Protein 3K1J (pdb70)

B-factor: mean 30.06, std 12.34, range [1.14, 97.42]

Organism: Thermococcus onnurineus (strain NA1) (NCBI:txid523850)

CATH classification: 3.40.50.300 (+2 more: 1.10.8.60, 3.30.230.10)

Structure (mmCIF, N/CA/C/O backbone):
data_3K1J
#
_entry.id   3K1J
#
_cell.length_a   121.454
_cell.length_b   121.454
_cell.length_c   195.240
_cell.angle_alpha   90.00
_cell.angle_beta   90.00
_cell.angle_gamma   120.00
#
_symmetry.space_group_name_H-M   'P 63'
#
loop_
_entity.id
_entity.type
_entity.pdbx_description
1 polymer 'ATP-dependent protease Lon'
2 non-polymer "ADENOSINE-5'-DIPHOSPHATE"
3 non-polymer 3,6,9,12,15,18,21-HEPTAOXATRICOSANE-1,23-DIOL
4 non-polymer 2-{2-[2-(2-{2-[2-(2-ETHOXY-ETHOXY)-ETHOXY]-ETHOXY}-ETHOXY)-ETHOXY]-ETHOXY}-ETHANOL
5 water water
#
loop_
_atom_site.group_PDB
_atom_site.id
_atom_site.type_symbol
_atom_site.label_atom_id
_atom_site.label_alt_id
_atom_site.label_comp_id
_atom_site.label_asym_id
_atom_site.label_entity_id
_atom_site.label_seq_id
_atom_site.pdbx_PDB_ins_code
_atom_site.Cartn_x
_atom_site.Cartn_y
_atom_site.Cartn_z
_atom_site.occupancy
_atom_site.B_iso_or_equiv
_atom_site.auth_seq_id
_atom_site.auth_comp_id
_atom_site.auth_asym_id
_atom_site.auth_atom_id
_atom_site.pdbx_PDB_model_num
ATOM 1 N N . GLY A 1 18 ? -61.119 -71.978 10.108 1.00 61.42 18 GLY A N 1
ATOM 2 C CA . GLY A 1 18 ? -60.216 -71.718 8.954 1.00 60.94 18 GLY A CA 1
ATOM 3 C C . GLY A 1 18 ? -58.953 -70.994 9.381 1.00 60.34 18 GLY A C 1
ATOM 4 O O . GLY A 1 18 ? -58.931 -70.310 10.408 1.00 61.10 18 GLY A O 1
ATOM 5 N N . GLU A 1 19 ? -57.907 -71.130 8.574 1.00 58.95 19 GLU A N 1
ATOM 6 C CA . GLU A 1 19 ? -56.611 -70.519 8.850 1.00 56.85 19 GLU A CA 1
ATOM 7 C C . GLU A 1 19 ? -56.134 -69.705 7.640 1.00 55.03 19 GLU A C 1
ATOM 8 O O . GLU A 1 19 ? -55.825 -70.265 6.582 1.00 55.17 19 GLU A O 1
ATOM 14 N N . SER A 1 20 ? -56.086 -68.381 7.801 1.00 52.25 20 SER A N 1
ATOM 15 C CA . SER A 1 20 ? -55.680 -67.486 6.714 1.00 49.23 20 SER A CA 1
ATOM 16 C C . SER A 1 20 ? -54.924 -66.245 7.179 1.00 46.70 20 SER A C 1
ATOM 17 O O . SER A 1 20 ? -54.735 -66.017 8.376 1.00 46.81 20 SER A O 1
ATOM 20 N N . LEU A 1 21 ? -54.510 -65.437 6.210 1.00 42.76 21 LEU A N 1
ATOM 21 C CA . LEU A 1 21 ? -53.782 -64.208 6.490 1.00 39.97 21 LEU A CA 1
ATOM 22 C C . LEU A 1 21 ? -54.404 -63.049 5.739 1.00 38.25 21 LEU A C 1
ATOM 23 O O . LEU A 1 21 ? -55.009 -63.237 4.682 1.00 38.37 21 LEU A O 1
ATOM 28 N N . GLU A 1 22 ? -54.256 -61.851 6.290 1.00 35.46 22 GLU A N 1
ATOM 29 C CA . GLU A 1 22 ? -54.774 -60.659 5.642 1.00 34.16 22 GLU A CA 1
ATOM 30 C C . GLU A 1 22 ? -53.734 -60.299 4.581 1.00 32.43 22 GLU A C 1
ATOM 31 O O . GLU A 1 22 ? -52.579 -60.024 4.921 1.00 31.86 22 GLU A O 1
ATOM 37 N N . LEU A 1 23 ? -54.135 -60.312 3.309 1.00 29.83 23 LEU A N 1
ATOM 38 C CA . LEU A 1 23 ? -53.218 -60.002 2.213 1.00 29.17 23 LEU A CA 1
ATOM 39 C C . LEU A 1 23 ? -53.464 -58.643 1.557 1.00 30.04 23 LEU A C 1
ATOM 40 O O . LEU A 1 23 ? -52.812 -58.291 0.577 1.00 29.36 23 LEU A O 1
ATOM 45 N N . GLY A 1 24 ? -54.417 -57.884 2.086 1.00 30.21 24 GLY A N 1
ATOM 46 C CA . GLY A 1 24 ? -54.691 -56.572 1.529 1.00 29.97 24 GLY A CA 1
ATOM 47 C C . GLY A 1 24 ? -55.506 -56.598 0.255 1.00 30.76 24 GLY A C 1
ATOM 48 O O . GLY A 1 24 ? -55.635 -55.581 -0.428 1.00 30.76 24 GLY A O 1
ATOM 49 N N . ILE A 1 25 ? -56.044 -57.765 -0.075 1.00 31.55 25 ILE A N 1
ATOM 50 C CA . ILE A 1 25 ? -56.866 -57.916 -1.266 1.00 31.90 25 ILE A CA 1
ATOM 51 C C . ILE A 1 25 ? -57.655 -59.218 -1.184 1.00 33.21 25 ILE A C 1
ATOM 52 O O . ILE A 1 25 ? -57.172 -60.212 -0.635 1.00 34.25 25 ILE A O 1
ATOM 57 N N . GLU A 1 26 ? -58.879 -59.200 -1.709 1.00 32.79 26 GLU A N 1
ATOM 58 C CA . GLU A 1 26 ? -59.749 -60.370 -1.690 1.00 31.89 26 GLU A CA 1
ATOM 59 C C . GLU A 1 26 ? -59.755 -60.993 -3.077 1.00 30.24 26 GLU A C 1
ATOM 60 O O . GLU A 1 26 ? -59.988 -60.302 -4.068 1.00 31.09 26 GLU A O 1
ATOM 66 N N . PHE A 1 27 ? -59.500 -62.294 -3.158 1.00 25.98 27 PHE A N 1
ATOM 67 C CA . PHE A 1 27 ? -59.485 -62.959 -4.454 1.00 23.50 27 PHE A CA 1
ATOM 68 C C . PHE A 1 27 ? -59.642 -64.461 -4.279 1.00 22.41 27 PHE A C 1
ATOM 69 O O . PHE A 1 27 ? -59.512 -64.982 -3.170 1.00 21.75 27 PHE A O 1
ATOM 77 N N . THR A 1 28 ? -59.944 -65.151 -5.372 1.00 21.47 28 THR A N 1
ATOM 78 C CA . THR A 1 28 ? -60.102 -66.590 -5.324 1.00 21.65 28 THR A CA 1
ATOM 79 C C . THR A 1 28 ? -58.814 -67.250 -5.812 1.00 21.00 28 THR A C 1
ATOM 80 O O . THR A 1 28 ? -58.277 -68.147 -5.145 1.00 19.22 28 THR A O 1
ATOM 84 N N . THR A 1 29 ? -58.334 -66.820 -6.979 1.00 20.74 29 THR A N 1
ATOM 85 C CA . THR A 1 29 ? -57.073 -67.330 -7.528 1.00 20.21 29 THR A CA 1
ATOM 86 C C . THR A 1 29 ? -56.329 -66.134 -8.091 1.00 20.56 29 THR A C 1
ATOM 87 O O . THR A 1 29 ? -56.928 -65.083 -8.335 1.00 20.94 29 THR A O 1
ATOM 91 N N . THR A 1 30 ? -55.031 -66.307 -8.328 1.00 19.49 30 THR A N 1
ATOM 92 C CA . THR A 1 30 ? -54.185 -65.237 -8.851 1.00 19.36 30 THR A CA 1
ATOM 93 C C . THR A 1 30 ? -54.533 -64.840 -10.276 1.00 20.29 30 THR A C 1
ATOM 94 O O . THR A 1 30 ? -53.971 -63.892 -10.824 1.00 22.01 30 THR A O 1
ATOM 98 N N . GLU A 1 31 ? -55.450 -65.571 -10.890 1.00 22.42 31 GLU A N 1
ATOM 99 C CA . GLU A 1 31 ? -55.868 -65.235 -12.240 1.00 24.66 31 GLU A CA 1
ATOM 100 C C . GLU A 1 31 ? -56.592 -63.883 -12.217 1.00 25.21 31 GLU A C 1
ATOM 101 O O . GLU A 1 31 ? -56.662 -63.186 -13.229 1.00 25.71 31 GLU A O 1
ATOM 107 N N . GLU A 1 32 ? -57.102 -63.510 -11.046 1.00 25.94 32 GLU A N 1
ATOM 108 C CA . GLU A 1 32 ? -57.817 -62.244 -10.863 1.00 26.60 32 GLU A CA 1
ATOM 109 C C . GLU A 1 32 ? -56.886 -61.079 -10.535 1.00 28.26 32 GLU A C 1
ATOM 110 O O . GLU A 1 32 ? -57.315 -59.924 -10.513 1.00 28.85 32 GLU A O 1
ATOM 116 N N . ILE A 1 33 ? -55.620 -61.382 -10.269 1.00 27.31 33 ILE A N 1
ATOM 117 C CA . ILE A 1 33 ? -54.645 -60.366 -9.898 1.00 25.98 33 ILE A CA 1
ATOM 118 C C . ILE A 1 33 ? -53.957 -59.727 -11.096 1.00 26.86 33 ILE A C 1
ATOM 119 O O . ILE A 1 33 ? -53.459 -60.410 -11.990 1.00 25.97 33 ILE A O 1
ATOM 124 N N . GLU A 1 34 ? -53.941 -58.401 -11.101 1.00 27.59 34 GLU A N 1
ATOM 125 C CA . GLU A 1 34 ? -53.337 -57.628 -12.175 1.00 30.52 34 GLU A CA 1
ATOM 126 C C . GLU A 1 34 ? -51.806 -57.680 -12.135 1.00 29.29 34 GLU A C 1
ATOM 127 O O . GLU A 1 34 ? -51.200 -57.592 -11.072 1.00 29.49 34 GLU A O 1
ATOM 133 N N . VAL A 1 35 ? -51.187 -57.825 -13.299 1.00 27.78 35 VAL A N 1
ATOM 134 C CA . VAL A 1 35 ? -49.734 -57.884 -13.380 1.00 26.97 35 VAL A CA 1
ATOM 135 C C . VAL A 1 35 ? -49.229 -56.653 -14.115 1.00 26.80 35 VAL A C 1
ATOM 136 O O . VAL A 1 35 ? -49.518 -56.468 -15.291 1.00 26.39 35 VAL A O 1
ATOM 140 N N . PRO A 1 36 ? -48.466 -55.791 -13.430 1.00 27.10 36 PRO A N 1
ATOM 141 C CA . PRO A 1 36 ? -47.966 -54.597 -14.119 1.00 28.16 36 PRO A CA 1
ATOM 142 C C . PRO A 1 36 ? -47.285 -54.962 -15.436 1.00 29.18 36 PRO A C 1
ATOM 143 O O . PRO A 1 36 ? -46.594 -55.978 -15.546 1.00 29.30 36 PRO A O 1
ATOM 147 N N . GLU A 1 37 ? -47.499 -54.116 -16.431 1.00 30.06 37 GLU A N 1
ATOM 148 C CA . GLU A 1 37 ? -46.945 -54.295 -17.765 1.00 32.83 37 GLU A CA 1
ATOM 149 C C . GLU A 1 37 ? -45.409 -54.219 -17.818 1.00 31.73 37 GLU A C 1
ATOM 150 O O . GLU A 1 37 ? -44.760 -55.029 -18.485 1.00 28.19 37 GLU A O 1
ATOM 156 N N . LYS A 1 38 ? -44.823 -53.254 -17.115 1.00 29.42 38 LYS A N 1
ATOM 157 C CA . LYS A 1 38 ? -43.376 -53.127 -17.168 1.00 28.59 38 LYS A CA 1
ATOM 158 C C . LYS A 1 38 ? -42.631 -53.711 -15.997 1.00 24.98 38 LYS A C 1
ATOM 159 O O . LYS A 1 38 ? -43.113 -53.738 -14.869 1.00 22.10 38 LYS A O 1
ATOM 165 N N . LEU A 1 39 ? -41.437 -54.196 -16.300 1.00 24.28 39 LEU A N 1
ATOM 166 C CA . LEU A 1 39 ? -40.587 -54.848 -15.320 1.00 22.54 39 LEU A CA 1
ATOM 167 C C . LEU A 1 39 ? -40.298 -53.991 -14.102 1.00 20.10 39 LEU A C 1
ATOM 168 O O . LEU A 1 39 ? -40.333 -54.486 -12.980 1.00 19.94 39 LEU A O 1
ATOM 173 N N . ILE A 1 40 ? -40.029 -52.708 -14.308 1.00 17.44 40 ILE A N 1
ATOM 174 C CA . ILE A 1 40 ? -39.721 -51.843 -13.175 1.00 17.10 40 ILE A CA 1
ATOM 175 C C . ILE A 1 40 ? -40.840 -51.852 -12.137 1.00 18.17 40 ILE A C 1
ATOM 176 O O . ILE A 1 40 ? -40.568 -51.743 -10.947 1.00 18.84 40 ILE A O 1
ATOM 181 N N . ASP A 1 41 ? -42.091 -52.018 -12.569 1.00 19.05 41 ASP A N 1
ATOM 182 C CA . ASP A 1 41 ? -43.206 -52.040 -11.611 1.00 21.66 41 ASP A CA 1
ATOM 183 C C . ASP A 1 41 ? -43.414 -53.410 -10.966 1.00 22.09 41 ASP A C 1
ATOM 184 O O . ASP A 1 41 ? -44.174 -53.551 -10.006 1.00 22.28 41 ASP A O 1
ATOM 189 N N . GLN A 1 42 ? -42.732 -54.418 -11.491 1.00 21.22 42 GLN A N 1
ATOM 190 C CA . GLN A 1 42 ? -42.837 -55.769 -10.945 1.00 21.99 42 GLN A CA 1
ATOM 191 C C . GLN A 1 42 ? -41.817 -56.007 -9.831 1.00 21.86 42 GLN A C 1
ATOM 192 O O . GLN A 1 42 ? -41.955 -56.951 -9.052 1.00 22.19 42 GLN A O 1
ATOM 198 N N . VAL A 1 43 ? -40.792 -55.156 -9.764 1.00 20.09 43 VAL A N 1
ATOM 199 C CA . VAL A 1 43 ? -39.770 -55.277 -8.727 1.00 19.47 43 VAL A CA 1
ATOM 200 C C . VAL A 1 43 ? -40.405 -54.948 -7.380 1.00 21.04 43 VAL A C 1
ATOM 201 O O . VAL A 1 43 ? -40.975 -53.874 -7.189 1.00 22.16 43 VAL A O 1
ATOM 205 N N . ILE A 1 44 ? -40.281 -55.879 -6.448 1.00 22.08 44 ILE A N 1
ATOM 206 C CA . ILE A 1 44 ? -40.861 -55.758 -5.124 1.00 23.12 44 ILE A CA 1
ATOM 207 C C . ILE A 1 44 ? -39.831 -55.488 -4.032 1.00 23.43 44 ILE A C 1
ATOM 208 O O . ILE A 1 44 ? -38.744 -56.062 -4.032 1.00 22.85 44 ILE A O 1
ATOM 213 N N . GLY A 1 45 ? -40.188 -54.592 -3.115 1.00 24.02 45 GLY A N 1
ATOM 214 C CA . GLY A 1 45 ? -39.346 -54.256 -1.976 1.00 24.45 45 GLY A CA 1
ATOM 215 C C . GLY A 1 45 ? -38.006 -53.537 -2.078 1.00 25.75 45 GLY A C 1
ATOM 216 O O . GLY A 1 45 ? -37.381 -53.278 -1.037 1.00 28.10 45 GLY A O 1
ATOM 217 N N . GLN A 1 46 ? -37.546 -53.198 -3.275 1.00 23.16 46 GLN A N 1
ATOM 218 C CA . GLN A 1 46 ? -36.245 -52.528 -3.400 1.00 22.75 46 GLN A CA 1
ATOM 219 C C . GLN A 1 46 ? -36.466 -51.088 -3.844 1.00 23.16 46 GLN A C 1
ATOM 220 O O . GLN A 1 46 ? -35.860 -50.627 -4.816 1.00 21.07 46 GLN A O 1
ATOM 226 N N . GLU A 1 47 ? -37.340 -50.389 -3.125 1.00 23.70 47 GLU A N 1
ATOM 227 C CA . GLU A 1 47 ? -37.681 -49.011 -3.448 1.00 24.28 47 GLU A CA 1
ATOM 228 C C . GLU A 1 47 ? -36.491 -48.121 -3.793 1.00 22.32 47 GLU A C 1
ATOM 229 O O . GLU A 1 47 ? -36.533 -47.387 -4.775 1.00 20.08 47 GLU A O 1
ATOM 235 N N . HIS A 1 48 ? -35.427 -48.185 -3.005 1.00 20.81 48 HIS A N 1
ATOM 236 C CA . HIS A 1 48 ? -34.268 -47.359 -3.303 1.00 20.52 48 HIS A CA 1
ATOM 237 C C . HIS A 1 48 ? -33.620 -47.769 -4.627 1.00 20.25 48 HIS A C 1
ATOM 238 O O . HIS A 1 48 ? -33.338 -46.919 -5.468 1.00 18.86 48 HIS A O 1
ATOM 245 N N . ALA A 1 49 ? -33.379 -49.063 -4.811 1.00 17.85 49 ALA A N 1
ATOM 246 C CA . ALA A 1 49 ? -32.767 -49.549 -6.047 1.00 18.38 49 ALA A CA 1
ATOM 247 C C . ALA A 1 49 ? -33.626 -49.170 -7.253 1.00 18.32 49 ALA A C 1
ATOM 248 O O . ALA A 1 49 ? -33.098 -48.834 -8.311 1.00 19.21 49 ALA A O 1
ATOM 250 N N . VAL A 1 50 ? -34.948 -49.229 -7.088 1.00 17.62 50 VAL A N 1
ATOM 251 C CA . VAL A 1 50 ? -35.883 -48.873 -8.155 1.00 16.76 50 VAL A CA 1
ATOM 252 C C . VAL A 1 50 ? -35.766 -47.387 -8.496 1.00 17.09 50 VAL A C 1
ATOM 253 O O . VAL A 1 50 ? -35.798 -47.005 -9.665 1.00 18.27 50 VAL A O 1
ATOM 257 N N . GLU A 1 51 ? -35.631 -46.547 -7.478 1.00 18.21 51 GLU A N 1
ATOM 258 C CA . GLU A 1 51 ? -35.505 -45.114 -7.715 1.00 20.59 51 GLU A CA 1
ATOM 259 C C . GLU A 1 51 ? -34.179 -44.814 -8.427 1.00 18.26 51 GLU A C 1
ATOM 260 O O . GLU A 1 51 ? -34.115 -43.948 -9.295 1.00 19.31 51 GLU A O 1
ATOM 266 N N . VAL A 1 52 ? -33.125 -45.538 -8.062 1.00 18.46 52 VAL A N 1
ATOM 267 C CA . VAL A 1 52 ? -31.825 -45.354 -8.696 1.00 16.71 52 VAL A CA 1
ATOM 268 C C . VAL A 1 52 ? -31.909 -45.747 -10.174 1.00 16.31 52 VAL A C 1
ATOM 269 O O . VAL A 1 52 ? -31.457 -45.012 -11.050 1.00 14.65 52 VAL A O 1
ATOM 273 N N . ILE A 1 53 ? -32.520 -46.892 -10.456 1.00 16.17 53 ILE A N 1
ATOM 274 C CA . ILE A 1 53 ? -32.640 -47.356 -11.836 1.00 18.36 53 ILE A CA 1
ATOM 275 C C . ILE A 1 53 ? -33.403 -46.360 -12.724 1.00 18.54 53 ILE A C 1
ATOM 276 O O . ILE A 1 53 ? -33.013 -46.126 -13.868 1.00 17.87 53 ILE A O 1
ATOM 281 N N . LYS A 1 54 ? -34.485 -45.785 -12.200 1.00 18.04 54 LYS A N 1
ATOM 282 C CA . LYS A 1 54 ? -35.272 -44.813 -12.959 1.00 20.23 54 LYS A CA 1
ATOM 283 C C . LYS A 1 54 ? -34.452 -43.564 -13.240 1.00 19.96 54 LYS A C 1
ATOM 284 O O . LYS A 1 54 ? -34.450 -43.058 -14.355 1.00 21.34 54 LYS A O 1
ATOM 290 N N . THR A 1 55 ? -33.751 -43.066 -12.230 1.00 22.29 55 THR A N 1
ATOM 291 C CA . THR A 1 55 ? -32.917 -41.883 -12.408 1.00 23.68 55 THR A CA 1
ATOM 292 C C . THR A 1 55 ? -31.765 -42.181 -13.365 1.00 23.30 55 THR A C 1
ATOM 293 O O . THR A 1 55 ? -31.454 -41.370 -14.236 1.00 24.20 55 THR A O 1
ATOM 297 N N . ALA A 1 56 ? -31.150 -43.354 -13.212 1.00 22.88 56 ALA A N 1
ATOM 298 C CA . ALA A 1 56 ? -30.023 -43.775 -14.053 1.00 21.27 56 ALA A CA 1
ATOM 299 C C . ALA A 1 56 ? -30.453 -43.956 -15.502 1.00 21.92 56 ALA A C 1
ATOM 300 O O . ALA A 1 56 ? -29.686 -43.672 -16.427 1.00 20.65 56 ALA A O 1
ATOM 302 N N . ALA A 1 57 ? -31.671 -44.452 -15.704 1.00 22.78 57 ALA A N 1
ATOM 303 C CA . ALA A 1 57 ? -32.183 -44.633 -17.057 1.00 23.82 57 ALA A CA 1
ATOM 304 C C . ALA A 1 57 ? -32.439 -43.258 -17.692 1.00 24.13 57 ALA A C 1
ATOM 305 O O . ALA A 1 57 ? -32.079 -43.031 -18.847 1.00 23.63 57 ALA A O 1
ATOM 307 N N . ASN A 1 58 ? -33.044 -42.340 -16.941 1.00 25.07 58 ASN A N 1
ATOM 308 C CA . ASN A 1 58 ? -33.328 -41.004 -17.481 1.00 27.55 58 ASN A CA 1
ATOM 309 C C . ASN A 1 58 ? -32.086 -40.139 -17.689 1.00 28.16 58 ASN A C 1
ATOM 310 O O . ASN A 1 58 ? -31.924 -39.527 -18.746 1.00 28.08 58 ASN A O 1
ATOM 315 N N . GLN A 1 59 ? -31.214 -40.082 -16.686 1.00 29.01 59 GLN A N 1
ATOM 316 C CA . GLN A 1 59 ? -29.997 -39.275 -16.775 1.00 28.08 59 GLN A CA 1
ATOM 317 C C . GLN A 1 59 ? -28.833 -40.045 -17.400 1.00 29.04 59 GLN A C 1
ATOM 318 O O . GLN A 1 59 ? -27.717 -39.533 -17.466 1.00 28.58 59 GLN A O 1
ATOM 324 N N . LYS A 1 60 ? -29.095 -41.267 -17.856 1.00 29.90 60 LYS A N 1
ATOM 325 C CA . LYS A 1 60 ? -28.062 -42.114 -18.453 1.00 31.09 60 LYS A CA 1
ATOM 326 C C . LYS A 1 60 ? -26.813 -42.233 -17.583 1.00 29.84 60 LYS A C 1
ATOM 327 O O . LYS A 1 60 ? -25.759 -41.676 -17.905 1.00 29.67 60 LYS A O 1
ATOM 333 N N . ARG A 1 61 ? -26.932 -42.948 -16.474 1.00 25.94 61 ARG A N 1
ATOM 334 C CA . ARG A 1 61 ? -25.794 -43.116 -15.594 1.00 25.06 61 ARG A CA 1
ATOM 335 C C . ARG A 1 61 ? -25.572 -44.592 -15.292 1.00 23.18 61 ARG A C 1
ATOM 336 O O . ARG A 1 61 ? -26.524 -45.379 -15.268 1.00 20.82 61 ARG A O 1
ATOM 344 N N . HIS A 1 62 ? -24.308 -44.959 -15.094 1.00 20.17 62 HIS A N 1
ATOM 345 C CA . HIS A 1 62 ? -23.940 -46.337 -14.816 1.00 17.87 62 HIS A CA 1
ATOM 346 C C . HIS A 1 62 ? -24.283 -46.723 -13.384 1.00 16.67 62 HIS A C 1
ATOM 347 O O . HIS A 1 62 ? -24.339 -45.875 -12.493 1.00 17.10 62 HIS A O 1
ATOM 354 N N . VAL A 1 63 ? -24.504 -48.013 -13.165 1.00 16.15 63 VAL A N 1
ATOM 355 C CA . VAL A 1 63 ? -24.891 -48.496 -11.853 1.00 16.90 63 VAL A CA 1
ATOM 356 C C . VAL A 1 63 ? -24.164 -49.770 -11.418 1.00 16.71 63 VAL A C 1
ATOM 357 O O . VAL A 1 63 ? -23.880 -50.642 -12.230 1.00 16.96 63 VAL A O 1
ATOM 361 N N . LEU A 1 64 ? -23.868 -49.860 -10.128 1.00 17.00 64 LEU A N 1
ATOM 362 C CA . LEU A 1 64 ? -23.238 -51.038 -9.557 1.00 15.48 64 LEU A CA 1
ATOM 363 C C . LEU A 1 64 ? -24.223 -51.560 -8.510 1.00 16.52 64 LEU A C 1
ATOM 364 O O . LEU A 1 64 ? -24.514 -50.871 -7.530 1.00 17.60 64 LEU A O 1
ATOM 369 N N . LEU A 1 65 ? -24.728 -52.773 -8.719 1.00 16.18 65 LEU A N 1
ATOM 370 C CA . LEU A 1 65 ? -25.686 -53.386 -7.811 1.00 15.37 65 LEU A CA 1
ATOM 371 C C . LEU A 1 65 ? -25.001 -54.478 -7.010 1.00 15.41 65 LEU A C 1
ATOM 372 O O . LEU A 1 65 ? -24.562 -55.481 -7.564 1.00 14.89 65 LEU A O 1
ATOM 377 N N . ILE A 1 66 ? -24.917 -54.287 -5.699 1.00 16.14 66 ILE A N 1
ATOM 378 C CA . ILE A 1 66 ? -24.273 -55.265 -4.838 1.00 16.67 66 ILE A CA 1
ATOM 379 C C . ILE A 1 66 ? -25.293 -55.977 -3.957 1.00 17.89 66 ILE A C 1
ATOM 380 O O . ILE A 1 66 ? -26.042 -55.335 -3.220 1.00 15.32 66 ILE A O 1
ATOM 385 N N . GLY A 1 67 ? -25.319 -57.306 -4.028 1.00 18.66 67 GLY A N 1
ATOM 386 C CA . GLY A 1 67 ? -26.251 -58.055 -3.204 1.00 19.61 67 GLY A CA 1
ATOM 387 C C . GLY A 1 67 ? -26.139 -59.563 -3.351 1.00 22.31 67 GLY A C 1
ATOM 388 O O . GLY A 1 67 ? -25.391 -60.056 -4.197 1.00 21.55 67 GLY A O 1
ATOM 389 N N . GLU A 1 68 ? -26.886 -60.290 -2.521 1.00 24.00 68 GLU A N 1
ATOM 390 C CA . GLU A 1 68 ? -26.901 -61.759 -2.556 1.00 24.36 68 GLU A CA 1
ATOM 391 C C . GLU A 1 68 ? -27.486 -62.222 -3.877 1.00 21.54 68 GLU A C 1
ATOM 392 O O . GLU A 1 68 ? -28.232 -61.491 -4.512 1.00 21.19 68 GLU A O 1
ATOM 398 N N . PRO A 1 69 ? -27.160 -63.447 -4.312 1.00 22.27 69 PRO A N 1
ATOM 399 C CA . PRO A 1 69 ? -27.739 -63.886 -5.586 1.00 20.83 69 PRO A CA 1
ATOM 400 C C . PRO A 1 69 ? -29.256 -64.075 -5.466 1.00 19.94 69 PRO A C 1
ATOM 401 O O . PRO A 1 69 ? -29.764 -64.379 -4.384 1.00 18.87 69 PRO A O 1
ATOM 405 N N . GLY A 1 70 ? -29.966 -63.881 -6.575 1.00 19.02 70 GLY A N 1
ATOM 406 C CA . GLY A 1 70 ? -31.409 -64.053 -6.578 1.00 19.35 70 GLY A CA 1
ATOM 407 C C . GLY A 1 70 ? -32.147 -62.983 -5.803 1.00 18.30 70 GLY A C 1
ATOM 408 O O . GLY A 1 70 ? -33.159 -63.241 -5.150 1.00 17.65 70 GLY A O 1
ATOM 409 N N . THR A 1 71 ? -31.649 -61.760 -5.899 1.00 19.85 71 THR A N 1
ATOM 410 C CA . THR A 1 71 ? -32.243 -60.649 -5.186 1.00 18.14 71 THR A CA 1
ATOM 411 C C . THR A 1 71 ? -32.767 -59.590 -6.155 1.00 17.34 71 THR A C 1
ATOM 412 O O . THR A 1 71 ? -33.179 -58.502 -5.748 1.00 19.31 71 THR A O 1
ATOM 416 N N . GLY A 1 72 ? -32.743 -59.923 -7.443 1.00 16.56 72 GLY A N 1
ATOM 417 C CA . GLY A 1 72 ? -33.258 -59.038 -8.472 1.00 15.34 72 GLY A CA 1
ATOM 418 C C . GLY A 1 72 ? -32.296 -58.098 -9.170 1.00 17.17 72 GLY A C 1
ATOM 419 O O . GLY A 1 72 ? -32.737 -57.124 -9.783 1.00 14.76 72 GLY A O 1
ATOM 420 N N . LYS A 1 73 ? -30.994 -58.368 -9.106 1.00 16.65 73 LYS A N 1
ATOM 421 C CA . LYS A 1 73 ? -30.035 -57.485 -9.767 1.00 16.69 73 LYS A CA 1
ATOM 422 C C . LYS A 1 73 ? -30.213 -57.499 -11.285 1.00 16.74 73 LYS A C 1
ATOM 423 O O . LYS A 1 73 ? -30.323 -56.450 -11.912 1.00 16.92 73 LYS A O 1
ATOM 429 N N . SER A 1 74 ? -30.252 -58.686 -11.880 1.00 18.91 74 SER A N 1
ATOM 430 C CA . SER A 1 74 ? -30.444 -58.796 -13.326 1.00 17.90 74 SER A CA 1
ATOM 431 C C . SER A 1 74 ? -31.829 -58.261 -13.736 1.00 18.26 74 SER A C 1
ATOM 432 O O . SER A 1 74 ? -31.986 -57.620 -14.776 1.00 17.41 74 SER A O 1
ATOM 435 N N . MET A 1 75 ? -32.833 -58.546 -12.916 1.00 19.02 75 MET A N 1
ATOM 436 C CA . MET A 1 75 ? -34.191 -58.082 -13.189 1.00 18.49 75 MET A CA 1
ATOM 437 C C . MET A 1 75 ? -34.167 -56.550 -13.291 1.00 17.63 75 MET A C 1
ATOM 438 O O . MET A 1 75 ? -34.785 -55.970 -14.185 1.00 17.19 75 MET A O 1
ATOM 443 N N . LEU A 1 76 ? -33.442 -55.897 -12.381 1.00 17.04 76 LEU A N 1
ATOM 444 C CA . LEU A 1 76 ? -33.336 -54.436 -12.407 1.00 15.38 76 LEU A CA 1
ATOM 445 C C . LEU A 1 76 ? -32.649 -53.950 -13.683 1.00 14.91 76 LEU A C 1
ATOM 446 O O . LEU A 1 76 ? -33.044 -52.938 -14.272 1.00 15.67 76 LEU A O 1
ATOM 451 N N . GLY A 1 77 ? -31.616 -54.671 -14.116 1.00 15.27 77 GLY A N 1
ATOM 452 C CA . GLY A 1 77 ? -30.925 -54.291 -15.335 1.00 14.88 77 GLY A CA 1
ATOM 453 C C . GLY A 1 77 ? -31.884 -54.384 -16.514 1.00 17.63 77 GLY A C 1
ATOM 454 O O . GLY A 1 77 ? -31.912 -53.509 -17.379 1.00 17.28 77 GLY A O 1
ATOM 455 N N . GLN A 1 78 ? -32.681 -55.448 -16.549 1.00 19.41 78 GLN A N 1
ATOM 456 C CA . GLN A 1 78 ? -33.653 -55.624 -17.625 1.00 22.23 78 GLN A CA 1
ATOM 457 C C . GLN A 1 78 ? -34.718 -54.538 -17.555 1.00 21.84 78 GLN A C 1
ATOM 458 O O . GLN A 1 78 ? -35.162 -54.040 -18.588 1.00 21.14 78 GLN A O 1
ATOM 464 N N . ALA A 1 79 ? -35.132 -54.185 -16.338 1.00 21.46 79 ALA A N 1
ATOM 465 C CA . ALA A 1 79 ? -36.149 -53.151 -16.150 1.00 21.81 79 ALA A CA 1
ATOM 466 C C . ALA A 1 79 ? -35.645 -51.813 -16.669 1.00 23.20 79 ALA A C 1
ATOM 467 O O . ALA A 1 79 ? -36.401 -51.042 -17.267 1.00 21.92 79 ALA A O 1
ATOM 469 N N . MET A 1 80 ? -34.360 -51.539 -16.441 1.00 23.64 80 MET A N 1
ATOM 470 C CA . MET A 1 80 ? -33.775 -50.294 -16.901 1.00 23.39 80 MET A CA 1
ATOM 471 C C . MET A 1 80 ? -33.802 -50.260 -18.421 1.00 23.67 80 MET A C 1
ATOM 472 O O . MET A 1 80 ? -34.037 -49.214 -19.022 1.00 23.22 80 MET A O 1
ATOM 477 N N . ALA A 1 81 ? -33.570 -51.410 -19.048 1.00 22.94 81 ALA A N 1
ATOM 478 C CA . ALA A 1 81 ? -33.560 -51.462 -20.505 1.00 22.93 81 ALA A CA 1
ATOM 479 C C . ALA A 1 81 ? -34.906 -51.017 -21.071 1.00 23.34 81 ALA A C 1
ATOM 480 O O . ALA A 1 81 ? -34.948 -50.286 -22.069 1.00 22.58 81 ALA A O 1
ATOM 482 N N . GLU A 1 82 ? -35.996 -51.466 -20.445 1.00 21.98 82 GLU A N 1
ATOM 483 C CA . GLU A 1 82 ? -37.336 -51.087 -20.892 1.00 25.45 82 GLU A CA 1
ATOM 484 C C . GLU A 1 82 ? -37.601 -49.588 -20.718 1.00 24.75 82 GLU A C 1
ATOM 485 O O . GLU A 1 82 ? -38.511 -49.047 -21.334 1.00 26.44 82 GLU A O 1
ATOM 491 N N . LEU A 1 83 ? -36.819 -48.925 -19.874 1.00 24.72 83 LEU A N 1
ATOM 492 C CA . LEU A 1 83 ? -37.002 -47.495 -19.634 1.00 24.55 83 LEU A CA 1
ATOM 493 C C . LEU A 1 83 ? -36.187 -46.602 -20.563 1.00 27.56 83 LEU A C 1
ATOM 494 O O . LEU A 1 83 ? -36.316 -45.368 -20.523 1.00 28.13 83 LEU A O 1
ATOM 499 N N . LEU A 1 84 ? -35.351 -47.214 -21.399 1.00 28.39 84 LEU A N 1
ATOM 500 C CA . LEU A 1 84 ? -34.526 -46.452 -22.333 1.00 29.93 84 LEU A CA 1
ATOM 501 C C . LEU A 1 84 ? -35.267 -46.164 -23.637 1.00 31.24 84 LEU A C 1
ATOM 502 O O . LEU A 1 84 ? -36.176 -46.908 -24.017 1.00 29.66 84 LEU A O 1
ATOM 507 N N . PRO A 1 85 ? -34.894 -45.071 -24.329 1.00 33.42 85 PRO A N 1
ATOM 508 C CA . PRO A 1 85 ? -35.508 -44.675 -25.603 1.00 36.04 85 PRO A CA 1
ATOM 509 C C . PRO A 1 85 ? -35.434 -45.829 -26.605 1.00 39.31 85 PRO A C 1
ATOM 510 O O . PRO A 1 85 ? -34.437 -46.551 -26.649 1.00 39.89 85 PRO A O 1
ATOM 514 N N . THR A 1 86 ? -36.483 -45.998 -27.410 1.00 42.29 86 THR A N 1
ATOM 515 C CA . THR A 1 86 ? -36.545 -47.096 -28.378 1.00 45.31 86 THR A CA 1
ATOM 516 C C . THR A 1 86 ? -36.780 -46.661 -29.815 1.00 47.11 86 THR A C 1
ATOM 517 O O . THR A 1 86 ? -36.902 -47.506 -30.703 1.00 47.96 86 THR A O 1
ATOM 521 N N . GLU A 1 87 ? -36.849 -45.358 -30.054 1.00 48.25 87 GLU A N 1
ATOM 522 C CA . GLU A 1 87 ? -37.123 -44.875 -31.401 1.00 49.37 87 GLU A CA 1
ATOM 523 C C . GLU A 1 87 ? -35.904 -44.524 -32.246 1.00 48.35 87 GLU A C 1
ATOM 524 O O . GLU A 1 87 ? -36.034 -44.243 -33.439 1.00 48.15 87 GLU A O 1
ATOM 530 N N . THR A 1 88 ? -34.721 -44.554 -31.643 1.00 45.74 88 THR A N 1
ATOM 531 C CA . THR A 1 88 ? -33.508 -44.227 -32.378 1.00 43.27 88 THR A CA 1
ATOM 532 C C . THR A 1 88 ? -32.477 -45.348 -32.369 1.00 39.93 88 THR A C 1
ATOM 533 O O . THR A 1 88 ? -31.284 -45.103 -32.546 1.00 39.71 88 THR A O 1
ATOM 537 N N . LEU A 1 89 ? -32.942 -46.575 -32.164 1.00 36.46 89 LEU A N 1
ATOM 538 C CA . LEU A 1 89 ? -32.056 -47.726 -32.151 1.00 34.27 89 LEU A CA 1
ATOM 539 C C . LEU A 1 89 ? -31.354 -47.796 -33.497 1.00 34.44 89 LEU A C 1
ATOM 540 O O . LEU A 1 89 ? -31.917 -47.397 -34.521 1.00 34.14 89 LEU A O 1
ATOM 545 N N . GLU A 1 90 ? -30.130 -48.313 -33.502 1.00 33.42 90 GLU A N 1
ATOM 546 C CA . GLU A 1 90 ? -29.369 -48.391 -34.740 1.00 31.40 90 GLU A CA 1
ATOM 547 C C . GLU A 1 90 ? -28.845 -49.779 -35.035 1.00 30.63 90 GLU A C 1
ATOM 548 O O . GLU A 1 90 ? -28.827 -50.651 -34.170 1.00 29.15 90 GLU A O 1
ATOM 554 N N . ASP A 1 91 ? -28.435 -49.966 -36.284 1.00 30.16 91 ASP A N 1
ATOM 555 C CA . ASP A 1 91 ? -27.843 -51.207 -36.746 1.00 28.84 91 ASP A CA 1
ATOM 556 C C . ASP A 1 91 ? -26.379 -50.839 -36.944 1.00 28.33 91 ASP A C 1
ATOM 557 O O . ASP A 1 91 ? -26.069 -49.700 -37.286 1.00 27.28 91 ASP A O 1
ATOM 562 N N . ILE A 1 92 ? -25.478 -51.786 -36.719 1.00 25.86 92 ILE A N 1
ATOM 563 C CA . ILE A 1 92 ? -24.065 -51.501 -36.905 1.00 23.24 92 ILE A CA 1
ATOM 564 C C . ILE A 1 92 ? -23.543 -52.366 -38.041 1.00 22.70 92 ILE A C 1
ATOM 565 O O . ILE A 1 92 ? -23.679 -53.591 -38.012 1.00 22.48 92 ILE A O 1
ATOM 570 N N . LEU A 1 93 ? -22.960 -51.713 -39.042 1.00 21.76 93 LEU A N 1
ATOM 571 C CA . LEU A 1 93 ? -22.406 -52.396 -40.214 1.00 23.75 93 LEU A CA 1
ATOM 572 C C . LEU A 1 93 ? -20.891 -52.204 -40.315 1.00 23.16 93 LEU A C 1
ATOM 573 O O . LEU A 1 93 ? -20.362 -51.157 -39.944 1.00 22.09 93 LEU A O 1
ATOM 578 N N . VAL A 1 94 ? -20.196 -53.214 -40.817 1.00 23.09 94 VAL A N 1
ATOM 579 C CA . VAL A 1 94 ? -18.757 -53.087 -41.018 1.00 24.20 94 VAL A CA 1
ATOM 580 C C . VAL A 1 94 ? -18.520 -53.296 -42.515 1.00 25.56 94 VAL A C 1
ATOM 581 O O . VAL A 1 94 ? -19.002 -54.266 -43.106 1.00 25.60 94 VAL A O 1
ATOM 585 N N . PHE A 1 95 ? -17.807 -52.357 -43.124 1.00 27.40 95 PHE A N 1
ATOM 586 C CA . PHE A 1 95 ? -17.509 -52.394 -44.556 1.00 27.63 95 PHE A CA 1
ATOM 587 C C . PHE A 1 95 ? -16.028 -52.631 -44.811 1.00 27.42 95 PHE A C 1
ATOM 588 O O . PHE A 1 95 ? -15.196 -52.441 -43.927 1.00 27.05 95 PHE A O 1
ATOM 596 N N . PRO A 1 96 ? -15.679 -53.046 -46.037 1.00 27.48 96 PRO A N 1
ATOM 597 C CA . PRO A 1 96 ? -14.267 -53.267 -46.347 1.00 27.71 96 PRO A CA 1
ATOM 598 C C . PRO A 1 96 ? -13.642 -51.885 -46.529 1.00 28.39 96 PRO A C 1
ATOM 599 O O . PRO A 1 96 ? -14.329 -50.949 -46.940 1.00 28.64 96 PRO A O 1
ATOM 603 N N . ASN A 1 97 ? -12.361 -51.748 -46.203 1.00 29.24 97 ASN A N 1
ATOM 604 C CA . ASN A 1 97 ? -11.666 -50.470 -46.355 1.00 32.32 97 ASN A CA 1
ATOM 605 C C . ASN A 1 97 ? -10.670 -50.591 -47.513 1.00 33.93 97 ASN A C 1
ATOM 606 O O . ASN A 1 97 ? -9.625 -51.223 -47.379 1.00 33.79 97 ASN A O 1
ATOM 611 N N . PRO A 1 98 ? -10.989 -49.989 -48.669 1.00 36.29 98 PRO A N 1
ATOM 612 C CA . PRO A 1 98 ? -10.129 -50.029 -49.859 1.00 37.98 98 PRO A CA 1
ATOM 613 C C . PRO A 1 98 ? -8.713 -49.514 -49.610 1.00 38.74 98 PRO A C 1
ATOM 614 O O . PRO A 1 98 ? -7.745 -50.029 -50.170 1.00 40.77 98 PRO A O 1
ATOM 618 N N . GLU A 1 99 ? -8.610 -48.496 -48.764 1.00 38.95 99 GLU A N 1
ATOM 619 C CA . GLU A 1 99 ? -7.337 -47.868 -48.436 1.00 40.27 99 GLU A CA 1
ATOM 620 C C . GLU A 1 99 ? -6.504 -48.570 -47.369 1.00 38.91 99 GLU A C 1
ATOM 621 O O . GLU A 1 99 ? -5.300 -48.351 -47.282 1.00 40.26 99 GLU A O 1
ATOM 627 N N . ASP A 1 100 ? -7.140 -49.399 -46.551 1.00 36.80 100 ASP A N 1
ATOM 628 C CA . ASP A 1 100 ? -6.436 -50.092 -45.474 1.00 33.05 100 ASP A CA 1
ATOM 629 C C . ASP A 1 100 ? -7.272 -51.291 -45.040 1.00 30.82 100 ASP A C 1
ATOM 630 O O . ASP A 1 100 ? -8.091 -51.190 -44.126 1.00 28.58 100 ASP A O 1
ATOM 635 N N . GLU A 1 101 ? -7.059 -52.429 -45.688 1.00 28.73 101 GLU A N 1
ATOM 636 C CA . GLU A 1 101 ? -7.842 -53.610 -45.369 1.00 29.61 101 GLU A CA 1
ATOM 637 C C . GLU A 1 101 ? -7.901 -54.000 -43.897 1.00 27.76 101 GLU A C 1
ATOM 638 O O . GLU A 1 101 ? -8.914 -54.540 -43.449 1.00 24.69 101 GLU A O 1
ATOM 644 N N . ASN A 1 102 ? -6.827 -53.749 -43.150 1.00 25.76 102 ASN A N 1
ATOM 645 C CA . ASN A 1 102 ? -6.817 -54.109 -41.737 1.00 25.07 102 ASN A CA 1
ATOM 646 C C . ASN A 1 102 ? -7.552 -53.134 -40.818 1.00 23.71 102 ASN A C 1
ATOM 647 O O . ASN A 1 102 ? -7.518 -53.282 -39.600 1.00 21.69 102 ASN A O 1
ATOM 652 N N . MET A 1 103 ? -8.195 -52.125 -41.397 1.00 24.10 103 MET A N 1
ATOM 653 C CA . MET A 1 103 ? -8.989 -51.195 -40.601 1.00 23.79 103 MET A CA 1
ATOM 654 C C . MET A 1 103 ? -10.378 -51.072 -41.226 1.00 22.48 103 MET A C 1
ATOM 655 O O . MET A 1 103 ? -10.727 -50.046 -41.812 1.00 22.12 103 MET A O 1
ATOM 660 N N . PRO A 1 104 ? -11.178 -52.136 -41.127 1.00 21.26 104 PRO A N 1
ATOM 661 C CA . PRO A 1 104 ? -12.537 -52.142 -41.682 1.00 22.74 104 PRO A CA 1
ATOM 662 C C . PRO A 1 104 ? -13.307 -50.905 -41.232 1.00 22.92 104 PRO A C 1
ATOM 663 O O . PRO A 1 104 ? -13.151 -50.441 -40.102 1.00 21.29 104 PRO A O 1
ATOM 667 N N . ARG A 1 105 ? -14.135 -50.364 -42.114 1.00 23.64 105 ARG A N 1
ATOM 668 C CA . ARG A 1 105 ? -14.894 -49.184 -41.748 1.00 26.32 105 ARG A CA 1
ATOM 669 C C . ARG A 1 105 ? -16.247 -49.506 -41.115 1.00 24.20 105 ARG A C 1
ATOM 670 O O . ARG A 1 105 ? -16.846 -50.547 -41.382 1.00 23.63 105 ARG A O 1
ATOM 678 N N . ILE A 1 106 ? -16.702 -48.611 -40.247 1.00 23.89 106 ILE A N 1
ATOM 679 C CA . ILE A 1 106 ? -17.941 -48.831 -39.519 1.00 24.84 106 ILE A CA 1
ATOM 680 C C . ILE A 1 106 ? -19.023 -47.802 -39.823 1.00 25.92 106 ILE A C 1
ATOM 681 O O . ILE A 1 106 ? -18.744 -46.613 -39.982 1.00 24.03 106 ILE A O 1
ATOM 686 N N . LYS A 1 107 ? -20.264 -48.265 -39.893 1.00 26.95 107 LYS A N 1
ATOM 687 C CA . LYS A 1 107 ? -21.376 -47.363 -40.169 1.00 30.53 107 LYS A CA 1
ATOM 688 C C . LYS A 1 107 ? -22.625 -47.762 -39.382 1.00 29.55 107 LYS A C 1
ATOM 689 O O . LYS A 1 107 ? -22.969 -48.946 -39.313 1.00 27.49 107 LYS A O 1
ATOM 695 N N . THR A 1 108 ? -23.288 -46.775 -38.782 1.00 29.56 108 THR A N 1
ATOM 696 C CA . THR A 1 108 ? -24.525 -47.025 -38.047 1.00 30.68 108 THR A CA 1
ATOM 697 C C . THR A 1 108 ? -25.677 -46.428 -38.858 1.00 31.63 108 THR A C 1
ATOM 698 O O . THR A 1 108 ? -25.544 -45.354 -39.453 1.00 30.95 108 THR A O 1
ATOM 702 N N . VAL A 1 109 ? -26.800 -47.131 -38.891 1.00 31.42 109 VAL A N 1
ATOM 703 C CA . VAL A 1 109 ? -27.973 -46.655 -39.615 1.00 32.28 109 VAL A CA 1
ATOM 704 C C . VAL A 1 109 ? -29.207 -46.970 -38.777 1.00 32.53 109 VAL A C 1
ATOM 705 O O . VAL A 1 109 ? -29.136 -47.760 -37.836 1.00 31.54 109 VAL A O 1
ATOM 709 N N . PRO A 1 110 ? -30.352 -46.344 -39.093 1.00 33.73 110 PRO A N 1
ATOM 710 C CA . PRO A 1 110 ? -31.553 -46.635 -38.303 1.00 32.82 110 PRO A CA 1
ATOM 711 C C . PRO A 1 110 ? -31.879 -48.125 -38.352 1.00 32.91 110 PRO A C 1
ATOM 712 O O . PRO A 1 110 ? -31.658 -48.781 -39.370 1.00 34.11 110 PRO A O 1
ATOM 716 N N . ALA A 1 111 ? -32.385 -48.661 -37.249 1.00 31.70 111 ALA A N 1
ATOM 717 C CA . ALA A 1 111 ? -32.730 -50.073 -37.184 1.00 32.72 111 ALA A CA 1
ATOM 718 C C . ALA A 1 111 ? -33.525 -50.482 -38.423 1.00 34.68 111 ALA A C 1
ATOM 719 O O . ALA A 1 111 ? -34.321 -49.698 -38.938 1.00 34.92 111 ALA A O 1
ATOM 721 N N . CYS A 1 112 ? -33.293 -51.710 -38.885 1.00 35.79 112 CYS A N 1
ATOM 722 C CA . CYS A 1 112 ? -33.942 -52.288 -40.067 1.00 37.20 112 CYS A CA 1
ATOM 723 C C . CYS A 1 112 ? -33.244 -51.949 -41.378 1.00 37.36 112 CYS A C 1
ATOM 724 O O . CYS A 1 112 ? -33.363 -52.682 -42.359 1.00 37.36 112 CYS A O 1
ATOM 727 N N . GLN A 1 113 ? -32.508 -50.847 -41.390 1.00 37.37 113 GLN A N 1
ATOM 728 C CA . GLN A 1 113 ? -31.782 -50.428 -42.584 1.00 39.22 113 GLN A CA 1
ATOM 729 C C . GLN A 1 113 ? -30.582 -51.355 -42.869 1.00 38.35 113 GLN A C 1
ATOM 730 O O . GLN A 1 113 ? -30.250 -51.625 -44.026 1.00 38.07 113 GLN A O 1
ATOM 736 N N . GLY A 1 114 ? -29.942 -51.839 -41.807 1.00 36.36 114 GLY A N 1
ATOM 737 C CA . GLY A 1 114 ? -28.794 -52.716 -41.956 1.00 34.18 114 GLY A CA 1
ATOM 738 C C . GLY A 1 114 ? -29.046 -53.937 -42.818 1.00 34.10 114 GLY A C 1
ATOM 739 O O . GLY A 1 114 ? -28.264 -54.251 -43.713 1.00 32.05 114 GLY A O 1
ATOM 740 N N . ARG A 1 115 ? -30.141 -54.632 -42.542 1.00 35.46 115 ARG A N 1
ATOM 741 C CA . ARG A 1 115 ? -30.512 -55.827 -43.292 1.00 36.66 115 ARG A CA 1
ATOM 742 C C . ARG A 1 115 ? -30.680 -55.517 -44.768 1.00 35.82 115 ARG A C 1
ATOM 743 O O . ARG A 1 115 ? -30.238 -56.278 -45.629 1.00 35.27 115 ARG A O 1
ATOM 751 N N . ARG A 1 116 ? -31.339 -54.396 -45.043 1.00 35.47 116 ARG A N 1
ATOM 752 C CA . ARG A 1 116 ? -31.597 -53.964 -46.411 1.00 36.42 116 ARG A CA 1
ATOM 753 C C . ARG A 1 116 ? -30.304 -53.688 -47.165 1.00 35.84 116 ARG A C 1
ATOM 754 O O . ARG A 1 116 ? -30.126 -54.152 -48.295 1.00 35.47 116 ARG A O 1
ATOM 762 N N . ILE A 1 117 ? -29.404 -52.941 -46.530 1.00 33.40 117 ILE A N 1
ATOM 763 C CA . ILE A 1 117 ? -28.122 -52.597 -47.132 1.00 31.51 117 ILE A CA 1
ATOM 764 C C . ILE A 1 117 ? -27.323 -53.845 -47.488 1.00 30.02 117 ILE A C 1
ATOM 765 O O . ILE A 1 117 ? -26.801 -53.962 -48.591 1.00 29.18 117 ILE A O 1
ATOM 770 N N . VAL A 1 118 ? -27.249 -54.787 -46.558 1.00 28.99 118 VAL A N 1
ATOM 771 C CA . VAL A 1 118 ? -26.518 -56.018 -46.792 1.00 29.19 118 VAL A CA 1
ATOM 772 C C . VAL A 1 118 ? -27.169 -56.816 -47.920 1.00 31.34 118 VAL A C 1
ATOM 773 O O . VAL A 1 118 ? -26.502 -57.255 -48.864 1.00 30.81 118 VAL A O 1
ATOM 777 N N . GLU A 1 119 ? -28.481 -56.992 -47.809 1.00 32.30 119 GLU A N 1
ATOM 778 C CA . GLU A 1 119 ? -29.275 -57.733 -48.790 1.00 33.88 119 GLU A CA 1
ATOM 779 C C . GLU A 1 119 ? -29.024 -57.203 -50.199 1.00 31.94 119 GLU A C 1
ATOM 780 O O . GLU A 1 119 ? -28.852 -57.962 -51.155 1.00 31.77 119 GLU A O 1
ATOM 786 N N . LYS A 1 120 ? -29.018 -55.883 -50.303 1.00 31.57 120 LYS A N 1
ATOM 787 C CA . LYS A 1 120 ? -28.784 -55.174 -51.554 1.00 30.99 120 LYS A CA 1
ATOM 788 C C . LYS A 1 120 ? -27.402 -55.508 -52.154 1.00 30.83 120 LYS A C 1
ATOM 789 O O . LYS A 1 120 ? -27.297 -55.907 -53.317 1.00 29.41 120 LYS A O 1
ATOM 795 N N . TYR A 1 121 ? -26.346 -55.340 -51.360 1.00 29.24 121 TYR A N 1
ATOM 796 C CA . TYR A 1 121 ? -24.982 -55.631 -51.819 1.00 28.60 121 TYR A CA 1
ATOM 797 C C . TYR A 1 121 ? -24.803 -57.116 -52.116 1.00 27.61 121 TYR A C 1
ATOM 798 O O . TYR A 1 121 ? -24.123 -57.497 -53.065 1.00 28.64 121 TYR A O 1
ATOM 807 N N . ARG A 1 122 ? -25.407 -57.957 -51.292 1.00 28.04 122 ARG A N 1
ATOM 808 C CA . ARG A 1 122 ? -25.300 -59.394 -51.477 1.00 28.96 122 ARG A CA 1
ATOM 809 C C . ARG A 1 122 ? -25.899 -59.812 -52.831 1.00 29.91 122 ARG A C 1
ATOM 810 O O . ARG A 1 122 ? -25.339 -60.661 -53.538 1.00 26.26 122 ARG A O 1
ATOM 818 N N . GLU A 1 123 ? -27.037 -59.216 -53.191 1.00 28.63 123 GLU A N 1
ATOM 819 C CA . GLU A 1 123 ? -27.666 -59.542 -54.462 1.00 29.30 123 GLU A CA 1
ATOM 820 C C . GLU A 1 123 ? -26.776 -59.101 -55.616 1.00 28.80 123 GLU A C 1
ATOM 821 O O . GLU A 1 123 ? -26.607 -59.840 -56.588 1.00 28.13 123 GLU A O 1
ATOM 827 N N . LYS A 1 124 ? -26.191 -57.912 -55.514 1.00 30.34 124 LYS A N 1
ATOM 828 C CA . LYS A 1 124 ? -25.318 -57.449 -56.585 1.00 34.06 124 LYS A CA 1
ATOM 829 C C . LYS A 1 124 ? -24.117 -58.378 -56.749 1.00 34.93 124 LYS A C 1
ATOM 830 O O . LYS A 1 124 ? -23.733 -58.712 -57.876 1.00 34.91 124 LYS A O 1
ATOM 836 N N . ALA A 1 125 ? -23.524 -58.789 -55.628 1.00 34.98 125 ALA A N 1
ATOM 837 C CA . ALA A 1 125 ? -22.372 -59.693 -55.656 1.00 36.01 125 ALA A CA 1
ATOM 838 C C . ALA A 1 125 ? -22.739 -60.993 -56.364 1.00 36.47 125 ALA A C 1
ATOM 839 O O . ALA A 1 125 ? -21.997 -61.467 -57.224 1.00 37.15 125 ALA A O 1
ATOM 841 N N . LYS A 1 126 ? -23.879 -61.572 -56.003 1.00 37.15 126 LYS A N 1
ATOM 842 C CA . LYS A 1 126 ? -24.310 -62.815 -56.633 1.00 39.09 126 LYS A CA 1
ATOM 843 C C . LYS A 1 126 ? -24.447 -62.594 -58.140 1.00 40.50 126 LYS A C 1
ATOM 844 O O . LYS A 1 126 ? -23.918 -63.359 -58.952 1.00 38.81 126 LYS A O 1
ATOM 850 N N . SER A 1 127 ? -25.159 -61.534 -58.506 1.00 42.40 127 SER A N 1
ATOM 851 C CA . SER A 1 127 ? -25.364 -61.207 -59.910 1.00 45.03 127 SER A CA 1
ATOM 852 C C . SER A 1 127 ? -24.023 -61.121 -60.636 1.00 47.57 127 SER A C 1
ATOM 853 O O . SER A 1 127 ? -23.790 -61.839 -61.606 1.00 47.63 127 SER A O 1
ATOM 856 N N . GLN A 1 128 ? -23.142 -60.255 -60.147 1.00 51.64 128 GLN A N 1
ATOM 857 C CA . GLN A 1 128 ? -21.826 -60.048 -60.751 1.00 55.81 128 GLN A CA 1
ATOM 858 C C . GLN A 1 128 ? -20.962 -61.282 -61.006 1.00 58.00 128 GLN A C 1
ATOM 859 O O . GLN A 1 128 ? -20.102 -61.256 -61.890 1.00 59.10 128 GLN A O 1
ATOM 865 N N . GLU A 1 129 ? -21.161 -62.359 -60.254 1.00 59.69 129 GLU A N 1
ATOM 866 C CA . GLU A 1 129 ? -20.342 -63.541 -60.493 1.00 62.05 129 GLU A CA 1
ATOM 867 C C . GLU A 1 129 ? -20.913 -64.348 -61.657 1.00 62.27 129 GLU A C 1
ATOM 868 O O . GLU A 1 129 ? -20.707 -65.560 -61.761 1.00 62.14 129 GLU A O 1
ATOM 874 N N . SER A 1 130 ? -21.615 -63.632 -62.537 1.00 62.24 130 SER A N 1
ATOM 875 C CA . SER A 1 130 ? -22.250 -64.174 -63.739 1.00 61.21 130 SER A CA 1
ATOM 876 C C . SER A 1 130 ? -22.152 -65.686 -63.862 1.00 61.56 130 SER A C 1
ATOM 877 O O . SER A 1 130 ? -23.095 -66.339 -64.301 1.00 62.31 130 SER A O 1
ATOM 880 N N . VAL A 1 142 ? -17.450 -58.094 -56.140 1.00 48.54 179 VAL A N 1
ATOM 881 C CA . VAL A 1 142 ? -18.006 -57.090 -55.234 1.00 48.40 179 VAL A CA 1
ATOM 882 C C . VAL A 1 142 ? -17.998 -57.595 -53.791 1.00 46.12 179 VAL A C 1
ATOM 883 O O . VAL A 1 142 ? -18.280 -58.765 -53.529 1.00 47.29 179 VAL A O 1
ATOM 887 N N . LEU A 1 143 ? -17.665 -56.711 -52.856 1.00 43.30 180 LEU A N 1
ATOM 888 C CA . LEU A 1 143 ? -17.620 -57.091 -51.451 1.00 39.66 180 LEU A CA 1
ATOM 889 C C . LEU A 1 143 ? -18.908 -56.709 -50.733 1.00 37.79 180 LEU A C 1
ATOM 890 O O . LEU A 1 143 ? -19.522 -55.682 -51.028 1.00 38.37 180 LEU A O 1
ATOM 895 N N . VAL A 1 144 ? -19.309 -57.550 -49.789 1.00 33.41 181 VAL A N 1
ATOM 896 C CA . VAL A 1 144 ? -20.539 -57.345 -49.042 1.00 30.63 181 VAL A CA 1
ATOM 897 C C . VAL A 1 144 ? -20.292 -56.914 -47.599 1.00 29.28 181 VAL A C 1
ATOM 898 O O . VAL A 1 144 ? -19.581 -57.589 -46.860 1.00 27.87 181 VAL A O 1
ATOM 902 N N . PRO A 1 145 ? -20.873 -55.779 -47.180 1.00 29.11 182 PRO A N 1
ATOM 903 C CA . PRO A 1 145 ? -20.650 -55.366 -45.792 1.00 28.09 182 PRO A CA 1
ATOM 904 C C . PRO A 1 145 ? -21.297 -56.405 -44.884 1.00 27.84 182 PRO A C 1
ATOM 905 O O . PRO A 1 145 ? -22.181 -57.153 -45.323 1.00 27.32 182 PRO A O 1
ATOM 909 N N . LYS A 1 146 ? -20.844 -56.463 -43.634 1.00 26.80 183 LYS A N 1
ATOM 910 C CA . LYS A 1 146 ? -21.365 -57.419 -42.667 1.00 24.99 183 LYS A CA 1
ATOM 911 C C . LYS A 1 146 ? -22.169 -56.688 -41.596 1.00 25.96 183 LYS A C 1
ATOM 912 O O . LYS A 1 146 ? -21.750 -55.638 -41.098 1.00 26.43 183 LYS A O 1
ATOM 918 N N . LEU A 1 147 ? -23.330 -57.238 -41.254 1.00 24.73 184 LEU A N 1
ATOM 919 C CA . LEU A 1 147 ? -24.189 -56.633 -40.241 1.00 25.14 184 LEU A CA 1
ATOM 920 C C . LEU A 1 147 ? -23.705 -57.149 -38.897 1.00 24.67 184 LEU A C 1
ATOM 921 O O . LEU A 1 147 ? -23.913 -58.307 -38.569 1.00 25.41 184 LEU A O 1
ATOM 926 N N . LEU A 1 148 ? -23.028 -56.297 -38.135 1.00 24.99 185 LEU A N 1
ATOM 927 C CA . LEU A 1 148 ? -22.509 -56.712 -36.839 1.00 25.72 185 LEU A CA 1
ATOM 928 C C . LEU A 1 148 ? -23.622 -56.765 -35.805 1.00 25.55 185 LEU A C 1
ATOM 929 O O . LEU A 1 148 ? -23.757 -57.752 -35.094 1.00 25.82 185 LEU A O 1
ATOM 934 N N . VAL A 1 149 ? -24.412 -55.697 -35.722 1.00 24.90 186 VAL A N 1
ATOM 935 C CA . VAL A 1 149 ? -25.526 -55.642 -34.776 1.00 24.23 186 VAL A CA 1
ATOM 936 C C . VAL A 1 149 ? -26.822 -55.277 -35.513 1.00 24.46 186 VAL A C 1
ATOM 937 O O . VAL A 1 149 ? -26.929 -54.203 -36.115 1.00 20.91 186 VAL A O 1
ATOM 941 N N . ASP A 1 150 ? -27.794 -56.187 -35.456 1.00 24.12 187 ASP A N 1
ATOM 942 C CA . ASP A 1 150 ? -29.088 -56.015 -36.121 1.00 25.41 187 ASP A CA 1
ATOM 943 C C . ASP A 1 150 ? -30.205 -55.786 -35.087 1.00 24.51 187 ASP A C 1
ATOM 944 O O . ASP A 1 150 ? -30.617 -56.712 -34.398 1.00 24.39 187 ASP A O 1
ATOM 949 N N . ASN A 1 151 ? -30.682 -54.551 -34.973 1.00 26.28 188 ASN A N 1
ATOM 950 C CA . ASN A 1 151 ? -31.741 -54.236 -34.009 1.00 28.94 188 ASN A CA 1
ATOM 951 C C . ASN A 1 151 ? -33.122 -54.070 -34.632 1.00 31.75 188 ASN A C 1
ATOM 952 O O . ASN A 1 151 ? -34.029 -53.528 -34.000 1.00 32.02 188 ASN A O 1
ATOM 957 N N . CYS A 1 152 ? -33.285 -54.540 -35.864 1.00 33.93 189 CYS A N 1
ATOM 958 C CA . CYS A 1 152 ? -34.572 -54.416 -36.544 1.00 35.66 189 CYS A CA 1
ATOM 959 C C . CYS A 1 152 ? -35.655 -55.229 -35.850 1.00 34.68 189 CYS A C 1
ATOM 960 O O . CYS A 1 152 ? -35.481 -56.419 -35.593 1.00 34.60 189 CYS A O 1
ATOM 963 N N . GLY A 1 153 ? -36.773 -54.580 -35.546 1.00 35.92 190 GLY A N 1
ATOM 964 C CA . GLY A 1 153 ? -37.867 -55.282 -34.899 1.00 38.00 190 GLY A CA 1
ATOM 965 C C . GLY A 1 153 ? -37.892 -55.198 -33.382 1.00 39.19 190 GLY A C 1
ATOM 966 O O . GLY A 1 153 ? -38.802 -55.733 -32.745 1.00 39.15 190 GLY A O 1
ATOM 967 N N . ARG A 1 154 ? -36.895 -54.540 -32.798 1.00 38.49 191 ARG A N 1
ATOM 968 C CA . ARG A 1 154 ? -36.839 -54.392 -31.352 1.00 39.38 191 ARG A CA 1
ATOM 969 C C . ARG A 1 154 ? -37.841 -53.330 -30.918 1.00 39.02 191 ARG A C 1
ATOM 970 O O . ARG A 1 154 ? -37.904 -52.249 -31.506 1.00 39.24 191 ARG A O 1
ATOM 978 N N . THR A 1 155 ? -38.624 -53.647 -29.890 1.00 38.77 192 THR A N 1
ATOM 979 C CA . THR A 1 155 ? -39.611 -52.714 -29.365 1.00 38.01 192 THR A CA 1
ATOM 980 C C . THR A 1 155 ? -39.073 -52.031 -28.108 1.00 37.33 192 THR A C 1
ATOM 981 O O . THR A 1 155 ? -39.739 -51.195 -27.506 1.00 37.08 192 THR A O 1
ATOM 985 N N . LYS A 1 156 ? -37.860 -52.402 -27.711 1.00 37.02 193 LYS A N 1
ATOM 986 C CA . LYS A 1 156 ? -37.219 -51.808 -26.538 1.00 35.75 193 LYS A CA 1
ATOM 987 C C . LYS A 1 156 ? -35.702 -51.951 -26.618 1.00 33.03 193 LYS A C 1
ATOM 988 O O . LYS A 1 156 ? -35.197 -52.870 -27.260 1.00 31.40 193 LYS A O 1
ATOM 994 N N . ALA A 1 157 ? -34.988 -51.024 -25.983 1.00 30.27 194 ALA A N 1
ATOM 995 C CA . ALA A 1 157 ? -33.531 -51.030 -25.993 1.00 27.42 194 ALA A CA 1
ATOM 996 C C . ALA A 1 157 ? -33.002 -52.391 -25.554 1.00 26.70 194 ALA A C 1
ATOM 997 O O . ALA A 1 157 ? -33.548 -53.029 -24.652 1.00 24.54 194 ALA A O 1
ATOM 999 N N . PRO A 1 158 ? -31.918 -52.852 -26.193 1.00 25.62 195 PRO A N 1
ATOM 1000 C CA . PRO A 1 158 ? -31.329 -54.152 -25.868 1.00 25.16 195 PRO A CA 1
ATOM 1001 C C . PRO A 1 158 ? -30.816 -54.309 -24.451 1.00 22.97 195 PRO A C 1
ATOM 1002 O O . PRO A 1 158 ? -30.321 -53.369 -23.836 1.00 24.60 195 PRO A O 1
ATOM 1006 N N . PHE A 1 159 ? -30.957 -55.524 -23.949 1.00 22.15 196 PHE A N 1
ATOM 1007 C CA . PHE A 1 159 ? -30.465 -55.901 -22.643 1.00 23.06 196 PHE A CA 1
ATOM 1008 C C . PHE A 1 159 ? -29.466 -56.992 -23.006 1.00 21.90 196 PHE A C 1
ATOM 1009 O O . PHE A 1 159 ? -29.860 -58.037 -23.516 1.00 21.98 196 PHE A O 1
ATOM 1017 N N . ILE A 1 160 ? -28.183 -56.744 -22.771 1.00 22.10 197 ILE A N 1
ATOM 1018 C CA . ILE A 1 160 ? -27.146 -57.726 -23.088 1.00 20.73 197 ILE A CA 1
ATOM 1019 C C . ILE A 1 160 ? -26.457 -58.183 -21.801 1.00 22.02 197 ILE A C 1
ATOM 1020 O O . ILE A 1 160 ? -25.791 -57.389 -21.133 1.00 21.59 197 ILE A O 1
ATOM 1025 N N . ASP A 1 161 ? -26.613 -59.458 -21.460 1.00 21.25 198 ASP A N 1
ATOM 1026 C CA . ASP A 1 161 ? -26.010 -60.015 -20.259 1.00 22.58 198 ASP A CA 1
ATOM 1027 C C . ASP A 1 161 ? -24.623 -60.573 -20.570 1.00 23.60 198 ASP A C 1
ATOM 1028 O O . ASP A 1 161 ? -24.502 -61.652 -21.155 1.00 23.66 198 ASP A O 1
ATOM 1033 N N . ALA A 1 162 ? -23.582 -59.857 -20.154 1.00 22.54 199 ALA A N 1
ATOM 1034 C CA . ALA A 1 162 ? -22.210 -60.295 -20.412 1.00 20.83 199 ALA A CA 1
ATOM 1035 C C . ALA A 1 162 ? -21.543 -60.979 -19.211 1.00 20.58 199 ALA A C 1
ATOM 1036 O O . ALA A 1 162 ? -20.310 -61.073 -19.137 1.00 19.54 199 ALA A O 1
ATOM 1038 N N . THR A 1 163 ? -22.357 -61.454 -18.274 1.00 19.48 200 THR A N 1
ATOM 1039 C CA . THR A 1 163 ? -21.851 -62.145 -17.097 1.00 19.92 200 THR A CA 1
ATOM 1040 C C . THR A 1 163 ? -20.976 -63.324 -17.516 1.00 22.37 200 THR A C 1
ATOM 1041 O O . THR A 1 163 ? -21.383 -64.155 -18.329 1.00 21.37 200 THR A O 1
ATOM 1045 N N . GLY A 1 164 ? -19.773 -63.386 -16.963 1.00 22.60 201 GLY A N 1
ATOM 1046 C CA . GLY A 1 164 ? -18.870 -64.480 -17.273 1.00 23.48 201 GLY A CA 1
ATOM 1047 C C . GLY A 1 164 ? -18.351 -64.580 -18.700 1.00 25.38 201 GLY A C 1
ATOM 1048 O O . GLY A 1 164 ? -17.718 -65.580 -19.038 1.00 26.40 201 GLY A O 1
ATOM 1049 N N . ALA A 1 165 ? -18.597 -63.572 -19.538 1.00 24.14 202 ALA A N 1
ATOM 1050 C CA . ALA A 1 165 ? -18.127 -63.615 -20.929 1.00 25.12 202 ALA A CA 1
ATOM 1051 C C . ALA A 1 165 ? -16.606 -63.511 -21.040 1.00 25.59 202 ALA A C 1
ATOM 1052 O O . ALA A 1 165 ? -15.961 -62.905 -20.181 1.00 25.40 202 ALA A O 1
ATOM 1054 N N . HIS A 1 166 ? -16.033 -64.090 -22.094 1.00 23.35 203 HIS A N 1
ATOM 1055 C CA . HIS A 1 166 ? -14.588 -64.000 -22.274 1.00 24.65 203 HIS A CA 1
ATOM 1056 C C . HIS A 1 166 ? -14.234 -62.710 -23.039 1.00 24.26 203 HIS A C 1
ATOM 1057 O O . HIS A 1 166 ? -15.112 -62.054 -23.606 1.00 22.56 203 HIS A O 1
ATOM 1064 N N . ALA A 1 167 ? -12.953 -62.349 -23.052 1.00 23.17 204 ALA A N 1
ATOM 1065 C CA . ALA A 1 167 ? -12.503 -61.123 -23.715 1.00 22.09 204 ALA A CA 1
ATOM 1066 C C . ALA A 1 167 ? -13.115 -60.875 -25.094 1.00 22.54 204 ALA A C 1
ATOM 1067 O O . ALA A 1 167 ? -13.644 -59.783 -25.365 1.00 21.63 204 ALA A O 1
ATOM 1069 N N . GLY A 1 168 ? -13.024 -61.882 -25.961 1.00 21.13 205 GLY A N 1
ATOM 1070 C CA . GLY A 1 168 ? -13.554 -61.765 -27.312 1.00 21.31 205 GLY A CA 1
ATOM 1071 C C . GLY A 1 168 ? -15.061 -61.578 -27.355 1.00 21.44 205 GLY A C 1
ATOM 1072 O O . GLY A 1 168 ? -15.573 -60.826 -28.181 1.00 22.42 205 GLY A O 1
ATOM 1073 N N . ALA A 1 169 ? -15.779 -62.256 -26.470 1.00 20.45 206 ALA A N 1
ATOM 1074 C CA . ALA A 1 169 ? -17.227 -62.120 -26.451 1.00 21.76 206 ALA A CA 1
ATOM 1075 C C . ALA A 1 169 ? -17.624 -60.710 -26.004 1.00 22.31 206 ALA A C 1
ATOM 1076 O O . ALA A 1 169 ? -18.505 -60.079 -26.598 1.00 22.09 206 ALA A O 1
ATOM 1078 N N . LEU A 1 170 ? -16.950 -60.208 -24.973 1.00 21.00 207 LEU A N 1
ATOM 1079 C CA . LEU A 1 170 ? -17.255 -58.882 -24.438 1.00 20.31 207 LEU A CA 1
ATOM 1080 C C . LEU A 1 170 ? -16.870 -57.701 -25.317 1.00 20.31 207 LEU A C 1
ATOM 1081 O O . LEU A 1 170 ? -17.680 -56.797 -25.554 1.00 20.83 207 LEU A O 1
ATOM 1086 N N . LEU A 1 171 ? -15.636 -57.720 -25.803 1.00 18.76 208 LEU A N 1
ATOM 1087 C CA . LEU A 1 171 ? -15.086 -56.620 -26.583 1.00 17.27 208 LEU A CA 1
ATOM 1088 C C . LEU A 1 171 ? -15.037 -56.798 -28.094 1.00 18.33 208 LEU A C 1
ATOM 1089 O O . LEU A 1 171 ? -14.720 -55.850 -28.823 1.00 17.89 208 LEU A O 1
ATOM 1094 N N . GLY A 1 172 ? -15.345 -57.999 -28.571 1.00 18.02 209 GLY A N 1
ATOM 1095 C CA . GLY A 1 172 ? -15.308 -58.225 -30.000 1.00 19.88 209 GLY A CA 1
ATOM 1096 C C . GLY A 1 172 ? -14.054 -59.007 -30.354 1.00 21.81 209 GLY A C 1
ATOM 1097 O O . GLY A 1 172 ? -13.103 -59.059 -29.561 1.00 20.81 209 GLY A O 1
ATOM 1098 N N . ASP A 1 173 ? -14.051 -59.623 -31.535 1.00 20.79 210 ASP A N 1
ATOM 1099 C CA . ASP A 1 173 ? -12.907 -60.408 -31.986 1.00 19.52 210 ASP A CA 1
ATOM 1100 C C . ASP A 1 173 ? -12.846 -60.396 -33.513 1.00 20.52 210 ASP A C 1
ATOM 1101 O O . ASP A 1 173 ? -13.755 -59.891 -34.183 1.00 19.79 210 ASP A O 1
ATOM 1106 N N . VAL A 1 174 ? -11.757 -60.934 -34.056 1.00 20.94 211 VAL A N 1
ATOM 1107 C CA . VAL A 1 174 ? -11.574 -61.036 -35.501 1.00 19.42 211 VAL A CA 1
ATOM 1108 C C . VAL A 1 174 ? -11.014 -62.430 -35.744 1.00 21.65 211 VAL A C 1
ATOM 1109 O O . VAL A 1 174 ? -9.951 -62.767 -35.226 1.00 21.43 211 VAL A O 1
ATOM 1113 N N . ARG A 1 175 ? -11.737 -63.250 -36.504 1.00 20.74 212 ARG A N 1
ATOM 1114 C CA . ARG A 1 175 ? -11.288 -64.611 -36.776 1.00 23.88 212 ARG A CA 1
ATOM 1115 C C . ARG A 1 175 ? -9.993 -64.666 -37.569 1.00 24.05 212 ARG A C 1
ATOM 1116 O O . ARG A 1 175 ? -9.686 -63.777 -38.358 1.00 24.52 212 ARG A O 1
ATOM 1124 N N . HIS A 1 176 ? -9.251 -65.743 -37.353 1.00 27.08 213 HIS A N 1
ATOM 1125 C CA . HIS A 1 176 ? -8.002 -65.987 -38.048 1.00 29.52 213 HIS A CA 1
ATOM 1126 C C . HIS A 1 176 ? -8.317 -66.326 -39.504 1.00 31.53 213 HIS A C 1
ATOM 1127 O O . HIS A 1 176 ? -9.431 -66.756 -39.826 1.00 29.64 213 HIS A O 1
ATOM 1134 N N . ASP A 1 177 ? -7.343 -66.122 -40.383 1.00 33.31 214 ASP A N 1
ATOM 1135 C CA . ASP A 1 177 ? -7.526 -66.451 -41.788 1.00 37.54 214 ASP A CA 1
ATOM 1136 C C . ASP A 1 177 ? -6.451 -67.454 -42.211 1.00 41.12 214 ASP A C 1
ATOM 1137 O O . ASP A 1 177 ? -5.268 -67.121 -42.296 1.00 40.62 214 ASP A O 1
ATOM 1142 N N . PRO A 1 178 ? -6.854 -68.702 -42.474 1.00 44.21 215 PRO A N 1
ATOM 1143 C CA . PRO A 1 178 ? -5.912 -69.747 -42.891 1.00 47.05 215 PRO A CA 1
ATOM 1144 C C . PRO A 1 178 ? -5.297 -69.478 -44.269 1.00 48.68 215 PRO A C 1
ATOM 1145 O O . PRO A 1 178 ? -4.178 -69.908 -44.553 1.00 49.09 215 PRO A O 1
ATOM 1149 N N . PHE A 1 179 ? -6.032 -68.761 -45.115 1.00 51.14 216 PHE A N 1
ATOM 1150 C CA . PHE A 1 179 ? -5.575 -68.464 -46.472 1.00 53.74 216 PHE A CA 1
ATOM 1151 C C . PHE A 1 179 ? -5.410 -66.969 -46.739 1.00 53.63 216 PHE A C 1
ATOM 1152 O O . PHE A 1 179 ? -4.525 -66.321 -46.180 1.00 54.44 216 PHE A O 1
ATOM 1160 N N . LEU A 1 184 ? -5.988 -64.754 -51.340 1.00 56.32 221 LEU A N 1
ATOM 1161 C CA . LEU A 1 184 ? -6.768 -65.967 -51.562 1.00 56.48 221 LEU A CA 1
ATOM 1162 C C . LEU A 1 184 ? -7.596 -66.303 -50.325 1.00 55.65 221 LEU A C 1
ATOM 1163 O O . LEU A 1 184 ? -8.183 -67.386 -50.236 1.00 57.19 221 LEU A O 1
ATOM 1165 N N . GLY A 1 185 ? -7.647 -65.367 -49.379 1.00 53.77 222 GLY A N 1
ATOM 1166 C CA . GLY A 1 185 ? -8.385 -65.596 -48.149 1.00 49.86 222 GLY A CA 1
ATOM 1167 C C . GLY A 1 185 ? -9.711 -64.872 -48.015 1.00 47.03 222 GLY A C 1
ATOM 1168 O O . GLY A 1 185 ? -10.345 -64.511 -49.007 1.00 48.09 222 GLY A O 1
ATOM 1169 N N . THR A 1 186 ? -10.130 -64.666 -46.771 1.00 43.00 223 THR A N 1
ATOM 1170 C CA . THR A 1 186 ? -11.384 -63.994 -46.479 1.00 38.91 223 THR A CA 1
ATOM 1171 C C . THR A 1 186 ? -11.157 -62.536 -46.099 1.00 35.65 223 THR A C 1
ATOM 1172 O O . THR A 1 186 ? -10.278 -62.233 -45.297 1.00 34.83 223 THR A O 1
ATOM 1176 N N . PRO A 1 187 ? -11.952 -61.613 -46.677 1.00 33.06 224 PRO A N 1
ATOM 1177 C CA . PRO A 1 187 ? -11.826 -60.179 -46.378 1.00 29.75 224 PRO A CA 1
ATOM 1178 C C . PRO A 1 187 ? -11.871 -59.972 -44.862 1.00 26.92 224 PRO A C 1
ATOM 1179 O O . PRO A 1 187 ? -12.696 -60.579 -44.170 1.00 25.40 224 PRO A O 1
ATOM 1183 N N . ALA A 1 188 ? -10.982 -59.128 -44.351 1.00 24.17 225 ALA A N 1
ATOM 1184 C CA . ALA A 1 188 ? -10.913 -58.870 -42.917 1.00 23.51 225 ALA A CA 1
ATOM 1185 C C . ALA A 1 188 ? -12.250 -58.400 -42.320 1.00 22.74 225 ALA A C 1
ATOM 1186 O O . ALA A 1 188 ? -12.599 -58.768 -41.199 1.00 21.15 225 ALA A O 1
ATOM 1188 N N . HIS A 1 189 ? -13.006 -57.595 -43.063 1.00 22.07 226 HIS A N 1
ATOM 1189 C CA . HIS A 1 189 ? -14.267 -57.101 -42.525 1.00 21.94 226 HIS A CA 1
ATOM 1190 C C . HIS A 1 189 ? -15.285 -58.204 -42.220 1.00 23.41 226 HIS A C 1
ATOM 1191 O O . HIS A 1 189 ? -16.058 -58.078 -41.269 1.00 21.22 226 HIS A O 1
ATOM 1198 N N . GLU A 1 190 ? -15.304 -59.297 -42.978 1.00 24.42 227 GLU A N 1
ATOM 1199 C CA . GLU A 1 190 ? -16.289 -60.312 -42.627 1.00 27.39 227 GLU A CA 1
ATOM 1200 C C . GLU A 1 190 ? -15.825 -61.300 -41.574 1.00 26.66 227 GLU A C 1
ATOM 1201 O O . GLU A 1 190 ? -16.552 -62.229 -41.215 1.00 24.15 227 GLU A O 1
ATOM 1207 N N . ARG A 1 191 ? -14.617 -61.080 -41.055 1.00 25.13 228 ARG A N 1
ATOM 1208 C CA . ARG A 1 191 ? -14.088 -61.920 -39.987 1.00 24.43 228 ARG A CA 1
ATOM 1209 C C . ARG A 1 191 ? -14.255 -61.179 -38.653 1.00 22.45 228 ARG A C 1
ATOM 1210 O O . ARG A 1 191 ? -13.893 -61.687 -37.589 1.00 19.96 228 ARG A O 1
ATOM 1218 N N . VAL A 1 192 ? -14.819 -59.975 -38.734 1.00 22.59 229 VAL A N 1
ATOM 1219 C CA . VAL A 1 192 ? -15.077 -59.134 -37.563 1.00 21.75 229 VAL A CA 1
ATOM 1220 C C . VAL A 1 192 ? -16.337 -59.568 -36.820 1.00 22.71 229 VAL A C 1
ATOM 1221 O O . VAL A 1 192 ? -17.415 -59.687 -37.413 1.00 23.92 229 VAL A O 1
ATOM 1225 N N . GLU A 1 193 ? -16.200 -59.829 -35.527 1.00 21.23 230 GLU A N 1
ATOM 1226 C CA . GLU A 1 193 ? -17.351 -60.213 -34.720 1.00 22.51 230 GLU A CA 1
ATOM 1227 C C . GLU A 1 193 ? -17.560 -59.144 -33.650 1.00 22.02 230 GLU A C 1
ATOM 1228 O O . GLU A 1 193 ? -16.603 -58.671 -33.039 1.00 19.87 230 GLU A O 1
ATOM 1234 N N . PRO A 1 194 ? -18.818 -58.746 -33.410 1.00 20.97 231 PRO A N 1
ATOM 1235 C CA . PRO A 1 194 ? -19.106 -57.725 -32.404 1.00 19.78 231 PRO A CA 1
ATOM 1236 C C . PRO A 1 194 ? -18.935 -58.226 -30.982 1.00 17.99 231 PRO A C 1
ATOM 1237 O O . PRO A 1 194 ? -19.009 -59.419 -30.712 1.00 18.44 231 PRO A O 1
ATOM 1241 N N . GLY A 1 195 ? -18.701 -57.298 -30.068 1.00 19.16 232 GLY A N 1
ATOM 1242 C CA . GLY A 1 195 ? -18.594 -57.671 -28.674 1.00 19.37 232 GLY A CA 1
ATOM 1243 C C . GLY A 1 195 ? -19.937 -57.344 -28.040 1.00 19.57 232 GLY A C 1
ATOM 1244 O O . GLY A 1 195 ? -20.761 -56.654 -28.645 1.00 17.87 232 GLY A O 1
ATOM 1245 N N . MET A 1 196 ? -20.178 -57.844 -26.835 1.00 20.62 233 MET A N 1
ATOM 1246 C CA . MET A 1 196 ? -21.426 -57.547 -26.153 1.00 21.27 233 MET A CA 1
ATOM 1247 C C . MET A 1 196 ? -21.561 -56.043 -25.902 1.00 21.08 233 MET A C 1
ATOM 1248 O O . MET A 1 196 ? -22.676 -55.516 -25.829 1.00 20.93 233 MET A O 1
ATOM 1253 N N . ILE A 1 197 ? -20.432 -55.345 -25.795 1.00 18.14 234 ILE A N 1
ATOM 1254 C CA . ILE A 1 197 ? -20.480 -53.904 -25.586 1.00 19.06 234 ILE A CA 1
ATOM 1255 C C . ILE A 1 197 ? -21.111 -53.224 -26.801 1.00 19.47 234 ILE A C 1
ATOM 1256 O O . ILE A 1 197 ? -21.777 -52.195 -26.676 1.00 20.84 234 ILE A O 1
ATOM 1261 N N . HIS A 1 198 ? -20.911 -53.808 -27.976 1.00 19.51 235 HIS A N 1
ATOM 1262 C CA . HIS A 1 198 ? -21.456 -53.232 -29.198 1.00 21.06 235 HIS A CA 1
ATOM 1263 C C . HIS A 1 198 ? -22.940 -53.551 -29.311 1.00 21.97 235 HIS A C 1
ATOM 1264 O O . HIS A 1 198 ? -23.746 -52.671 -29.627 1.00 23.02 235 HIS A O 1
ATOM 1271 N N . ARG A 1 199 ? -23.296 -54.797 -29.023 1.00 19.95 236 ARG A N 1
ATOM 1272 C CA . ARG A 1 199 ? -24.686 -55.209 -29.050 1.00 22.72 236 ARG A CA 1
ATOM 1273 C C . ARG A 1 199 ? -25.485 -54.375 -28.042 1.00 23.06 236 ARG A C 1
ATOM 1274 O O . ARG A 1 199 ? -26.691 -54.178 -28.210 1.00 23.96 236 ARG A O 1
ATOM 1282 N N . ALA A 1 200 ? -24.814 -53.886 -27.001 1.00 21.18 237 ALA A N 1
ATOM 1283 C CA . ALA A 1 200 ? -25.479 -53.080 -25.980 1.00 21.99 237 ALA A CA 1
ATOM 1284 C C . ALA A 1 200 ? -25.567 -51.598 -26.339 1.00 22.00 237 ALA A C 1
ATOM 1285 O O . ALA A 1 200 ? -26.010 -50.788 -25.526 1.00 20.85 237 ALA A O 1
ATOM 1287 N N . HIS A 1 201 ? -25.139 -51.242 -27.547 1.00 21.99 238 HIS A N 1
ATOM 1288 C CA . HIS A 1 201 ? -25.186 -49.850 -27.977 1.00 21.43 238 HIS A CA 1
ATOM 1289 C C . HIS A 1 201 ? -26.612 -49.329 -27.850 1.00 22.65 238 HIS A C 1
ATOM 1290 O O . HIS A 1 201 ? -27.531 -49.893 -28.440 1.00 19.71 238 HIS A O 1
ATOM 1297 N N . LYS A 1 202 ? -26.773 -48.252 -27.080 1.00 23.09 239 LYS A N 1
ATOM 1298 C CA . LYS A 1 202 ? -28.067 -47.620 -26.821 1.00 24.16 239 LYS A CA 1
ATOM 1299 C C . LYS A 1 202 ? -28.987 -48.515 -26.000 1.00 24.11 239 LYS A C 1
ATOM 1300 O O . LYS A 1 202 ? -30.212 -48.383 -26.037 1.00 25.02 239 LYS A O 1
ATOM 1306 N N . GLY A 1 203 ? -28.382 -49.423 -25.244 1.00 22.76 240 GLY A N 1
ATOM 1307 C CA . GLY A 1 203 ? -29.152 -50.313 -24.403 1.00 20.53 240 GLY A CA 1
ATOM 1308 C C . GLY A 1 203 ? -28.475 -50.467 -23.056 1.00 20.34 240 GLY A C 1
ATOM 1309 O O . GLY A 1 203 ? -27.838 -49.544 -22.558 1.00 19.09 240 GLY A O 1
ATOM 1310 N N . VAL A 1 204 ? -28.604 -51.649 -22.471 1.00 19.86 241 VAL A N 1
ATOM 1311 C CA . VAL A 1 204 ? -28.000 -51.919 -21.180 1.00 20.06 241 VAL A CA 1
ATOM 1312 C C . VAL A 1 204 ? -27.017 -53.082 -21.283 1.00 19.70 241 VAL A C 1
ATOM 1313 O O . VAL A 1 204 ? -27.327 -54.094 -21.910 1.00 20.03 241 VAL A O 1
ATOM 1317 N N . LEU A 1 205 ? -25.835 -52.920 -20.683 1.00 17.72 242 LEU A N 1
ATOM 1318 C CA . LEU A 1 205 ? -24.835 -53.986 -20.643 1.00 17.62 242 LEU A CA 1
ATOM 1319 C C . LEU A 1 205 ? -24.860 -54.442 -19.187 1.00 17.21 242 LEU A C 1
ATOM 1320 O O . LEU A 1 205 ? -24.545 -53.666 -18.289 1.00 18.80 242 LEU A O 1
ATOM 1325 N N . PHE A 1 206 ? -25.276 -55.683 -18.950 1.00 16.43 243 PHE A N 1
ATOM 1326 C CA . PHE A 1 206 ? -25.354 -56.221 -17.591 1.00 16.90 243 PHE A CA 1
ATOM 1327 C C . PHE A 1 206 ? -24.187 -57.171 -17.345 1.00 16.90 243 PHE A C 1
ATOM 1328 O O . PHE A 1 206 ? -23.932 -58.061 -18.148 1.00 17.86 243 PHE A O 1
ATOM 1336 N N . ILE A 1 207 ? -23.475 -56.978 -16.246 1.00 15.29 244 ILE A N 1
ATOM 1337 C CA . ILE A 1 207 ? -22.365 -57.867 -15.933 1.00 16.46 244 ILE A CA 1
ATOM 1338 C C . ILE A 1 207 ? -22.328 -58.203 -14.445 1.00 15.81 244 ILE A C 1
ATOM 1339 O O . ILE A 1 207 ? -21.880 -57.398 -13.623 1.00 15.89 244 ILE A O 1
ATOM 1344 N N . ASP A 1 208 ? -22.810 -59.394 -14.097 1.00 15.12 245 ASP A N 1
ATOM 1345 C CA . ASP A 1 208 ? -22.796 -59.833 -12.707 1.00 16.28 245 ASP A CA 1
ATOM 1346 C C . ASP A 1 208 ? -21.384 -60.385 -12.473 1.00 16.54 245 ASP A C 1
ATOM 1347 O O . ASP A 1 208 ? -20.684 -60.719 -13.436 1.00 16.69 245 ASP A O 1
ATOM 1352 N N . GLU A 1 209 ? -20.969 -60.473 -11.213 1.00 16.74 246 GLU A N 1
ATOM 1353 C CA . GLU A 1 209 ? -19.624 -60.938 -10.863 1.00 18.63 246 GLU A CA 1
ATOM 1354 C C . GLU A 1 209 ? -18.571 -60.195 -11.657 1.00 18.54 246 GLU A C 1
ATOM 1355 O O . GLU A 1 209 ? -17.581 -60.779 -12.116 1.00 18.50 246 GLU A O 1
ATOM 1361 N N . ILE A 1 210 ? -18.798 -58.892 -11.792 1.00 16.00 247 ILE A N 1
ATOM 1362 C CA . ILE A 1 210 ? -17.932 -57.991 -12.534 1.00 17.45 247 ILE A CA 1
ATOM 1363 C C . ILE A 1 210 ? -16.458 -58.081 -12.109 1.00 17.56 247 ILE A C 1
ATOM 1364 O O . ILE A 1 210 ? -15.556 -57.900 -12.926 1.00 16.73 247 ILE A O 1
ATOM 1369 N N . ALA A 1 211 ? -16.221 -58.359 -10.832 1.00 19.71 248 ALA A N 1
ATOM 1370 C CA . ALA A 1 211 ? -14.863 -58.453 -10.305 1.00 22.16 248 ALA A CA 1
ATOM 1371 C C . ALA A 1 211 ? -14.112 -59.689 -10.780 1.00 23.74 248 ALA A C 1
ATOM 1372 O O . ALA A 1 211 ? -12.898 -59.767 -10.623 1.00 26.54 248 ALA A O 1
ATOM 1374 N N . THR A 1 212 ? -14.814 -60.659 -11.356 1.00 23.98 249 THR A N 1
ATOM 1375 C CA . THR A 1 212 ? -14.138 -61.862 -11.833 1.00 24.23 249 THR A CA 1
ATOM 1376 C C . THR A 1 212 ? -13.595 -61.699 -13.246 1.00 24.59 249 THR A C 1
ATOM 1377 O O . THR A 1 212 ? -12.893 -62.576 -13.746 1.00 26.57 249 THR A O 1
ATOM 1381 N N . LEU A 1 213 ? -13.926 -60.590 -13.898 1.00 22.76 250 LEU A N 1
ATOM 1382 C CA . LEU A 1 213 ? -13.397 -60.330 -15.230 1.00 22.96 250 LEU A CA 1
ATOM 1383 C C . LEU A 1 213 ? -11.913 -60.009 -15.034 1.00 22.41 250 LEU A C 1
ATOM 1384 O O . LEU A 1 213 ? -11.530 -59.501 -13.981 1.00 20.18 250 LEU A O 1
ATOM 1389 N N . SER A 1 214 ? -11.081 -60.299 -16.030 1.00 21.32 251 SER A N 1
ATOM 1390 C CA . SER A 1 214 ? -9.657 -60.012 -15.887 1.00 23.18 251 SER A CA 1
ATOM 1391 C C . SER A 1 214 ? -9.479 -58.498 -15.752 1.00 22.77 251 SER A C 1
ATOM 1392 O O . SER A 1 214 ? -10.372 -57.722 -16.108 1.00 21.13 251 SER A O 1
ATOM 1395 N N . LEU A 1 215 ? -8.331 -58.080 -15.234 1.00 23.14 252 LEU A N 1
ATOM 1396 C CA . LEU A 1 215 ? -8.046 -56.660 -15.080 1.00 23.62 252 LEU A CA 1
ATOM 1397 C C . LEU A 1 215 ? -8.073 -55.969 -16.433 1.00 23.93 252 LEU A C 1
ATOM 1398 O O . LEU A 1 215 ? -8.544 -54.843 -16.560 1.00 22.75 252 LEU A O 1
ATOM 1403 N N . LYS A 1 216 ? -7.561 -56.649 -17.445 1.00 23.51 253 LYS A N 1
ATOM 1404 C CA . LYS A 1 216 ? -7.512 -56.066 -18.776 1.00 25.44 253 LYS A CA 1
ATOM 1405 C C . LYS A 1 216 ? -8.910 -55.844 -19.353 1.00 23.00 253 LYS A C 1
ATOM 1406 O O . LYS A 1 216 ? -9.161 -54.843 -20.024 1.00 22.50 253 LYS A O 1
ATOM 1412 N N . MET A 1 217 ? -9.817 -56.779 -19.100 1.00 22.06 254 MET A N 1
ATOM 1413 C CA . MET A 1 217 ? -11.179 -56.625 -19.583 1.00 20.14 254 MET A CA 1
ATOM 1414 C C . MET A 1 217 ? -11.853 -55.447 -18.882 1.00 20.06 254 MET A C 1
ATOM 1415 O O . MET A 1 217 ? -12.607 -54.695 -19.505 1.00 20.40 254 MET A O 1
ATOM 1420 N N . GLN A 1 218 ? -11.574 -55.276 -17.591 1.00 17.77 255 GLN A N 1
ATOM 1421 C CA . GLN A 1 218 ? -12.163 -54.178 -16.846 1.00 17.85 255 GLN A CA 1
ATOM 1422 C C . GLN A 1 218 ? -11.606 -52.835 -17.314 1.00 18.27 255 GLN A C 1
ATOM 1423 O O . GLN A 1 218 ? -12.334 -51.841 -17.340 1.00 17.09 255 GLN A O 1
ATOM 1429 N N . GLN A 1 219 ? -10.329 -52.801 -17.697 1.00 17.16 256 GLN A N 1
ATOM 1430 C CA . GLN A 1 219 ? -9.731 -51.560 -18.189 1.00 18.57 256 GLN A CA 1
ATOM 1431 C C . GLN A 1 219 ? -10.328 -51.200 -19.540 1.00 17.62 256 GLN A C 1
ATOM 1432 O O . GLN A 1 219 ? -10.593 -50.029 -19.829 1.00 17.16 256 GLN A O 1
ATOM 1438 N N . SER A 1 220 ? -10.525 -52.213 -20.379 1.00 17.65 257 SER A N 1
ATOM 1439 C CA . SER A 1 220 ? -11.088 -51.986 -21.701 1.00 18.56 257 SER A CA 1
ATOM 1440 C C . SER A 1 220 ? -12.534 -51.533 -21.580 1.00 18.64 257 SER A C 1
ATOM 1441 O O . SER A 1 220 ? -12.979 -50.689 -22.338 1.00 17.75 257 SER A O 1
ATOM 1444 N N . LEU A 1 221 ? -13.263 -52.100 -20.624 1.00 19.58 258 LEU A N 1
ATOM 1445 C CA . LEU A 1 221 ? -14.656 -51.726 -20.418 1.00 22.21 258 LEU A CA 1
ATOM 1446 C C . LEU A 1 221 ? -14.659 -50.250 -20.032 1.00 23.12 258 LEU A C 1
ATOM 1447 O O . LEU A 1 221 ? -15.447 -49.449 -20.551 1.00 21.54 258 LEU A O 1
ATOM 1452 N N . LEU A 1 222 ? -13.743 -49.884 -19.144 1.00 23.49 259 LEU A N 1
ATOM 1453 C CA . LEU A 1 222 ? -13.648 -48.500 -18.707 1.00 24.89 259 LEU A CA 1
ATOM 1454 C C . LEU A 1 222 ? -13.423 -47.580 -19.910 1.00 23.87 259 LEU A C 1
ATOM 1455 O O . LEU A 1 222 ? -14.052 -46.531 -20.028 1.00 21.91 259 LEU A O 1
ATOM 1460 N N . THR A 1 223 ? -12.544 -47.985 -20.819 1.00 22.74 260 THR A N 1
ATOM 1461 C CA . THR A 1 223 ? -12.272 -47.181 -22.008 1.00 23.01 260 THR A CA 1
ATOM 1462 C C . THR A 1 223 ? -13.522 -47.043 -22.866 1.00 23.48 260 THR A C 1
ATOM 1463 O O . THR A 1 223 ? -13.828 -45.959 -23.374 1.00 22.87 260 THR A O 1
ATOM 1467 N N . ALA A 1 224 ? -14.241 -48.145 -23.035 1.00 21.84 261 ALA A N 1
ATOM 1468 C CA . ALA A 1 224 ? -15.461 -48.132 -23.829 1.00 22.90 261 ALA A CA 1
ATOM 1469 C C . ALA A 1 224 ? -16.492 -47.185 -23.206 1.00 24.20 261 ALA A C 1
ATOM 1470 O O . ALA A 1 224 ? -17.252 -46.523 -23.912 1.00 23.52 261 ALA A O 1
ATOM 1472 N N . MET A 1 225 ? -16.515 -47.128 -21.878 1.00 25.36 262 MET A N 1
ATOM 1473 C CA . MET A 1 225 ? -17.454 -46.271 -21.161 1.00 25.69 262 MET A CA 1
ATOM 1474 C C . MET A 1 225 ? -17.123 -44.798 -21.353 1.00 27.96 262 MET A C 1
ATOM 1475 O O . MET A 1 225 ? -18.020 -43.957 -21.450 1.00 27.64 262 MET A O 1
ATOM 1480 N N . GLN A 1 226 ? -15.831 -44.497 -21.416 1.00 27.93 263 GLN A N 1
ATOM 1481 C CA . GLN A 1 226 ? -15.374 -43.126 -21.586 1.00 29.16 263 GLN A CA 1
ATOM 1482 C C . GLN A 1 226 ? -15.526 -42.604 -23.017 1.00 29.78 263 GLN A C 1
ATOM 1483 O O . GLN A 1 226 ? -15.899 -41.449 -23.216 1.00 28.80 263 GLN A O 1
ATOM 1489 N N . GLU A 1 227 ? -15.263 -43.451 -24.011 1.00 28.26 264 GLU A N 1
ATOM 1490 C CA . GLU A 1 227 ? -15.349 -43.025 -25.407 1.00 29.50 264 GLU A CA 1
ATOM 1491 C C . GLU A 1 227 ? -16.699 -43.285 -26.059 1.00 29.38 264 GLU A C 1
ATOM 1492 O O . GLU A 1 227 ? -17.051 -42.610 -27.023 1.00 31.21 264 GLU A O 1
ATOM 1498 N N . LYS A 1 228 ? -17.435 -44.269 -25.547 1.00 27.87 265 LYS A N 1
ATOM 1499 C CA . LYS A 1 228 ? -18.727 -44.664 -26.101 1.00 27.89 265 LYS A CA 1
ATOM 1500 C C . LYS A 1 228 ? -18.516 -45.317 -27.470 1.00 27.62 265 LYS A C 1
ATOM 1501 O O . LYS A 1 228 ? -19.470 -45.578 -28.215 1.00 24.80 265 LYS A O 1
ATOM 1507 N N . LYS A 1 229 ? -17.247 -45.588 -27.775 1.00 26.31 266 LYS A N 1
ATOM 1508 C CA . LYS A 1 229 ? -16.826 -46.244 -29.013 1.00 26.17 266 LYS A CA 1
ATOM 1509 C C . LYS A 1 229 ? -15.636 -47.134 -28.642 1.00 26.07 266 LYS A C 1
ATOM 1510 O O . LYS A 1 229 ? -14.848 -46.777 -27.763 1.00 25.61 266 LYS A O 1
ATOM 1516 N N . PHE A 1 230 ? -15.500 -48.275 -29.313 1.00 22.63 267 PHE A N 1
ATOM 1517 C CA . PHE A 1 230 ? -14.417 -49.207 -29.015 1.00 22.06 267 PHE A CA 1
ATOM 1518 C C . PHE A 1 230 ? -14.099 -50.032 -30.260 1.00 21.59 267 PHE A C 1
ATOM 1519 O O . PHE A 1 230 ? -14.955 -50.757 -30.772 1.00 19.12 267 PHE A O 1
ATOM 1527 N N . PRO A 1 231 ? -12.863 -49.925 -30.768 1.00 20.72 268 PRO A N 1
ATOM 1528 C CA . PRO A 1 231 ? -12.471 -50.683 -31.963 1.00 20.14 268 PRO A CA 1
ATOM 1529 C C . PRO A 1 231 ? -12.470 -52.192 -31.710 1.00 19.54 268 PRO A C 1
ATOM 1530 O O . PRO A 1 231 ? -12.190 -52.649 -30.602 1.00 16.69 268 PRO A O 1
ATOM 1534 N N . ILE A 1 232 ? -12.791 -52.965 -32.741 1.00 19.77 269 ILE A N 1
ATOM 1535 C CA . ILE A 1 232 ? -12.782 -54.415 -32.616 1.00 20.44 269 ILE A CA 1
ATOM 1536 C C . ILE A 1 232 ? -11.438 -54.873 -33.174 1.00 21.20 269 ILE A C 1
ATOM 1537 O O . ILE A 1 232 ? -11.017 -54.418 -34.239 1.00 21.31 269 ILE A O 1
ATOM 1542 N N . THR A 1 233 ? -10.750 -55.742 -32.439 1.00 22.29 270 THR A N 1
ATOM 1543 C CA . THR A 1 233 ? -9.455 -56.248 -32.885 1.00 21.39 270 THR A CA 1
ATOM 1544 C C . THR A 1 233 ? -9.330 -57.704 -32.445 1.00 20.93 270 THR A C 1
ATOM 1545 O O . THR A 1 233 ? -9.979 -58.113 -31.494 1.00 21.44 270 THR A O 1
ATOM 1549 N N . GLY A 1 234 ? -8.512 -58.487 -33.142 1.00 23.28 271 GLY A N 1
ATOM 1550 C CA . GLY A 1 234 ? -8.355 -59.888 -32.775 1.00 23.69 271 GLY A CA 1
ATOM 1551 C C . GLY A 1 234 ? -7.732 -60.045 -31.399 1.00 25.61 271 GLY A C 1
ATOM 1552 O O . GLY A 1 234 ? -6.785 -59.338 -31.072 1.00 23.95 271 GLY A O 1
ATOM 1553 N N . GLN A 1 235 ? -8.252 -60.968 -30.594 1.00 26.98 272 GLN A N 1
ATOM 1554 C CA . GLN A 1 235 ? -7.730 -61.180 -29.249 1.00 32.09 272 GLN A CA 1
ATOM 1555 C C . GLN A 1 235 ? -6.449 -62.015 -29.165 1.00 34.58 272 GLN A C 1
ATOM 1556 O O . GLN A 1 235 ? -5.611 -61.768 -28.298 1.00 36.99 272 GLN A O 1
ATOM 1562 N N . SER A 1 236 ? -6.283 -62.992 -30.051 1.00 36.22 273 SER A N 1
ATOM 1563 C CA . SER A 1 236 ? -5.085 -63.830 -30.003 1.00 38.67 273 SER A CA 1
ATOM 1564 C C . SER A 1 236 ? -3.939 -63.351 -30.889 1.00 38.65 273 SER A C 1
ATOM 1565 O O . SER A 1 236 ? -4.083 -63.237 -32.103 1.00 37.90 273 SER A O 1
ATOM 1568 N N . GLU A 1 237 ? -2.790 -63.089 -30.271 1.00 40.36 274 GLU A N 1
ATOM 1569 C CA . GLU A 1 237 ? -1.605 -62.623 -30.995 1.00 41.13 274 GLU A CA 1
ATOM 1570 C C . GLU A 1 237 ? -1.179 -63.602 -32.092 1.00 41.52 274 GLU A C 1
ATOM 1571 O O . GLU A 1 237 ? -0.603 -63.203 -33.106 1.00 42.35 274 GLU A O 1
ATOM 1573 N N . MET A 1 238 ? -1.478 -64.880 -31.887 1.00 41.09 275 MET A N 1
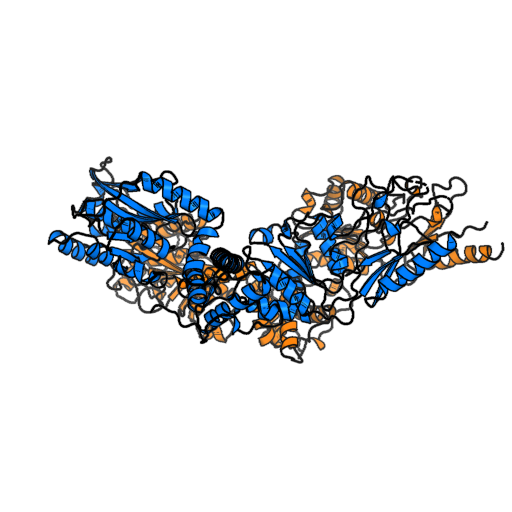ATOM 1574 C CA . MET A 1 238 ? -1.119 -65.923 -32.840 1.00 40.43 275 MET A CA 1
ATOM 1575 C C . MET A 1 238 ? -2.035 -65.983 -34.058 1.00 39.32 275 MET A C 1
ATOM 1576 O O . MET A 1 238 ? -1.757 -66.704 -35.011 1.00 39.78 275 MET A O 1
ATOM 1578 N N . SER A 1 239 ? -3.126 -65.223 -34.026 1.00 38.27 276 SER A N 1
ATOM 1579 C CA . SER A 1 239 ? -4.088 -65.193 -35.130 1.00 33.75 276 SER A CA 1
ATOM 1580 C C . SER A 1 239 ? -3.840 -64.021 -36.066 1.00 32.47 276 SER A C 1
ATOM 1581 O O . SER A 1 239 ? -3.353 -62.983 -35.634 1.00 32.04 276 SER A O 1
ATOM 1584 N N . SER A 1 240 ? -4.183 -64.181 -37.343 1.00 31.32 277 SER A N 1
ATOM 1585 C CA . SER A 1 240 ? -4.014 -63.093 -38.299 1.00 30.22 277 SER A CA 1
ATOM 1586 C C . SER A 1 240 ? -5.053 -62.016 -37.965 1.00 29.66 277 SER A C 1
ATOM 1587 O O . SER A 1 240 ? -4.970 -60.882 -38.437 1.00 29.62 277 SER A O 1
ATOM 1590 N N . GLY A 1 241 ? -6.029 -62.378 -37.140 1.00 27.25 278 GLY A N 1
ATOM 1591 C CA . GLY A 1 241 ? -7.039 -61.419 -36.750 1.00 28.06 278 GLY A CA 1
ATOM 1592 C C . GLY A 1 241 ? -6.419 -60.332 -35.890 1.00 28.52 278 GLY A C 1
ATOM 1593 O O . GLY A 1 241 ? -6.943 -59.221 -35.814 1.00 28.66 278 GLY A O 1
ATOM 1594 N N . ALA A 1 242 ? -5.284 -60.649 -35.261 1.00 27.54 279 ALA A N 1
ATOM 1595 C CA . ALA A 1 242 ? -4.585 -59.713 -34.386 1.00 25.99 279 ALA A CA 1
ATOM 1596 C C . ALA A 1 242 ? -4.152 -58.419 -35.069 1.00 25.32 279 ALA A C 1
ATOM 1597 O O . ALA A 1 242 ? -4.075 -57.376 -34.421 1.00 25.86 279 ALA A O 1
ATOM 1599 N N . MET A 1 243 ? -3.866 -58.475 -36.367 1.00 24.45 280 MET A N 1
ATOM 1600 C CA . MET A 1 243 ? -3.448 -57.272 -37.080 1.00 23.92 280 MET A CA 1
ATOM 1601 C C . MET A 1 243 ? -4.618 -56.442 -37.606 1.00 22.88 280 MET A C 1
ATOM 1602 O O . MET A 1 243 ? -4.416 -55.375 -38.190 1.00 23.29 280 MET A O 1
ATOM 1607 N N . VAL A 1 244 ? -5.839 -56.933 -37.408 1.00 20.93 281 VAL A N 1
ATOM 1608 C CA . VAL A 1 244 ? -7.026 -56.203 -37.846 1.00 19.79 281 VAL A CA 1
ATOM 1609 C C . VAL A 1 244 ? -7.573 -55.389 -36.662 1.00 19.56 281 VAL A C 1
ATOM 1610 O O . VAL A 1 244 ? -7.733 -55.910 -35.558 1.00 16.47 281 VAL A O 1
ATOM 1614 N N . ARG A 1 245 ? -7.834 -54.109 -36.898 1.00 18.67 282 ARG A N 1
ATOM 1615 C CA . ARG A 1 245 ? -8.373 -53.241 -35.867 1.00 20.69 282 ARG A CA 1
ATOM 1616 C C . ARG A 1 245 ? -9.274 -52.250 -36.587 1.00 21.30 282 ARG A C 1
ATOM 1617 O O . ARG A 1 245 ? -8.792 -51.330 -37.252 1.00 22.04 282 ARG A O 1
ATOM 1625 N N . THR A 1 246 ? -10.583 -52.447 -36.457 1.00 18.89 283 THR A N 1
ATOM 1626 C CA . THR A 1 246 ? -11.552 -51.589 -37.128 1.00 19.24 283 THR A CA 1
ATOM 1627 C C . THR A 1 246 ? -11.585 -50.170 -36.572 1.00 21.32 283 THR A C 1
ATOM 1628 O O . THR A 1 246 ? -10.926 -49.856 -35.570 1.00 20.14 283 THR A O 1
ATOM 1632 N N . GLU A 1 247 ? -12.360 -49.315 -37.238 1.00 20.96 284 GLU A N 1
ATOM 1633 C CA . GLU A 1 247 ? -12.562 -47.954 -36.764 1.00 22.46 284 GLU A CA 1
ATOM 1634 C C . GLU A 1 247 ? -13.317 -48.171 -35.452 1.00 21.42 284 GLU A C 1
ATOM 1635 O O . GLU A 1 247 ? -13.903 -49.236 -35.240 1.00 19.65 284 GLU A O 1
ATOM 1641 N N . PRO A 1 248 ? -13.308 -47.181 -34.553 1.00 22.67 285 PRO A N 1
ATOM 1642 C CA . PRO A 1 248 ? -14.017 -47.335 -33.279 1.00 22.25 285 PRO A CA 1
ATOM 1643 C C . PRO A 1 248 ? -15.479 -47.703 -33.540 1.00 22.91 285 PRO A C 1
ATOM 1644 O O . PRO A 1 248 ? -16.138 -47.065 -34.359 1.00 24.71 285 PRO A O 1
ATOM 1648 N N . VAL A 1 249 ? -15.966 -48.746 -32.875 1.00 21.06 286 VAL A N 1
ATOM 1649 C CA . VAL A 1 249 ? -17.347 -49.193 -33.042 1.00 22.45 286 VAL A CA 1
ATOM 1650 C C . VAL A 1 249 ? -18.192 -48.677 -31.879 1.00 23.52 286 VAL A C 1
ATOM 1651 O O . VAL A 1 249 ? -17.835 -48.864 -30.712 1.00 24.98 286 VAL A O 1
ATOM 1655 N N . PRO A 1 250 ? -19.334 -48.030 -32.182 1.00 25.28 287 PRO A N 1
ATOM 1656 C CA . PRO A 1 250 ? -20.228 -47.483 -31.144 1.00 23.02 287 PRO A CA 1
ATOM 1657 C C . PRO A 1 250 ? -20.613 -48.498 -30.077 1.00 20.50 287 PRO A C 1
ATOM 1658 O O . PRO A 1 250 ? -20.910 -49.645 -30.386 1.00 20.22 287 PRO A O 1
ATOM 1662 N N . CYS A 1 251 ? -20.618 -48.061 -28.823 1.00 19.66 288 CYS A N 1
ATOM 1663 C CA . CYS A 1 251 ? -20.980 -48.914 -27.700 1.00 20.64 288 CYS A CA 1
ATOM 1664 C C . CYS A 1 251 ? -21.449 -48.007 -26.580 1.00 20.72 288 CYS A C 1
ATOM 1665 O O . CYS A 1 251 ? -20.875 -48.003 -25.489 1.00 18.10 288 CYS A O 1
ATOM 1668 N N . ASP A 1 252 ? -22.495 -47.233 -26.874 1.00 21.10 289 ASP A N 1
ATOM 1669 C CA . ASP A 1 252 ? -23.083 -46.292 -25.922 1.00 22.84 289 ASP A CA 1
ATOM 1670 C C . ASP A 1 252 ? -24.058 -47.021 -25.009 1.00 22.64 289 ASP A C 1
ATOM 1671 O O . ASP A 1 252 ? -25.275 -46.848 -25.098 1.00 23.47 289 ASP A O 1
ATOM 1676 N N . PHE A 1 253 ? -23.515 -47.857 -24.137 1.00 20.05 290 PHE A N 1
ATOM 1677 C CA . PHE A 1 253 ? -24.347 -48.617 -23.233 1.00 19.76 290 PHE A CA 1
ATOM 1678 C C . PHE A 1 253 ? -24.387 -47.974 -21.867 1.00 19.60 290 PHE A C 1
ATOM 1679 O O . PHE A 1 253 ? -23.589 -47.096 -21.541 1.00 19.59 290 PHE A O 1
ATOM 1687 N N . VAL A 1 254 ? -25.372 -48.379 -21.089 1.00 18.45 291 VAL A N 1
ATOM 1688 C CA . VAL A 1 254 ? -25.469 -47.927 -19.723 1.00 19.24 291 VAL A CA 1
ATOM 1689 C C . VAL A 1 254 ? -25.072 -49.235 -19.056 1.00 19.17 291 VAL A C 1
ATOM 1690 O O . VAL A 1 254 ? -25.688 -50.272 -19.308 1.00 19.03 291 VAL A O 1
ATOM 1694 N N . LEU A 1 255 ? -24.023 -49.202 -18.250 1.00 18.44 292 LEU A N 1
ATOM 1695 C CA . LEU A 1 255 ? -23.553 -50.407 -17.582 1.00 18.75 292 LEU A CA 1
ATOM 1696 C C . LEU A 1 255 ? -24.289 -50.672 -16.277 1.00 18.20 292 LEU A C 1
ATOM 1697 O O . LEU A 1 255 ? -24.524 -49.762 -15.490 1.00 18.95 292 LEU A O 1
ATOM 1702 N N . VAL A 1 256 ? -24.679 -51.921 -16.072 1.00 16.99 293 VAL A N 1
ATOM 1703 C CA . VAL A 1 256 ? -25.282 -52.307 -14.820 1.00 16.03 293 VAL A CA 1
ATOM 1704 C C . VAL A 1 256 ? -24.407 -53.474 -14.362 1.00 16.45 293 VAL A C 1
ATOM 1705 O O . VAL A 1 256 ? -24.574 -54.621 -14.785 1.00 15.81 293 VAL A O 1
ATOM 1709 N N . ALA A 1 257 ? -23.426 -53.145 -13.536 1.00 15.99 294 ALA A N 1
ATOM 1710 C CA . ALA A 1 257 ? -22.505 -54.137 -12.986 1.00 17.93 294 ALA A CA 1
ATOM 1711 C C . ALA A 1 257 ? -23.132 -54.673 -11.713 1.00 16.39 294 ALA A C 1
ATOM 1712 O O . ALA A 1 257 ? -23.872 -53.955 -11.039 1.00 17.33 294 ALA A O 1
ATOM 1714 N N . ALA A 1 258 ? -22.836 -55.925 -11.378 1.00 16.80 295 ALA A N 1
ATOM 1715 C CA . ALA A 1 258 ? -23.378 -56.517 -10.167 1.00 17.59 295 ALA A CA 1
ATOM 1716 C C . ALA A 1 258 ? -22.374 -57.472 -9.523 1.00 17.09 295 ALA A C 1
ATOM 1717 O O . ALA A 1 258 ? -21.390 -57.852 -10.144 1.00 15.51 295 ALA A O 1
ATOM 1719 N N . GLY A 1 259 ? -22.635 -57.843 -8.273 1.00 18.69 296 GLY A N 1
ATOM 1720 C CA . GLY A 1 259 ? -21.768 -58.764 -7.554 1.00 20.67 296 GLY A CA 1
ATOM 1721 C C . GLY A 1 259 ? -22.197 -58.849 -6.099 1.00 21.49 296 GLY A C 1
ATOM 1722 O O . GLY A 1 259 ? -23.212 -58.256 -5.726 1.00 20.65 296 GLY A O 1
ATOM 1723 N N . ASN A 1 260 ? -21.461 -59.593 -5.276 1.00 21.75 297 ASN A N 1
ATOM 1724 C CA . ASN A 1 260 ? -21.798 -59.688 -3.857 1.00 24.71 297 ASN A CA 1
ATOM 1725 C C . ASN A 1 260 ? -20.756 -58.859 -3.118 1.00 26.47 297 ASN A C 1
ATOM 1726 O O . ASN A 1 260 ? -19.960 -58.168 -3.748 1.00 26.86 297 ASN A O 1
ATOM 1731 N N . LEU A 1 261 ? -20.747 -58.926 -1.795 1.00 27.80 298 LEU A N 1
ATOM 1732 C CA . LEU A 1 261 ? -19.807 -58.136 -1.013 1.00 33.29 298 LEU A CA 1
ATOM 1733 C C . LEU A 1 261 ? -18.311 -58.256 -1.340 1.00 35.83 298 LEU A C 1
ATOM 1734 O O . LEU A 1 261 ? -17.570 -57.298 -1.140 1.00 36.91 298 LEU A O 1
ATOM 1739 N N . ASP A 1 262 ? -17.864 -59.403 -1.846 1.00 38.65 299 ASP A N 1
ATOM 1740 C CA . ASP A 1 262 ? -16.444 -59.576 -2.179 1.00 41.81 299 ASP A CA 1
ATOM 1741 C C . ASP A 1 262 ? -16.052 -58.739 -3.401 1.00 42.06 299 ASP A C 1
ATOM 1742 O O . ASP A 1 262 ? -14.917 -58.287 -3.533 1.00 42.59 299 ASP A O 1
ATOM 1747 N N . THR A 1 263 ? -17.018 -58.520 -4.279 1.00 41.75 300 THR A N 1
ATOM 1748 C CA . THR A 1 263 ? -16.803 -57.779 -5.508 1.00 42.33 300 THR A CA 1
ATOM 1749 C C . THR A 1 263 ? -16.209 -56.398 -5.278 1.00 42.65 300 THR A C 1
ATOM 1750 O O . THR A 1 263 ? -15.262 -55.980 -5.948 1.00 41.30 300 THR A O 1
ATOM 1754 N N . VAL A 1 264 ? -16.779 -55.692 -4.318 1.00 43.78 301 VAL A N 1
ATOM 1755 C CA . VAL A 1 264 ? -16.336 -54.348 -4.005 1.00 46.03 301 VAL A CA 1
ATOM 1756 C C . VAL A 1 264 ? -14.812 -54.176 -4.002 1.00 45.55 301 VAL A C 1
ATOM 1757 O O . VAL A 1 264 ? -14.267 -53.381 -4.771 1.00 46.29 301 VAL A O 1
ATOM 1761 N N . ASP A 1 265 ? -14.132 -54.928 -3.142 1.00 43.05 302 ASP A N 1
ATOM 1762 C CA . ASP A 1 265 ? -12.687 -54.817 -3.027 1.00 41.49 302 ASP A CA 1
ATOM 1763 C C . ASP A 1 265 ? -11.866 -55.534 -4.093 1.00 38.66 302 ASP A C 1
ATOM 1764 O O . ASP A 1 265 ? -10.678 -55.254 -4.233 1.00 38.91 302 ASP A O 1
ATOM 1769 N N . LYS A 1 266 ? -12.477 -56.439 -4.852 1.00 34.32 303 LYS A N 1
ATOM 1770 C CA . LYS A 1 266 ? -11.731 -57.156 -5.885 1.00 32.10 303 LYS A CA 1
ATOM 1771 C C . LYS A 1 266 ? -11.754 -56.528 -7.271 1.00 29.39 303 LYS A C 1
ATOM 1772 O O . LYS A 1 266 ? -10.873 -56.794 -8.081 1.00 28.42 303 LYS A O 1
ATOM 1778 N N . MET A 1 267 ? -12.750 -55.699 -7.563 1.00 26.21 304 MET A N 1
ATOM 1779 C CA . MET A 1 267 ? -12.814 -55.110 -8.891 1.00 23.94 304 MET A CA 1
ATOM 1780 C C . MET A 1 267 ? -11.792 -53.998 -9.122 1.00 23.37 304 MET A C 1
ATOM 1781 O O . MET A 1 267 ? -11.275 -53.388 -8.185 1.00 22.27 304 MET A O 1
ATOM 1786 N N . HIS A 1 268 ? -11.492 -53.768 -10.394 1.00 21.81 305 HIS A N 1
ATOM 1787 C CA . HIS A 1 268 ? -10.549 -52.748 -10.814 1.00 22.64 305 HIS A CA 1
ATOM 1788 C C . HIS A 1 268 ? -10.960 -51.421 -10.150 1.00 22.05 305 HIS A C 1
ATOM 1789 O O . HIS A 1 268 ? -12.036 -50.890 -10.409 1.00 20.51 305 HIS A O 1
ATOM 1796 N N . PRO A 1 269 ? -10.097 -50.871 -9.283 1.00 21.31 306 PRO A N 1
ATOM 1797 C CA . PRO A 1 269 ? -10.426 -49.613 -8.605 1.00 18.42 306 PRO A CA 1
ATOM 1798 C C . PRO A 1 269 ? -10.879 -48.484 -9.525 1.00 17.96 306 PRO A C 1
ATOM 1799 O O . PRO A 1 269 ? -11.799 -47.749 -9.191 1.00 18.10 306 PRO A O 1
ATOM 1803 N N . ALA A 1 270 ? -10.260 -48.355 -10.691 1.00 17.05 307 ALA A N 1
ATOM 1804 C CA . ALA A 1 270 ? -10.639 -47.296 -11.619 1.00 16.86 307 ALA A CA 1
ATOM 1805 C C . ALA A 1 270 ? -12.069 -47.469 -12.141 1.00 17.35 307 ALA A C 1
ATOM 1806 O O . ALA A 1 270 ? -12.768 -46.485 -12.403 1.00 14.82 307 ALA A O 1
ATOM 1808 N N . LEU A 1 271 ? -12.502 -48.716 -12.303 1.00 18.01 308 LEU A N 1
ATOM 1809 C CA . LEU A 1 271 ? -13.858 -48.979 -12.787 1.00 17.66 308 LEU A CA 1
ATOM 1810 C C . LEU A 1 271 ? -14.863 -48.653 -11.694 1.00 17.08 308 LEU A C 1
ATOM 1811 O O . LEU A 1 271 ? -15.883 -48.006 -11.942 1.00 17.74 308 LEU A O 1
ATOM 1816 N N . ARG A 1 272 ? -14.592 -49.101 -10.479 1.00 16.87 309 ARG A N 1
ATOM 1817 C CA . ARG A 1 272 ? -15.502 -48.781 -9.393 1.00 19.42 309 ARG A CA 1
ATOM 1818 C C . ARG A 1 272 ? -15.581 -47.256 -9.210 1.00 18.59 309 ARG A C 1
ATOM 1819 O O . ARG A 1 272 ? -16.654 -46.695 -9.021 1.00 15.52 309 ARG A O 1
ATOM 1827 N N . SER A 1 273 ? -14.427 -46.597 -9.254 1.00 17.68 310 SER A N 1
ATOM 1828 C CA . SER A 1 273 ? -14.360 -45.147 -9.089 1.00 18.76 310 SER A CA 1
ATOM 1829 C C . SER A 1 273 ? -15.188 -44.421 -10.156 1.00 18.57 310 SER A C 1
ATOM 1830 O O . SER A 1 273 ? -15.849 -43.414 -9.875 1.00 18.04 310 SER A O 1
ATOM 1833 N N . ARG A 1 274 ? -15.155 -44.936 -11.380 1.00 17.62 311 ARG A N 1
ATOM 1834 C CA . ARG A 1 274 ? -15.915 -44.345 -12.481 1.00 17.04 311 ARG A CA 1
ATOM 1835 C C . ARG A 1 274 ? -17.419 -44.412 -12.196 1.00 18.02 311 ARG A C 1
ATOM 1836 O O . ARG A 1 274 ? -18.139 -43.414 -12.327 1.00 15.74 311 ARG A O 1
ATOM 1844 N N . ILE A 1 275 ? -17.894 -45.589 -11.798 1.00 15.51 312 ILE A N 1
ATOM 1845 C CA . ILE A 1 275 ? -19.317 -45.755 -11.527 1.00 17.47 312 ILE A CA 1
ATOM 1846 C C . ILE A 1 275 ? -19.723 -44.891 -10.343 1.00 19.39 312 ILE A C 1
ATOM 1847 O O . ILE A 1 275 ? -20.763 -44.231 -10.343 1.00 19.09 312 ILE A O 1
ATOM 1852 N N . ARG A 1 276 ? -18.874 -44.899 -9.335 1.00 19.41 313 ARG A N 1
ATOM 1853 C CA . ARG A 1 276 ? -19.103 -44.151 -8.118 1.00 24.51 313 ARG A CA 1
ATOM 1854 C C . ARG A 1 276 ? -19.170 -42.637 -8.340 1.00 24.91 313 ARG A C 1
ATOM 1855 O O . ARG A 1 276 ? -19.985 -41.942 -7.717 1.00 25.25 313 ARG A O 1
ATOM 1863 N N . GLY A 1 277 ? -18.326 -42.130 -9.233 1.00 22.90 314 GLY A N 1
ATOM 1864 C CA . GLY A 1 277 ? -18.297 -40.701 -9.490 1.00 22.75 314 GLY A CA 1
ATOM 1865 C C . GLY A 1 277 ? -19.238 -40.196 -10.564 1.00 24.14 314 GLY A C 1
ATOM 1866 O O . GLY A 1 277 ? -19.509 -38.997 -10.635 1.00 25.25 314 GLY A O 1
ATOM 1867 N N . TYR A 1 278 ? -19.751 -41.093 -11.399 1.00 23.64 315 TYR A N 1
ATOM 1868 C CA . TYR A 1 278 ? -20.643 -40.681 -12.469 1.00 24.22 315 TYR A CA 1
ATOM 1869 C C . TYR A 1 278 ? -21.911 -41.504 -12.462 1.00 24.86 315 TYR A C 1
ATOM 1870 O O . TYR A 1 278 ? -22.733 -41.404 -13.368 1.00 27.08 315 TYR A O 1
ATOM 1879 N N . GLY A 1 279 ? -22.076 -42.306 -11.422 1.00 23.79 316 GLY A N 1
ATOM 1880 C CA . GLY A 1 279 ? -23.256 -43.141 -11.334 1.00 22.21 316 GLY A CA 1
ATOM 1881 C C . GLY A 1 279 ? -23.671 -43.443 -9.919 1.00 20.47 316 GLY A C 1
ATOM 1882 O O . GLY A 1 279 ? -23.444 -42.642 -9.014 1.00 19.96 316 GLY A O 1
ATOM 1883 N N . TYR A 1 280 ? -24.256 -44.620 -9.720 1.00 20.46 317 TYR A N 1
ATOM 1884 C CA . TYR A 1 280 ? -24.740 -45.016 -8.408 1.00 19.47 317 TYR A CA 1
ATOM 1885 C C . TYR A 1 280 ? -24.329 -46.423 -7.992 1.00 18.85 317 TYR A C 1
ATOM 1886 O O . TYR A 1 280 ? -24.203 -47.319 -8.832 1.00 17.88 317 TYR A O 1
ATOM 1895 N N . GLU A 1 281 ? -24.119 -46.593 -6.689 1.00 15.65 318 GLU A N 1
ATOM 1896 C CA . GLU A 1 281 ? -23.794 -47.881 -6.096 1.00 18.23 318 GLU A CA 1
ATOM 1897 C C . GLU A 1 281 ? -25.002 -48.200 -5.230 1.00 19.56 318 GLU A C 1
ATOM 1898 O O . GLU A 1 281 ? -25.472 -47.348 -4.471 1.00 21.29 318 GLU A O 1
ATOM 1904 N N . VAL A 1 282 ? -25.514 -49.417 -5.334 1.00 18.74 319 VAL A N 1
ATOM 1905 C CA . VAL A 1 282 ? -26.675 -49.791 -4.555 1.00 17.05 319 VAL A CA 1
ATOM 1906 C C . VAL A 1 282 ? -26.466 -51.117 -3.831 1.00 17.96 319 VAL A C 1
ATOM 1907 O O . VAL A 1 282 ? -25.966 -52.071 -4.409 1.00 16.89 319 VAL A O 1
ATOM 1911 N N . TYR A 1 283 ? -26.825 -51.171 -2.556 1.00 17.50 320 TYR A N 1
ATOM 1912 C CA . TYR A 1 283 ? -26.720 -52.423 -1.828 1.00 19.85 320 TYR A CA 1
ATOM 1913 C C . TYR A 1 283 ? -28.139 -53.001 -1.754 1.00 19.89 320 TYR A C 1
ATOM 1914 O O . TYR A 1 283 ? -29.040 -52.372 -1.202 1.00 19.42 320 TYR A O 1
ATOM 1923 N N . MET A 1 284 ? -28.332 -54.187 -2.321 1.00 18.60 321 MET A N 1
ATOM 1924 C CA . MET A 1 284 ? -29.644 -54.833 -2.332 1.00 18.63 321 MET A CA 1
ATOM 1925 C C . MET A 1 284 ? -30.101 -55.259 -0.944 1.00 19.67 321 MET A C 1
ATOM 1926 O O . MET A 1 284 ? -29.358 -55.909 -0.214 1.00 21.74 321 MET A O 1
ATOM 1931 N N . ARG A 1 285 ? -31.327 -54.912 -0.581 1.00 19.19 322 ARG A N 1
ATOM 1932 C CA . ARG A 1 285 ? -31.851 -55.320 0.715 1.00 20.87 322 ARG A CA 1
ATOM 1933 C C . ARG A 1 285 ? -32.325 -56.771 0.652 1.00 21.89 322 ARG A C 1
ATOM 1934 O O . ARG A 1 285 ? -32.626 -57.286 -0.427 1.00 22.72 322 ARG A O 1
ATOM 1942 N N . THR A 1 286 ? -32.374 -57.454 1.789 1.00 20.77 323 THR A N 1
ATOM 1943 C CA . THR A 1 286 ? -32.823 -58.842 1.770 1.00 22.01 323 THR A CA 1
ATOM 1944 C C . THR A 1 286 ? -34.165 -59.048 2.465 1.00 21.90 323 THR A C 1
ATOM 1945 O O . THR A 1 286 ? -34.674 -60.172 2.527 1.00 20.94 323 THR A O 1
ATOM 1949 N N . THR A 1 287 ? -34.733 -57.969 3.001 1.00 20.68 324 THR A N 1
ATOM 1950 C CA . THR A 1 287 ? -36.043 -58.054 3.651 1.00 21.19 324 THR A CA 1
ATOM 1951 C C . THR A 1 287 ? -36.810 -56.745 3.458 1.00 22.04 324 THR A C 1
ATOM 1952 O O . THR A 1 287 ? -36.232 -55.714 3.104 1.00 20.71 324 THR A O 1
ATOM 1956 N N . MET A 1 288 ? -38.117 -56.801 3.699 1.00 21.10 325 MET A N 1
ATOM 1957 C CA . MET A 1 288 ? -39.005 -55.646 3.606 1.00 20.02 325 MET A CA 1
ATOM 1958 C C . MET A 1 288 ? -39.994 -55.802 4.765 1.00 20.73 325 MET A C 1
ATOM 1959 O O . MET A 1 288 ? -40.293 -56.911 5.202 1.00 20.35 325 MET A O 1
ATOM 1964 N N . PRO A 1 289 ? -40.502 -54.691 5.302 1.00 22.30 326 PRO A N 1
ATOM 1965 C CA . PRO A 1 289 ? -41.450 -54.772 6.422 1.00 22.05 326 PRO A CA 1
ATOM 1966 C C . PRO A 1 289 ? -42.665 -55.659 6.112 1.00 21.74 326 PRO A C 1
ATOM 1967 O O . PRO A 1 289 ? -43.171 -55.660 4.985 1.00 21.78 326 PRO A O 1
ATOM 1971 N N . ASP A 1 290 ? -43.126 -56.425 7.095 1.00 19.76 327 ASP A N 1
ATOM 1972 C CA . ASP A 1 290 ? -44.291 -57.266 6.879 1.00 20.90 327 ASP A CA 1
ATOM 1973 C C . ASP A 1 290 ? -45.524 -56.395 7.131 1.00 22.97 327 ASP A C 1
ATOM 1974 O O . ASP A 1 290 ? -46.085 -56.389 8.225 1.00 24.06 327 ASP A O 1
ATOM 1979 N N . THR A 1 291 ? -45.925 -55.653 6.104 1.00 23.93 328 THR A N 1
ATOM 1980 C CA . THR A 1 291 ? -47.083 -54.769 6.175 1.00 26.59 328 THR A CA 1
ATOM 1981 C C . THR A 1 291 ? -48.162 -55.261 5.229 1.00 27.11 328 THR A C 1
ATOM 1982 O O . THR A 1 291 ? -47.886 -56.044 4.320 1.00 26.39 328 THR A O 1
ATOM 1986 N N . ILE A 1 292 ? -49.390 -54.797 5.434 1.00 27.11 329 ILE A N 1
ATOM 1987 C CA . ILE A 1 292 ? -50.460 -55.224 4.557 1.00 28.55 329 ILE A CA 1
ATOM 1988 C C . ILE A 1 292 ? -50.095 -54.866 3.130 1.00 28.20 329 ILE A C 1
ATOM 1989 O O . ILE A 1 292 ? -50.268 -55.677 2.222 1.00 28.78 329 ILE A O 1
ATOM 1994 N N . GLU A 1 293 ? -49.567 -53.662 2.930 1.00 27.60 330 GLU A N 1
ATOM 1995 C CA . GLU A 1 293 ? -49.196 -53.251 1.586 1.00 28.76 330 GLU A CA 1
ATOM 1996 C C . GLU A 1 293 ? -48.141 -54.168 0.974 1.00 28.12 330 GLU A C 1
ATOM 1997 O O . GLU A 1 293 ? -48.212 -54.501 -0.208 1.00 30.02 330 GLU A O 1
ATOM 2003 N N . ASN A 1 294 ? -47.162 -54.586 1.767 1.00 26.02 331 ASN A N 1
ATOM 2004 C CA . ASN A 1 294 ? -46.128 -55.457 1.226 1.00 25.58 331 ASN A CA 1
ATOM 2005 C C . ASN A 1 294 ? -46.626 -56.865 0.911 1.00 22.89 331 ASN A C 1
ATOM 2006 O O . ASN A 1 294 ? -46.183 -57.476 -0.053 1.00 22.22 331 ASN A O 1
ATOM 2011 N N . ARG A 1 295 ? -47.562 -57.368 1.706 1.00 22.47 332 ARG A N 1
ATOM 2012 C CA . ARG A 1 295 ? -48.133 -58.678 1.442 1.00 22.25 332 ARG A CA 1
ATOM 2013 C C . ARG A 1 295 ? -48.908 -58.599 0.127 1.00 22.95 332 ARG A C 1
ATOM 2014 O O . ARG A 1 295 ? -48.875 -59.525 -0.689 1.00 24.04 332 ARG A O 1
ATOM 2022 N N . ARG A 1 296 ? -49.603 -57.484 -0.078 1.00 23.54 333 ARG A N 1
ATOM 2023 C CA . ARG A 1 296 ? -50.352 -57.286 -1.310 1.00 23.28 333 ARG A CA 1
ATOM 2024 C C . ARG A 1 296 ? -49.373 -57.377 -2.479 1.00 22.03 333 ARG A C 1
ATOM 2025 O O . ARG A 1 296 ? -49.709 -57.879 -3.555 1.00 20.17 333 ARG A O 1
ATOM 2033 N N . LYS A 1 297 ? -48.155 -56.888 -2.282 1.00 21.01 334 LYS A N 1
ATOM 2034 C CA . LYS A 1 297 ? -47.176 -56.967 -3.363 1.00 22.25 334 LYS A CA 1
ATOM 2035 C C . LYS A 1 297 ? -46.736 -58.424 -3.587 1.00 18.52 334 LYS A C 1
ATOM 2036 O O . LYS A 1 297 ? -46.410 -58.807 -4.701 1.00 19.40 334 LYS A O 1
ATOM 2042 N N . LEU A 1 298 ? -46.751 -59.237 -2.536 1.00 17.58 335 LEU A N 1
ATOM 2043 C CA . LEU A 1 298 ? -46.370 -60.642 -2.682 1.00 17.86 335 LEU A CA 1
ATOM 2044 C C . LEU A 1 298 ? -47.480 -61.377 -3.432 1.00 19.40 335 LEU A C 1
ATOM 2045 O O . LEU A 1 298 ? -47.238 -62.415 -4.056 1.00 16.22 335 LEU A O 1
ATOM 2050 N N . VAL A 1 299 ? -48.701 -60.836 -3.371 1.00 19.18 336 VAL A N 1
ATOM 2051 C CA . VAL A 1 299 ? -49.809 -61.449 -4.094 1.00 17.94 336 VAL A CA 1
ATOM 2052 C C . VAL A 1 299 ? -49.504 -61.165 -5.548 1.00 17.60 336 VAL A C 1
ATOM 2053 O O . VAL A 1 299 ? -49.613 -62.040 -6.402 1.00 20.21 336 VAL A O 1
ATOM 2057 N N . GLN A 1 300 ? -49.098 -59.932 -5.830 1.00 18.51 337 GLN A N 1
ATOM 2058 C CA . GLN A 1 300 ? -48.741 -59.567 -7.192 1.00 19.86 337 GLN A CA 1
ATOM 2059 C C . GLN A 1 300 ? -47.573 -60.443 -7.676 1.00 20.48 337 GLN A C 1
ATOM 2060 O O . GLN A 1 300 ? -47.543 -60.881 -8.831 1.00 20.89 337 GLN A O 1
ATOM 2066 N N . PHE A 1 301 ? -46.618 -60.690 -6.780 1.00 21.11 338 PHE A N 1
ATOM 2067 C CA . PHE A 1 301 ? -45.445 -61.519 -7.074 1.00 18.97 338 PHE A CA 1
ATOM 2068 C C . PHE A 1 301 ? -45.821 -62.906 -7.621 1.00 19.03 338 PHE A C 1
ATOM 2069 O O . PHE A 1 301 ? -45.345 -63.330 -8.682 1.00 18.58 338 PHE A O 1
ATOM 2077 N N . VAL A 1 302 ? -46.653 -63.630 -6.882 1.00 19.03 339 VAL A N 1
ATOM 2078 C CA . VAL A 1 302 ? -47.072 -64.956 -7.325 1.00 17.55 339 VAL A CA 1
ATOM 2079 C C . VAL A 1 302 ? -47.727 -64.849 -8.705 1.00 17.14 339 VAL A C 1
ATOM 2080 O O . VAL A 1 302 ? -47.421 -65.626 -9.614 1.00 15.37 339 VAL A O 1
ATOM 2084 N N . ALA A 1 303 ? -48.602 -63.861 -8.878 1.00 16.56 340 ALA A N 1
ATOM 2085 C CA . ALA A 1 303 ? -49.291 -63.699 -10.163 1.00 16.96 340 ALA A CA 1
ATOM 2086 C C . ALA A 1 303 ? -48.327 -63.452 -11.333 1.00 17.38 340 ALA A C 1
ATOM 2087 O O . ALA A 1 303 ? -48.466 -64.056 -12.408 1.00 16.86 340 ALA A O 1
ATOM 2089 N N . GLN A 1 304 ? -47.354 -62.567 -11.139 1.00 18.47 341 GLN A N 1
ATOM 2090 C CA . GLN A 1 304 ? -46.413 -62.280 -12.217 1.00 17.23 341 GLN A CA 1
ATOM 2091 C C . GLN A 1 304 ? -45.499 -63.456 -12.492 1.00 16.57 341 GLN A C 1
ATOM 2092 O O . GLN A 1 304 ? -45.072 -63.653 -13.628 1.00 18.19 341 GLN A O 1
ATOM 2098 N N . GLU A 1 305 ? -45.220 -64.255 -11.463 1.00 17.18 342 GLU A N 1
ATOM 2099 C CA . GLU A 1 305 ? -44.361 -65.430 -11.618 1.00 16.72 342 GLU A CA 1
ATOM 2100 C C . GLU A 1 305 ? -45.105 -66.496 -12.410 1.00 18.37 342 GLU A C 1
ATOM 2101 O O . GLU A 1 305 ? -44.535 -67.135 -13.302 1.00 15.57 342 GLU A O 1
ATOM 2107 N N . VAL A 1 306 ? -46.381 -66.700 -12.075 1.00 17.21 343 VAL A N 1
ATOM 2108 C CA . VAL A 1 306 ? -47.200 -67.677 -12.800 1.00 16.87 343 VAL A CA 1
ATOM 2109 C C . VAL A 1 306 ? -47.298 -67.225 -14.255 1.00 19.45 343 VAL A C 1
ATOM 2110 O O . VAL A 1 306 ? -47.143 -68.017 -15.185 1.00 20.19 343 VAL A O 1
ATOM 2114 N N . LYS A 1 307 ? -47.547 -65.938 -14.455 1.00 20.91 344 LYS A N 1
ATOM 2115 C CA . LYS A 1 307 ? -47.675 -65.421 -15.807 1.00 22.55 344 LYS A CA 1
ATOM 2116 C C . LYS A 1 307 ? -46.379 -65.531 -16.592 1.00 24.17 344 LYS A C 1
ATOM 2117 O O . LYS A 1 307 ? -46.385 -65.945 -17.754 1.00 23.39 344 LYS A O 1
ATOM 2123 N N . ARG A 1 308 ? -45.265 -65.169 -15.957 1.00 23.42 345 ARG A N 1
ATOM 2124 C CA . ARG A 1 308 ? -43.983 -65.235 -16.632 1.00 25.26 345 ARG A CA 1
ATOM 2125 C C . ARG A 1 308 ? -43.597 -66.680 -16.931 1.00 22.85 345 ARG A C 1
ATOM 2126 O O . ARG A 1 308 ? -43.009 -66.961 -17.967 1.00 24.03 345 ARG A O 1
ATOM 2134 N N . ASP A 1 309 ? -43.937 -67.606 -16.045 1.00 23.19 346 ASP A N 1
ATOM 2135 C CA . ASP A 1 309 ? -43.571 -69.006 -16.285 1.00 24.18 346 ASP A CA 1
ATOM 2136 C C . ASP A 1 309 ? -44.365 -69.603 -17.439 1.00 25.03 346 ASP A C 1
ATOM 2137 O O . ASP A 1 309 ? -43.802 -70.243 -18.326 1.00 23.45 346 ASP A O 1
ATOM 2142 N N . GLY A 1 310 ? -45.681 -69.407 -17.406 1.00 23.90 347 GLY A N 1
ATOM 2143 C CA . GLY A 1 310 ? -46.531 -69.918 -18.467 1.00 24.58 347 GLY A CA 1
ATOM 2144 C C . GLY A 1 310 ? -46.783 -71.418 -18.480 1.00 24.64 347 GLY A C 1
ATOM 2145 O O . GLY A 1 310 ? -47.523 -71.902 -19.333 1.00 26.01 347 GLY A O 1
ATOM 2146 N N . LYS A 1 311 ? -46.202 -72.166 -17.548 1.00 22.19 348 LYS A N 1
ATOM 2147 C CA . LYS A 1 311 ? -46.410 -73.613 -17.547 1.00 22.57 348 LYS A CA 1
ATOM 2148 C C . LYS A 1 311 ? -47.107 -74.138 -16.305 1.00 21.38 348 LYS A C 1
ATOM 2149 O O . LYS A 1 311 ? -47.288 -75.349 -16.152 1.00 19.99 348 LYS A O 1
ATOM 2155 N N . ILE A 1 312 ? -47.512 -73.234 -15.420 1.00 20.72 349 ILE A N 1
ATOM 2156 C CA . ILE A 1 312 ? -48.162 -73.651 -14.188 1.00 21.44 349 ILE A CA 1
ATOM 2157 C C . ILE A 1 312 ? -49.526 -73.006 -13.991 1.00 22.69 349 ILE A C 1
ATOM 2158 O O . ILE A 1 312 ? -49.807 -71.942 -14.541 1.00 22.22 349 ILE A O 1
ATOM 2163 N N . PRO A 1 313 ? -50.392 -73.653 -13.203 1.00 22.82 350 PRO A N 1
ATOM 2164 C CA . PRO A 1 313 ? -51.728 -73.107 -12.952 1.00 23.14 350 PRO A CA 1
ATOM 2165 C C . PRO A 1 313 ? -51.693 -71.935 -11.994 1.00 23.99 350 PRO A C 1
ATOM 2166 O O . PRO A 1 313 ? -50.654 -71.643 -11.390 1.00 23.22 350 PRO A O 1
ATOM 2170 N N . HIS A 1 314 ? -52.826 -71.252 -11.863 1.00 22.27 351 HIS A N 1
ATOM 2171 C CA . HIS A 1 314 ? -52.905 -70.128 -10.953 1.00 21.81 351 HIS A CA 1
ATOM 2172 C C . HIS A 1 314 ? -52.999 -70.658 -9.544 1.00 18.78 351 HIS A C 1
ATOM 2173 O O . HIS A 1 314 ? -53.306 -71.829 -9.340 1.00 20.12 351 HIS A O 1
ATOM 2180 N N . PHE A 1 315 ? -52.712 -69.792 -8.580 1.00 17.54 352 PHE A N 1
ATOM 2181 C CA . PHE A 1 315 ? -52.713 -70.144 -7.164 1.00 17.05 352 PHE A CA 1
ATOM 2182 C C . PHE A 1 315 ? -54.010 -69.719 -6.464 1.00 19.00 352 PHE A C 1
ATOM 2183 O O . PHE A 1 315 ? -54.525 -68.633 -6.737 1.00 19.17 352 PHE A O 1
ATOM 2191 N N . THR A 1 316 ? -54.526 -70.554 -5.560 1.00 18.60 353 THR A N 1
ATOM 2192 C CA . THR A 1 316 ? -55.730 -70.179 -4.811 1.00 21.36 353 THR A CA 1
ATOM 2193 C C . THR A 1 316 ? -55.245 -69.250 -3.708 1.00 23.71 353 THR A C 1
ATOM 2194 O O . THR A 1 316 ? -54.033 -69.145 -3.474 1.00 24.62 353 THR A O 1
ATOM 2198 N N . LYS A 1 317 ? -56.167 -68.585 -3.020 1.00 24.14 354 LYS A N 1
ATOM 2199 C CA . LYS A 1 317 ? -55.770 -67.677 -1.949 1.00 24.90 354 LYS A CA 1
ATOM 2200 C C . LYS A 1 317 ? -54.966 -68.406 -0.882 1.00 24.32 354 LYS A C 1
ATOM 2201 O O . LYS A 1 317 ? -53.975 -67.878 -0.396 1.00 25.05 354 LYS A O 1
ATOM 2207 N N . GLU A 1 318 ? -55.383 -69.614 -0.514 1.00 24.52 355 GLU A N 1
ATOM 2208 C CA . GLU A 1 318 ? -54.651 -70.391 0.493 1.00 25.78 355 GLU A CA 1
ATOM 2209 C C . GLU A 1 318 ? -53.187 -70.634 0.082 1.00 24.21 355 GLU A C 1
ATOM 2210 O O . GLU A 1 318 ? -52.282 -70.573 0.915 1.00 24.07 355 GLU A O 1
ATOM 2216 N N . ALA A 1 319 ? -52.964 -70.931 -1.196 1.00 21.53 356 ALA A N 1
ATOM 2217 C CA . ALA A 1 319 ? -51.611 -71.184 -1.693 1.00 20.95 356 ALA A CA 1
ATOM 2218 C C . ALA A 1 319 ? -50.772 -69.901 -1.628 1.00 20.68 356 ALA A C 1
ATOM 2219 O O . ALA A 1 319 ? -49.600 -69.939 -1.251 1.00 18.40 356 ALA A O 1
ATOM 2221 N N . VAL A 1 320 ? -51.358 -68.768 -2.003 1.00 18.24 357 VAL A N 1
ATOM 2222 C CA . VAL A 1 320 ? -50.616 -67.521 -1.925 1.00 18.66 357 VAL A CA 1
ATOM 2223 C C . VAL A 1 320 ? -50.300 -67.242 -0.451 1.00 20.81 357 VAL A C 1
ATOM 2224 O O . VAL A 1 320 ? -49.205 -66.782 -0.121 1.00 19.13 357 VAL A O 1
ATOM 2228 N N . GLU A 1 321 ? -51.250 -67.528 0.438 1.00 19.21 358 GLU A N 1
ATOM 2229 C CA . GLU A 1 321 ? -51.016 -67.294 1.857 1.00 21.17 358 GLU A CA 1
ATOM 2230 C C . GLU A 1 321 ? -49.838 -68.127 2.363 1.00 19.80 358 GLU A C 1
ATOM 2231 O O . GLU A 1 321 ? -49.047 -67.659 3.177 1.00 19.78 358 GLU A O 1
ATOM 2237 N N . GLU A 1 322 ? -49.728 -69.362 1.891 1.00 19.09 359 GLU A N 1
ATOM 2238 C CA . GLU A 1 322 ? -48.628 -70.224 2.305 1.00 19.49 359 GLU A CA 1
ATOM 2239 C C . GLU A 1 322 ? -47.321 -69.605 1.797 1.00 19.11 359 GLU A C 1
ATOM 2240 O O . GLU A 1 322 ? -46.302 -69.648 2.486 1.00 19.02 359 GLU A O 1
ATOM 2246 N N . ILE A 1 323 ? -47.362 -69.032 0.592 1.00 18.08 360 ILE A N 1
ATOM 2247 C CA . ILE A 1 323 ? -46.196 -68.375 0.013 1.00 17.25 360 ILE A CA 1
ATOM 2248 C C . ILE A 1 323 ? -45.786 -67.235 0.956 1.00 18.57 360 ILE A C 1
ATOM 2249 O O . ILE A 1 323 ? -44.599 -67.027 1.223 1.00 18.99 360 ILE A O 1
ATOM 2254 N N . VAL A 1 324 ? -46.775 -66.507 1.476 1.00 18.13 361 VAL A N 1
ATOM 2255 C CA . VAL A 1 324 ? -46.500 -65.415 2.401 1.00 17.29 361 VAL A CA 1
ATOM 2256 C C . VAL A 1 324 ? -45.944 -65.936 3.728 1.00 16.60 361 VAL A C 1
ATOM 2257 O O . VAL A 1 324 ? -45.076 -65.311 4.326 1.00 17.60 361 VAL A O 1
ATOM 2261 N N . ARG A 1 325 ? -46.435 -67.080 4.185 1.00 15.79 362 ARG A N 1
ATOM 2262 C CA . ARG A 1 325 ? -45.932 -67.658 5.420 1.00 16.93 362 ARG A CA 1
ATOM 2263 C C . ARG A 1 325 ? -44.459 -68.038 5.254 1.00 17.03 362 ARG A C 1
ATOM 2264 O O . ARG A 1 325 ? -43.678 -67.931 6.195 1.00 19.78 362 ARG A O 1
ATOM 2272 N N . GLU A 1 326 ? -44.093 -68.480 4.056 1.00 16.30 363 GLU A N 1
ATOM 2273 C CA . GLU A 1 326 ? -42.716 -68.848 3.761 1.00 17.11 363 GLU A CA 1
ATOM 2274 C C . GLU A 1 326 ? -41.866 -67.581 3.772 1.00 16.39 363 GLU A C 1
ATOM 2275 O O . GLU A 1 326 ? -40.755 -67.580 4.296 1.00 17.83 363 GLU A O 1
ATOM 2281 N N . ALA A 1 327 ? -42.407 -66.501 3.217 1.00 14.16 364 ALA A N 1
ATOM 2282 C CA . ALA A 1 327 ? -41.699 -65.221 3.171 1.00 14.88 364 ALA A CA 1
ATOM 2283 C C . ALA A 1 327 ? -41.394 -64.682 4.565 1.00 14.96 364 ALA A C 1
ATOM 2284 O O . ALA A 1 327 ? -40.365 -64.022 4.768 1.00 16.88 364 ALA A O 1
ATOM 2286 N N . GLN A 1 328 ? -42.282 -64.962 5.520 1.00 16.42 365 GLN A N 1
ATOM 2287 C CA . GLN A 1 328 ? -42.098 -64.546 6.909 1.00 17.48 365 GLN A CA 1
ATOM 2288 C C . GLN A 1 328 ? -41.000 -65.392 7.548 1.00 19.46 365 GLN A C 1
ATOM 2289 O O . GLN A 1 328 ? -40.130 -64.878 8.261 1.00 21.64 365 GLN A O 1
ATOM 2295 N N . LYS A 1 329 ? -41.063 -66.698 7.307 1.00 18.83 366 LYS A N 1
ATOM 2296 C CA . LYS A 1 329 ? -40.095 -67.633 7.862 1.00 20.09 366 LYS A CA 1
ATOM 2297 C C . LYS A 1 329 ? -38.695 -67.405 7.315 1.00 20.63 366 LYS A C 1
ATOM 2298 O O . LYS A 1 329 ? -37.716 -67.569 8.033 1.00 23.28 366 LYS A O 1
ATOM 2304 N N . ARG A 1 330 ? -38.603 -67.021 6.048 1.00 20.40 367 ARG A N 1
ATOM 2305 C CA . ARG A 1 330 ? -37.306 -66.799 5.408 1.00 19.28 367 ARG A CA 1
ATOM 2306 C C . ARG A 1 330 ? -36.717 -65.409 5.627 1.00 20.17 367 ARG A C 1
ATOM 2307 O O . ARG A 1 330 ? -35.585 -65.145 5.221 1.00 20.45 367 ARG A O 1
ATOM 2315 N N . ALA A 1 331 ? -37.472 -64.521 6.267 1.00 19.51 368 ALA A N 1
ATOM 2316 C CA . ALA A 1 331 ? -36.977 -63.169 6.494 1.00 19.50 368 ALA A CA 1
ATOM 2317 C C . ALA A 1 331 ? -35.730 -63.146 7.384 1.00 21.03 368 ALA A C 1
ATOM 2318 O O . ALA A 1 331 ? -34.763 -62.452 7.077 1.00 22.37 368 ALA A O 1
ATOM 2320 N N . GLY A 1 332 ? -35.756 -63.898 8.481 1.00 21.77 369 GLY A N 1
ATOM 2321 C CA . GLY A 1 332 ? -34.623 -63.912 9.392 1.00 24.08 369 GLY A CA 1
ATOM 2322 C C . GLY A 1 332 ? -34.603 -62.612 10.178 1.00 25.35 369 GLY A C 1
ATOM 2323 O O . GLY A 1 332 ? -33.559 -62.167 10.665 1.00 22.21 369 GLY A O 1
ATOM 2324 N N . ARG A 1 333 ? -35.778 -62.000 10.309 1.00 24.55 370 ARG A N 1
ATOM 2325 C CA . ARG A 1 333 ? -35.896 -60.736 11.016 1.00 24.25 370 ARG A CA 1
ATOM 2326 C C . ARG A 1 333 ? -37.362 -60.540 11.356 1.00 24.28 370 ARG A C 1
ATOM 2327 O O . ARG A 1 333 ? -38.207 -60.466 10.466 1.00 22.80 370 ARG A O 1
ATOM 2335 N N . LYS A 1 334 ? -37.657 -60.456 12.644 1.00 22.57 371 LYS A N 1
ATOM 2336 C CA . LYS A 1 334 ? -39.027 -60.295 13.086 1.00 24.14 371 LYS A CA 1
ATOM 2337 C C . LYS A 1 334 ? -39.726 -59.112 12.422 1.00 24.47 371 LYS A C 1
ATOM 2338 O O . LYS A 1 334 ? -39.113 -58.076 12.151 1.00 23.75 371 LYS A O 1
ATOM 2344 N N . GLY A 1 335 ? -41.016 -59.284 12.149 1.00 23.60 372 GLY A N 1
ATOM 2345 C CA . GLY A 1 335 ? -41.792 -58.228 11.526 1.00 23.72 372 GLY A CA 1
ATOM 2346 C C . GLY A 1 335 ? -41.444 -57.940 10.077 1.00 23.30 372 GLY A C 1
ATOM 2347 O O . GLY A 1 335 ? -41.824 -56.898 9.555 1.00 23.90 372 GLY A O 1
ATOM 2348 N N . HIS A 1 336 ? -40.742 -58.851 9.411 1.00 21.31 373 HIS A N 1
ATOM 2349 C CA . HIS A 1 336 ? -40.366 -58.620 8.017 1.00 21.17 373 HIS A CA 1
ATOM 2350 C C . HIS A 1 336 ? -40.647 -59.807 7.088 1.00 19.46 373 HIS A C 1
ATOM 2351 O O . HIS A 1 336 ? -40.991 -60.891 7.543 1.00 19.23 373 HIS A O 1
ATOM 2358 N N . LEU A 1 337 ? -40.497 -59.582 5.784 1.00 18.35 374 LEU A N 1
ATOM 2359 C CA . LEU A 1 337 ? -40.717 -60.613 4.765 1.00 17.73 374 LEU A CA 1
ATOM 2360 C C . LEU A 1 337 ? -39.420 -60.677 3.957 1.00 17.59 374 LEU A C 1
ATOM 2361 O O . LEU A 1 337 ? -38.748 -59.661 3.805 1.00 19.36 374 LEU A O 1
ATOM 2366 N N . THR A 1 338 ? -39.084 -61.848 3.426 1.00 15.78 375 THR A N 1
ATOM 2367 C CA . THR A 1 338 ? -37.856 -62.006 2.661 1.00 16.99 375 THR A CA 1
ATOM 2368 C C . THR A 1 338 ? -37.926 -61.323 1.317 1.00 18.84 375 THR A C 1
ATOM 2369 O O . THR A 1 338 ? -39.007 -61.132 0.767 1.00 19.84 375 THR A O 1
ATOM 2373 N N . LEU A 1 339 ? -36.763 -60.942 0.793 1.00 19.52 376 LEU A N 1
ATOM 2374 C CA . LEU A 1 339 ? -36.700 -60.360 -0.535 1.00 19.64 376 LEU A CA 1
ATOM 2375 C C . LEU A 1 339 ? -35.820 -61.273 -1.396 1.00 19.60 376 LEU A C 1
ATOM 2376 O O . LEU A 1 339 ? -35.343 -60.890 -2.469 1.00 19.89 376 LEU A O 1
ATOM 2381 N N . ARG A 1 340 ? -35.605 -62.491 -0.906 1.00 18.44 377 ARG A N 1
ATOM 2382 C CA . ARG A 1 340 ? -34.847 -63.493 -1.650 1.00 17.45 377 ARG A CA 1
ATOM 2383 C C . ARG A 1 340 ? -35.924 -64.121 -2.524 1.00 17.85 377 ARG A C 1
ATOM 2384 O O . ARG A 1 340 ? -36.352 -65.264 -2.321 1.00 15.92 377 ARG A O 1
ATOM 2392 N N . LEU A 1 341 ? -36.353 -63.342 -3.507 1.00 17.57 378 LEU A N 1
ATOM 2393 C CA . LEU A 1 341 ? -37.445 -63.738 -4.378 1.00 19.07 378 LEU A CA 1
ATOM 2394 C C . LEU A 1 341 ? -37.147 -64.739 -5.481 1.00 19.54 378 LEU A C 1
ATOM 2395 O O . LEU A 1 341 ? -38.075 -65.314 -6.048 1.00 17.31 378 LEU A O 1
ATOM 2400 N N . ARG A 1 342 ? -35.871 -64.970 -5.782 1.00 17.53 379 ARG A N 1
ATOM 2401 C CA . ARG A 1 342 ? -35.543 -65.985 -6.769 1.00 19.18 379 ARG A CA 1
ATOM 2402 C C . ARG A 1 342 ? -35.907 -67.323 -6.105 1.00 18.33 379 ARG A C 1
ATOM 2403 O O . ARG A 1 342 ? -36.523 -68.183 -6.730 1.00 18.09 379 ARG A O 1
ATOM 2411 N N . ASP A 1 343 ? -35.533 -67.478 -4.832 1.00 17.38 380 ASP A N 1
ATOM 2412 C CA . ASP A 1 343 ? -35.847 -68.685 -4.072 1.00 20.03 380 ASP A CA 1
ATOM 2413 C C . ASP A 1 343 ? -37.353 -68.854 -3.931 1.00 19.47 380 ASP A C 1
ATOM 2414 O O . ASP A 1 343 ? -37.882 -69.921 -4.227 1.00 20.75 380 ASP A O 1
ATOM 2419 N N . LEU A 1 344 ? -38.039 -67.809 -3.460 1.00 18.07 381 LEU A N 1
ATOM 2420 C CA . LEU A 1 344 ? -39.489 -67.872 -3.291 1.00 17.97 381 LEU A CA 1
ATOM 2421 C C . LEU A 1 344 ? -40.149 -68.165 -4.652 1.00 18.02 381 LEU A C 1
ATOM 2422 O O . LEU A 1 344 ? -41.149 -68.880 -4.731 1.00 20.47 381 LEU A O 1
ATOM 2427 N N . GLY A 1 345 ? -39.575 -67.621 -5.722 1.00 17.50 382 GLY A N 1
ATOM 2428 C CA . GLY A 1 345 ? -40.093 -67.870 -7.055 1.00 15.67 382 GLY A CA 1
ATOM 2429 C C . GLY A 1 345 ? -39.900 -69.335 -7.407 1.00 17.18 382 GLY A C 1
ATOM 2430 O O . GLY A 1 345 ? -40.693 -69.932 -8.135 1.00 16.30 382 GLY A O 1
ATOM 2431 N N . GLY A 1 346 ? -38.837 -69.929 -6.880 1.00 18.03 383 GLY A N 1
ATOM 2432 C CA . GLY A 1 346 ? -38.582 -71.335 -7.145 1.00 16.23 383 GLY A CA 1
ATOM 2433 C C . GLY A 1 346 ? -39.667 -72.175 -6.493 1.00 16.43 383 GLY A C 1
ATOM 2434 O O . GLY A 1 346 ? -40.062 -73.210 -7.024 1.00 16.98 383 GLY A O 1
ATOM 2435 N N . ILE A 1 347 ? -40.157 -71.722 -5.342 1.00 17.12 384 ILE A N 1
ATOM 2436 C CA . ILE A 1 347 ? -41.208 -72.443 -4.623 1.00 17.67 384 ILE A CA 1
ATOM 2437 C C . ILE A 1 347 ? -42.535 -72.328 -5.387 1.00 17.82 384 ILE A C 1
ATOM 2438 O O . ILE A 1 347 ? -43.296 -73.288 -5.458 1.00 16.91 384 ILE A O 1
ATOM 2443 N N . VAL A 1 348 ? -42.797 -71.155 -5.958 1.00 17.03 385 VAL A N 1
ATOM 2444 C CA . VAL A 1 348 ? -44.002 -70.928 -6.751 1.00 16.61 385 VAL A CA 1
ATOM 2445 C C . VAL A 1 348 ? -43.973 -71.875 -7.956 1.00 18.18 385 VAL A C 1
ATOM 2446 O O . VAL A 1 348 ? -44.959 -72.561 -8.242 1.00 17.20 385 VAL A O 1
ATOM 2450 N N . ARG A 1 349 ? -42.843 -71.943 -8.653 1.00 16.30 386 ARG A N 1
ATOM 2451 C CA . ARG A 1 349 ? -42.789 -72.822 -9.812 1.00 15.86 386 ARG A CA 1
ATOM 2452 C C . ARG A 1 349 ? -42.875 -74.288 -9.444 1.00 15.95 386 ARG A C 1
ATOM 2453 O O . ARG A 1 349 ? -43.528 -75.066 -10.153 1.00 14.88 386 ARG A O 1
ATOM 2461 N N . ALA A 1 350 ? -42.242 -74.683 -8.342 1.00 15.23 387 ALA A N 1
ATOM 2462 C CA . ALA A 1 350 ? -42.299 -76.082 -7.933 1.00 15.81 387 ALA A CA 1
ATOM 2463 C C . ALA A 1 350 ? -43.719 -76.467 -7.473 1.00 16.46 387 ALA A C 1
ATOM 2464 O O . ALA A 1 350 ? -44.168 -77.592 -7.702 1.00 16.51 387 ALA A O 1
ATOM 2466 N N . ALA A 1 351 ? -44.411 -75.545 -6.807 1.00 16.49 388 ALA A N 1
ATOM 2467 C CA . ALA A 1 351 ? -45.771 -75.813 -6.342 1.00 16.87 388 ALA A CA 1
ATOM 2468 C C . ALA A 1 351 ? -46.650 -76.049 -7.573 1.00 15.42 388 ALA A C 1
ATOM 2469 O O . ALA A 1 351 ? -47.438 -76.984 -7.603 1.00 18.01 388 ALA A O 1
ATOM 2471 N N . GLY A 1 352 ? -46.492 -75.208 -8.593 1.00 16.56 389 GLY A N 1
ATOM 2472 C CA . GLY A 1 352 ? -47.260 -75.379 -9.818 1.00 15.56 389 GLY A CA 1
ATOM 2473 C C . GLY A 1 352 ? -46.942 -76.713 -10.502 1.00 19.14 389 GLY A C 1
ATOM 2474 O O . GLY A 1 352 ? -47.858 -77.422 -10.978 1.00 16.84 389 GLY A O 1
ATOM 2475 N N . ASP A 1 353 ? -45.653 -77.068 -10.561 1.00 15.52 390 ASP A N 1
ATOM 2476 C CA . ASP A 1 353 ? -45.246 -78.331 -11.189 1.00 18.53 390 ASP A CA 1
ATOM 2477 C C . ASP A 1 353 ? -45.898 -79.511 -10.472 1.00 18.61 390 ASP A C 1
ATOM 2478 O O . ASP A 1 353 ? -46.339 -80.473 -11.111 1.00 20.12 390 ASP A O 1
ATOM 2483 N N . ILE A 1 354 ? -45.939 -79.444 -9.145 1.00 20.14 391 ILE A N 1
ATOM 2484 C CA . ILE A 1 354 ? -46.547 -80.493 -8.342 1.00 20.06 391 ILE A CA 1
ATOM 2485 C C . ILE A 1 354 ? -48.054 -80.540 -8.601 1.00 21.73 391 ILE A C 1
ATOM 2486 O O . ILE A 1 354 ? -48.633 -81.620 -8.758 1.00 21.44 391 ILE A O 1
ATOM 2491 N N . ALA A 1 355 ? -48.690 -79.373 -8.667 1.00 21.99 392 ALA A N 1
ATOM 2492 C CA . ALA A 1 355 ? -50.130 -79.320 -8.938 1.00 21.65 392 ALA A CA 1
ATOM 2493 C C . ALA A 1 355 ? -50.425 -79.937 -10.314 1.00 21.74 392 ALA A C 1
ATOM 2494 O O . ALA A 1 355 ? -51.371 -80.713 -10.472 1.00 23.60 392 ALA A O 1
ATOM 2496 N N . VAL A 1 356 ? -49.604 -79.601 -11.303 1.00 22.21 393 VAL A N 1
ATOM 2497 C CA . VAL A 1 356 ? -49.769 -80.131 -12.647 1.00 21.96 393 VAL A CA 1
ATOM 2498 C C . VAL A 1 356 ? -49.659 -81.660 -12.671 1.00 25.18 393 VAL A C 1
ATOM 2499 O O . VAL A 1 356 ? -50.479 -82.338 -13.293 1.00 24.52 393 VAL A O 1
ATOM 2503 N N . LYS A 1 357 ? -48.656 -82.200 -11.986 1.00 25.43 394 LYS A N 1
ATOM 2504 C CA . LYS A 1 357 ? -48.457 -83.643 -11.931 1.00 27.48 394 LYS A CA 1
ATOM 2505 C C . LYS A 1 357 ? -49.668 -84.359 -11.311 1.00 27.99 394 LYS A C 1
ATOM 2506 O O . LYS A 1 357 ? -50.007 -85.473 -11.715 1.00 27.72 394 LYS A O 1
ATOM 2512 N N . LYS A 1 358 ? -50.311 -83.716 -10.336 1.00 26.43 395 LYS A N 1
ATOM 2513 C CA . LYS A 1 358 ? -51.492 -84.267 -9.674 1.00 26.56 395 LYS A CA 1
ATOM 2514 C C . LYS A 1 358 ? -52.744 -84.013 -10.520 1.00 27.37 395 LYS A C 1
ATOM 2515 O O . LYS A 1 358 ? -53.849 -84.407 -10.141 1.00 26.78 395 LYS A O 1
ATOM 2521 N N . GLY A 1 359 ? -52.562 -83.333 -11.647 1.00 26.21 396 GLY A N 1
ATOM 2522 C CA . GLY A 1 359 ? -53.678 -83.018 -12.518 1.00 27.43 396 GLY A CA 1
ATOM 2523 C C . GLY A 1 359 ? -54.682 -82.065 -11.894 1.00 28.18 396 GLY A C 1
ATOM 2524 O O . GLY A 1 359 ? -55.877 -82.169 -12.170 1.00 28.08 396 GLY A O 1
ATOM 2525 N N . LYS A 1 360 ? -54.214 -81.146 -11.049 1.00 27.87 397 LYS A N 1
ATOM 2526 C CA . LYS A 1 360 ? -55.105 -80.177 -10.403 1.00 26.72 397 LYS A CA 1
ATOM 2527 C C . LYS A 1 360 ? -55.314 -78.975 -11.300 1.00 25.95 397 LYS A C 1
ATOM 2528 O O . LYS A 1 360 ? -54.513 -78.712 -12.195 1.00 28.33 397 LYS A O 1
ATOM 2534 N N . LYS A 1 361 ? -56.376 -78.221 -11.042 1.00 24.03 398 LYS A N 1
ATOM 2535 C CA . LYS A 1 361 ? -56.634 -77.044 -11.843 1.00 24.55 398 LYS A CA 1
ATOM 2536 C C . LYS A 1 361 ? -55.967 -75.791 -11.270 1.00 23.28 398 LYS A C 1
ATOM 2537 O O . LYS A 1 361 ? -55.623 -74.875 -12.014 1.00 22.06 398 LYS A O 1
ATOM 2543 N N . TYR A 1 362 ? -55.789 -75.753 -9.953 1.00 21.61 399 TYR A N 1
ATOM 2544 C CA . TYR A 1 362 ? -55.166 -74.606 -9.303 1.00 22.32 399 TYR A CA 1
ATOM 2545 C C . TYR A 1 362 ? -54.200 -75.095 -8.238 1.00 20.95 399 TYR A C 1
ATOM 2546 O O . TYR A 1 362 ? -54.375 -76.173 -7.689 1.00 20.69 399 TYR A O 1
ATOM 2555 N N . VAL A 1 363 ? -53.175 -74.301 -7.947 1.00 19.63 400 VAL A N 1
ATOM 2556 C CA . VAL A 1 363 ? -52.213 -74.680 -6.921 1.00 16.54 400 VAL A CA 1
ATOM 2557 C C . VAL A 1 363 ? -52.826 -74.382 -5.573 1.00 16.08 400 VAL A C 1
ATOM 2558 O O . VAL A 1 363 ? -53.396 -73.310 -5.375 1.00 18.22 400 VAL A O 1
ATOM 2562 N N . GLU A 1 364 ? -52.712 -75.333 -4.650 1.00 16.65 401 GLU A N 1
ATOM 2563 C CA . GLU A 1 364 ? -53.262 -75.178 -3.305 1.00 19.75 401 GLU A CA 1
ATOM 2564 C C . GLU A 1 364 ? -52.158 -75.177 -2.235 1.00 18.90 401 GLU A C 1
ATOM 2565 O O . GLU A 1 364 ? -50.996 -75.390 -2.553 1.00 20.56 401 GLU A O 1
ATOM 2571 N N . ARG A 1 365 ? -52.527 -74.946 -0.977 1.00 18.70 402 ARG A N 1
ATOM 2572 C CA . ARG A 1 365 ? -51.568 -74.892 0.135 1.00 19.84 402 ARG A CA 1
ATOM 2573 C C . ARG A 1 365 ? -50.696 -76.140 0.229 1.00 21.31 402 ARG A C 1
ATOM 2574 O O . ARG A 1 365 ? -49.482 -76.064 0.407 1.00 21.03 402 ARG A O 1
ATOM 2582 N N . GLU A 1 366 ? -51.349 -77.286 0.125 1.00 21.47 403 GLU A N 1
ATOM 2583 C CA . GLU A 1 366 ? -50.722 -78.600 0.165 1.00 22.76 403 GLU A CA 1
ATOM 2584 C C . GLU A 1 366 ? -49.567 -78.687 -0.855 1.00 21.02 403 GLU A C 1
ATOM 2585 O O . GLU A 1 366 ? -48.488 -79.222 -0.561 1.00 21.27 403 GLU A O 1
ATOM 2591 N N . ASP A 1 367 ? -49.788 -78.130 -2.038 1.00 19.42 404 ASP A N 1
ATOM 2592 C CA . ASP A 1 367 ? -48.786 -78.138 -3.098 1.00 18.68 404 ASP A CA 1
ATOM 2593 C C . ASP A 1 367 ? -47.596 -77.247 -2.738 1.00 20.00 404 ASP A C 1
ATOM 2594 O O . ASP A 1 367 ? -46.449 -77.561 -3.064 1.00 20.16 404 ASP A O 1
ATOM 2599 N N . VAL A 1 368 ? -47.868 -76.126 -2.079 1.00 18.96 405 VAL A N 1
ATOM 2600 C CA . VAL A 1 368 ? -46.792 -75.229 -1.672 1.00 18.56 405 VAL A CA 1
ATOM 2601 C C . VAL A 1 368 ? -45.958 -75.903 -0.572 1.00 18.25 405 VAL A C 1
ATOM 2602 O O . VAL A 1 368 ? -44.730 -75.862 -0.593 1.00 18.21 405 VAL A O 1
ATOM 2606 N N . ILE A 1 369 ? -46.629 -76.533 0.382 1.00 18.45 406 ILE A N 1
ATOM 2607 C CA . ILE A 1 369 ? -45.934 -77.217 1.460 1.00 18.74 406 ILE A CA 1
ATOM 2608 C C . ILE A 1 369 ? -45.026 -78.301 0.877 1.00 20.32 406 ILE A C 1
ATOM 2609 O O . ILE A 1 369 ? -43.882 -78.471 1.314 1.00 18.89 406 ILE A O 1
ATOM 2614 N N . GLU A 1 370 ? -45.535 -79.030 -0.114 1.00 19.56 407 GLU A N 1
ATOM 2615 C CA . GLU A 1 370 ? -44.750 -80.067 -0.774 1.00 20.50 407 GLU A CA 1
ATOM 2616 C C . GLU A 1 370 ? -43.633 -79.443 -1.609 1.00 19.47 407 GLU A C 1
ATOM 2617 O O . GLU A 1 370 ? -42.544 -80.001 -1.706 1.00 20.74 407 GLU A O 1
ATOM 2623 N N . ALA A 1 371 ? -43.891 -78.283 -2.202 1.00 16.92 408 ALA A N 1
ATOM 2624 C CA . ALA A 1 371 ? -42.860 -77.604 -2.991 1.00 17.96 408 ALA A CA 1
ATOM 2625 C C . ALA A 1 371 ? -41.679 -77.153 -2.123 1.00 18.71 408 ALA A C 1
ATOM 2626 O O . ALA A 1 371 ? -40.524 -77.191 -2.561 1.00 18.83 408 ALA A O 1
ATOM 2628 N N . VAL A 1 372 ? -41.967 -76.710 -0.904 1.00 19.16 409 VAL A N 1
ATOM 2629 C CA . VAL A 1 372 ? -40.917 -76.250 -0.011 1.00 21.50 409 VAL A CA 1
ATOM 2630 C C . VAL A 1 372 ? -39.937 -77.389 0.260 1.00 23.09 409 VAL A C 1
ATOM 2631 O O . VAL A 1 372 ? -38.724 -77.177 0.320 1.00 23.20 409 VAL A O 1
ATOM 2635 N N . LYS A 1 373 ? -40.462 -78.598 0.404 1.00 25.41 410 LYS A N 1
ATOM 2636 C CA . LYS A 1 373 ? -39.617 -79.752 0.659 1.00 30.01 410 LYS A CA 1
ATOM 2637 C C . LYS A 1 373 ? -38.827 -80.132 -0.581 1.00 30.69 410 LYS A C 1
ATOM 2638 O O . LYS A 1 373 ? -37.623 -80.344 -0.517 1.00 32.05 410 LYS A O 1
ATOM 2644 N N . MET A 1 374 ? -39.514 -80.204 -1.712 1.00 31.30 411 MET A N 1
ATOM 2645 C CA . MET A 1 374 ? -38.899 -80.584 -2.974 1.00 30.77 411 MET A CA 1
ATOM 2646 C C . MET A 1 374 ? -37.935 -79.567 -3.563 1.00 29.62 411 MET A C 1
ATOM 2647 O O . MET A 1 374 ? -36.995 -79.936 -4.258 1.00 30.87 411 MET A O 1
ATOM 2652 N N . ALA A 1 375 ? -38.152 -78.289 -3.291 1.00 27.90 412 ALA A N 1
ATOM 2653 C CA . ALA A 1 375 ? -37.285 -77.269 -3.854 1.00 26.23 412 ALA A CA 1
ATOM 2654 C C . ALA A 1 375 ? -36.161 -76.748 -2.960 1.00 24.45 412 ALA A C 1
ATOM 2655 O O . ALA A 1 375 ? -35.543 -75.740 -3.300 1.00 24.56 412 ALA A O 1
ATOM 2657 N N . LYS A 1 376 ? -35.882 -77.409 -1.836 1.00 24.40 413 LYS A N 1
ATOM 2658 C CA . LYS A 1 376 ? -34.784 -76.951 -0.964 1.00 25.20 413 LYS A CA 1
ATOM 2659 C C . LYS A 1 376 ? -33.502 -76.908 -1.780 1.00 22.62 413 LYS A C 1
ATOM 2660 O O . LYS A 1 376 ? -33.262 -77.786 -2.602 1.00 19.72 413 LYS A O 1
ATOM 2666 N N . PRO A 1 377 ? -32.665 -75.882 -1.573 1.00 22.04 414 PRO A N 1
ATOM 2667 C CA . PRO A 1 377 ? -31.418 -75.848 -2.348 1.00 21.36 414 PRO A CA 1
ATOM 2668 C C . PRO A 1 377 ? -30.414 -76.839 -1.739 1.00 20.73 414 PRO A C 1
ATOM 2669 O O . PRO A 1 377 ? -30.614 -77.340 -0.628 1.00 18.85 414 PRO A O 1
ATOM 2673 N N . LEU A 1 378 ? -29.345 -77.121 -2.467 1.00 20.02 415 LEU A N 1
ATOM 2674 C CA . LEU A 1 378 ? -28.329 -78.049 -1.990 1.00 22.31 415 LEU A CA 1
ATOM 2675 C C . LEU A 1 378 ? -27.900 -77.809 -0.538 1.00 21.70 415 LEU A C 1
ATOM 2676 O O . LEU A 1 378 ? -27.802 -78.759 0.237 1.00 21.26 415 LEU A O 1
ATOM 2681 N N . GLU A 1 379 ? -27.650 -76.553 -0.165 1.00 21.11 416 GLU A N 1
ATOM 2682 C CA . GLU A 1 379 ? -27.207 -76.249 1.200 1.00 23.22 416 GLU A CA 1
ATOM 2683 C C . GLU A 1 379 ? -28.139 -76.780 2.296 1.00 20.65 416 GLU A C 1
ATOM 2684 O O . GLU A 1 379 ? -27.683 -77.370 3.282 1.00 20.17 416 GLU A O 1
ATOM 2690 N N . LYS A 1 380 ? -29.438 -76.550 2.144 1.00 18.90 417 LYS A N 1
ATOM 2691 C CA . LYS A 1 380 ? -30.391 -77.022 3.144 1.00 18.85 417 LYS A CA 1
ATOM 2692 C C . LYS A 1 380 ? -30.533 -78.531 3.095 1.00 17.65 417 LYS A C 1
ATOM 2693 O O . LYS A 1 380 ? -30.780 -79.157 4.117 1.00 19.13 417 LYS A O 1
ATOM 2699 N N . GLN A 1 381 ? -30.401 -79.122 1.911 1.00 15.99 418 GLN A N 1
ATOM 2700 C CA . GLN A 1 381 ? -30.497 -80.575 1.823 1.00 17.31 418 GLN A CA 1
ATOM 2701 C C . GLN A 1 381 ? -29.349 -81.188 2.632 1.00 17.81 418 GLN A C 1
ATOM 2702 O O . GLN A 1 381 ? -29.553 -82.162 3.362 1.00 18.94 418 GLN A O 1
ATOM 2708 N N . LEU A 1 382 ? -28.144 -80.622 2.514 1.00 17.90 419 LEU A N 1
ATOM 2709 C CA . LEU A 1 382 ? -27.007 -81.154 3.270 1.00 18.84 419 LEU A CA 1
ATOM 2710 C C . LEU A 1 382 ? -27.207 -80.916 4.768 1.00 19.98 419 LEU A C 1
ATOM 2711 O O . LEU A 1 382 ? -26.988 -81.812 5.586 1.00 19.42 419 LEU A O 1
ATOM 2716 N N . ALA A 1 383 ? -27.638 -79.714 5.136 1.00 20.31 420 ALA A N 1
ATOM 2717 C CA . ALA A 1 383 ? -27.858 -79.423 6.548 1.00 19.72 420 ALA A CA 1
ATOM 2718 C C . ALA A 1 383 ? -28.898 -80.384 7.129 1.00 21.22 420 ALA A C 1
ATOM 2719 O O . ALA A 1 383 ? -28.704 -80.921 8.223 1.00 21.04 420 ALA A O 1
ATOM 2721 N N . ASP A 1 384 ? -29.997 -80.609 6.408 1.00 20.57 421 ASP A N 1
ATOM 2722 C CA . ASP A 1 384 ? -31.042 -81.518 6.910 1.00 21.57 421 ASP A CA 1
ATOM 2723 C C . ASP A 1 384 ? -30.578 -82.972 7.011 1.00 20.70 421 ASP A C 1
ATOM 2724 O O . ASP A 1 384 ? -30.946 -83.682 7.951 1.00 21.36 421 ASP A O 1
ATOM 2729 N N . TRP A 1 385 ? -29.781 -83.412 6.039 1.00 21.34 422 TRP A N 1
ATOM 2730 C CA . TRP A 1 385 ? -29.246 -84.780 5.996 1.00 23.03 422 TRP A CA 1
ATOM 2731 C C . TRP A 1 385 ? -28.355 -84.990 7.223 1.00 22.05 422 TRP A C 1
ATOM 2732 O O . TRP A 1 385 ? -28.425 -86.019 7.902 1.00 22.87 422 TRP A O 1
ATOM 2743 N N . TYR A 1 386 ? -27.524 -83.992 7.500 1.00 21.71 423 TYR A N 1
ATOM 2744 C CA . TYR A 1 386 ? -26.620 -84.003 8.640 1.00 19.19 423 TYR A CA 1
ATOM 2745 C C . TYR A 1 386 ? -27.398 -84.133 9.957 1.00 19.83 423 TYR A C 1
ATOM 2746 O O . TYR A 1 386 ? -27.105 -85.002 10.773 1.00 19.57 423 TYR A O 1
ATOM 2755 N N . ILE A 1 387 ? -28.401 -83.281 10.155 1.00 19.12 424 ILE A N 1
ATOM 2756 C CA . ILE A 1 387 ? -29.189 -83.313 11.385 1.00 21.02 424 ILE A CA 1
ATOM 2757 C C . ILE A 1 387 ? -29.985 -84.611 11.519 1.00 20.42 424 ILE A C 1
ATOM 2758 O O . ILE A 1 387 ? -30.175 -85.129 12.618 1.00 23.65 424 ILE A O 1
ATOM 2763 N N . GLU A 1 388 ? -30.459 -85.129 10.401 1.00 21.87 425 GLU A N 1
ATOM 2764 C CA . GLU A 1 388 ? -31.213 -86.371 10.407 1.00 24.14 425 GLU A CA 1
ATOM 2765 C C . GLU A 1 388 ? -30.308 -87.479 10.961 1.00 23.34 425 GLU A C 1
ATOM 2766 O O . GLU A 1 388 ? -30.725 -88.282 11.796 1.00 23.09 425 GLU A O 1
ATOM 2772 N N . ARG A 1 389 ? -29.063 -87.519 10.492 1.00 23.29 426 ARG A N 1
ATOM 2773 C CA . ARG A 1 389 ? -28.111 -88.527 10.956 1.00 25.02 426 ARG A CA 1
ATOM 2774 C C . ARG A 1 389 ? -27.765 -88.386 12.433 1.00 24.14 426 ARG A C 1
ATOM 2775 O O . ARG A 1 389 ? -27.645 -89.385 13.145 1.00 25.00 426 ARG A O 1
ATOM 2783 N N . LYS A 1 390 ? -27.603 -87.149 12.892 1.00 21.65 427 LYS A N 1
ATOM 2784 C CA . LYS A 1 390 ? -27.271 -86.897 14.287 1.00 21.72 427 LYS A CA 1
ATOM 2785 C C . LYS A 1 390 ? -28.395 -87.312 15.237 1.00 22.12 427 LYS A C 1
ATOM 2786 O O . LYS A 1 390 ? -28.138 -87.849 16.311 1.00 19.76 427 LYS A O 1
ATOM 2792 N N . LYS A 1 391 ? -29.639 -87.069 14.831 1.00 22.09 428 LYS A N 1
ATOM 2793 C CA . LYS A 1 391 ? -30.796 -87.406 15.654 1.00 24.23 428 LYS A CA 1
ATOM 2794 C C . LYS A 1 391 ? -30.961 -88.900 15.871 1.00 24.16 428 LYS A C 1
ATOM 2795 O O . LYS A 1 391 ? -31.615 -89.322 16.815 1.00 26.08 428 LYS A O 1
ATOM 2801 N N . GLU A 1 392 ? -30.366 -89.708 15.006 1.00 25.67 429 GLU A N 1
ATOM 2802 C CA . GLU A 1 392 ? -30.480 -91.157 15.143 1.00 26.55 429 GLU A CA 1
ATOM 2803 C C . GLU A 1 392 ? -29.667 -91.708 16.305 1.00 25.81 429 GLU A C 1
ATOM 2804 O O . GLU A 1 392 ? -29.899 -92.828 16.772 1.00 24.17 429 GLU A O 1
ATOM 2810 N N . TYR A 1 393 ? -28.707 -90.918 16.768 1.00 24.19 430 TYR A N 1
ATOM 2811 C CA . TYR A 1 393 ? -27.868 -91.346 17.871 1.00 24.58 430 TYR A CA 1
ATOM 2812 C C . TYR A 1 393 ? -27.968 -90.349 19.017 1.00 23.96 430 TYR A C 1
ATOM 2813 O O . TYR A 1 393 ? -27.070 -90.241 19.846 1.00 22.90 430 TYR A O 1
ATOM 2822 N N . GLN A 1 394 ? -29.079 -89.626 19.066 1.00 25.76 431 GLN A N 1
ATOM 2823 C CA . GLN A 1 394 ? -29.252 -88.642 20.114 1.00 28.18 431 GLN A CA 1
ATOM 2824 C C . GLN A 1 394 ? -29.723 -89.296 21.404 1.00 30.38 431 GLN A C 1
ATOM 2825 O O . GLN A 1 394 ? -30.440 -90.287 21.406 1.00 29.50 431 GLN A O 1
ATOM 2831 N N . VAL A 1 395 ? -29.299 -88.685 22.496 1.00 31.88 432 VAL A N 1
ATOM 2832 C CA . VAL A 1 395 ? -29.542 -89.132 23.844 1.00 33.66 432 VAL A CA 1
ATOM 2833 C C . VAL A 1 395 ? -30.635 -88.350 24.597 1.00 33.37 432 VAL A C 1
ATOM 2834 O O . VAL A 1 395 ? -30.610 -88.244 25.814 1.00 32.86 432 VAL A O 1
ATOM 2838 N N . ILE A 1 396 ? -31.618 -87.847 23.867 1.00 34.55 433 ILE A N 1
ATOM 2839 C CA . ILE A 1 396 ? -32.703 -87.040 24.438 1.00 35.64 433 ILE A CA 1
ATOM 2840 C C . ILE A 1 396 ? -33.687 -87.668 25.430 1.00 34.41 433 ILE A C 1
ATOM 2841 O O . ILE A 1 396 ? -34.230 -88.739 25.187 1.00 36.47 433 ILE A O 1
ATOM 2846 N N . LYS A 1 397 ? -33.914 -86.969 26.543 1.00 31.63 434 LYS A N 1
ATOM 2847 C CA . LYS A 1 397 ? -34.876 -87.382 27.565 1.00 30.36 434 LYS A CA 1
ATOM 2848 C C . LYS A 1 397 ? -35.965 -86.315 27.521 1.00 29.13 434 LYS A C 1
ATOM 2849 O O . LYS A 1 397 ? -35.659 -85.121 27.477 1.00 27.32 434 LYS A O 1
ATOM 2855 N N . THR A 1 398 ? -37.229 -86.730 27.530 1.00 29.31 435 THR A N 1
ATOM 2856 C CA . THR A 1 398 ? -38.319 -85.765 27.450 1.00 29.87 435 THR A CA 1
ATOM 2857 C C . THR A 1 398 ? -39.410 -85.949 28.483 1.00 29.87 435 THR A C 1
ATOM 2858 O O . THR A 1 398 ? -40.449 -85.290 28.416 1.00 29.30 435 THR A O 1
ATOM 2862 N N . GLU A 1 399 ? -39.176 -86.852 29.429 1.00 30.36 436 GLU A N 1
ATOM 2863 C CA . GLU A 1 399 ? -40.130 -87.126 30.498 1.00 31.94 436 GLU A CA 1
ATOM 2864 C C . GLU A 1 399 ? -39.403 -87.026 31.831 1.00 29.85 436 GLU A C 1
ATOM 2865 O O . GLU A 1 399 ? -38.199 -87.271 31.901 1.00 29.95 436 GLU A O 1
ATOM 2871 N N . GLY A 1 400 ? -40.128 -86.674 32.887 1.00 27.93 437 GLY A N 1
ATOM 2872 C CA . GLY A 1 400 ? -39.512 -86.587 34.202 1.00 25.12 437 GLY A CA 1
ATOM 2873 C C . GLY A 1 400 ? -38.608 -85.385 34.419 1.00 24.76 437 GLY A C 1
ATOM 2874 O O . GLY A 1 400 ? -38.730 -84.365 33.732 1.00 23.59 437 GLY A O 1
ATOM 2875 N N . SER A 1 401 ? -37.704 -85.500 35.390 1.00 23.38 438 SER A N 1
ATOM 2876 C CA . SER A 1 401 ? -36.779 -84.419 35.697 1.00 24.02 438 SER A CA 1
ATOM 2877 C C . SER A 1 401 ? -35.413 -85.009 36.035 1.00 25.31 438 SER A C 1
ATOM 2878 O O . SER A 1 401 ? -35.317 -86.162 36.460 1.00 24.65 438 SER A O 1
ATOM 2881 N N . GLU A 1 402 ? -34.361 -84.223 35.827 1.00 23.15 439 GLU A N 1
ATOM 2882 C CA . GLU A 1 402 ? -32.996 -84.675 36.070 1.00 21.59 439 GLU A CA 1
ATOM 2883 C C . GLU A 1 402 ? -32.163 -83.530 36.626 1.00 22.04 439 GLU A C 1
ATOM 2884 O O . GLU A 1 402 ? -32.343 -82.377 36.236 1.00 21.19 439 GLU A O 1
ATOM 2890 N N . ILE A 1 403 ? -31.245 -83.848 37.529 1.00 20.45 440 ILE A N 1
ATOM 2891 C CA . ILE A 1 403 ? -30.373 -82.830 38.094 1.00 22.27 440 ILE A CA 1
ATOM 2892 C C . ILE A 1 403 ? -29.180 -82.623 37.146 1.00 20.25 440 ILE A C 1
ATOM 2893 O O . ILE A 1 403 ? -28.548 -83.583 36.735 1.00 21.61 440 ILE A O 1
ATOM 2898 N N . GLY A 1 404 ? -28.893 -81.376 36.792 1.00 21.18 441 GLY A N 1
ATOM 2899 C CA . GLY A 1 404 ? -27.751 -81.099 35.927 1.00 21.91 441 GLY A CA 1
ATOM 2900 C C . GLY A 1 404 ? -27.862 -81.555 34.478 1.00 21.97 441 GLY A C 1
ATOM 2901 O O . GLY A 1 404 ? -26.856 -81.808 33.817 1.00 22.61 441 GLY A O 1
ATOM 2902 N N . ARG A 1 405 ? -29.087 -81.669 33.981 1.00 22.13 442 ARG A N 1
ATOM 2903 C CA . ARG A 1 405 ? -29.309 -82.060 32.598 1.00 21.53 442 ARG A CA 1
ATOM 2904 C C . ARG A 1 405 ? -30.418 -81.188 32.040 1.00 20.54 442 ARG A C 1
ATOM 2905 O O . ARG A 1 405 ? -31.521 -81.166 32.586 1.00 19.02 442 ARG A O 1
ATOM 2913 N N . VAL A 1 406 ? -30.130 -80.473 30.958 1.00 17.75 443 VAL A N 1
ATOM 2914 C CA . VAL A 1 406 ? -31.117 -79.590 30.351 1.00 18.43 443 VAL A CA 1
ATOM 2915 C C . VAL A 1 406 ? -31.168 -79.747 28.838 1.00 18.23 443 VAL A C 1
ATOM 2916 O O . VAL A 1 406 ? -30.154 -80.012 28.202 1.00 17.95 443 VAL A O 1
ATOM 2920 N N . ASN A 1 407 ? -32.355 -79.591 28.268 1.00 19.01 444 ASN A N 1
ATOM 2921 C CA . ASN A 1 407 ? -32.509 -79.686 26.818 1.00 18.96 444 ASN A CA 1
ATOM 2922 C C . ASN A 1 407 ? -32.386 -78.303 26.207 1.00 17.95 444 ASN A C 1
ATOM 2923 O O . ASN A 1 407 ? -33.328 -77.501 26.272 1.00 18.29 444 ASN A O 1
ATOM 2928 N N . GLY A 1 408 ? -31.215 -78.013 25.637 1.00 17.37 445 GLY A N 1
ATOM 2929 C CA . GLY A 1 408 ? -31.026 -76.738 24.976 1.00 15.78 445 GLY A CA 1
ATOM 2930 C C . GLY A 1 408 ? -31.472 -76.958 23.546 1.00 16.77 445 GLY A C 1
ATOM 2931 O O . GLY A 1 408 ? -31.949 -78.053 23.219 1.00 16.09 445 GLY A O 1
ATOM 2932 N N . LEU A 1 409 ? -31.329 -75.947 22.691 1.00 16.73 446 LEU A N 1
ATOM 2933 C CA . LEU A 1 409 ? -31.730 -76.084 21.285 1.00 17.20 446 LEU A CA 1
ATOM 2934 C C . LEU A 1 409 ? -30.683 -75.437 20.384 1.00 16.83 446 LEU A C 1
ATOM 2935 O O . LEU A 1 409 ? -30.156 -74.364 20.696 1.00 17.58 446 LEU A O 1
ATOM 2940 N N . ALA A 1 410 ? -30.369 -76.093 19.275 1.00 15.53 447 ALA A N 1
ATOM 2941 C CA . ALA A 1 410 ? -29.392 -75.545 18.348 1.00 15.87 447 ALA A CA 1
ATOM 2942 C C . ALA A 1 410 ? -29.963 -75.494 16.939 1.00 16.42 447 ALA A C 1
ATOM 2943 O O . ALA A 1 410 ? -30.836 -76.285 16.576 1.00 15.60 447 ALA A O 1
ATOM 2945 N N . VAL A 1 411 ? -29.488 -74.536 16.154 1.00 15.67 448 VAL A N 1
ATOM 2946 C CA . VAL A 1 411 ? -29.921 -74.413 14.767 1.00 17.52 448 VAL A CA 1
ATOM 2947 C C . VAL A 1 411 ? -28.667 -74.479 13.900 1.00 18.70 448 VAL A C 1
ATOM 2948 O O . VAL A 1 411 ? -27.755 -73.662 14.059 1.00 17.57 448 VAL A O 1
ATOM 2952 N N . ILE A 1 412 ? -28.619 -75.473 13.017 1.00 19.09 449 ILE A N 1
ATOM 2953 C CA . ILE A 1 412 ? -27.496 -75.681 12.112 1.00 20.63 449 ILE A CA 1
ATOM 2954 C C . ILE A 1 412 ? -27.872 -75.075 10.768 1.00 23.13 449 ILE A C 1
ATOM 2955 O O . ILE A 1 412 ? -28.977 -75.293 10.271 1.00 22.94 449 ILE A O 1
ATOM 2960 N N . GLY A 1 413 ? -26.961 -74.324 10.164 1.00 25.24 450 GLY A N 1
ATOM 2961 C CA . GLY A 1 413 ? -27.291 -73.717 8.891 1.00 26.29 450 GLY A CA 1
ATOM 2962 C C . GLY A 1 413 ? -28.425 -72.741 9.118 1.00 28.67 450 GLY A C 1
ATOM 2963 O O . GLY A 1 413 ? -28.549 -72.174 10.199 1.00 27.88 450 GLY A O 1
ATOM 2964 N N . GLU A 1 414 ? -29.279 -72.562 8.121 1.00 31.23 451 GLU A N 1
ATOM 2965 C CA . GLU A 1 414 ? -30.375 -71.617 8.251 1.00 34.13 451 GLU A CA 1
ATOM 2966 C C . GLU A 1 414 ? -31.639 -72.122 8.951 1.00 33.38 451 GLU A C 1
ATOM 2967 O O . GLU A 1 414 ? -32.242 -71.397 9.742 1.00 31.98 451 GLU A O 1
ATOM 2973 N N . GLN A 1 415 ? -32.026 -73.365 8.674 1.00 32.49 452 GLN A N 1
ATOM 2974 C CA . GLN A 1 415 ? -33.274 -73.912 9.211 1.00 30.03 452 GLN A CA 1
ATOM 2975 C C . GLN A 1 415 ? -33.211 -75.325 9.797 1.00 27.53 452 GLN A C 1
ATOM 2976 O O . GLN A 1 415 ? -34.241 -75.961 9.994 1.00 28.41 452 GLN A O 1
ATOM 2982 N N . SER A 1 416 ? -32.021 -75.819 10.113 1.00 25.30 453 SER A N 1
ATOM 2983 C CA . SER A 1 416 ? -31.924 -77.179 10.647 1.00 23.90 453 SER A CA 1
ATOM 2984 C C . SER A 1 416 ? -31.766 -77.244 12.161 1.00 21.28 453 SER A C 1
ATOM 2985 O O . SER A 1 416 ? -30.654 -77.227 12.681 1.00 23.38 453 SER A O 1
ATOM 2988 N N . GLY A 1 417 ? -32.880 -77.356 12.872 1.00 17.45 454 GLY A N 1
ATOM 2989 C CA . GLY A 1 417 ? -32.804 -77.408 14.318 1.00 15.03 454 GLY A CA 1
ATOM 2990 C C . GLY A 1 417 ? -32.594 -78.778 14.926 1.00 15.51 454 GLY A C 1
ATOM 2991 O O . GLY A 1 417 ? -32.902 -79.803 14.325 1.00 14.23 454 GLY A O 1
ATOM 2992 N N . ILE A 1 418 ? -32.072 -78.797 16.144 1.00 16.14 455 ILE A N 1
ATOM 2993 C CA . ILE A 1 418 ? -31.856 -80.059 16.839 1.00 16.62 455 ILE A CA 1
ATOM 2994 C C . ILE A 1 418 ? -31.810 -79.794 18.334 1.00 16.10 455 ILE A C 1
ATOM 2995 O O . ILE A 1 418 ? -31.379 -78.720 18.762 1.00 14.78 455 ILE A O 1
ATOM 3000 N N . VAL A 1 419 ? -32.285 -80.747 19.128 1.00 14.15 456 VAL A N 1
ATOM 3001 C CA . VAL A 1 419 ? -32.254 -80.577 20.571 1.00 13.76 456 VAL A CA 1
ATOM 3002 C C . VAL A 1 419 ? -30.799 -80.712 20.996 1.00 16.35 456 VAL A C 1
ATOM 3003 O O . VAL A 1 419 ? -30.051 -81.558 20.472 1.00 14.97 456 VAL A O 1
ATOM 3007 N N . LEU A 1 420 ? -30.399 -79.864 21.939 1.00 15.57 457 LEU A N 1
ATOM 3008 C CA . LEU A 1 420 ? -29.026 -79.825 22.402 1.00 16.36 457 LEU A CA 1
ATOM 3009 C C . LEU A 1 420 ? -28.918 -80.095 23.887 1.00 15.76 457 LEU A C 1
ATOM 3010 O O . LEU A 1 420 ? -28.940 -79.171 24.686 1.00 16.16 457 LEU A O 1
ATOM 3015 N N . PRO A 1 421 ? -28.816 -81.371 24.280 1.00 17.20 458 PRO A N 1
ATOM 3016 C CA . PRO A 1 421 ? -28.701 -81.691 25.705 1.00 15.55 458 PRO A CA 1
ATOM 3017 C C . PRO A 1 421 ? -27.349 -81.244 26.267 1.00 15.70 458 PRO A C 1
ATOM 3018 O O . PRO A 1 421 ? -26.298 -81.446 25.662 1.00 14.53 458 PRO A O 1
ATOM 3022 N N . ILE A 1 422 ? -27.400 -80.623 27.435 1.00 14.64 459 ILE A N 1
ATOM 3023 C CA . ILE A 1 422 ? -26.223 -80.101 28.097 1.00 14.48 459 ILE A CA 1
ATOM 3024 C C . ILE A 1 422 ? -26.249 -80.619 29.532 1.00 15.84 459 ILE A C 1
ATOM 3025 O O . ILE A 1 422 ? -27.312 -80.648 30.170 1.00 16.37 459 ILE A O 1
ATOM 3030 N N . GLU A 1 423 ? -25.098 -81.049 30.033 1.00 14.54 460 GLU A N 1
ATOM 3031 C CA . GLU A 1 423 ? -25.028 -81.546 31.400 1.00 15.18 460 GLU A CA 1
ATOM 3032 C C . GLU A 1 423 ? -24.021 -80.773 32.215 1.00 16.52 460 GLU A C 1
ATOM 3033 O O . GLU A 1 423 ? -23.095 -80.175 31.681 1.00 16.76 460 GLU A O 1
ATOM 3039 N N . ALA A 1 424 ? -24.225 -80.782 33.523 1.00 17.04 461 ALA A N 1
ATOM 3040 C CA . ALA A 1 424 ? -23.331 -80.110 34.443 1.00 18.78 461 ALA A CA 1
ATOM 3041 C C . ALA A 1 424 ? -23.283 -80.898 35.748 1.00 18.24 461 ALA A C 1
ATOM 3042 O O . ALA A 1 424 ? -24.296 -81.433 36.186 1.00 19.48 461 ALA A O 1
ATOM 3044 N N . VAL A 1 425 ? -22.095 -81.009 36.331 1.00 18.26 462 VAL A N 1
ATOM 3045 C CA . VAL A 1 425 ? -21.915 -81.665 37.624 1.00 18.22 462 VAL A CA 1
ATOM 3046 C C . VAL A 1 425 ? -20.896 -80.826 38.393 1.00 18.30 462 VAL A C 1
ATOM 3047 O O . VAL A 1 425 ? -20.037 -80.169 37.799 1.00 17.88 462 VAL A O 1
ATOM 3051 N N . VAL A 1 426 ? -21.022 -80.831 39.711 1.00 18.80 463 VAL A N 1
ATOM 3052 C CA . VAL A 1 426 ? -20.144 -80.077 40.593 1.00 19.84 463 VAL A CA 1
ATOM 3053 C C . VAL A 1 426 ? -19.195 -81.053 41.283 1.00 21.34 463 VAL A C 1
ATOM 3054 O O . VAL A 1 426 ? -19.620 -82.103 41.755 1.00 21.07 463 VAL A O 1
ATOM 3058 N N . ALA A 1 427 ? -17.913 -80.709 41.325 1.00 20.22 464 ALA A N 1
ATOM 3059 C CA . ALA A 1 427 ? -16.917 -81.555 41.976 1.00 21.56 464 ALA A CA 1
ATOM 3060 C C . ALA A 1 427 ? -16.042 -80.662 42.830 1.00 21.37 464 ALA A C 1
ATOM 3061 O O . ALA A 1 427 ? -16.088 -79.435 42.702 1.00 20.57 464 ALA A O 1
ATOM 3063 N N . PRO A 1 428 ? -15.256 -81.258 43.738 1.00 23.02 465 PRO A N 1
ATOM 3064 C CA . PRO A 1 428 ? -14.378 -80.439 44.578 1.00 23.77 465 PRO A CA 1
ATOM 3065 C C . PRO A 1 428 ? -13.324 -79.877 43.630 1.00 23.45 465 PRO A C 1
ATOM 3066 O O . PRO A 1 428 ? -12.960 -80.531 42.654 1.00 22.42 465 PRO A O 1
ATOM 3070 N N . ALA A 1 429 ? -12.843 -78.671 43.901 1.00 25.19 466 ALA A N 1
ATOM 3071 C CA . ALA A 1 429 ? -11.847 -78.049 43.035 1.00 25.61 466 ALA A CA 1
ATOM 3072 C C . ALA A 1 429 ? -10.550 -78.845 43.019 1.00 26.62 466 ALA A C 1
ATOM 3073 O O . ALA A 1 429 ? -10.062 -79.262 44.071 1.00 28.50 466 ALA A O 1
ATOM 3075 N N . ALA A 1 430 ? -9.990 -79.051 41.829 1.00 25.55 467 ALA A N 1
ATOM 3076 C CA . ALA A 1 430 ? -8.740 -79.795 41.692 1.00 26.55 467 ALA A CA 1
ATOM 3077 C C . ALA A 1 430 ? -7.582 -78.971 42.252 1.00 28.42 467 ALA A C 1
ATOM 3078 O O . ALA A 1 430 ? -6.556 -79.521 42.655 1.00 30.99 467 ALA A O 1
ATOM 3080 N N . SER A 1 431 ? -7.757 -77.653 42.269 1.00 28.48 468 SER A N 1
ATOM 3081 C CA . SER A 1 431 ? -6.754 -76.742 42.804 1.00 29.78 468 SER A CA 1
ATOM 3082 C C . SER A 1 431 ? -7.265 -76.197 44.135 1.00 29.80 468 SER A C 1
ATOM 3083 O O . SER A 1 431 ? -8.428 -75.831 44.257 1.00 30.13 468 SER A O 1
ATOM 3086 N N . LYS A 1 432 ? -6.387 -76.142 45.126 1.00 30.55 469 LYS A N 1
ATOM 3087 C CA . LYS A 1 432 ? -6.760 -75.663 46.443 1.00 32.49 469 LYS A CA 1
ATOM 3088 C C . LYS A 1 432 ? -6.834 -74.144 46.484 1.00 33.77 469 LYS A C 1
ATOM 3089 O O . LYS A 1 432 ? -7.330 -73.573 47.448 1.00 34.46 469 LYS A O 1
ATOM 3091 N N . GLU A 1 433 ? -6.346 -73.485 45.440 1.00 35.81 470 GLU A N 1
ATOM 3092 C CA . GLU A 1 433 ? -6.376 -72.027 45.427 1.00 38.45 470 GLU A CA 1
ATOM 3093 C C . GLU A 1 433 ? -7.486 -71.394 44.581 1.00 36.94 470 GLU A C 1
ATOM 3094 O O . GLU A 1 433 ? -7.721 -70.188 44.679 1.00 37.53 470 GLU A O 1
ATOM 3100 N N . GLU A 1 434 ? -8.187 -72.186 43.774 1.00 34.72 471 GLU A N 1
ATOM 3101 C CA . GLU A 1 434 ? -9.239 -71.612 42.934 1.00 33.46 471 GLU A CA 1
ATOM 3102 C C . GLU A 1 434 ? -10.237 -72.626 42.390 1.00 31.33 471 GLU A C 1
ATOM 3103 O O . GLU A 1 434 ? -9.913 -73.796 42.188 1.00 30.49 471 GLU A O 1
ATOM 3109 N N . GLY A 1 435 ? -11.452 -72.157 42.141 1.00 28.65 472 GLY A N 1
ATOM 3110 C CA . GLY A 1 435 ? -12.478 -73.020 41.589 1.00 26.11 472 GLY A CA 1
ATOM 3111 C C . GLY A 1 435 ? -12.635 -72.648 40.129 1.00 24.60 472 GLY A C 1
ATOM 3112 O O . GLY A 1 435 ? -12.528 -71.474 39.777 1.00 22.83 472 GLY A O 1
ATOM 3113 N N . LYS A 1 436 ? -12.886 -73.635 39.279 1.00 22.66 473 LYS A N 1
ATOM 3114 C CA . LYS A 1 436 ? -13.033 -73.381 37.854 1.00 22.62 473 LYS A CA 1
ATOM 3115 C C . LYS A 1 436 ? -14.322 -73.930 37.253 1.00 23.77 473 LYS A C 1
ATOM 3116 O O . LYS A 1 436 ? -14.964 -74.833 37.802 1.00 20.55 473 LYS A O 1
ATOM 3122 N N . ILE A 1 437 ? -14.698 -73.356 36.116 1.00 24.91 474 ILE A N 1
ATOM 3123 C CA . ILE A 1 437 ? -15.868 -73.800 35.376 1.00 25.07 474 ILE A CA 1
ATOM 3124 C C . ILE A 1 437 ? -15.241 -74.343 34.098 1.00 23.81 474 ILE A C 1
ATOM 3125 O O . ILE A 1 437 ? -14.746 -73.588 33.261 1.00 24.64 474 ILE A O 1
ATOM 3130 N N . ILE A 1 438 ? -15.242 -75.667 33.989 1.00 21.76 475 ILE A N 1
ATOM 3131 C CA . ILE A 1 438 ? -14.642 -76.387 32.878 1.00 20.41 475 ILE A CA 1
ATOM 3132 C C . ILE A 1 438 ? -15.703 -76.840 31.900 1.00 19.01 475 ILE A C 1
ATOM 3133 O O . ILE A 1 438 ? -16.485 -77.734 32.197 1.00 19.87 475 ILE A O 1
ATOM 3138 N N . VAL A 1 439 ? -15.706 -76.245 30.712 1.00 18.12 476 VAL A N 1
ATOM 3139 C CA . VAL A 1 439 ? -16.721 -76.579 29.721 1.00 17.10 476 VAL A CA 1
ATOM 3140 C C . VAL A 1 439 ? -16.170 -77.285 28.493 1.00 17.52 476 VAL A C 1
ATOM 3141 O O . VAL A 1 439 ? -15.161 -76.861 27.922 1.00 16.23 476 VAL A O 1
ATOM 3145 N N . THR A 1 440 ? -16.859 -78.346 28.078 1.00 14.45 477 THR A N 1
ATOM 3146 C CA . THR A 1 440 ? -16.450 -79.123 26.918 1.00 14.93 477 THR A CA 1
ATOM 3147 C C . THR A 1 440 ? -17.508 -79.145 25.821 1.00 15.73 477 THR A C 1
ATOM 3148 O O . THR A 1 440 ? -18.691 -78.886 26.077 1.00 14.92 477 THR A O 1
ATOM 3152 N N . GLY A 1 441 ? -17.067 -79.460 24.601 1.00 16.05 478 GLY A N 1
ATOM 3153 C CA . GLY A 1 441 ? -17.965 -79.520 23.452 1.00 14.74 478 GLY A CA 1
ATOM 3154 C C . GLY A 1 441 ? -17.445 -78.771 22.222 1.00 15.59 478 GLY A C 1
ATOM 3155 O O . GLY A 1 441 ? -18.210 -78.503 21.289 1.00 15.92 478 GLY A O 1
ATOM 3156 N N . LYS A 1 442 ? -16.150 -78.447 22.211 1.00 13.80 479 LYS A N 1
ATOM 3157 C CA . LYS A 1 442 ? -15.525 -77.700 21.109 1.00 14.25 479 LYS A CA 1
ATOM 3158 C C . LYS A 1 442 ? -16.246 -76.368 20.859 1.00 14.30 479 LYS A C 1
ATOM 3159 O O . LYS A 1 442 ? -16.708 -76.083 19.745 1.00 15.28 479 LYS A O 1
ATOM 3165 N N . LEU A 1 443 ? -16.324 -75.547 21.900 1.00 14.15 480 LEU A N 1
ATOM 3166 C CA . LEU A 1 443 ? -16.997 -74.260 21.799 1.00 15.53 480 LEU A CA 1
ATOM 3167 C C . LEU A 1 443 ? -16.153 -73.226 21.063 1.00 15.64 480 LEU A C 1
ATOM 3168 O O . LEU A 1 443 ? -14.932 -73.163 21.245 1.00 15.30 480 LEU A O 1
ATOM 3173 N N . GLY A 1 444 ? -16.819 -72.418 20.242 1.00 15.96 481 GLY A N 1
ATOM 3174 C CA . GLY A 1 444 ? -16.149 -71.351 19.517 1.00 14.68 481 GLY A CA 1
ATOM 3175 C C . GLY A 1 444 ? -16.003 -70.198 20.495 1.00 15.94 481 GLY A C 1
ATOM 3176 O O . GLY A 1 444 ? -16.443 -70.303 21.643 1.00 15.07 481 GLY A O 1
ATOM 3177 N N . GLU A 1 445 ? -15.414 -69.090 20.055 1.00 16.08 482 GLU A N 1
ATOM 3178 C CA . GLU A 1 445 ? -15.193 -67.961 20.947 1.00 17.11 482 GLU A CA 1
ATOM 3179 C C . GLU A 1 445 ? -16.435 -67.322 21.575 1.00 15.26 482 GLU A C 1
ATOM 3180 O O . GLU A 1 445 ? -16.449 -67.044 22.778 1.00 16.68 482 GLU A O 1
ATOM 3186 N N . ILE A 1 446 ? -17.470 -67.077 20.785 1.00 13.20 483 ILE A N 1
ATOM 3187 C CA . ILE A 1 446 ? -18.686 -66.482 21.340 1.00 11.74 483 ILE A CA 1
ATOM 3188 C C . ILE A 1 446 ? -19.291 -67.410 22.408 1.00 14.15 483 ILE A C 1
ATOM 3189 O O . ILE A 1 446 ? -19.723 -66.947 23.462 1.00 14.71 483 ILE A O 1
ATOM 3194 N N . ALA A 1 447 ? -19.283 -68.718 22.155 1.00 12.21 484 ALA A N 1
ATOM 3195 C CA . ALA A 1 447 ? -19.821 -69.683 23.114 1.00 13.05 484 ALA A CA 1
ATOM 3196 C C . ALA A 1 447 ? -19.019 -69.683 24.403 1.00 15.17 484 ALA A C 1
ATOM 3197 O O . ALA A 1 447 ? -19.594 -69.735 25.491 1.00 15.06 484 ALA A O 1
ATOM 3199 N N . LYS A 1 448 ? -17.692 -69.627 24.281 1.00 15.32 485 LYS A N 1
ATOM 3200 C CA . LYS A 1 448 ? -16.827 -69.605 25.451 1.00 17.81 485 LYS A CA 1
ATOM 3201 C C . LYS A 1 448 ? -17.036 -68.347 26.295 1.00 17.25 485 LYS A C 1
ATOM 3202 O O . LYS A 1 448 ? -17.038 -68.404 27.524 1.00 17.57 485 LYS A O 1
ATOM 3208 N N . GLU A 1 449 ? -17.196 -67.204 25.645 1.00 15.10 486 GLU A N 1
ATOM 3209 C CA . GLU A 1 449 ? -17.410 -65.977 26.405 1.00 13.95 486 GLU A CA 1
ATOM 3210 C C . GLU A 1 449 ? -18.820 -65.986 26.994 1.00 11.73 486 GLU A C 1
ATOM 3211 O O . GLU A 1 449 ? -19.055 -65.376 28.035 1.00 14.51 486 GLU A O 1
ATOM 3217 N N . ALA A 1 450 ? -19.744 -66.692 26.341 1.00 10.18 487 ALA A N 1
ATOM 3218 C CA . ALA A 1 450 ? -21.120 -66.798 26.843 1.00 12.90 487 ALA A CA 1
ATOM 3219 C C . ALA A 1 450 ? -21.065 -67.489 28.209 1.00 13.30 487 ALA A C 1
ATOM 3220 O O . ALA A 1 450 ? -21.761 -67.101 29.152 1.00 12.23 487 ALA A O 1
ATOM 3222 N N . VAL A 1 451 ? -20.217 -68.510 28.319 1.00 14.65 488 VAL A N 1
ATOM 3223 C CA . VAL A 1 451 ? -20.072 -69.222 29.580 1.00 14.82 488 VAL A CA 1
ATOM 3224 C C . VAL A 1 451 ? -19.492 -68.304 30.653 1.00 14.82 488 VAL A C 1
ATOM 3225 O O . VAL A 1 451 ? -19.880 -68.377 31.818 1.00 16.06 488 VAL A O 1
ATOM 3229 N N . GLN A 1 452 ? -18.579 -67.421 30.267 1.00 15.11 489 GLN A N 1
ATOM 3230 C CA . GLN A 1 452 ? -18.000 -66.480 31.230 1.00 15.69 489 GLN A CA 1
ATOM 3231 C C . GLN A 1 452 ? -19.060 -65.499 31.749 1.00 16.28 489 GLN A C 1
ATOM 3232 O O . GLN A 1 452 ? -19.068 -65.161 32.932 1.00 16.44 489 GLN A O 1
ATOM 3238 N N . ASN A 1 453 ? -19.950 -65.035 30.875 1.00 15.71 490 ASN A N 1
ATOM 3239 C CA . ASN A 1 453 ? -21.001 -64.111 31.309 1.00 15.62 490 ASN A CA 1
ATOM 3240 C C . ASN A 1 453 ? -21.898 -64.863 32.288 1.00 17.54 490 ASN A C 1
ATOM 3241 O O . ASN A 1 453 ? -22.351 -64.310 33.298 1.00 17.50 490 ASN A O 1
ATOM 3246 N N . VAL A 1 454 ? -22.172 -66.125 31.973 1.00 17.34 491 VAL A N 1
ATOM 3247 C CA . VAL A 1 454 ? -23.016 -66.938 32.836 1.00 18.72 491 VAL A CA 1
ATOM 3248 C C . VAL A 1 454 ? -22.378 -67.087 34.219 1.00 19.95 491 VAL A C 1
ATOM 3249 O O . VAL A 1 454 ? -23.048 -66.934 35.245 1.00 19.38 491 VAL A O 1
ATOM 3253 N N . SER A 1 455 ? -21.074 -67.349 34.240 1.00 20.32 492 SER A N 1
ATOM 3254 C CA . SER A 1 455 ? -20.359 -67.543 35.497 1.00 20.40 492 SER A CA 1
ATOM 3255 C C . SER A 1 455 ? -20.488 -66.355 36.436 1.00 19.91 492 SER A C 1
ATOM 3256 O O . SER A 1 455 ? -20.449 -66.532 37.647 1.00 20.45 492 SER A O 1
ATOM 3259 N N . ALA A 1 456 ? -20.633 -65.148 35.892 1.00 19.38 493 ALA A N 1
ATOM 3260 C CA . ALA A 1 456 ? -20.788 -63.957 36.729 1.00 19.23 493 ALA A CA 1
ATOM 3261 C C . ALA A 1 456 ? -22.038 -64.097 37.608 1.00 20.08 493 ALA A C 1
ATOM 3262 O O . ALA A 1 456 ? -22.013 -63.754 38.792 1.00 20.98 493 ALA A O 1
ATOM 3264 N N . ILE A 1 457 ? -23.123 -64.600 37.017 1.00 20.73 494 ILE A N 1
ATOM 3265 C CA . ILE A 1 457 ? -24.392 -64.798 37.720 1.00 21.91 494 ILE A CA 1
ATOM 3266 C C . ILE A 1 457 ? -24.207 -65.862 38.794 1.00 22.04 494 ILE A C 1
ATOM 3267 O O . ILE A 1 457 ? -24.576 -65.677 39.949 1.00 21.85 494 ILE A O 1
ATOM 3272 N N . ILE A 1 458 ? -23.636 -66.984 38.382 1.00 22.17 495 ILE A N 1
ATOM 3273 C CA . ILE A 1 458 ? -23.380 -68.110 39.263 1.00 22.44 495 ILE A CA 1
ATOM 3274 C C . ILE A 1 458 ? -22.575 -67.690 40.490 1.00 23.48 495 ILE A C 1
ATOM 3275 O O . ILE A 1 458 ? -22.987 -67.916 41.624 1.00 23.54 495 ILE A O 1
ATOM 3280 N N . LYS A 1 459 ? -21.421 -67.080 40.252 1.00 23.22 496 LYS A N 1
ATOM 3281 C CA . LYS A 1 459 ? -20.565 -66.644 41.339 1.00 23.38 496 LYS A CA 1
ATOM 3282 C C . LYS A 1 459 ? -21.270 -65.679 42.276 1.00 23.98 496 LYS A C 1
ATOM 3283 O O . LYS A 1 459 ? -21.093 -65.747 43.490 1.00 23.57 496 LYS A O 1
ATOM 3289 N N . ARG A 1 460 ? -22.075 -64.781 41.720 1.00 24.50 497 ARG A N 1
ATOM 3290 C CA . ARG A 1 460 ? -22.773 -63.810 42.553 1.00 25.93 497 ARG A CA 1
ATOM 3291 C C . ARG A 1 460 ? -23.801 -64.409 43.508 1.00 26.99 497 ARG A C 1
ATOM 3292 O O . ARG A 1 460 ? -23.816 -64.062 44.682 1.00 28.74 497 ARG A O 1
ATOM 3300 N N . TYR A 1 461 ? -24.650 -65.314 43.040 1.00 27.28 498 TYR A N 1
ATOM 3301 C CA . TYR A 1 461 ? -25.654 -65.862 43.949 1.00 29.35 498 TYR A CA 1
ATOM 3302 C C . TYR A 1 461 ? -25.065 -66.920 44.870 1.00 29.05 498 TYR A C 1
ATOM 3303 O O . TYR A 1 461 ? -25.506 -67.069 46.006 1.00 29.73 498 TYR A O 1
ATOM 3312 N N . LYS A 1 462 ? -24.064 -67.647 44.385 1.00 28.49 499 LYS A N 1
ATOM 3313 C CA . LYS A 1 462 ? -23.445 -68.700 45.177 1.00 29.20 499 LYS A CA 1
ATOM 3314 C C . LYS A 1 462 ? -22.504 -68.170 46.255 1.00 29.85 499 LYS A C 1
ATOM 3315 O O . LYS A 1 462 ? -22.378 -68.766 47.321 1.00 29.16 499 LYS A O 1
ATOM 3321 N N . GLY A 1 463 ? -21.837 -67.056 45.976 1.00 29.31 500 GLY A N 1
ATOM 3322 C CA . GLY A 1 463 ? -20.937 -66.479 46.956 1.00 29.47 500 GLY A CA 1
ATOM 3323 C C . GLY A 1 463 ? -19.533 -67.053 47.010 1.00 30.24 500 GLY A C 1
ATOM 3324 O O . GLY A 1 463 ? -19.129 -67.872 46.184 1.00 29.25 500 GLY A O 1
ATOM 3325 N N . GLU A 1 464 ? -18.794 -66.606 48.017 1.00 32.49 501 GLU A N 1
ATOM 3326 C CA . GLU A 1 464 ? -17.404 -66.995 48.252 1.00 35.60 501 GLU A CA 1
ATOM 3327 C C . GLU A 1 464 ? -17.051 -68.470 48.107 1.00 35.00 501 GLU A C 1
ATOM 3328 O O . GLU A 1 464 ? -15.960 -68.797 47.643 1.00 33.55 501 GLU A O 1
ATOM 3334 N N . ASP A 1 465 ? -17.956 -69.355 48.516 1.00 34.63 502 ASP A N 1
ATOM 3335 C CA . ASP A 1 465 ? -17.705 -70.791 48.428 1.00 35.91 502 ASP A CA 1
ATOM 3336 C C . ASP A 1 465 ? -17.443 -71.277 47.012 1.00 34.25 502 ASP A C 1
ATOM 3337 O O . ASP A 1 465 ? -16.852 -72.340 46.809 1.00 33.25 502 ASP A O 1
ATOM 3342 N N . ILE A 1 466 ? -17.882 -70.501 46.032 1.00 31.94 503 ILE A N 1
ATOM 3343 C CA . ILE A 1 466 ? -17.710 -70.889 44.642 1.00 31.21 503 ILE A CA 1
ATOM 3344 C C . ILE A 1 466 ? -16.273 -71.293 44.320 1.00 30.20 503 ILE A C 1
ATOM 3345 O O . ILE A 1 466 ? -16.045 -72.157 43.478 1.00 30.85 503 ILE A O 1
ATOM 3350 N N . SER A 1 467 ? -15.306 -70.697 45.009 1.00 29.53 504 SER A N 1
ATOM 3351 C CA . SER A 1 467 ? -13.899 -71.011 44.768 1.00 30.03 504 SER A CA 1
ATOM 3352 C C . SER A 1 467 ? -13.499 -72.396 45.233 1.00 29.48 504 SER A C 1
ATOM 3353 O O . SER A 1 467 ? -12.366 -72.811 45.026 1.00 28.90 504 SER A O 1
ATOM 3356 N N . ARG A 1 468 ? -14.435 -73.087 45.868 1.00 28.93 505 ARG A N 1
ATOM 3357 C CA . ARG A 1 468 ? -14.191 -74.415 46.396 1.00 31.07 505 ARG A CA 1
ATOM 3358 C C . ARG A 1 468 ? -14.652 -75.541 45.458 1.00 31.40 505 ARG A C 1
ATOM 3359 O O . ARG A 1 468 ? -14.458 -76.727 45.754 1.00 29.04 505 ARG A O 1
ATOM 3367 N N . TYR A 1 469 ? -15.213 -75.169 44.310 1.00 29.41 506 TYR A N 1
ATOM 3368 C CA . TYR A 1 469 ? -15.718 -76.182 43.391 1.00 27.72 506 TYR A CA 1
ATOM 3369 C C . TYR A 1 469 ? -15.200 -76.005 41.979 1.00 27.07 506 TYR A C 1
ATOM 3370 O O . TYR A 1 469 ? -14.820 -74.927 41.548 1.00 26.78 506 TYR A O 1
ATOM 3379 N N . ASP A 1 470 ? -15.171 -77.138 41.299 1.00 24.12 507 ASP A N 1
ATOM 3380 C CA . ASP A 1 470 ? -14.834 -77.190 39.883 1.00 22.54 507 ASP A CA 1
ATOM 3381 C C . ASP A 1 470 ? -16.193 -77.600 39.312 1.00 21.88 507 ASP A C 1
ATOM 3382 O O . ASP A 1 470 ? -16.768 -78.604 39.723 1.00 23.19 507 ASP A O 1
ATOM 3387 N N . ILE A 1 471 ? -16.714 -76.819 38.382 1.00 19.50 508 ILE A N 1
ATOM 3388 C CA . ILE A 1 471 ? -17.990 -77.142 37.758 1.00 20.48 508 ILE A CA 1
ATOM 3389 C C . ILE A 1 471 ? -17.720 -77.570 36.309 1.00 18.93 508 ILE A C 1
ATOM 3390 O O . ILE A 1 471 ? -17.163 -76.800 35.520 1.00 19.45 508 ILE A O 1
ATOM 3395 N N . HIS A 1 472 ? -18.071 -78.812 35.988 1.00 16.82 509 HIS A N 1
ATOM 3396 C CA . HIS A 1 472 ? -17.870 -79.346 34.654 1.00 17.33 509 HIS A CA 1
ATOM 3397 C C . HIS A 1 472 ? -19.166 -79.312 33.873 1.00 18.67 509 HIS A C 1
ATOM 3398 O O . HIS A 1 472 ? -20.181 -79.892 34.290 1.00 18.44 509 HIS A O 1
ATOM 3405 N N . VAL A 1 473 ? -19.123 -78.634 32.735 1.00 17.32 510 VAL A N 1
ATOM 3406 C CA . VAL A 1 473 ? -20.283 -78.530 31.859 1.00 17.20 510 VAL A CA 1
ATOM 3407 C C . VAL A 1 473 ? -19.933 -79.225 30.551 1.00 16.79 510 VAL A C 1
ATOM 3408 O O . VAL A 1 473 ? -18.833 -79.048 30.024 1.00 16.87 510 VAL A O 1
ATOM 3412 N N . GLN A 1 474 ? -20.856 -80.026 30.029 1.00 15.34 511 GLN A N 1
ATOM 3413 C CA . GLN A 1 474 ? -20.601 -80.718 28.777 1.00 16.29 511 GLN A CA 1
ATOM 3414 C C . GLN A 1 474 ? -21.739 -80.614 27.771 1.00 16.43 511 GLN A C 1
ATOM 3415 O O . GLN A 1 474 ? -22.871 -80.981 28.073 1.00 15.56 511 GLN A O 1
ATOM 3421 N N . PHE A 1 475 ? -21.434 -80.094 26.584 1.00 15.41 512 PHE A N 1
ATOM 3422 C CA . PHE A 1 475 ? -22.426 -80.022 25.514 1.00 14.16 512 PHE A CA 1
ATOM 3423 C C . PHE A 1 475 ? -22.268 -81.400 24.913 1.00 14.26 512 PHE A C 1
ATOM 3424 O O . PHE A 1 475 ? -21.233 -81.697 24.312 1.00 14.88 512 PHE A O 1
ATOM 3432 N N . LEU A 1 476 ? -23.267 -82.257 25.089 1.00 12.58 513 LEU A N 1
ATOM 3433 C CA . LEU A 1 476 ? -23.153 -83.616 24.588 1.00 14.19 513 LEU A CA 1
ATOM 3434 C C . LEU A 1 476 ? -23.102 -83.809 23.072 1.00 15.77 513 LEU A C 1
ATOM 3435 O O . LEU A 1 476 ? -23.910 -83.253 22.329 1.00 14.76 513 LEU A O 1
ATOM 3440 N N . GLN A 1 477 ? -22.130 -84.607 22.639 1.00 14.85 514 GLN A N 1
ATOM 3441 C CA . GLN A 1 477 ? -21.994 -85.002 21.247 1.00 15.19 514 GLN A CA 1
ATOM 3442 C C . GLN A 1 477 ? -21.833 -83.907 20.189 1.00 15.52 514 GLN A C 1
ATOM 3443 O O . GLN A 1 477 ? -22.158 -84.128 19.028 1.00 15.83 514 GLN A O 1
ATOM 3449 N N . THR A 1 478 ? -21.328 -82.741 20.574 1.00 14.07 515 THR A N 1
ATOM 3450 C CA . THR A 1 478 ? -21.146 -81.654 19.626 1.00 13.81 515 THR A CA 1
ATOM 3451 C C . THR A 1 478 ? -19.780 -81.770 18.936 1.00 13.91 515 THR A C 1
ATOM 3452 O O . THR A 1 478 ? -18.926 -80.886 19.050 1.00 12.28 515 THR A O 1
ATOM 3456 N N . TYR A 1 479 ? -19.607 -82.870 18.203 1.00 14.18 516 TYR A N 1
ATOM 3457 C CA . TYR A 1 479 ? -18.359 -83.175 17.511 1.00 16.22 516 TYR A CA 1
ATOM 3458 C C . TYR A 1 479 ? -17.927 -82.188 16.434 1.00 17.60 516 TYR A C 1
ATOM 3459 O O . TYR A 1 479 ? -16.757 -82.166 16.054 1.00 18.55 516 TYR A O 1
ATOM 3468 N N . GLU A 1 480 ? -18.857 -81.380 15.935 1.00 15.82 517 GLU A N 1
ATOM 3469 C CA . GLU A 1 480 ? -18.507 -80.371 14.949 1.00 16.53 517 GLU A CA 1
ATOM 3470 C C . GLU A 1 480 ? -18.452 -79.001 15.610 1.00 17.02 517 GLU A C 1
ATOM 3471 O O . GLU A 1 480 ? -18.370 -77.984 14.933 1.00 17.28 517 GLU A O 1
ATOM 3477 N N . GLY A 1 481 ? -18.520 -78.973 16.936 1.00 13.29 518 GLY A N 1
ATOM 3478 C CA . GLY A 1 481 ? -18.436 -77.704 17.636 1.00 16.32 518 GLY A CA 1
ATOM 3479 C C . GLY A 1 481 ? -19.746 -77.086 18.089 1.00 15.13 518 GLY A C 1
ATOM 3480 O O . GLY A 1 481 ? -20.833 -77.568 17.778 1.00 15.96 518 GLY A O 1
ATOM 3481 N N . VAL A 1 482 ? -19.616 -75.999 18.833 1.00 17.21 519 VAL A N 1
ATOM 3482 C CA . VAL A 1 482 ? -20.753 -75.257 19.363 1.00 18.22 519 VAL A CA 1
ATOM 3483 C C . VAL A 1 482 ? -20.475 -73.804 19.024 1.00 19.31 519 VAL A C 1
ATOM 3484 O O . VAL A 1 482 ? -19.393 -73.293 19.333 1.00 16.61 519 VAL A O 1
ATOM 3488 N N . GLU A 1 483 ? -21.430 -73.130 18.393 1.00 19.22 520 GLU A N 1
ATOM 3489 C CA . GLU A 1 483 ? -21.202 -71.733 18.074 1.00 23.56 520 GLU A CA 1
ATOM 3490 C C . GLU A 1 483 ? -22.336 -70.833 18.524 1.00 19.86 520 GLU A C 1
ATOM 3491 O O . GLU A 1 483 ? -23.483 -71.242 18.577 1.00 20.37 520 GLU A O 1
ATOM 3497 N N . GLY A 1 484 ? -22.001 -69.602 18.869 1.00 18.01 521 GLY A N 1
ATOM 3498 C CA . GLY A 1 484 ? -23.028 -68.678 19.290 1.00 15.14 521 GLY A CA 1
ATOM 3499 C C . GLY A 1 484 ? -23.262 -68.741 20.780 1.00 16.00 521 GLY A C 1
ATOM 3500 O O . GLY A 1 484 ? -22.644 -69.535 21.499 1.00 14.84 521 GLY A O 1
ATOM 3501 N N . ASP A 1 485 ? -24.188 -67.911 21.239 1.00 15.82 522 ASP A N 1
ATOM 3502 C CA . ASP A 1 485 ? -24.491 -67.815 22.653 1.00 14.58 522 ASP A CA 1
ATOM 3503 C C . ASP A 1 485 ? -25.934 -68.182 23.005 1.00 13.15 522 ASP A C 1
ATOM 3504 O O . ASP A 1 485 ? -26.399 -67.855 24.095 1.00 14.22 522 ASP A O 1
ATOM 3509 N N . ALA A 1 486 ? -26.630 -68.867 22.101 1.00 14.57 523 ALA A N 1
ATOM 3510 C CA . ALA A 1 486 ? -28.031 -69.249 22.338 1.00 16.23 523 ALA A CA 1
ATOM 3511 C C . ALA A 1 486 ? -28.198 -70.286 23.452 1.00 17.79 523 ALA A C 1
ATOM 3512 O O . ALA A 1 486 ? -29.323 -70.545 23.899 1.00 17.83 523 ALA A O 1
ATOM 3514 N N . ALA A 1 487 ? -27.098 -70.889 23.897 1.00 14.85 524 ALA A N 1
ATOM 3515 C CA . ALA A 1 487 ? -27.202 -71.872 24.977 1.00 15.01 524 ALA A CA 1
ATOM 3516 C C . ALA A 1 487 ? -26.903 -71.252 26.347 1.00 14.38 524 ALA A C 1
ATOM 3517 O O . ALA A 1 487 ? -26.773 -71.964 27.336 1.00 14.73 524 ALA A O 1
ATOM 3519 N N . SER A 1 488 ? -26.800 -69.925 26.402 1.00 14.33 525 SER A N 1
ATOM 3520 C CA . SER A 1 488 ? -26.513 -69.223 27.660 1.00 15.84 525 SER A CA 1
ATOM 3521 C C . SER A 1 488 ? -27.429 -69.583 28.823 1.00 15.43 525 SER A C 1
ATOM 3522 O O . SER A 1 488 ? -26.960 -69.948 29.900 1.00 16.13 525 SER A O 1
ATOM 3525 N N . ILE A 1 489 ? -28.736 -69.463 28.619 1.00 14.36 526 ILE A N 1
ATOM 3526 C CA . ILE A 1 489 ? -29.667 -69.764 29.698 1.00 15.06 526 ILE A CA 1
ATOM 3527 C C . ILE A 1 489 ? -29.694 -71.255 30.009 1.00 14.70 526 ILE A C 1
ATOM 3528 O O . ILE A 1 489 ? -30.044 -71.656 31.117 1.00 14.87 526 ILE A O 1
ATOM 3533 N N . SER A 1 490 ? -29.319 -72.071 29.032 1.00 14.87 527 SER A N 1
ATOM 3534 C CA . SER A 1 490 ? -29.294 -73.524 29.222 1.00 13.95 527 SER A CA 1
ATOM 3535 C C . SER A 1 490 ? -28.150 -73.877 30.158 1.00 14.33 527 SER A C 1
ATOM 3536 O O . SER A 1 490 ? -28.309 -74.659 31.094 1.00 12.70 527 SER A O 1
ATOM 3539 N N . VAL A 1 491 ? -26.983 -73.299 29.897 1.00 15.03 528 VAL A N 1
ATOM 3540 C CA . VAL A 1 491 ? -25.824 -73.557 30.733 1.00 15.32 528 VAL A CA 1
ATOM 3541 C C . VAL A 1 491 ? -26.085 -73.059 32.154 1.00 17.23 528 VAL A C 1
ATOM 3542 O O . VAL A 1 491 ? -25.710 -73.707 33.131 1.00 17.77 528 VAL A O 1
ATOM 3546 N N . ALA A 1 492 ? -26.706 -71.890 32.259 1.00 17.98 529 ALA A N 1
ATOM 3547 C CA . ALA A 1 492 ? -27.000 -71.314 33.562 1.00 17.70 529 ALA A CA 1
ATOM 3548 C C . ALA A 1 492 ? -27.899 -72.265 34.348 1.00 17.87 529 ALA A C 1
ATOM 3549 O O . ALA A 1 492 ? -27.644 -72.548 35.515 1.00 17.63 529 ALA A O 1
ATOM 3551 N N . THR A 1 493 ? -28.946 -72.757 33.693 1.00 17.22 530 THR A N 1
ATOM 3552 C CA . THR A 1 493 ? -29.890 -73.671 34.321 1.00 17.59 530 THR A CA 1
ATOM 3553 C C . THR A 1 493 ? -29.229 -74.984 34.739 1.00 17.87 530 THR A C 1
ATOM 3554 O O . THR A 1 493 ? -29.420 -75.450 35.859 1.00 19.86 530 THR A O 1
ATOM 3558 N N . ALA A 1 494 ? -28.452 -75.586 33.845 1.00 16.14 531 ALA A N 1
ATOM 3559 C CA . ALA A 1 494 ? -27.786 -76.839 34.176 1.00 14.86 531 ALA A CA 1
ATOM 3560 C C . ALA A 1 494 ? -26.853 -76.666 35.374 1.00 17.79 531 ALA A C 1
ATOM 3561 O O . ALA A 1 494 ? -26.802 -77.518 36.266 1.00 18.11 531 ALA A O 1
ATOM 3563 N N . VAL A 1 495 ? -26.116 -75.559 35.398 1.00 16.95 532 VAL A N 1
ATOM 3564 C CA . VAL A 1 495 ? -25.171 -75.304 36.478 1.00 16.74 532 VAL A CA 1
ATOM 3565 C C . VAL A 1 495 ? -25.856 -75.018 37.809 1.00 16.40 532 VAL A C 1
ATOM 3566 O O . VAL A 1 495 ? -25.470 -75.562 38.832 1.00 13.54 532 VAL A O 1
ATOM 3570 N N . ILE A 1 496 ? -26.867 -74.163 37.792 1.00 16.76 533 ILE A N 1
ATOM 3571 C CA . ILE A 1 496 ? -27.603 -73.853 39.001 1.00 17.90 533 ILE A CA 1
ATOM 3572 C C . ILE A 1 496 ? -28.264 -75.131 39.516 1.00 20.28 533 ILE A C 1
ATOM 3573 O O . ILE A 1 496 ? -28.305 -75.374 40.719 1.00 20.93 533 ILE A O 1
ATOM 3578 N N . SER A 1 497 ? -28.753 -75.963 38.603 1.00 19.90 534 SER A N 1
ATOM 3579 C CA . SER A 1 497 ? -29.383 -77.215 38.998 1.00 20.33 534 SER A CA 1
ATOM 3580 C C . SER A 1 497 ? -28.380 -78.149 39.662 1.00 21.36 534 SER A C 1
ATOM 3581 O O . SER A 1 497 ? -28.693 -78.818 40.651 1.00 22.21 534 SER A O 1
ATOM 3584 N N . ALA A 1 498 ? -27.174 -78.204 39.119 1.00 20.91 535 ALA A N 1
ATOM 3585 C CA . ALA A 1 498 ? -26.144 -79.078 39.674 1.00 21.06 535 ALA A CA 1
ATOM 3586 C C . ALA A 1 498 ? -25.644 -78.572 41.023 1.00 21.93 535 ALA A C 1
ATOM 3587 O O . ALA A 1 498 ? -25.357 -79.358 41.920 1.00 22.41 535 ALA A O 1
ATOM 3589 N N . LEU A 1 499 ? -25.545 -77.256 41.168 1.00 22.30 536 LEU A N 1
ATOM 3590 C CA . LEU A 1 499 ? -25.061 -76.669 42.412 1.00 23.93 536 LEU A CA 1
ATOM 3591 C C . LEU A 1 499 ? -26.038 -76.806 43.583 1.00 24.81 536 LEU A C 1
ATOM 3592 O O . LEU A 1 499 ? -25.633 -76.961 44.738 1.00 25.04 536 LEU A O 1
ATOM 3597 N N . GLU A 1 500 ? -27.322 -76.749 43.270 1.00 23.51 537 GLU A N 1
ATOM 3598 C CA . GLU A 1 500 ? -28.360 -76.795 44.278 1.00 24.99 537 GLU A CA 1
ATOM 3599 C C . GLU A 1 500 ? -29.055 -78.142 44.428 1.00 24.64 537 GLU A C 1
ATOM 3600 O O . GLU A 1 500 ? -29.781 -78.360 45.393 1.00 24.94 537 GLU A O 1
ATOM 3606 N N . GLY A 1 501 ? -28.831 -79.042 43.482 1.00 23.65 538 GLY A N 1
ATOM 3607 C CA . GLY A 1 501 ? -29.471 -80.336 43.546 1.00 22.23 538 GLY A CA 1
ATOM 3608 C C . GLY A 1 501 ? -30.961 -80.224 43.267 1.00 23.19 538 GLY A C 1
ATOM 3609 O O . GLY A 1 501 ? -31.751 -80.983 43.824 1.00 22.21 538 GLY A O 1
ATOM 3610 N N . ILE A 1 502 ? -31.354 -79.274 42.417 1.00 21.75 539 ILE A N 1
ATOM 3611 C CA . ILE A 1 502 ? -32.764 -79.101 42.061 1.00 20.43 539 ILE A CA 1
ATOM 3612 C C . ILE A 1 502 ? -32.962 -79.686 40.665 1.00 21.82 539 ILE A C 1
ATOM 3613 O O . ILE A 1 502 ? -32.397 -79.189 39.694 1.00 21.19 539 ILE A O 1
ATOM 3618 N N . PRO A 1 503 ? -33.776 -80.742 40.541 1.00 21.09 540 PRO A N 1
ATOM 3619 C CA . PRO A 1 503 ? -33.973 -81.319 39.209 1.00 22.44 540 PRO A CA 1
ATOM 3620 C C . PRO A 1 503 ? -34.615 -80.388 38.177 1.00 22.92 540 PRO A C 1
ATOM 3621 O O . PRO A 1 503 ? -35.374 -79.470 38.519 1.00 23.47 540 PRO A O 1
ATOM 3625 N N . ILE A 1 504 ? -34.288 -80.638 36.910 1.00 20.37 541 ILE A N 1
ATOM 3626 C CA . ILE A 1 504 ? -34.788 -79.857 35.781 1.00 19.50 541 ILE A CA 1
ATOM 3627 C C . ILE A 1 504 ? -35.799 -80.675 34.990 1.00 20.20 541 ILE A C 1
ATOM 3628 O O . ILE A 1 504 ? -35.529 -81.820 34.638 1.00 21.10 541 ILE A O 1
ATOM 3633 N N . ARG A 1 505 ? -36.948 -80.086 34.686 1.00 18.34 542 ARG A N 1
ATOM 3634 C CA . ARG A 1 505 ? -37.959 -80.799 33.920 1.00 19.99 542 ARG A CA 1
ATOM 3635 C C . ARG A 1 505 ? -37.411 -81.149 32.542 1.00 21.38 542 ARG A C 1
ATOM 3636 O O . ARG A 1 505 ? -36.854 -80.289 31.853 1.00 20.11 542 ARG A O 1
ATOM 3644 N N . GLN A 1 506 ? -37.568 -82.406 32.136 1.00 22.17 543 GLN A N 1
ATOM 3645 C CA . GLN A 1 506 ? -37.079 -82.838 30.835 1.00 22.47 543 GLN A CA 1
ATOM 3646 C C . GLN A 1 506 ? -38.082 -82.558 29.723 1.00 23.32 543 GLN A C 1
ATOM 3647 O O . GLN A 1 506 ? -37.747 -82.671 28.553 1.00 23.22 543 GLN A O 1
ATOM 3653 N N . ASP A 1 507 ? -39.310 -82.195 30.086 1.00 24.09 544 ASP A N 1
ATOM 3654 C CA . ASP A 1 507 ? -40.317 -81.899 29.076 1.00 24.80 544 ASP A CA 1
ATOM 3655 C C . ASP A 1 507 ? -40.247 -80.428 28.673 1.00 23.39 544 ASP A C 1
ATOM 3656 O O . ASP A 1 507 ? -41.136 -79.892 28.001 1.00 23.07 544 ASP A O 1
ATOM 3661 N N . VAL A 1 508 ? -39.160 -79.784 29.077 1.00 21.38 545 VAL A N 1
ATOM 3662 C CA . VAL A 1 508 ? -38.939 -78.390 28.744 1.00 19.16 545 VAL A CA 1
ATOM 3663 C C . VAL A 1 508 ? -37.651 -78.245 27.921 1.00 18.59 545 VAL A C 1
ATOM 3664 O O . VAL A 1 508 ? -36.664 -78.933 28.182 1.00 16.19 545 VAL A O 1
ATOM 3668 N N . ALA A 1 509 ? -37.682 -77.363 26.925 1.00 16.95 546 ALA A N 1
ATOM 3669 C CA . ALA A 1 509 ? -36.517 -77.073 26.087 1.00 18.85 546 ALA A CA 1
ATOM 3670 C C . ALA A 1 509 ? -36.363 -75.554 26.125 1.00 18.18 546 ALA A C 1
ATOM 3671 O O . ALA A 1 509 ? -37.339 -74.832 26.328 1.00 19.24 546 ALA A O 1
ATOM 3673 N N . MET A 1 510 ? -35.149 -75.063 25.926 1.00 16.96 547 MET A N 1
ATOM 3674 C CA . MET A 1 510 ? -34.930 -73.628 25.988 1.00 16.96 547 MET A CA 1
ATOM 3675 C C . MET A 1 510 ? -33.805 -73.137 25.091 1.00 17.41 547 MET A C 1
ATOM 3676 O O . MET A 1 510 ? -32.906 -73.893 24.724 1.00 17.16 547 MET A O 1
ATOM 3681 N N . THR A 1 511 ? -33.881 -71.860 24.742 1.00 15.90 548 THR A N 1
ATOM 3682 C CA . THR A 1 511 ? -32.844 -71.212 23.953 1.00 15.99 548 THR A CA 1
ATOM 3683 C C . THR A 1 511 ? -32.896 -69.730 24.289 1.00 15.28 548 THR A C 1
ATOM 3684 O O . THR A 1 511 ? -33.982 -69.151 24.465 1.00 14.98 548 THR A O 1
ATOM 3688 N N . GLY A 1 512 ? -31.722 -69.122 24.429 1.00 14.84 549 GLY A N 1
ATOM 3689 C CA . GLY A 1 512 ? -31.666 -67.715 24.762 1.00 15.21 549 GLY A CA 1
ATOM 3690 C C . GLY A 1 512 ? -30.295 -67.268 25.230 1.00 13.94 549 GLY A C 1
ATOM 3691 O O . GLY A 1 512 ? -29.614 -67.988 25.944 1.00 15.33 549 GLY A O 1
ATOM 3692 N N . SER A 1 513 ? -29.887 -66.077 24.817 1.00 13.77 550 SER A N 1
ATOM 3693 C CA . SER A 1 513 ? -28.598 -65.548 25.228 1.00 14.32 550 SER A CA 1
ATOM 3694 C C . SER A 1 513 ? -28.807 -64.907 26.598 1.00 14.65 550 SER A C 1
ATOM 3695 O O . SER A 1 513 ? -29.940 -64.848 27.086 1.00 18.35 550 SER A O 1
ATOM 3698 N N . LEU A 1 514 ? -27.739 -64.423 27.222 1.00 15.66 551 LEU A N 1
ATOM 3699 C CA . LEU A 1 514 ? -27.858 -63.838 28.553 1.00 15.69 551 LEU A CA 1
ATOM 3700 C C . LEU A 1 514 ? -26.844 -62.726 28.814 1.00 16.66 551 LEU A C 1
ATOM 3701 O O . LEU A 1 514 ? -25.717 -62.787 28.321 1.00 15.95 551 LEU A O 1
ATOM 3706 N N . SER A 1 515 ? -27.243 -61.709 29.581 1.00 15.18 552 SER A N 1
ATOM 3707 C CA . SER A 1 515 ? -26.321 -60.626 29.928 1.00 15.79 552 SER A CA 1
ATOM 3708 C C . SER A 1 515 ? -25.866 -60.902 31.361 1.00 16.99 552 SER A C 1
ATOM 3709 O O . SER A 1 515 ? -26.533 -61.646 32.089 1.00 16.77 552 SER A O 1
ATOM 3712 N N . VAL A 1 516 ? -24.744 -60.313 31.773 1.00 15.85 553 VAL A N 1
ATOM 3713 C CA . VAL A 1 516 ? -24.251 -60.546 33.121 1.00 15.78 553 VAL A CA 1
ATOM 3714 C C . VAL A 1 516 ? -25.205 -59.998 34.175 1.00 17.76 553 VAL A C 1
ATOM 3715 O O . VAL A 1 516 ? -25.103 -60.332 35.353 1.00 18.11 553 VAL A O 1
ATOM 3719 N N . ARG A 1 517 ? -26.136 -59.154 33.762 1.00 18.09 554 ARG A N 1
ATOM 3720 C CA . ARG A 1 517 ? -27.102 -58.642 34.718 1.00 19.66 554 ARG A CA 1
ATOM 3721 C C . ARG A 1 517 ? -28.366 -59.506 34.711 1.00 19.61 554 ARG A C 1
ATOM 3722 O O . ARG A 1 517 ? -29.354 -59.151 35.329 1.00 22.52 554 ARG A O 1
ATOM 3730 N N . GLY A 1 518 ? -28.329 -60.628 33.991 1.00 19.58 555 GLY A N 1
ATOM 3731 C CA . GLY A 1 518 ? -29.462 -61.544 33.959 1.00 17.58 555 GLY A CA 1
ATOM 3732 C C . GLY A 1 518 ? -30.548 -61.364 32.914 1.00 20.30 555 GLY A C 1
ATOM 3733 O O . GLY A 1 518 ? -31.566 -62.062 32.944 1.00 19.35 555 GLY A O 1
ATOM 3734 N N . GLU A 1 519 ? -30.349 -60.446 31.976 1.00 20.02 556 GLU A N 1
ATOM 3735 C CA . GLU A 1 519 ? -31.344 -60.216 30.944 1.00 20.21 556 GLU A CA 1
ATOM 3736 C C . GLU A 1 519 ? -31.230 -61.280 29.834 1.00 19.70 556 GLU A C 1
ATOM 3737 O O . GLU A 1 519 ? -30.136 -61.592 29.374 1.00 20.50 556 GLU A O 1
ATOM 3743 N N . VAL A 1 520 ? -32.356 -61.847 29.416 1.00 18.65 557 VAL A N 1
ATOM 3744 C CA . VAL A 1 520 ? -32.339 -62.858 28.373 1.00 16.65 557 VAL A CA 1
ATOM 3745 C C . VAL A 1 520 ? -32.263 -62.117 27.046 1.00 18.01 557 VAL A C 1
ATOM 3746 O O . VAL A 1 520 ? -33.086 -61.242 26.772 1.00 20.57 557 VAL A O 1
ATOM 3750 N N . LEU A 1 521 ? -31.262 -62.458 26.237 1.00 15.77 558 LEU A N 1
ATOM 3751 C CA . LEU A 1 521 ? -31.040 -61.807 24.955 1.00 15.45 558 LEU A CA 1
ATOM 3752 C C . LEU A 1 521 ? -31.521 -62.664 23.782 1.00 14.70 558 LEU A C 1
ATOM 3753 O O . LEU A 1 521 ? -31.512 -63.899 23.841 1.00 13.69 558 LEU A O 1
ATOM 3758 N N . PRO A 1 522 ? -31.935 -62.013 22.689 1.00 15.27 559 PRO A N 1
ATOM 3759 C CA . PRO A 1 522 ? -32.432 -62.691 21.488 1.00 15.68 559 PRO A CA 1
ATOM 3760 C C . PRO A 1 522 ? -31.495 -63.695 20.808 1.00 17.18 559 PRO A C 1
ATOM 3761 O O . PRO A 1 522 ? -30.272 -63.591 20.904 1.00 18.51 559 PRO A O 1
ATOM 3765 N N . ILE A 1 523 ? -32.092 -64.665 20.118 1.00 16.00 560 ILE A N 1
ATOM 3766 C CA . ILE A 1 523 ? -31.346 -65.691 19.398 1.00 16.56 560 ILE A CA 1
ATOM 3767 C C . ILE A 1 523 ? -31.867 -65.796 17.960 1.00 17.72 560 ILE A C 1
ATOM 3768 O O . ILE A 1 523 ? -32.934 -65.253 17.632 1.00 18.00 560 ILE A O 1
ATOM 3773 N N . GLY A 1 524 ? -31.111 -66.466 17.095 1.00 17.51 561 GLY A N 1
ATOM 3774 C CA . GLY A 1 524 ? -31.541 -66.629 15.712 1.00 16.13 561 GLY A CA 1
ATOM 3775 C C . GLY A 1 524 ? -32.160 -67.997 15.483 1.00 17.44 561 GLY A C 1
ATOM 3776 O O . GLY A 1 524 ? -31.783 -68.963 16.146 1.00 17.12 561 GLY A O 1
ATOM 3777 N N . GLY A 1 525 ? -33.107 -68.093 14.552 1.00 16.11 562 GLY A N 1
ATOM 3778 C CA . GLY A 1 525 ? -33.736 -69.379 14.267 1.00 16.51 562 GLY A CA 1
ATOM 3779 C C . GLY A 1 525 ? -34.738 -69.904 15.298 1.00 16.33 562 GLY A C 1
ATOM 3780 O O . GLY A 1 525 ? -34.821 -71.114 15.538 1.00 16.73 562 GLY A O 1
ATOM 3781 N N . ALA A 1 526 ? -35.510 -69.010 15.906 1.00 15.49 563 ALA A N 1
ATOM 3782 C CA . ALA A 1 526 ? -36.499 -69.423 16.900 1.00 17.21 563 ALA A CA 1
ATOM 3783 C C . ALA A 1 526 ? -37.459 -70.489 16.363 1.00 15.81 563 ALA A C 1
ATOM 3784 O O . ALA A 1 526 ? -37.756 -71.450 17.054 1.00 17.31 563 ALA A O 1
ATOM 3786 N N . THR A 1 527 ? -37.950 -70.327 15.138 1.00 17.64 564 THR A N 1
ATOM 3787 C CA . THR A 1 527 ? -38.881 -71.321 14.581 1.00 17.39 564 THR A CA 1
ATOM 3788 C C . THR A 1 527 ? -38.226 -72.694 14.377 1.00 16.97 564 THR A C 1
ATOM 3789 O O . THR A 1 527 ? -38.750 -73.703 14.841 1.00 18.34 564 THR A O 1
ATOM 3793 N N . PRO A 1 528 ? -37.074 -72.756 13.681 1.00 17.58 565 PRO A N 1
ATOM 3794 C CA . PRO A 1 528 ? -36.412 -74.057 13.479 1.00 17.46 565 PRO A CA 1
ATOM 3795 C C . PRO A 1 528 ? -36.089 -74.740 14.817 1.00 17.20 565 PRO A C 1
ATOM 3796 O O . PRO A 1 528 ? -36.149 -75.969 14.937 1.00 17.77 565 PRO A O 1
ATOM 3800 N N . ALA A 1 529 ? -35.739 -73.944 15.824 1.00 17.68 566 ALA A N 1
ATOM 3801 C CA . ALA A 1 529 ? -35.418 -74.500 17.142 1.00 17.57 566 ALA A CA 1
ATOM 3802 C C . ALA A 1 529 ? -36.663 -75.097 17.787 1.00 18.00 566 ALA A C 1
ATOM 3803 O O . ALA A 1 529 ? -36.620 -76.180 18.368 1.00 13.82 566 ALA A O 1
ATOM 3805 N N . ILE A 1 530 ? -37.766 -74.366 17.698 1.00 17.62 567 ILE A N 1
ATOM 3806 C CA . ILE A 1 530 ? -39.017 -74.828 18.269 1.00 20.43 567 ILE A CA 1
ATOM 3807 C C . ILE A 1 530 ? -39.515 -76.055 17.512 1.00 20.45 567 ILE A C 1
ATOM 3808 O O . ILE A 1 530 ? -40.069 -76.973 18.117 1.00 22.05 567 ILE A O 1
ATOM 3813 N N . GLU A 1 531 ? -39.320 -76.092 16.197 1.00 19.91 568 GLU A N 1
ATOM 3814 C CA . GLU A 1 531 ? -39.770 -77.266 15.455 1.00 20.94 568 GLU A CA 1
ATOM 3815 C C . GLU A 1 531 ? -39.005 -78.506 15.897 1.00 20.84 568 GLU A C 1
ATOM 3816 O O . GLU A 1 531 ? -39.549 -79.612 15.881 1.00 20.22 568 GLU A O 1
ATOM 3822 N N . ALA A 1 532 ? -37.749 -78.330 16.304 1.00 18.48 569 ALA A N 1
ATOM 3823 C CA . ALA A 1 532 ? -36.962 -79.466 16.762 1.00 18.20 569 ALA A CA 1
ATOM 3824 C C . ALA A 1 532 ? -37.512 -79.979 18.102 1.00 18.93 569 ALA A C 1
ATOM 3825 O O . ALA A 1 532 ? -37.563 -81.192 18.342 1.00 16.47 569 ALA A O 1
ATOM 3827 N N . ALA A 1 533 ? -37.928 -79.058 18.969 1.00 17.74 570 ALA A N 1
ATOM 3828 C CA . ALA A 1 533 ? -38.493 -79.437 20.263 1.00 18.59 570 ALA A CA 1
ATOM 3829 C C . ALA A 1 533 ? -39.777 -80.234 20.015 1.00 19.13 570 ALA A C 1
ATOM 3830 O O . ALA A 1 533 ? -39.989 -81.296 20.596 1.00 18.98 570 ALA A O 1
ATOM 3832 N N . ILE A 1 534 ? -40.628 -79.714 19.141 1.00 19.87 571 ILE A N 1
ATOM 3833 C CA . ILE A 1 534 ? -41.884 -80.382 18.810 1.00 21.05 571 ILE A CA 1
ATOM 3834 C C . ILE A 1 534 ? -41.647 -81.795 18.269 1.00 22.04 571 ILE A C 1
ATOM 3835 O O . ILE A 1 534 ? -42.310 -82.747 18.683 1.00 20.72 571 ILE A O 1
ATOM 3840 N N . GLU A 1 535 ? -40.694 -81.933 17.356 1.00 21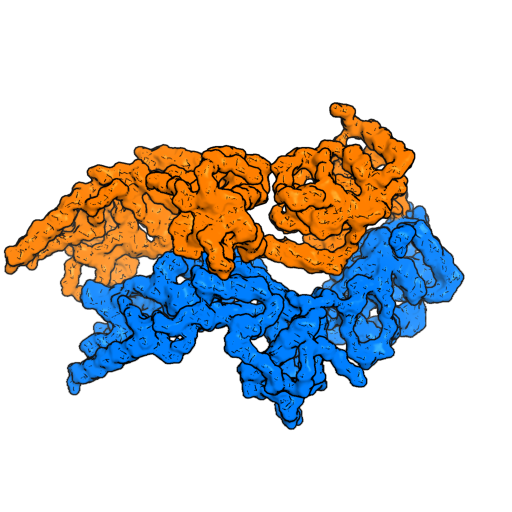.99 572 GLU A N 1
ATOM 3841 C CA . GLU A 1 535 ? -40.389 -83.233 16.770 1.00 23.91 572 GLU A CA 1
ATOM 3842 C C . GLU A 1 535 ? -39.873 -84.222 17.807 1.00 23.98 572 GLU A C 1
ATOM 3843 O O . GLU A 1 535 ? -40.106 -85.429 17.703 1.00 24.25 572 GLU A O 1
ATOM 3849 N N . ALA A 1 536 ? -39.184 -83.706 18.817 1.00 24.25 573 ALA A N 1
ATOM 3850 C CA . ALA A 1 536 ? -38.623 -84.536 19.877 1.00 24.95 573 ALA A CA 1
ATOM 3851 C C . ALA A 1 536 ? -39.633 -84.861 20.972 1.00 26.29 573 ALA A C 1
ATOM 3852 O O . ALA A 1 536 ? -39.345 -85.646 21.871 1.00 26.78 573 ALA A O 1
ATOM 3854 N N . GLY A 1 537 ? -40.805 -84.241 20.917 1.00 26.57 574 GLY A N 1
ATOM 3855 C CA . GLY A 1 537 ? -41.817 -84.515 21.920 1.00 26.92 574 GLY A CA 1
ATOM 3856 C C . GLY A 1 537 ? -41.716 -83.681 23.181 1.00 27.20 574 GLY A C 1
ATOM 3857 O O . GLY A 1 537 ? -42.223 -84.081 24.225 1.00 27.17 574 GLY A O 1
ATOM 3858 N N . ILE A 1 538 ? -41.047 -82.534 23.096 1.00 26.52 575 ILE A N 1
ATOM 3859 C CA . ILE A 1 538 ? -40.918 -81.640 24.239 1.00 25.68 575 ILE A CA 1
ATOM 3860 C C . ILE A 1 538 ? -42.198 -80.820 24.259 1.00 25.22 575 ILE A C 1
ATOM 3861 O O . ILE A 1 538 ? -42.594 -80.270 23.237 1.00 25.36 575 ILE A O 1
ATOM 3866 N N . LYS A 1 539 ? -42.840 -80.727 25.419 1.00 25.16 576 LYS A N 1
ATOM 3867 C CA . LYS A 1 539 ? -44.097 -79.994 25.531 1.00 25.80 576 LYS A CA 1
ATOM 3868 C C . LYS A 1 539 ? -44.061 -78.492 25.740 1.00 25.35 576 LYS A C 1
ATOM 3869 O O . LYS A 1 539 ? -45.006 -77.792 25.347 1.00 26.23 576 LYS A O 1
ATOM 3875 N N . MET A 1 540 ? -42.994 -77.994 26.358 1.00 23.96 577 MET A N 1
ATOM 3876 C CA . MET A 1 540 ? -42.848 -76.563 26.610 1.00 22.51 577 MET A CA 1
ATOM 3877 C C . MET A 1 540 ? -41.480 -76.071 26.122 1.00 22.38 577 MET A C 1
ATOM 3878 O O . MET A 1 540 ? -40.471 -76.765 26.262 1.00 21.40 577 MET A O 1
ATOM 3883 N N . VAL A 1 541 ? -41.439 -74.875 25.552 1.00 21.62 578 VAL A N 1
ATOM 3884 C CA . VAL A 1 541 ? -40.167 -74.332 25.091 1.00 21.94 578 VAL A CA 1
ATOM 3885 C C . VAL A 1 541 ? -40.045 -72.895 25.565 1.00 20.60 578 VAL A C 1
ATOM 3886 O O . VAL A 1 541 ? -40.997 -72.120 25.461 1.00 21.32 578 VAL A O 1
ATOM 3890 N N . ILE A 1 542 ? -38.883 -72.556 26.122 1.00 17.15 579 ILE A N 1
ATOM 3891 C CA . ILE A 1 542 ? -38.613 -71.204 26.606 1.00 16.36 579 ILE A CA 1
ATOM 3892 C C . ILE A 1 542 ? -37.775 -70.451 25.566 1.00 17.36 579 ILE A C 1
ATOM 3893 O O . ILE A 1 542 ? -36.785 -70.990 25.061 1.00 15.44 579 ILE A O 1
ATOM 3898 N N . ILE A 1 543 ? -38.173 -69.222 25.237 1.00 16.77 580 ILE A N 1
ATOM 3899 C CA . ILE A 1 543 ? -37.444 -68.407 24.253 1.00 16.17 580 ILE A CA 1
ATOM 3900 C C . ILE A 1 543 ? -37.415 -66.966 24.740 1.00 17.82 580 ILE A C 1
ATOM 3901 O O . ILE A 1 543 ? -38.182 -66.599 25.622 1.00 18.44 580 ILE A O 1
ATOM 3906 N N . PRO A 1 544 ? -36.528 -66.124 24.171 1.00 18.54 581 PRO A N 1
ATOM 3907 C CA . PRO A 1 544 ? -36.454 -64.715 24.586 1.00 17.13 581 PRO A CA 1
ATOM 3908 C C . PRO A 1 544 ? -37.739 -64.000 24.157 1.00 17.49 581 PRO A C 1
ATOM 3909 O O . PRO A 1 544 ? -38.229 -64.239 23.067 1.00 17.05 581 PRO A O 1
ATOM 3913 N N . LYS A 1 545 ? -38.279 -63.120 24.995 1.00 19.78 582 LYS A N 1
ATOM 3914 C CA . LYS A 1 545 ? -39.505 -62.411 24.626 1.00 21.60 582 LYS A CA 1
ATOM 3915 C C . LYS A 1 545 ? -39.250 -61.626 23.350 1.00 21.49 582 LYS A C 1
ATOM 3916 O O . LYS A 1 545 ? -40.151 -61.394 22.544 1.00 20.96 582 LYS A O 1
ATOM 3922 N N . SER A 1 546 ? -37.998 -61.221 23.191 1.00 20.51 583 SER A N 1
ATOM 3923 C CA . SER A 1 546 ? -37.537 -60.477 22.029 1.00 20.36 583 SER A CA 1
ATOM 3924 C C . SER A 1 546 ? -37.794 -61.228 20.717 1.00 19.22 583 SER A C 1
ATOM 3925 O O . SER A 1 546 ? -37.879 -60.617 19.652 1.00 20.21 583 SER A O 1
ATOM 3928 N N . ASN A 1 547 ? -37.916 -62.551 20.803 1.00 17.86 584 ASN A N 1
ATOM 3929 C CA . ASN A 1 547 ? -38.150 -63.397 19.631 1.00 16.64 584 ASN A CA 1
ATOM 3930 C C . ASN A 1 547 ? -39.586 -63.889 19.462 1.00 17.04 584 ASN A C 1
ATOM 3931 O O . ASN A 1 547 ? -39.833 -64.718 18.584 1.00 16.86 584 ASN A O 1
ATOM 3936 N N . GLU A 1 548 ? -40.533 -63.424 20.274 1.00 16.20 585 GLU A N 1
ATOM 3937 C CA . GLU A 1 548 ? -41.881 -63.942 20.087 1.00 20.37 585 GLU A CA 1
ATOM 3938 C C . GLU A 1 548 ? -42.433 -63.691 18.682 1.00 20.45 585 GLU A C 1
ATOM 3939 O O . GLU A 1 548 ? -43.241 -64.474 18.190 1.00 21.85 585 GLU A O 1
ATOM 3945 N N . LYS A 1 549 ? -41.987 -62.638 18.007 1.00 21.65 586 LYS A N 1
ATOM 3946 C CA . LYS A 1 549 ? -42.483 -62.408 16.655 1.00 22.41 586 LYS A CA 1
ATOM 3947 C C . LYS A 1 549 ? -41.684 -63.176 15.592 1.00 22.19 586 LYS A C 1
ATOM 3948 O O . LYS A 1 549 ? -41.903 -63.000 14.393 1.00 20.81 586 LYS A O 1
ATOM 3954 N N . ASP A 1 550 ? -40.765 -64.032 16.036 1.00 20.38 587 ASP A N 1
ATOM 3955 C CA . ASP A 1 550 ? -39.961 -64.841 15.118 1.00 19.32 587 ASP A CA 1
ATOM 3956 C C . ASP A 1 550 ? -40.505 -66.275 15.120 1.00 18.90 587 ASP A C 1
ATOM 3957 O O . ASP A 1 550 ? -39.912 -67.183 14.541 1.00 20.18 587 ASP A O 1
ATOM 3962 N N . VAL A 1 551 ? -41.634 -66.477 15.785 1.00 18.81 588 VAL A N 1
ATOM 3963 C CA . VAL A 1 551 ? -42.251 -67.800 15.859 1.00 20.23 588 VAL A CA 1
ATOM 3964 C C . VAL A 1 551 ? -43.324 -67.930 14.781 1.00 21.12 588 VAL A C 1
ATOM 3965 O O . VAL A 1 551 ? -44.286 -67.156 14.748 1.00 21.92 588 VAL A O 1
ATOM 3969 N N . PHE A 1 552 ? -43.143 -68.901 13.891 1.00 20.40 589 PHE A N 1
ATOM 3970 C CA . PHE A 1 552 ? -44.081 -69.133 12.801 1.00 23.27 589 PHE A CA 1
ATOM 3971 C C . PHE A 1 552 ? -44.495 -70.585 12.837 1.00 24.90 589 PHE A C 1
ATOM 3972 O O . PHE A 1 552 ? -43.757 -71.481 12.421 1.00 25.08 589 PHE A O 1
ATOM 3980 N N . LEU A 1 553 ? -45.686 -70.813 13.364 1.00 24.13 590 LEU A N 1
ATOM 3981 C CA . LEU A 1 553 ? -46.199 -72.156 13.496 1.00 25.32 590 LEU A CA 1
ATOM 3982 C C . LEU A 1 553 ? -47.593 -72.228 12.933 1.00 27.96 590 LEU A C 1
ATOM 3983 O O . LEU A 1 553 ? -48.387 -71.309 13.108 1.00 27.84 590 LEU A O 1
ATOM 3988 N N . SER A 1 554 ? -47.879 -73.320 12.238 1.00 30.41 591 SER A N 1
ATOM 3989 C CA . SER A 1 554 ? -49.200 -73.527 11.679 1.00 32.69 591 SER A CA 1
ATOM 3990 C C . SER A 1 554 ? -50.111 -73.813 12.866 1.00 34.85 591 SER A C 1
ATOM 3991 O O . SER A 1 554 ? -49.642 -74.138 13.965 1.00 34.24 591 SER A O 1
ATOM 3994 N N . LYS A 1 555 ? -51.410 -73.685 12.642 1.00 37.01 592 LYS A N 1
ATOM 3995 C CA . LYS A 1 555 ? -52.391 -73.942 13.686 1.00 39.82 592 LYS A CA 1
ATOM 3996 C C . LYS A 1 555 ? -52.097 -75.312 14.317 1.00 39.03 592 LYS A C 1
ATOM 3997 O O . LYS A 1 555 ? -52.053 -75.467 15.537 1.00 38.02 592 LYS A O 1
ATOM 4003 N N . ASP A 1 556 ? -51.879 -76.295 13.457 1.00 38.72 593 ASP A N 1
ATOM 4004 C CA . ASP A 1 556 ? -51.597 -77.653 13.874 1.00 39.63 593 ASP A CA 1
ATOM 4005 C C . ASP A 1 556 ? -50.424 -77.793 14.857 1.00 38.69 593 ASP A C 1
ATOM 4006 O O . ASP A 1 556 ? -50.603 -78.291 15.968 1.00 38.07 593 ASP A O 1
ATOM 4011 N N . LYS A 1 557 ? -49.228 -77.368 14.450 1.00 36.13 594 LYS A N 1
ATOM 4012 C CA . LYS A 1 557 ? -48.054 -77.467 15.322 1.00 33.59 594 LYS A CA 1
ATOM 4013 C C . LYS A 1 557 ? -48.161 -76.635 16.598 1.00 30.83 594 LYS A C 1
ATOM 4014 O O . LYS A 1 557 ? -47.622 -77.013 17.638 1.00 27.91 594 LYS A O 1
ATOM 4020 N N . ALA A 1 558 ? -48.844 -75.496 16.517 1.00 30.41 595 ALA A N 1
ATOM 4021 C CA . ALA A 1 558 ? -48.986 -74.620 17.676 1.00 29.79 595 ALA A CA 1
ATOM 4022 C C . ALA A 1 558 ? -49.668 -75.336 18.830 1.00 31.61 595 ALA A C 1
ATOM 4023 O O . ALA A 1 558 ? -49.342 -75.103 19.999 1.00 31.52 595 ALA A O 1
ATOM 4025 N N . GLU A 1 559 ? -50.608 -76.214 18.497 1.00 32.36 596 GLU A N 1
ATOM 4026 C CA . GLU A 1 559 ? -51.336 -76.958 19.511 1.00 34.46 596 GLU A CA 1
ATOM 4027 C C . GLU A 1 559 ? -50.466 -77.986 20.212 1.00 33.35 596 GLU A C 1
ATOM 4028 O O . GLU A 1 559 ? -50.808 -78.434 21.297 1.00 34.54 596 GLU A O 1
ATOM 4034 N N . LYS A 1 560 ? -49.351 -78.370 19.601 1.00 32.01 597 LYS A N 1
ATOM 4035 C CA . LYS A 1 560 ? -48.488 -79.382 20.217 1.00 31.30 597 LYS A CA 1
ATOM 4036 C C . LYS A 1 560 ? -47.492 -78.852 21.247 1.00 28.59 597 LYS A C 1
ATOM 4037 O O . LYS A 1 560 ? -46.821 -79.638 21.913 1.00 28.45 597 LYS A O 1
ATOM 4043 N N . ILE A 1 561 ? -47.392 -77.540 21.413 1.00 27.01 598 ILE A N 1
ATOM 4044 C CA . ILE A 1 561 ? -46.403 -77.045 22.357 1.00 25.42 598 ILE A CA 1
ATOM 4045 C C . ILE A 1 561 ? -46.771 -75.721 23.004 1.00 23.95 598 ILE A C 1
ATOM 4046 O O . ILE A 1 561 ? -47.483 -74.911 22.415 1.00 26.16 598 ILE A O 1
ATOM 4051 N N . GLN A 1 562 ? -46.295 -75.516 24.228 1.00 23.05 599 GLN A N 1
ATOM 4052 C CA . GLN A 1 562 ? -46.538 -74.272 24.962 1.00 25.88 599 GLN A CA 1
ATOM 4053 C C . GLN A 1 562 ? -45.281 -73.406 24.893 1.00 24.33 599 GLN A C 1
ATOM 4054 O O . GLN A 1 562 ? -44.211 -73.829 25.336 1.00 25.80 599 GLN A O 1
ATOM 4060 N N . ILE A 1 563 ? -45.410 -72.198 24.356 1.00 23.41 600 ILE A N 1
ATOM 4061 C CA . ILE A 1 563 ? -44.273 -71.293 24.233 1.00 21.43 600 ILE A CA 1
ATOM 4062 C C . ILE A 1 563 ? -44.234 -70.260 25.348 1.00 23.92 600 ILE A C 1
ATOM 4063 O O . ILE A 1 563 ? -45.204 -69.540 25.580 1.00 24.55 600 ILE A O 1
ATOM 4068 N N . PHE A 1 564 ? -43.091 -70.189 26.022 1.00 23.79 601 PHE A N 1
ATOM 4069 C CA . PHE A 1 564 ? -42.881 -69.265 27.125 1.00 24.65 601 PHE A CA 1
ATOM 4070 C C . PHE A 1 564 ? -41.827 -68.195 26.821 1.00 24.62 601 PHE A C 1
ATOM 4071 O O . PHE A 1 564 ? -40.638 -68.435 26.960 1.00 23.53 601 PHE A O 1
ATOM 4079 N N . PRO A 1 565 ? -42.250 -67.002 26.395 1.00 26.11 602 PRO A N 1
ATOM 4080 C CA . PRO A 1 565 ? -41.255 -65.959 26.115 1.00 26.10 602 PRO A CA 1
ATOM 4081 C C . PRO A 1 565 ? -40.822 -65.336 27.441 1.00 26.59 602 PRO A C 1
ATOM 4082 O O . PRO A 1 565 ? -41.661 -65.008 28.280 1.00 29.06 602 PRO A O 1
ATOM 4086 N N . VAL A 1 566 ? -39.520 -65.188 27.649 1.00 24.11 603 VAL A N 1
ATOM 4087 C CA . VAL A 1 566 ? -39.032 -64.627 28.900 1.00 22.63 603 VAL A CA 1
ATOM 4088 C C . VAL A 1 566 ? -38.064 -63.470 28.709 1.00 22.95 603 VAL A C 1
ATOM 4089 O O . VAL A 1 566 ? -37.471 -63.298 27.628 1.00 21.46 603 VAL A O 1
ATOM 4093 N N . GLU A 1 567 ? -37.908 -62.686 29.776 1.00 21.15 604 GLU A N 1
ATOM 4094 C CA . GLU A 1 567 ? -37.042 -61.514 29.773 1.00 21.04 604 GLU A CA 1
ATOM 4095 C C . GLU A 1 567 ? -35.863 -61.606 30.744 1.00 18.78 604 GLU A C 1
ATOM 4096 O O . GLU A 1 567 ? -34.854 -60.935 30.552 1.00 19.45 604 GLU A O 1
ATOM 4102 N N . THR A 1 568 ? -35.989 -62.435 31.777 1.00 18.70 605 THR A N 1
ATOM 4103 C CA . THR A 1 568 ? -34.940 -62.581 32.787 1.00 19.61 605 THR A CA 1
ATOM 4104 C C . THR A 1 568 ? -34.636 -64.030 33.154 1.00 19.45 605 THR A C 1
ATOM 4105 O O . THR A 1 568 ? -35.481 -64.919 33.026 1.00 19.67 605 THR A O 1
ATOM 4109 N N . ILE A 1 569 ? -33.422 -64.255 33.639 1.00 19.62 606 ILE A N 1
ATOM 4110 C CA . ILE A 1 569 ? -32.986 -65.593 34.007 1.00 20.95 606 ILE A CA 1
ATOM 4111 C C . ILE A 1 569 ? -33.839 -66.243 35.106 1.00 21.52 606 ILE A C 1
ATOM 4112 O O . ILE A 1 569 ? -34.050 -67.459 35.097 1.00 22.69 606 ILE A O 1
ATOM 4117 N N . ASP A 1 570 ? -34.344 -65.446 36.043 1.00 21.98 607 ASP A N 1
ATOM 4118 C CA . ASP A 1 570 ? -35.171 -66.006 37.106 1.00 21.80 607 ASP A CA 1
ATOM 4119 C C . ASP A 1 570 ? -36.472 -66.590 36.542 1.00 21.33 607 ASP A C 1
ATOM 4120 O O . ASP A 1 570 ? -37.008 -67.536 37.098 1.00 22.97 607 ASP A O 1
ATOM 4125 N N . GLU A 1 571 ? -36.979 -66.029 35.446 1.00 21.65 608 GLU A N 1
ATOM 4126 C CA . GLU A 1 571 ? -38.188 -66.558 34.809 1.00 21.90 608 GLU A CA 1
ATOM 4127 C C . GLU A 1 571 ? -37.912 -67.923 34.144 1.00 21.91 608 GLU A C 1
ATOM 4128 O O . GLU A 1 571 ? -38.784 -68.793 34.094 1.00 21.20 608 GLU A O 1
ATOM 4134 N N . VAL A 1 572 ? -36.711 -68.086 33.599 1.00 19.66 609 VAL A N 1
ATOM 4135 C CA . VAL A 1 572 ? -36.322 -69.344 32.967 1.00 18.68 609 VAL A CA 1
ATOM 4136 C C . VAL A 1 572 ? -36.285 -70.427 34.046 1.00 19.20 609 VAL A C 1
ATOM 4137 O O . VAL A 1 572 ? -36.783 -71.540 33.855 1.00 19.09 609 VAL A O 1
ATOM 4141 N N . LEU A 1 573 ? -35.685 -70.096 35.182 1.00 18.70 610 LEU A N 1
ATOM 4142 C CA . LEU A 1 573 ? -35.571 -71.055 36.270 1.00 20.45 610 LEU A CA 1
ATOM 4143 C C . LEU A 1 573 ? -36.919 -71.416 36.901 1.00 21.69 610 LEU A C 1
ATOM 4144 O O . LEU A 1 573 ? -37.130 -72.557 37.304 1.00 20.01 610 LEU A O 1
ATOM 4149 N N . GLU A 1 574 ? -37.843 -70.471 36.979 1.00 22.68 611 GLU A N 1
ATOM 4150 C CA . GLU A 1 574 ? -39.114 -70.815 37.588 1.00 27.08 611 GLU A CA 1
ATOM 4151 C C . GLU A 1 574 ? -39.915 -71.766 36.722 1.00 25.89 611 GLU A C 1
ATOM 4152 O O . GLU A 1 574 ? -40.730 -72.527 37.227 1.00 26.02 611 GLU A O 1
ATOM 4158 N N . ILE A 1 575 ? -39.649 -71.758 35.420 1.00 25.53 612 ILE A N 1
ATOM 4159 C CA . ILE A 1 575 ? -40.327 -72.662 34.496 1.00 22.96 612 ILE A CA 1
ATOM 4160 C C . ILE A 1 575 ? -39.631 -74.023 34.419 1.00 24.84 612 ILE A C 1
ATOM 4161 O O . ILE A 1 575 ? -40.280 -75.069 34.477 1.00 24.52 612 ILE A O 1
ATOM 4166 N N . ALA A 1 576 ? -38.304 -74.006 34.302 1.00 24.25 613 ALA A N 1
ATOM 4167 C CA . ALA A 1 576 ? -37.519 -75.232 34.147 1.00 24.28 613 ALA A CA 1
ATOM 4168 C C . ALA A 1 576 ? -37.222 -76.074 35.389 1.00 24.94 613 ALA A C 1
ATOM 4169 O O . ALA A 1 576 ? -37.144 -77.304 35.306 1.00 25.06 613 ALA A O 1
ATOM 4171 N N . LEU A 1 577 ? -37.034 -75.428 36.532 1.00 25.18 614 LEU A N 1
ATOM 4172 C CA . LEU A 1 577 ? -36.731 -76.157 37.752 1.00 25.31 614 LEU A CA 1
ATOM 4173 C C . LEU A 1 577 ? -37.995 -76.771 38.351 1.00 27.13 614 LEU A C 1
ATOM 4174 O O . LEU A 1 577 ? -39.060 -76.153 38.356 1.00 26.76 614 LEU A O 1
ATOM 4179 N N . GLU A 1 578 ? -37.866 -78.000 38.833 1.00 28.05 615 GLU A N 1
ATOM 4180 C CA . GLU A 1 578 ? -38.979 -78.711 39.443 1.00 29.77 615 GLU A CA 1
ATOM 4181 C C . GLU A 1 578 ? -39.396 -78.007 40.741 1.00 31.03 615 GLU A C 1
ATOM 4182 O O . GLU A 1 578 ? -38.554 -77.542 41.507 1.00 28.15 615 GLU A O 1
ATOM 4188 N N . GLU A 1 579 ? -40.703 -77.926 40.971 1.00 34.91 616 GLU A N 1
ATOM 4189 C CA . GLU A 1 579 ? -41.247 -77.272 42.166 1.00 38.77 616 GLU A CA 1
ATOM 4190 C C . GLU A 1 579 ? -40.880 -77.894 43.507 1.00 38.84 616 GLU A C 1
ATOM 4191 O O . GLU A 1 579 ? -40.917 -79.113 43.681 1.00 38.95 616 GLU A O 1
ATOM 4197 N N . SER A 1 580 ? -40.529 -77.030 44.452 1.00 39.82 617 SER A N 1
ATOM 4198 C CA . SER A 1 580 ? -40.155 -77.444 45.795 1.00 40.06 617 SER A CA 1
ATOM 4199 C C . SER A 1 580 ? -39.872 -76.195 46.613 1.00 41.70 617 SER A C 1
ATOM 4200 O O . SER A 1 580 ? -39.851 -75.082 46.080 1.00 41.07 617 SER A O 1
ATOM 4203 N N . GLU A 1 581 ? -39.668 -76.385 47.911 1.00 43.07 618 GLU A N 1
ATOM 4204 C CA . GLU A 1 581 ? -39.363 -75.281 48.804 1.00 43.65 618 GLU A CA 1
ATOM 4205 C C . GLU A 1 581 ? -37.954 -74.810 48.469 1.00 42.76 618 GLU A C 1
ATOM 4206 O O . GLU A 1 581 ? -37.652 -73.617 48.500 1.00 41.68 618 GLU A O 1
ATOM 4212 N N . LYS A 1 582 ? -37.101 -75.778 48.148 1.00 41.71 619 LYS A N 1
ATOM 4213 C CA . LYS A 1 582 ? -35.711 -75.529 47.789 1.00 41.13 619 LYS A CA 1
ATOM 4214 C C . LYS A 1 582 ? -35.605 -74.572 46.602 1.00 38.41 619 LYS A C 1
ATOM 4215 O O . LYS A 1 582 ? -34.781 -73.659 46.590 1.00 38.32 619 LYS A O 1
ATOM 4221 N N . LYS A 1 583 ? -36.446 -74.802 45.602 1.00 35.74 620 LYS A N 1
ATOM 4222 C CA . LYS A 1 583 ? -36.458 -73.979 44.407 1.00 34.84 620 LYS A CA 1
ATOM 4223 C C . LYS A 1 583 ? -36.932 -72.564 44.689 1.00 35.65 620 LYS A C 1
ATOM 4224 O O . LYS A 1 583 ? -36.313 -71.600 44.240 1.00 35.07 620 LYS A O 1
ATOM 4230 N N . ARG A 1 584 ? -38.027 -72.426 45.432 1.00 37.96 621 ARG A N 1
ATOM 4231 C CA . ARG A 1 584 ? -38.538 -71.090 45.729 1.00 39.34 621 ARG A CA 1
ATOM 4232 C C . ARG A 1 584 ? -37.518 -70.286 46.527 1.00 39.24 621 ARG A C 1
ATOM 4233 O O . ARG A 1 584 ? -37.406 -69.074 46.360 1.00 40.08 621 ARG A O 1
ATOM 4241 N N . GLU A 1 585 ? -36.763 -70.965 47.381 1.00 39.47 622 GLU A N 1
ATOM 4242 C CA . GLU A 1 585 ? -35.733 -70.308 48.178 1.00 40.84 622 GLU A CA 1
ATOM 4243 C C . GLU A 1 585 ? -34.573 -69.906 47.265 1.00 38.82 622 GLU A C 1
ATOM 4244 O O . GLU A 1 585 ? -33.947 -68.858 47.454 1.00 39.00 622 GLU A O 1
ATOM 4250 N N . LEU A 1 586 ? -34.301 -70.744 46.271 1.00 36.86 623 LEU A N 1
ATOM 4251 C CA . LEU A 1 586 ? -33.235 -70.477 45.310 1.00 35.22 623 LEU A CA 1
ATOM 4252 C C . LEU A 1 586 ? -33.595 -69.243 44.486 1.00 33.19 623 LEU A C 1
ATOM 4253 O O . LEU A 1 586 ? -32.776 -68.335 44.345 1.00 33.33 623 LEU A O 1
ATOM 4258 N N . LEU A 1 587 ? -34.821 -69.203 43.963 1.00 31.77 624 LEU A N 1
ATOM 4259 C CA . LEU A 1 587 ? -35.284 -68.068 43.158 1.00 33.42 624 LEU A CA 1
ATOM 4260 C C . LEU A 1 587 ? -35.181 -66.750 43.920 1.00 34.93 624 LEU A C 1
ATOM 4261 O O . LEU A 1 587 ? -34.718 -65.742 43.388 1.00 34.28 624 LEU A O 1
ATOM 4266 N N . ARG A 1 588 ? -35.623 -66.763 45.169 1.00 36.50 625 ARG A N 1
ATOM 4267 C CA . ARG A 1 588 ? -35.571 -65.580 46.014 1.00 37.95 625 ARG A CA 1
ATOM 4268 C C . ARG A 1 588 ? -34.124 -65.133 46.155 1.00 37.04 625 ARG A C 1
ATOM 4269 O O . ARG A 1 588 ? -33.803 -63.953 46.040 1.00 35.73 625 ARG A O 1
ATOM 4277 N N . ARG A 1 589 ? -33.251 -66.097 46.403 1.00 36.91 626 ARG A N 1
ATOM 4278 C CA . ARG A 1 589 ? -31.835 -65.822 46.571 1.00 37.35 626 ARG A CA 1
ATOM 4279 C C . ARG A 1 589 ? -31.229 -65.231 45.298 1.00 36.76 626 ARG A C 1
ATOM 4280 O O . ARG A 1 589 ? -30.440 -64.288 45.350 1.00 38.05 626 ARG A O 1
ATOM 4288 N N . ILE A 1 590 ? -31.594 -65.784 44.150 1.00 34.19 627 ILE A N 1
ATOM 4289 C CA . ILE A 1 590 ? -31.068 -65.278 42.893 1.00 32.81 627 ILE A CA 1
ATOM 4290 C C . ILE A 1 590 ? -31.637 -63.899 42.561 1.00 32.41 627 ILE A C 1
ATOM 4291 O O . ILE A 1 590 ? -30.898 -63.009 42.127 1.00 31.54 627 ILE A O 1
ATOM 4296 N N . ARG A 1 591 ? -32.937 -63.713 42.779 1.00 31.08 628 ARG A N 1
ATOM 4297 C CA . ARG A 1 591 ? -33.564 -62.429 42.489 1.00 33.00 628 ARG A CA 1
ATOM 4298 C C . ARG A 1 591 ? -32.900 -61.322 43.290 1.00 33.27 628 ARG A C 1
ATOM 4299 O O . ARG A 1 591 ? -32.888 -60.166 42.876 1.00 34.48 628 ARG A O 1
ATOM 4307 N N . GLU A 1 592 ? -32.333 -61.681 44.433 1.00 34.21 629 GLU A N 1
ATOM 4308 C CA . GLU A 1 592 ? -31.655 -60.709 45.280 1.00 35.70 629 GLU A CA 1
ATOM 4309 C C . GLU A 1 592 ? -30.418 -60.132 44.599 1.00 33.96 629 GLU A C 1
ATOM 4310 O O . GLU A 1 592 ? -30.009 -59.009 44.895 1.00 34.08 629 GLU A O 1
ATOM 4316 N N . THR A 1 593 ? -29.826 -60.905 43.693 1.00 32.02 630 THR A N 1
ATOM 4317 C CA . THR A 1 593 ? -28.621 -60.482 42.992 1.00 30.75 630 THR A CA 1
ATOM 4318 C C . THR A 1 593 ? -28.868 -59.845 41.627 1.00 30.55 630 THR A C 1
ATOM 4319 O O . THR A 1 593 ? -27.922 -59.412 40.968 1.00 31.89 630 THR A O 1
ATOM 4323 N N . LEU A 1 594 ? -30.125 -59.800 41.199 1.00 29.36 631 LEU A N 1
ATOM 4324 C CA . LEU A 1 594 ? -30.482 -59.206 39.911 1.00 29.72 631 LEU A CA 1
ATOM 4325 C C . LEU A 1 594 ? -31.049 -57.805 40.124 1.00 31.10 631 LEU A C 1
ATOM 4326 O O . LEU A 1 594 ? -31.637 -57.520 41.169 1.00 30.01 631 LEU A O 1
ATOM 4331 N N . PRO A 1 595 ? -30.893 -56.914 39.133 1.00 31.71 632 PRO A N 1
ATOM 4332 C CA . PRO A 1 595 ? -31.432 -55.565 39.312 1.00 32.94 632 PRO A CA 1
ATOM 4333 C C . PRO A 1 595 ? -32.960 -55.537 39.389 1.00 35.55 632 PRO A C 1
ATOM 4334 O O . PRO A 1 595 ? -33.641 -56.331 38.733 1.00 34.52 632 PRO A O 1
ATOM 4338 N N . LEU A 1 596 ? -33.485 -54.629 40.213 1.00 37.32 633 LEU A N 1
ATOM 4339 C CA . LEU A 1 596 ? -34.930 -54.458 40.358 1.00 40.43 633 LEU A CA 1
ATOM 4340 C C . LEU A 1 596 ? -35.485 -54.041 39.003 1.00 42.92 633 LEU A C 1
ATOM 4341 O O . LEU A 1 596 ? -36.618 -54.375 38.655 1.00 43.46 633 LEU A O 1
ATOM 4346 N N . SER A 1 597 ? -34.675 -53.290 38.254 1.00 46.07 634 SER A N 1
ATOM 4347 C CA . SER A 1 597 ? -35.024 -52.830 36.907 1.00 48.95 634 SER A CA 1
ATOM 4348 C C . SER A 1 597 ? -35.491 -54.023 36.058 1.00 49.92 634 SER A C 1
ATOM 4349 O O . SER A 1 597 ? -36.286 -53.858 35.130 1.00 50.96 634 SER A O 1
ATOM 4352 N N . LEU A 1 598 ? -35.004 -55.221 36.392 1.00 51.19 635 LEU A N 1
ATOM 4353 C CA . LEU A 1 598 ? -35.349 -56.465 35.684 1.00 51.85 635 LEU A CA 1
ATOM 4354 C C . LEU A 1 598 ? -36.492 -57.214 36.366 1.00 52.04 635 LEU A C 1
ATOM 4355 O O . LEU A 1 598 ? -37.376 -57.716 35.629 1.00 52.43 635 LEU A O 1
ATOM 4357 N N . SER B 1 20 ? -25.204 -20.564 7.587 1.00 55.44 20 SER B N 1
ATOM 4358 C CA . SER B 1 20 ? -24.325 -20.543 6.380 1.00 56.30 20 SER B CA 1
ATOM 4359 C C . SER B 1 20 ? -22.858 -20.708 6.767 1.00 56.35 20 SER B C 1
ATOM 4360 O O . SER B 1 20 ? -22.537 -20.954 7.932 1.00 57.01 20 SER B O 1
ATOM 4363 N N . LEU B 1 21 ? -21.976 -20.573 5.781 1.00 55.92 21 LEU B N 1
ATOM 4364 C CA . LEU B 1 21 ? -20.535 -20.706 5.992 1.00 55.43 21 LEU B CA 1
ATOM 4365 C C . LEU B 1 21 ? -19.793 -19.703 5.128 1.00 54.59 21 LEU B C 1
ATOM 4366 O O . LEU B 1 21 ? -20.279 -19.326 4.060 1.00 55.27 21 LEU B O 1
ATOM 4371 N N . GLU B 1 22 ? -18.619 -19.270 5.579 1.00 53.04 22 GLU B N 1
ATOM 4372 C CA . GLU B 1 22 ? -17.842 -18.329 4.788 1.00 52.15 22 GLU B CA 1
ATOM 4373 C C . GLU B 1 22 ? -17.134 -19.120 3.692 1.00 50.79 22 GLU B C 1
ATOM 4374 O O . GLU B 1 22 ? -16.367 -20.047 3.968 1.00 49.26 22 GLU B O 1
ATOM 4380 N N . LEU B 1 23 ? -17.422 -18.759 2.446 1.00 48.26 23 LEU B N 1
ATOM 4381 C CA . LEU B 1 23 ? -16.833 -19.422 1.297 1.00 46.72 23 LEU B CA 1
ATOM 4382 C C . LEU B 1 23 ? -15.860 -18.509 0.554 1.00 46.52 23 LEU B C 1
ATOM 4383 O O . LEU B 1 23 ? -15.303 -18.890 -0.478 1.00 46.80 23 LEU B O 1
ATOM 4388 N N . GLY B 1 24 ? -15.657 -17.307 1.085 1.00 46.11 24 GLY B N 1
ATOM 4389 C CA . GLY B 1 24 ? -14.731 -16.367 0.475 1.00 45.77 24 GLY B CA 1
ATOM 4390 C C . GLY B 1 24 ? -15.098 -15.923 -0.926 1.00 45.73 24 GLY B C 1
ATOM 4391 O O . GLY B 1 24 ? -14.234 -15.583 -1.736 1.00 46.28 24 GLY B O 1
ATOM 4392 N N . ILE B 1 25 ? -16.390 -15.923 -1.217 1.00 45.36 25 ILE B N 1
ATOM 4393 C CA . ILE B 1 25 ? -16.859 -15.511 -2.527 1.00 44.32 25 ILE B CA 1
ATOM 4394 C C . ILE B 1 25 ? -18.374 -15.343 -2.440 1.00 42.76 25 ILE B C 1
ATOM 4395 O O . ILE B 1 25 ? -19.061 -16.173 -1.843 1.00 43.11 25 ILE B O 1
ATOM 4400 N N . GLU B 1 26 ? -18.880 -14.252 -3.010 1.00 40.24 26 GLU B N 1
ATOM 4401 C CA . GLU B 1 26 ? -20.307 -13.976 -2.998 1.00 38.79 26 GLU B CA 1
ATOM 4402 C C . GLU B 1 26 ? -20.931 -14.301 -4.344 1.00 36.50 26 GLU B C 1
ATOM 4403 O O . GLU B 1 26 ? -20.412 -13.937 -5.406 1.00 33.22 26 GLU B O 1
ATOM 4409 N N . PHE B 1 27 ? -22.046 -15.014 -4.288 1.00 32.79 27 PHE B N 1
ATOM 4410 C CA . PHE B 1 27 ? -22.754 -15.403 -5.488 1.00 30.31 27 PHE B CA 1
ATOM 4411 C C . PHE B 1 27 ? -24.096 -15.968 -5.072 1.00 29.40 27 PHE B C 1
ATOM 4412 O O . PHE B 1 27 ? -24.332 -16.219 -3.888 1.00 28.05 27 PHE B O 1
ATOM 4420 N N . THR B 1 28 ? -24.975 -16.151 -6.049 1.00 28.71 28 THR B N 1
ATOM 4421 C CA . THR B 1 28 ? -26.296 -16.691 -5.789 1.00 29.83 28 THR B CA 1
ATOM 4422 C C . THR B 1 28 ? -26.369 -18.121 -6.320 1.00 27.71 28 THR B C 1
ATOM 4423 O O . THR B 1 28 ? -26.972 -18.990 -5.679 1.00 26.24 28 THR B O 1
ATOM 4427 N N . THR B 1 29 ? -25.765 -18.360 -7.486 1.00 26.59 29 THR B N 1
ATOM 4428 C CA . THR B 1 29 ? -25.702 -19.711 -8.068 1.00 27.60 29 THR B CA 1
ATOM 4429 C C . THR B 1 29 ? -24.332 -19.882 -8.737 1.00 28.76 29 THR B C 1
ATOM 4430 O O . THR B 1 29 ? -23.700 -18.895 -9.142 1.00 29.97 29 THR B O 1
ATOM 4434 N N . THR B 1 30 ? -23.880 -21.128 -8.862 1.00 28.21 30 THR B N 1
ATOM 4435 C CA . THR B 1 30 ? -22.574 -21.413 -9.462 1.00 28.33 30 THR B CA 1
ATOM 4436 C C . THR B 1 30 ? -22.454 -20.887 -10.891 1.00 28.38 30 THR B C 1
ATOM 4437 O O . THR B 1 30 ? -21.358 -20.796 -11.448 1.00 27.91 30 THR B O 1
ATOM 4441 N N . GLU B 1 31 ? -23.583 -20.533 -11.486 1.00 30.25 31 GLU B N 1
ATOM 4442 C CA . GLU B 1 31 ? -23.563 -20.001 -12.840 1.00 33.52 3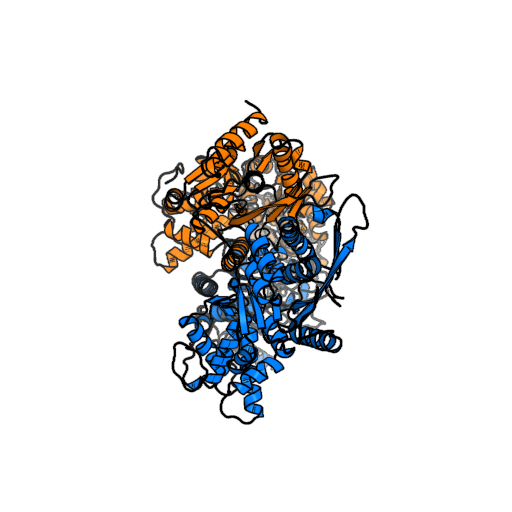1 GLU B CA 1
ATOM 4443 C C . GLU B 1 31 ? -22.704 -18.736 -12.887 1.00 33.78 31 GLU B C 1
ATOM 4444 O O . GLU B 1 31 ? -22.149 -18.384 -13.931 1.00 34.10 31 GLU B O 1
ATOM 4450 N N . GLU B 1 32 ? -22.585 -18.074 -11.740 1.00 34.99 32 GLU B N 1
ATOM 4451 C CA . GLU B 1 32 ? -21.806 -16.846 -11.603 1.00 37.19 32 GLU B CA 1
ATOM 4452 C C . GLU B 1 32 ? -20.310 -17.068 -11.406 1.00 38.71 32 GLU B C 1
ATOM 4453 O O . GLU B 1 32 ? -19.517 -16.138 -11.566 1.00 38.42 32 GLU B O 1
ATOM 4459 N N . ILE B 1 33 ? -19.930 -18.288 -11.042 1.00 39.23 33 ILE B N 1
ATOM 4460 C CA . ILE B 1 33 ? -18.533 -18.607 -10.776 1.00 39.49 33 ILE B CA 1
ATOM 4461 C C . ILE B 1 33 ? -17.718 -18.850 -12.036 1.00 42.29 33 ILE B C 1
ATOM 4462 O O . ILE B 1 33 ? -18.109 -19.627 -12.911 1.00 41.73 33 ILE B O 1
ATOM 4467 N N . GLU B 1 34 ? -16.572 -18.186 -12.113 1.00 45.38 34 GLU B N 1
ATOM 4468 C CA . GLU B 1 34 ? -15.698 -18.301 -13.267 1.00 50.34 34 GLU B CA 1
ATOM 4469 C C . GLU B 1 34 ? -14.620 -19.365 -13.088 1.00 51.01 34 GLU B C 1
ATOM 4470 O O . GLU B 1 34 ? -13.893 -19.373 -12.097 1.00 51.34 34 GLU B O 1
ATOM 4476 N N . VAL B 1 35 ? -14.546 -20.278 -14.051 1.00 53.18 35 VAL B N 1
ATOM 4477 C CA . VAL B 1 35 ? -13.544 -21.341 -14.045 1.00 55.13 35 VAL B CA 1
ATOM 4478 C C . VAL B 1 35 ? -12.328 -20.799 -14.804 1.00 55.57 35 VAL B C 1
ATOM 4479 O O . VAL B 1 35 ? -12.424 -20.474 -15.990 1.00 54.69 35 VAL B O 1
ATOM 4483 N N . PRO B 1 36 ? -11.174 -20.689 -14.113 1.00 55.91 36 PRO B N 1
ATOM 4484 C CA . PRO B 1 36 ? -9.888 -20.194 -14.609 1.00 55.92 36 PRO B CA 1
ATOM 4485 C C . PRO B 1 36 ? -9.498 -20.526 -16.033 1.00 56.95 36 PRO B C 1
ATOM 4486 O O . PRO B 1 36 ? -10.051 -21.422 -16.673 1.00 56.89 36 PRO B O 1
ATOM 4490 N N . GLU B 1 37 ? -8.514 -19.772 -16.505 1.00 57.66 37 GLU B N 1
ATOM 4491 C CA . GLU B 1 37 ? -7.967 -19.917 -17.839 1.00 57.61 37 GLU B CA 1
ATOM 4492 C C . GLU B 1 37 ? -7.013 -21.106 -17.830 1.00 55.35 37 GLU B C 1
ATOM 4493 O O . GLU B 1 37 ? -7.178 -22.062 -18.586 1.00 54.83 37 GLU B O 1
ATOM 4499 N N . LYS B 1 38 ? -6.029 -21.039 -16.940 1.00 53.50 38 LYS B N 1
ATOM 4500 C CA . LYS B 1 38 ? -5.011 -22.075 -16.816 1.00 51.69 38 LYS B CA 1
ATOM 4501 C C . LYS B 1 38 ? -5.461 -23.329 -16.068 1.00 49.39 38 LYS B C 1
ATOM 4502 O O . LYS B 1 38 ? -6.029 -23.250 -14.977 1.00 48.24 38 LYS B O 1
ATOM 4508 N N . LEU B 1 39 ? -5.194 -24.488 -16.660 1.00 46.85 39 LEU B N 1
ATOM 4509 C CA . LEU B 1 39 ? -5.549 -25.755 -16.040 1.00 43.51 39 LEU B CA 1
ATOM 4510 C C . LEU B 1 39 ? -4.813 -25.923 -14.720 1.00 40.63 39 LEU B C 1
ATOM 4511 O O . LEU B 1 39 ? -5.364 -26.454 -13.756 1.00 39.04 39 LEU B O 1
ATOM 4516 N N . ILE B 1 40 ? -3.568 -25.462 -14.671 1.00 38.14 40 ILE B N 1
ATOM 4517 C CA . ILE B 1 40 ? -2.792 -25.573 -13.450 1.00 36.77 40 ILE B CA 1
ATOM 4518 C C . ILE B 1 40 ? -3.541 -24.874 -12.322 1.00 38.76 40 ILE B C 1
ATOM 4519 O O . ILE B 1 40 ? -3.473 -25.294 -11.169 1.00 37.68 40 ILE B O 1
ATOM 4524 N N . ASP B 1 41 ? -4.271 -23.816 -12.662 1.00 41.02 41 ASP B N 1
ATOM 4525 C CA . ASP B 1 41 ? -5.024 -23.059 -11.662 1.00 44.51 41 ASP B CA 1
ATOM 4526 C C . ASP B 1 41 ? -6.274 -23.777 -11.179 1.00 45.15 41 ASP B C 1
ATOM 4527 O O . ASP B 1 41 ? -6.714 -23.574 -10.043 1.00 47.01 41 ASP B O 1
ATOM 4532 N N . GLN B 1 42 ? -6.850 -24.601 -12.044 1.00 45.08 42 GLN B N 1
ATOM 4533 C CA . GLN B 1 42 ? -8.046 -25.349 -11.693 1.00 45.65 42 GLN B CA 1
ATOM 4534 C C . GLN B 1 42 ? -7.785 -26.403 -10.611 1.00 45.26 42 GLN B C 1
ATOM 4535 O O . GLN B 1 42 ? -8.597 -26.575 -9.697 1.00 45.91 42 GLN B O 1
ATOM 4541 N N . VAL B 1 43 ? -6.648 -27.090 -10.702 1.00 42.62 43 VAL B N 1
ATOM 4542 C CA . VAL B 1 43 ? -6.296 -28.125 -9.736 1.00 38.93 43 VAL B CA 1
ATOM 4543 C C . VAL B 1 43 ? -6.578 -27.696 -8.299 1.00 38.95 43 VAL B C 1
ATOM 4544 O O . VAL B 1 43 ? -6.053 -26.688 -7.831 1.00 39.55 43 VAL B O 1
ATOM 4548 N N . ILE B 1 44 ? -7.408 -28.473 -7.603 1.00 38.22 44 ILE B N 1
ATOM 4549 C CA . ILE B 1 44 ? -7.778 -28.177 -6.222 1.00 36.41 44 ILE B CA 1
ATOM 4550 C C . ILE B 1 44 ? -6.873 -28.813 -5.166 1.00 35.26 44 ILE B C 1
ATOM 4551 O O . ILE B 1 44 ? -6.626 -30.017 -5.176 1.00 33.51 44 ILE B O 1
ATOM 4556 N N . GLY B 1 45 ? -6.387 -27.979 -4.258 1.00 34.61 45 GLY B N 1
ATOM 4557 C CA . GLY B 1 45 ? -5.564 -28.424 -3.143 1.00 35.06 45 GLY B CA 1
ATOM 4558 C C . GLY B 1 45 ? -4.437 -29.445 -3.217 1.00 35.85 45 GLY B C 1
ATOM 4559 O O . GLY B 1 45 ? -4.184 -30.151 -2.241 1.00 38.21 45 GLY B O 1
ATOM 4560 N N . GLN B 1 46 ? -3.750 -29.564 -4.338 1.00 34.93 46 GLN B N 1
ATOM 4561 C CA . GLN B 1 46 ? -2.633 -30.501 -4.373 1.00 33.73 46 GLN B CA 1
ATOM 4562 C C . GLN B 1 46 ? -1.415 -29.600 -4.560 1.00 33.39 46 GLN B C 1
ATOM 4563 O O . GLN B 1 46 ? -0.642 -29.761 -5.502 1.00 33.69 46 GLN B O 1
ATOM 4569 N N . GLU B 1 47 ? -1.271 -28.639 -3.651 1.00 33.54 47 GLU B N 1
ATOM 4570 C CA . GLU B 1 47 ? -0.184 -27.670 -3.707 1.00 34.53 47 GLU B CA 1
ATOM 4571 C C . GLU B 1 47 ? 1.212 -28.214 -3.957 1.00 31.87 47 GLU B C 1
ATOM 4572 O O . GLU B 1 47 ? 1.995 -27.586 -4.669 1.00 30.56 47 GLU B O 1
ATOM 4578 N N . HIS B 1 48 ? 1.536 -29.360 -3.371 1.00 30.11 48 HIS B N 1
ATOM 4579 C CA . HIS B 1 48 ? 2.861 -29.930 -3.572 1.00 28.89 48 HIS B CA 1
ATOM 4580 C C . HIS B 1 48 ? 2.980 -30.367 -5.024 1.00 27.70 48 HIS B C 1
ATOM 4581 O O . HIS B 1 48 ? 3.935 -30.015 -5.711 1.00 28.92 48 HIS B O 1
ATOM 4588 N N . ALA B 1 49 ? 1.997 -31.130 -5.488 1.00 26.77 49 ALA B N 1
ATOM 4589 C CA . ALA B 1 49 ? 1.986 -31.618 -6.861 1.00 24.27 49 ALA B CA 1
ATOM 4590 C C . ALA B 1 49 ? 2.035 -30.471 -7.861 1.00 24.15 49 ALA B C 1
ATOM 4591 O O . ALA B 1 49 ? 2.754 -30.541 -8.864 1.00 23.45 49 ALA B O 1
ATOM 4593 N N . VAL B 1 50 ? 1.272 -29.414 -7.589 1.00 23.16 50 VAL B N 1
ATOM 4594 C CA . VAL B 1 50 ? 1.236 -28.272 -8.490 1.00 23.88 50 VAL B CA 1
ATOM 4595 C C . VAL B 1 50 ? 2.613 -27.639 -8.609 1.00 24.50 50 VAL B C 1
ATOM 4596 O O . VAL B 1 50 ? 3.046 -27.303 -9.705 1.00 24.68 50 VAL B O 1
ATOM 4600 N N . GLU B 1 51 ? 3.306 -27.498 -7.484 1.00 25.65 51 GLU B N 1
ATOM 4601 C CA . GLU B 1 51 ? 4.632 -26.897 -7.486 1.00 27.53 51 GLU B CA 1
ATOM 4602 C C . GLU B 1 51 ? 5.634 -27.810 -8.204 1.00 26.43 51 GLU B C 1
ATOM 4603 O O . GLU B 1 51 ? 6.525 -27.330 -8.906 1.00 26.85 51 GLU B O 1
ATOM 4609 N N . VAL B 1 52 ? 5.485 -29.120 -8.030 1.00 23.64 52 VAL B N 1
ATOM 4610 C CA . VAL B 1 52 ? 6.370 -30.074 -8.696 1.00 24.09 52 VAL B CA 1
ATOM 4611 C C . VAL B 1 52 ? 6.135 -29.986 -10.207 1.00 24.05 52 VAL B C 1
ATOM 4612 O O . VAL B 1 52 ? 7.089 -29.948 -10.991 1.00 24.49 52 VAL B O 1
ATOM 4616 N N . ILE B 1 53 ? 4.869 -29.943 -10.617 1.00 24.33 53 ILE B N 1
ATOM 4617 C CA . ILE B 1 53 ? 4.542 -29.846 -12.042 1.00 24.71 53 ILE B CA 1
ATOM 4618 C C . ILE B 1 53 ? 5.140 -28.567 -12.644 1.00 26.01 53 ILE B C 1
ATOM 4619 O O . ILE B 1 53 ? 5.721 -28.585 -13.732 1.00 27.29 53 ILE B O 1
ATOM 4624 N N . LYS B 1 54 ? 5.005 -27.455 -11.936 1.00 26.25 54 LYS B N 1
ATOM 4625 C CA . LYS B 1 54 ? 5.558 -26.197 -12.421 1.00 27.50 54 LYS B CA 1
ATOM 4626 C C . LYS B 1 54 ? 7.072 -26.257 -12.541 1.00 27.07 54 LYS B C 1
ATOM 4627 O O . LYS B 1 54 ? 7.642 -25.774 -13.515 1.00 27.08 54 LYS B O 1
ATOM 4633 N N . THR B 1 55 ? 7.725 -26.839 -11.542 1.00 27.86 55 THR B N 1
ATOM 4634 C CA . THR B 1 55 ? 9.178 -26.943 -11.543 1.00 27.09 55 THR B CA 1
ATOM 4635 C C . THR B 1 55 ? 9.666 -27.928 -12.600 1.00 27.91 55 THR B C 1
ATOM 4636 O O . THR B 1 55 ? 10.690 -27.698 -13.251 1.00 27.89 55 THR B O 1
ATOM 4640 N N . ALA B 1 56 ? 8.924 -29.014 -12.779 1.00 26.91 56 ALA B N 1
ATOM 4641 C CA . ALA B 1 56 ? 9.296 -30.036 -13.748 1.00 26.31 56 ALA B CA 1
ATOM 4642 C C . ALA B 1 56 ? 9.032 -29.613 -15.190 1.00 27.26 56 ALA B C 1
ATOM 4643 O O . ALA B 1 56 ? 9.870 -29.822 -16.067 1.00 27.97 56 ALA B O 1
ATOM 4645 N N . ALA B 1 57 ? 7.868 -29.027 -15.441 1.00 27.80 57 ALA B N 1
ATOM 4646 C CA . ALA B 1 57 ? 7.517 -28.594 -16.793 1.00 28.40 57 ALA B CA 1
ATOM 4647 C C . ALA B 1 57 ? 8.608 -27.689 -17.318 1.00 30.20 57 ALA B C 1
ATOM 4648 O O . ALA B 1 57 ? 9.106 -27.856 -18.423 1.00 30.58 57 ALA B O 1
ATOM 4650 N N . ASN B 1 58 ? 8.968 -26.727 -16.485 1.00 33.61 58 ASN B N 1
ATOM 4651 C CA . ASN B 1 58 ? 9.984 -25.746 -16.794 1.00 37.17 58 ASN B CA 1
ATOM 4652 C C . ASN B 1 58 ? 11.308 -26.388 -17.221 1.00 36.27 58 ASN B C 1
ATOM 4653 O O . ASN B 1 58 ? 12.019 -25.841 -18.061 1.00 38.96 58 ASN B O 1
ATOM 4658 N N . GLN B 1 59 ? 11.616 -27.560 -16.666 1.00 32.97 59 GLN B N 1
ATOM 4659 C CA . GLN B 1 59 ? 12.871 -28.262 -16.960 1.00 29.17 59 GLN B CA 1
ATOM 4660 C C . GLN B 1 59 ? 12.740 -29.590 -17.709 1.00 29.22 59 GLN B C 1
ATOM 4661 O O . GLN B 1 59 ? 13.725 -30.326 -17.870 1.00 25.83 59 GLN B O 1
ATOM 4667 N N . LYS B 1 60 ? 11.533 -29.905 -18.169 1.00 28.69 60 LYS B N 1
ATOM 4668 C CA . LYS B 1 60 ? 11.318 -31.156 -18.884 1.00 28.55 60 LYS B CA 1
ATOM 4669 C C . LYS B 1 60 ? 11.752 -32.365 -18.066 1.00 25.94 60 LYS B C 1
ATOM 4670 O O . LYS B 1 60 ? 12.495 -33.218 -18.554 1.00 28.09 60 LYS B O 1
ATOM 4676 N N . ARG B 1 61 ? 11.313 -32.447 -16.821 1.00 23.51 61 ARG B N 1
ATOM 4677 C CA . ARG B 1 61 ? 11.666 -33.596 -15.998 1.00 20.35 61 ARG B CA 1
ATOM 4678 C C . ARG B 1 61 ? 10.427 -34.473 -15.960 1.00 20.12 61 ARG B C 1
ATOM 4679 O O . ARG B 1 61 ? 9.307 -33.960 -15.894 1.00 16.93 61 ARG B O 1
ATOM 4687 N N . HIS B 1 62 ? 10.632 -35.786 -16.000 1.00 19.57 62 HIS B N 1
ATOM 4688 C CA . HIS B 1 62 ? 9.527 -36.735 -15.955 1.00 19.98 62 HIS B CA 1
ATOM 4689 C C . HIS B 1 62 ? 8.903 -36.715 -14.557 1.00 19.07 62 HIS B C 1
ATOM 4690 O O . HIS B 1 62 ? 9.567 -36.395 -13.573 1.00 19.92 62 HIS B O 1
ATOM 4697 N N . VAL B 1 63 ? 7.615 -37.038 -14.473 1.00 17.72 63 VAL B N 1
ATOM 4698 C CA . VAL B 1 63 ? 6.922 -37.021 -13.190 1.00 16.17 63 VAL B CA 1
ATOM 4699 C C . VAL B 1 63 ? 6.059 -38.251 -13.001 1.00 15.97 63 VAL B C 1
ATOM 4700 O O . VAL B 1 63 ? 5.378 -38.699 -13.940 1.00 17.87 63 VAL B O 1
ATOM 4704 N N . LEU B 1 64 ? 6.085 -38.786 -11.787 1.00 14.60 64 LEU B N 1
ATOM 4705 C CA . LEU B 1 64 ? 5.288 -39.957 -11.441 1.00 15.62 64 LEU B CA 1
ATOM 4706 C C . LEU B 1 64 ? 4.279 -39.544 -10.376 1.00 16.91 64 LEU B C 1
ATOM 4707 O O . LEU B 1 64 ? 4.660 -39.132 -9.277 1.00 15.42 64 LEU B O 1
ATOM 4712 N N . LEU B 1 65 ? 2.996 -39.649 -10.706 1.00 16.46 65 LEU B N 1
ATOM 4713 C CA . LEU B 1 65 ? 1.938 -39.274 -9.772 1.00 18.37 65 LEU B CA 1
ATOM 4714 C C . LEU B 1 65 ? 1.270 -40.527 -9.234 1.00 20.01 65 LEU B C 1
ATOM 4715 O O . LEU B 1 65 ? 0.721 -41.324 -10.005 1.00 19.67 65 LEU B O 1
ATOM 4720 N N . ILE B 1 66 ? 1.306 -40.693 -7.915 1.00 21.71 66 ILE B N 1
ATOM 4721 C CA . ILE B 1 66 ? 0.705 -41.862 -7.279 1.00 24.02 66 ILE B CA 1
ATOM 4722 C C . ILE B 1 66 ? -0.445 -41.451 -6.382 1.00 26.34 66 ILE B C 1
ATOM 4723 O O . ILE B 1 66 ? -0.267 -40.681 -5.433 1.00 26.44 66 ILE B O 1
ATOM 4728 N N . GLY B 1 67 ? -1.627 -41.979 -6.686 1.00 27.76 67 GLY B N 1
ATOM 4729 C CA . GLY B 1 67 ? -2.800 -41.667 -5.899 1.00 29.42 67 GLY B CA 1
ATOM 4730 C C . GLY B 1 67 ? -4.033 -42.396 -6.397 1.00 31.88 67 GLY B C 1
ATOM 4731 O O . GLY B 1 67 ? -4.017 -43.048 -7.446 1.00 29.91 67 GLY B O 1
ATOM 4732 N N . GLU B 1 68 ? -5.114 -42.280 -5.637 1.00 32.64 68 GLU B N 1
ATOM 4733 C CA . GLU B 1 68 ? -6.374 -42.921 -5.988 1.00 32.11 68 GLU B CA 1
ATOM 4734 C C . GLU B 1 68 ? -6.973 -42.346 -7.269 1.00 31.06 68 GLU B C 1
ATOM 4735 O O . GLU B 1 68 ? -6.642 -41.231 -7.680 1.00 29.41 68 GLU B O 1
ATOM 4741 N N . PRO B 1 69 ? -7.857 -43.112 -7.930 1.00 30.60 69 PRO B N 1
ATOM 4742 C CA . PRO B 1 69 ? -8.466 -42.603 -9.157 1.00 30.07 69 PRO B CA 1
ATOM 4743 C C . PRO B 1 69 ? -9.281 -41.353 -8.857 1.00 30.39 69 PRO B C 1
ATOM 4744 O O . PRO B 1 69 ? -9.801 -41.182 -7.751 1.00 30.33 69 PRO B O 1
ATOM 4748 N N . GLY B 1 70 ? -9.361 -40.465 -9.838 1.00 31.56 70 GLY B N 1
ATOM 4749 C CA . GLY B 1 70 ? -10.102 -39.236 -9.654 1.00 32.28 70 GLY B CA 1
ATOM 4750 C C . GLY B 1 70 ? -9.539 -38.315 -8.587 1.00 32.19 70 GLY B C 1
ATOM 4751 O O . GLY B 1 70 ? -10.289 -37.799 -7.752 1.00 34.58 70 GLY B O 1
ATOM 4752 N N . THR B 1 71 ? -8.221 -38.124 -8.580 1.00 31.30 71 THR B N 1
ATOM 4753 C CA . THR B 1 71 ? -7.604 -37.211 -7.624 1.00 27.99 71 THR B CA 1
ATOM 4754 C C . THR B 1 71 ? -6.886 -36.111 -8.376 1.00 27.06 71 THR B C 1
ATOM 4755 O O . THR B 1 71 ? -6.211 -35.287 -7.781 1.00 28.10 71 THR B O 1
ATOM 4759 N N . GLY B 1 72 ? -7.048 -36.106 -9.696 1.00 26.77 72 GLY B N 1
ATOM 4760 C CA . GLY B 1 72 ? -6.464 -35.066 -10.527 1.00 25.68 72 GLY B CA 1
ATOM 4761 C C . GLY B 1 72 ? -5.150 -35.352 -11.232 1.00 24.90 72 GLY B C 1
ATOM 4762 O O . GLY B 1 72 ? -4.483 -34.424 -11.691 1.00 23.58 72 GLY B O 1
ATOM 4763 N N . LYS B 1 73 ? -4.772 -36.622 -11.326 1.00 23.41 73 LYS B N 1
ATOM 4764 C CA . LYS B 1 73 ? -3.516 -36.973 -11.972 1.00 22.25 73 LYS B CA 1
ATOM 4765 C C . LYS B 1 73 ? -3.511 -36.521 -13.437 1.00 22.12 73 LYS B C 1
ATOM 4766 O O . LYS B 1 73 ? -2.620 -35.778 -13.864 1.00 19.95 73 LYS B O 1
ATOM 4772 N N . SER B 1 74 ? -4.520 -36.930 -14.200 1.00 21.74 74 SER B N 1
ATOM 4773 C CA . SER B 1 74 ? -4.615 -36.534 -15.601 1.00 22.55 74 SER B CA 1
ATOM 4774 C C . SER B 1 74 ? -4.655 -35.010 -15.745 1.00 23.31 74 SER B C 1
ATOM 4775 O O . SER B 1 74 ? -4.093 -34.430 -16.679 1.00 22.30 74 SER B O 1
ATOM 4778 N N . MET B 1 75 ? -5.326 -34.365 -14.801 1.00 25.29 75 MET B N 1
ATOM 4779 C CA . MET B 1 75 ? -5.464 -32.916 -14.804 1.00 26.22 75 MET B CA 1
ATOM 4780 C C . MET B 1 75 ? -4.108 -32.234 -14.691 1.00 25.02 75 MET B C 1
ATOM 4781 O O . MET B 1 75 ? -3.829 -31.246 -15.387 1.00 25.13 75 MET B O 1
ATOM 4786 N N . LEU B 1 76 ? -3.269 -32.757 -13.801 1.00 23.00 76 LEU B N 1
ATOM 4787 C CA . LEU B 1 76 ? -1.930 -32.203 -13.607 1.00 22.15 76 LEU B CA 1
ATOM 4788 C C . LEU B 1 76 ? -1.082 -32.425 -14.866 1.00 22.85 76 LEU B C 1
ATOM 4789 O O . LEU B 1 76 ? -0.248 -31.584 -15.222 1.00 22.59 76 LEU B O 1
ATOM 4794 N N . GLY B 1 77 ? -1.306 -33.546 -15.547 1.00 22.78 77 GLY B N 1
ATOM 4795 C CA . GLY B 1 77 ? -0.562 -33.825 -16.769 1.00 24.16 77 GLY B CA 1
ATOM 4796 C C . GLY B 1 77 ? -0.924 -32.845 -17.879 1.00 25.66 77 GLY B C 1
ATOM 4797 O O . GLY B 1 77 ? -0.058 -32.378 -18.636 1.00 23.94 77 GLY B O 1
ATOM 4798 N N . GLN B 1 78 ? -2.215 -32.533 -17.985 1.00 25.78 78 GLN B N 1
ATOM 4799 C CA . GLN B 1 78 ? -2.674 -31.588 -19.002 1.00 27.52 78 GLN B CA 1
ATOM 4800 C C . GLN B 1 78 ? -2.142 -30.215 -18.621 1.00 27.29 78 GLN B C 1
ATOM 4801 O O . GLN B 1 78 ? -1.688 -29.453 -19.471 1.00 26.90 78 GLN B O 1
ATOM 4807 N N . ALA B 1 79 ? -2.190 -29.915 -17.327 1.00 28.15 79 ALA B N 1
ATOM 4808 C CA . ALA B 1 79 ? -1.705 -28.639 -16.835 1.00 28.72 79 ALA B CA 1
ATOM 4809 C C . ALA B 1 79 ? -0.230 -28.474 -17.177 1.00 30.25 79 ALA B C 1
ATOM 4810 O O . ALA B 1 79 ? 0.223 -27.373 -17.504 1.00 30.07 79 ALA B O 1
ATOM 4812 N N . MET B 1 80 ? 0.529 -29.567 -17.113 1.00 30.73 80 MET B N 1
ATOM 4813 C CA . MET B 1 80 ? 1.949 -29.476 -17.416 1.00 31.89 80 MET B CA 1
ATOM 4814 C C . MET B 1 80 ? 2.169 -29.187 -18.901 1.00 32.36 80 MET B C 1
ATOM 4815 O O . MET B 1 80 ? 3.098 -28.468 -19.264 1.00 31.93 80 MET B O 1
ATOM 4820 N N . ALA B 1 81 ? 1.317 -29.745 -19.756 1.00 33.13 81 ALA B N 1
ATOM 4821 C CA . ALA B 1 81 ? 1.442 -29.512 -21.191 1.00 33.98 81 ALA B CA 1
ATOM 4822 C C . ALA B 1 81 ? 1.321 -28.011 -21.472 1.00 34.96 81 ALA B C 1
ATOM 4823 O O . ALA B 1 81 ? 2.071 -27.451 -22.278 1.00 33.14 81 ALA B O 1
ATOM 4825 N N . GLU B 1 82 ? 0.378 -27.365 -20.791 1.00 35.96 82 GLU B N 1
ATOM 4826 C CA . GLU B 1 82 ? 0.149 -25.937 -20.965 1.00 38.22 82 GLU B CA 1
ATOM 4827 C C . GLU B 1 82 ? 1.334 -25.074 -20.565 1.00 38.60 82 GLU B C 1
ATOM 4828 O O . GLU B 1 82 ? 1.505 -23.973 -21.085 1.00 38.97 82 GLU B O 1
ATOM 4834 N N . LEU B 1 83 ? 2.150 -25.569 -19.644 1.00 39.02 83 LEU B N 1
ATOM 4835 C CA . LEU B 1 83 ? 3.306 -24.820 -19.175 1.00 40.51 83 LEU B CA 1
ATOM 4836 C C . LEU B 1 83 ? 4.526 -25.021 -20.068 1.00 41.83 83 LEU B C 1
ATOM 4837 O O . LEU B 1 83 ? 5.616 -24.540 -19.765 1.00 42.47 83 LEU B O 1
ATOM 4842 N N . LEU B 1 84 ? 4.330 -25.727 -21.174 1.00 43.32 84 LEU B N 1
ATOM 4843 C CA . LEU B 1 84 ? 5.404 -26.015 -22.119 1.00 45.20 84 LEU B CA 1
ATOM 4844 C C . LEU B 1 84 ? 5.437 -25.031 -23.299 1.00 45.95 84 LEU B C 1
ATOM 4845 O O . LEU B 1 84 ? 4.404 -24.515 -23.723 1.00 44.85 84 LEU B O 1
ATOM 4850 N N . PRO B 1 85 ? 6.636 -24.772 -23.848 1.00 47.72 85 PRO B N 1
ATOM 4851 C CA . PRO B 1 85 ? 6.825 -23.859 -24.983 1.00 49.28 85 PRO B CA 1
ATOM 4852 C C . PRO B 1 85 ? 5.990 -24.282 -26.196 1.00 50.34 85 PRO B C 1
ATOM 4853 O O . PRO B 1 85 ? 5.838 -25.470 -26.472 1.00 48.63 85 PRO B O 1
ATOM 4857 N N . THR B 1 86 ? 5.461 -23.302 -26.921 1.00 52.99 86 THR B N 1
ATOM 4858 C CA . THR B 1 86 ? 4.636 -23.575 -28.091 1.00 54.76 86 THR B CA 1
ATOM 4859 C C . THR B 1 86 ? 5.259 -23.064 -29.387 1.00 55.90 86 THR B C 1
ATOM 4860 O O . THR B 1 86 ? 5.038 -23.636 -30.455 1.00 56.82 86 THR B O 1
ATOM 4864 N N . GLU B 1 87 ? 6.039 -21.990 -29.295 1.00 56.79 87 GLU B N 1
ATOM 4865 C CA . GLU B 1 87 ? 6.673 -21.391 -30.474 1.00 56.97 87 GLU B CA 1
ATOM 4866 C C . GLU B 1 87 ? 7.672 -22.302 -31.188 1.00 55.42 87 GLU B C 1
ATOM 4867 O O . GLU B 1 87 ? 8.025 -22.062 -32.347 1.00 54.85 87 GLU B O 1
ATOM 4873 N N . THR B 1 88 ? 8.121 -23.349 -30.507 1.00 52.47 88 THR B N 1
ATOM 4874 C CA . THR B 1 88 ? 9.115 -24.241 -31.087 1.00 49.74 88 THR B CA 1
ATOM 4875 C C . THR B 1 88 ? 8.641 -25.634 -31.529 1.00 46.07 88 THR B C 1
ATOM 4876 O O . THR B 1 88 ? 9.456 -26.518 -31.773 1.00 45.45 88 THR B O 1
ATOM 4880 N N . LEU B 1 89 ? 7.334 -25.828 -31.650 1.00 42.69 89 LEU B N 1
ATOM 4881 C CA . LEU B 1 89 ? 6.809 -27.127 -32.058 1.00 40.09 89 LEU B CA 1
ATOM 4882 C C . LEU B 1 89 ? 7.360 -27.536 -33.433 1.00 40.32 89 LEU B C 1
ATOM 4883 O O . LEU B 1 89 ? 7.843 -26.691 -34.195 1.00 40.84 89 LEU B O 1
ATOM 4888 N N . GLU B 1 90 ? 7.305 -28.830 -33.743 1.00 38.70 90 GLU B N 1
ATOM 4889 C CA . GLU B 1 90 ? 7.806 -29.327 -35.025 1.00 37.20 90 GLU B CA 1
ATOM 4890 C C . GLU B 1 90 ? 6.835 -30.293 -35.690 1.00 36.24 90 GLU B C 1
ATOM 4891 O O . GLU B 1 90 ? 5.987 -30.891 -35.028 1.00 36.49 90 GLU B O 1
ATOM 4897 N N . ASP B 1 91 ? 6.960 -30.427 -37.008 1.00 35.33 91 ASP B N 1
ATOM 4898 C CA . ASP B 1 91 ? 6.143 -31.359 -37.772 1.00 34.97 91 ASP B CA 1
ATOM 4899 C C . ASP B 1 91 ? 7.065 -32.519 -38.108 1.00 33.08 91 ASP B C 1
ATOM 4900 O O . ASP B 1 91 ? 8.275 -32.338 -38.218 1.00 34.50 91 ASP B O 1
ATOM 4905 N N . ILE B 1 92 ? 6.500 -33.709 -38.257 1.00 31.30 92 ILE B N 1
ATOM 4906 C CA . ILE B 1 92 ? 7.298 -34.880 -38.576 1.00 30.14 92 ILE B CA 1
ATOM 4907 C C . ILE B 1 92 ? 6.831 -35.440 -39.898 1.00 29.51 92 ILE B C 1
ATOM 4908 O O . ILE B 1 92 ? 5.646 -35.719 -40.088 1.00 29.38 92 ILE B O 1
ATOM 4913 N N . LEU B 1 93 ? 7.780 -35.600 -40.809 1.00 28.63 93 LEU B N 1
ATOM 4914 C CA . LEU B 1 93 ? 7.503 -36.111 -42.137 1.00 27.46 93 LEU B CA 1
ATOM 4915 C C . LEU B 1 93 ? 8.265 -37.408 -42.363 1.00 26.83 93 LEU B C 1
ATOM 4916 O O . LEU B 1 93 ? 9.380 -37.584 -41.858 1.00 26.40 93 LEU B O 1
ATOM 4921 N N . VAL B 1 94 ? 7.660 -38.321 -43.115 1.00 27.26 94 VAL B N 1
ATOM 4922 C CA . VAL B 1 94 ? 8.319 -39.580 -43.444 1.00 29.39 94 VAL B CA 1
ATOM 4923 C C . VAL B 1 94 ? 8.490 -39.594 -44.964 1.00 30.67 94 VAL B C 1
ATOM 4924 O O . VAL B 1 94 ? 7.538 -39.360 -45.713 1.00 30.85 94 VAL B O 1
ATOM 4928 N N . PHE B 1 95 ? 9.715 -39.846 -45.407 1.00 32.02 95 PHE B N 1
ATOM 4929 C CA . PHE B 1 95 ? 10.035 -39.869 -46.828 1.00 33.24 95 PHE B CA 1
ATOM 4930 C C . PHE B 1 95 ? 10.383 -41.251 -47.346 1.00 32.74 95 PHE B C 1
ATOM 4931 O O . PHE B 1 95 ? 10.824 -42.126 -46.594 1.00 32.90 95 PHE B O 1
ATOM 4939 N N . PRO B 1 96 ? 10.180 -41.473 -48.650 1.00 31.93 96 PRO B N 1
ATOM 4940 C CA . PRO B 1 96 ? 10.531 -42.793 -49.170 1.00 32.01 96 PRO B CA 1
ATOM 4941 C C . PRO B 1 96 ? 12.058 -42.892 -49.149 1.00 32.19 96 PRO B C 1
ATOM 4942 O O . PRO B 1 96 ? 12.752 -41.877 -49.241 1.00 31.30 96 PRO B O 1
ATOM 4946 N N . ASN B 1 97 ? 12.580 -44.100 -48.997 1.00 31.60 97 ASN B N 1
ATOM 4947 C CA . ASN B 1 97 ? 14.021 -44.291 -48.974 1.00 32.76 97 ASN B CA 1
ATOM 4948 C C . ASN B 1 97 ? 14.433 -45.117 -50.196 1.00 34.08 97 ASN B C 1
ATOM 4949 O O . ASN B 1 97 ? 14.406 -46.347 -50.161 1.00 34.29 97 ASN B O 1
ATOM 4954 N N . PRO B 1 98 ? 14.829 -44.439 -51.291 1.00 35.24 98 PRO B N 1
ATOM 4955 C CA . PRO B 1 98 ? 15.256 -45.033 -52.565 1.00 35.06 98 PRO B CA 1
ATOM 4956 C C . PRO B 1 98 ? 16.279 -46.158 -52.445 1.00 35.03 98 PRO B C 1
ATOM 4957 O O . PRO B 1 98 ? 16.219 -47.134 -53.187 1.00 35.90 98 PRO B O 1
ATOM 4961 N N . GLU B 1 99 ? 17.221 -46.020 -51.519 1.00 34.84 99 GLU B N 1
ATOM 4962 C CA . GLU B 1 99 ? 18.243 -47.041 -51.330 1.00 35.64 99 GLU B CA 1
ATOM 4963 C C . GLU B 1 99 ? 17.648 -48.285 -50.699 1.00 36.10 99 GLU B C 1
ATOM 4964 O O . GLU B 1 99 ? 17.956 -49.399 -51.112 1.00 36.34 99 GLU B O 1
ATOM 4970 N N . ASP B 1 100 ? 16.813 -48.085 -49.680 1.00 36.48 100 ASP B N 1
ATOM 4971 C CA . ASP B 1 100 ? 16.176 -49.193 -48.971 1.00 36.78 100 ASP B CA 1
ATOM 4972 C C . ASP B 1 100 ? 14.738 -48.858 -48.572 1.00 37.41 100 ASP B C 1
ATOM 4973 O O . ASP B 1 100 ? 14.485 -48.203 -47.561 1.00 32.93 100 ASP B O 1
ATOM 4978 N N . GLU B 1 101 ? 13.806 -49.321 -49.395 1.00 38.11 101 GLU B N 1
ATOM 4979 C CA . GLU B 1 101 ? 12.384 -49.103 -49.187 1.00 38.92 101 GLU B CA 1
ATOM 4980 C C . GLU B 1 101 ? 11.951 -49.401 -47.750 1.00 36.98 101 GLU B C 1
ATOM 4981 O O . GLU B 1 101 ? 11.160 -48.661 -47.167 1.00 37.39 101 GLU B O 1
ATOM 4987 N N . ASN B 1 102 ? 12.483 -50.475 -47.181 1.00 34.78 102 ASN B N 1
ATOM 4988 C CA . ASN B 1 102 ? 12.107 -50.881 -45.834 1.00 34.14 102 ASN B CA 1
ATOM 4989 C C . ASN B 1 102 ? 12.599 -50.033 -44.674 1.00 33.37 102 ASN B C 1
ATOM 4990 O O . ASN B 1 102 ? 12.351 -50.363 -43.511 1.00 33.21 102 ASN B O 1
ATOM 4995 N N . MET B 1 103 ? 13.299 -48.947 -44.979 1.00 32.37 103 MET B N 1
ATOM 4996 C CA . MET B 1 103 ? 13.765 -48.050 -43.932 1.00 30.94 103 MET B CA 1
ATOM 4997 C C . MET B 1 103 ? 13.421 -46.614 -44.282 1.00 30.26 103 MET B C 1
ATOM 4998 O O . MET B 1 103 ? 14.309 -45.810 -44.553 1.00 29.46 103 MET B O 1
ATOM 5003 N N . PRO B 1 104 ? 12.119 -46.273 -44.292 1.00 29.18 104 PRO B N 1
ATOM 5004 C CA . PRO B 1 104 ? 11.693 -44.911 -44.616 1.00 28.01 104 PRO B CA 1
ATOM 5005 C C . PRO B 1 104 ? 12.499 -43.886 -43.821 1.00 27.91 104 PRO B C 1
ATOM 5006 O O . PRO B 1 104 ? 12.874 -44.131 -42.674 1.00 24.67 104 PRO B O 1
ATOM 5010 N N . ARG B 1 105 ? 12.764 -42.744 -44.447 1.00 28.66 105 ARG B N 1
ATOM 5011 C CA . ARG B 1 105 ? 13.539 -41.682 -43.816 1.00 29.30 105 ARG B CA 1
ATOM 5012 C C . ARG B 1 105 ? 12.649 -40.690 -43.081 1.00 28.24 105 ARG B C 1
ATOM 5013 O O . ARG B 1 105 ? 11.494 -40.473 -43.457 1.00 27.23 105 ARG B O 1
ATOM 5021 N N . ILE B 1 106 ? 13.193 -40.081 -42.034 1.00 26.94 106 ILE B N 1
ATOM 5022 C CA . ILE B 1 106 ? 12.415 -39.146 -41.242 1.00 28.20 106 ILE B CA 1
ATOM 5023 C C . ILE B 1 106 ? 13.009 -37.752 -41.198 1.00 30.54 106 ILE B C 1
ATOM 5024 O O . ILE B 1 106 ? 14.211 -37.575 -40.995 1.00 32.09 106 ILE B O 1
ATOM 5029 N N . LYS B 1 107 ? 12.148 -36.760 -41.367 1.00 32.84 107 LYS B N 1
ATOM 5030 C CA . LYS B 1 107 ? 12.581 -35.379 -41.337 1.00 35.78 107 LYS B CA 1
ATOM 5031 C C . LYS B 1 107 ? 11.662 -34.579 -40.420 1.00 36.40 107 LYS B C 1
ATOM 5032 O O . LYS B 1 107 ? 10.438 -34.751 -40.439 1.00 35.03 107 LYS B O 1
ATOM 5038 N N . THR B 1 108 ? 12.257 -33.721 -39.604 1.00 36.97 108 THR B N 1
ATOM 5039 C CA . THR B 1 108 ? 11.480 -32.876 -38.711 1.00 40.00 108 THR B CA 1
ATOM 5040 C C . THR B 1 108 ? 11.730 -31.422 -39.105 1.00 40.38 108 THR B C 1
ATOM 5041 O O . THR B 1 108 ? 12.857 -31.037 -39.417 1.00 40.16 108 THR B O 1
ATOM 5045 N N . VAL B 1 109 ? 10.670 -30.622 -39.096 1.00 41.21 109 VAL B N 1
ATOM 5046 C CA . VAL B 1 109 ? 10.764 -29.212 -39.460 1.00 42.30 109 VAL B CA 1
ATOM 5047 C C . VAL B 1 109 ? 9.849 -28.381 -38.562 1.00 43.25 109 VAL B C 1
ATOM 5048 O O . VAL B 1 109 ? 8.971 -28.923 -37.890 1.00 42.58 109 VAL B O 1
ATOM 5052 N N . PRO B 1 110 ? 10.051 -27.051 -38.529 1.00 43.89 110 PRO B N 1
ATOM 5053 C CA . PRO B 1 110 ? 9.203 -26.193 -37.691 1.00 43.39 110 PRO B CA 1
ATOM 5054 C C . PRO B 1 110 ? 7.740 -26.355 -38.090 1.00 42.99 110 PRO B C 1
ATOM 5055 O O . PRO B 1 110 ? 7.433 -26.511 -39.268 1.00 42.56 110 PRO B O 1
ATOM 5059 N N . ALA B 1 111 ? 6.844 -26.321 -37.109 1.00 43.85 111 ALA B N 1
ATOM 5060 C CA . ALA B 1 111 ? 5.411 -26.475 -37.354 1.00 45.09 111 ALA B CA 1
ATOM 5061 C C . ALA B 1 111 ? 4.894 -25.618 -38.511 1.00 46.33 111 ALA B C 1
ATOM 5062 O O . ALA B 1 111 ? 5.392 -24.519 -38.747 1.00 47.72 111 ALA B O 1
ATOM 5064 N N . CYS B 1 112 ? 3.884 -26.137 -39.210 1.00 47.09 112 CYS B N 1
ATOM 5065 C CA . CYS B 1 112 ? 3.257 -25.479 -40.363 1.00 48.89 112 CYS B CA 1
ATOM 5066 C C . CYS B 1 112 ? 4.036 -25.681 -41.647 1.00 48.81 112 CYS B C 1
ATOM 5067 O O . CYS B 1 112 ? 3.470 -25.689 -42.741 1.00 48.81 112 CYS B O 1
ATOM 5070 N N . GLN B 1 113 ? 5.340 -25.849 -41.502 1.00 49.44 113 GLN B N 1
ATOM 5071 C CA . GLN B 1 113 ? 6.217 -26.073 -42.634 1.00 50.57 113 GLN B CA 1
ATOM 5072 C C . GLN B 1 113 ? 5.946 -27.461 -43.221 1.00 50.98 113 GLN B C 1
ATOM 5073 O O . GLN B 1 113 ? 6.251 -27.729 -44.382 1.00 50.07 113 GLN B O 1
ATOM 5079 N N . GLY B 1 114 ? 5.360 -28.339 -42.412 1.00 51.55 114 GLY B N 1
ATOM 5080 C CA . GLY B 1 114 ? 5.057 -29.679 -42.880 1.00 52.83 114 GLY B CA 1
ATOM 5081 C C . GLY B 1 114 ? 4.006 -29.683 -43.976 1.00 53.53 114 GLY B C 1
ATOM 5082 O O . GLY B 1 114 ? 4.190 -30.310 -45.017 1.00 52.83 114 GLY B O 1
ATOM 5083 N N . ARG B 1 115 ? 2.899 -28.985 -43.737 1.00 54.88 115 ARG B N 1
ATOM 5084 C CA . ARG B 1 115 ? 1.812 -28.900 -44.705 1.00 57.17 115 ARG B CA 1
ATOM 5085 C C . ARG B 1 115 ? 2.305 -28.428 -46.069 1.00 58.62 115 ARG B C 1
ATOM 5086 O O . ARG B 1 115 ? 1.928 -28.980 -47.105 1.00 58.25 115 ARG B O 1
ATOM 5094 N N . ARG B 1 116 ? 3.150 -27.404 -46.066 1.00 59.89 116 ARG B N 1
ATOM 5095 C CA . ARG B 1 116 ? 3.668 -26.866 -47.310 1.00 61.34 116 ARG B CA 1
ATOM 5096 C C . ARG B 1 116 ? 4.577 -27.836 -48.051 1.00 61.93 116 ARG B C 1
ATOM 5097 O O . ARG B 1 116 ? 4.368 -28.097 -49.239 1.00 62.55 116 ARG B O 1
ATOM 5105 N N . ILE B 1 117 ? 5.575 -28.379 -47.361 1.00 61.66 117 ILE B N 1
ATOM 5106 C CA . ILE B 1 117 ? 6.493 -29.317 -47.994 1.00 61.49 117 ILE B CA 1
ATOM 5107 C C . ILE B 1 117 ? 5.730 -30.441 -48.682 1.00 62.27 117 ILE B C 1
ATOM 5108 O O . ILE B 1 117 ? 6.148 -30.933 -49.726 1.00 62.76 117 ILE B O 1
ATOM 5113 N N . VAL B 1 118 ? 4.603 -30.842 -48.106 1.00 62.92 118 VAL B N 1
ATOM 5114 C CA . VAL B 1 118 ? 3.817 -31.913 -48.696 1.00 64.53 118 VAL B CA 1
ATOM 5115 C C . VAL B 1 118 ? 3.197 -31.512 -50.032 1.00 66.64 118 VAL B C 1
ATOM 5116 O O . VAL B 1 118 ? 3.160 -32.313 -50.966 1.00 67.18 118 VAL B O 1
ATOM 5120 N N . GLU B 1 119 ? 2.716 -30.276 -50.132 1.00 68.73 119 GLU B N 1
ATOM 5121 C CA . GLU B 1 119 ? 2.105 -29.819 -51.376 1.00 70.55 119 GLU B CA 1
ATOM 5122 C C . GLU B 1 119 ? 3.147 -29.592 -52.459 1.00 70.48 119 GLU B C 1
ATOM 5123 O O . GLU B 1 119 ? 2.887 -29.852 -53.632 1.00 70.82 119 GLU B O 1
ATOM 5129 N N . LYS B 1 120 ? 4.319 -29.098 -52.070 1.00 70.47 120 LYS B N 1
ATOM 5130 C CA . LYS B 1 120 ? 5.394 -28.885 -53.031 1.00 70.75 120 LYS B CA 1
ATOM 5131 C C . LYS B 1 120 ? 5.462 -30.152 -53.860 1.00 70.91 120 LYS B C 1
ATOM 5132 O O . LYS B 1 120 ? 5.243 -30.142 -55.067 1.00 71.48 120 LYS B O 1
ATOM 5138 N N . TYR B 1 121 ? 5.752 -31.255 -53.187 1.00 70.59 121 TYR B N 1
ATOM 5139 C CA . TYR B 1 121 ? 5.845 -32.536 -53.856 1.00 70.81 121 TYR B CA 1
ATOM 5140 C C . TYR B 1 121 ? 4.535 -32.887 -54.546 1.00 72.51 121 TYR B C 1
ATOM 5141 O O . TYR B 1 121 ? 4.537 -33.431 -55.650 1.00 73.00 121 TYR B O 1
ATOM 5150 N N . ARG B 1 122 ? 3.420 -32.558 -53.902 1.00 74.50 122 ARG B N 1
ATOM 5151 C CA . ARG B 1 122 ? 2.101 -32.848 -54.455 1.00 76.47 122 ARG B CA 1
ATOM 5152 C C . ARG B 1 122 ? 1.863 -32.136 -55.787 1.00 78.07 122 ARG B C 1
ATOM 5153 O O . ARG B 1 122 ? 1.103 -32.622 -56.628 1.00 77.56 122 ARG B O 1
ATOM 5161 N N . GLU B 1 123 ? 2.508 -30.985 -55.975 1.00 79.98 123 GLU B N 1
ATOM 5162 C CA . GLU B 1 123 ? 2.372 -30.227 -57.219 1.00 82.15 123 GLU B CA 1
ATOM 5163 C C . GLU B 1 123 ? 3.106 -31.000 -58.311 1.00 83.21 123 GLU B C 1
ATOM 5164 O O . GLU B 1 123 ? 2.604 -31.157 -59.425 1.00 83.11 123 GLU B O 1
ATOM 5170 N N . LYS B 1 124 ? 4.302 -31.478 -57.974 1.00 84.20 124 LYS B N 1
ATOM 5171 C CA . LYS B 1 124 ? 5.123 -32.238 -58.904 1.00 85.20 124 LYS B CA 1
ATOM 5172 C C . LYS B 1 124 ? 4.356 -33.466 -59.363 1.00 85.95 124 LYS B C 1
ATOM 5173 O O . LYS B 1 124 ? 4.548 -33.945 -60.481 1.00 86.56 124 LYS B O 1
ATOM 5179 N N . ALA B 1 125 ? 3.493 -33.983 -58.494 1.00 86.41 125 ALA B N 1
ATOM 5180 C CA . ALA B 1 125 ? 2.686 -35.140 -58.846 1.00 87.28 125 ALA B CA 1
ATOM 5181 C C . ALA B 1 125 ? 1.982 -34.763 -60.138 1.00 87.85 125 ALA B C 1
ATOM 5182 O O . ALA B 1 125 ? 1.967 -35.529 -61.101 1.00 87.97 125 ALA B O 1
ATOM 5184 N N . LYS B 1 126 ? 1.416 -33.558 -60.146 1.00 88.66 126 LYS B N 1
ATOM 5185 C CA . LYS B 1 126 ? 0.716 -33.034 -61.312 1.00 89.28 126 LYS B CA 1
ATOM 5186 C C . LYS B 1 126 ? 1.683 -32.939 -62.493 1.00 89.76 126 LYS B C 1
ATOM 5187 O O . LYS B 1 126 ? 1.370 -33.373 -63.604 1.00 90.00 126 LYS B O 1
ATOM 5189 N N . SER B 1 127 ? 2.860 -32.372 -62.243 1.00 89.95 127 SER B N 1
ATOM 5190 C CA . SER B 1 127 ? 3.879 -32.224 -63.277 1.00 90.01 127 SER B CA 1
ATOM 5191 C C . SER B 1 127 ? 4.504 -33.574 -63.625 1.00 90.10 127 SER B C 1
ATOM 5192 O O . SER B 1 127 ? 5.728 -33.714 -63.659 1.00 90.06 127 SER B O 1
ATOM 5195 N N . GLN B 1 128 ? 3.657 -34.566 -63.880 1.00 90.13 128 GLN B N 1
ATOM 5196 C CA . GLN B 1 128 ? 4.132 -35.897 -64.227 1.00 90.59 128 GLN B CA 1
ATOM 5197 C C . GLN B 1 128 ? 3.070 -36.670 -65.004 1.00 90.59 128 GLN B C 1
ATOM 5198 O O . GLN B 1 128 ? 3.391 -37.493 -65.864 1.00 90.68 128 GLN B O 1
ATOM 5204 N N . THR B 1 141 ? 5.491 -41.450 -60.262 1.00 64.15 178 THR B N 1
ATOM 5205 C CA . THR B 1 141 ? 6.946 -41.383 -60.156 1.00 64.48 178 THR B CA 1
ATOM 5206 C C . THR B 1 141 ? 7.363 -40.454 -59.022 1.00 64.48 178 THR B C 1
ATOM 5207 O O . THR B 1 141 ? 8.339 -40.725 -58.317 1.00 64.97 178 THR B O 1
ATOM 5209 N N . VAL B 1 142 ? 6.641 -39.350 -58.848 1.00 63.61 179 VAL B N 1
ATOM 5210 C CA . VAL B 1 142 ? 6.981 -38.435 -57.767 1.00 62.16 179 VAL B CA 1
ATOM 5211 C C . VAL B 1 142 ? 6.239 -38.922 -56.519 1.00 60.53 179 VAL B C 1
ATOM 5212 O O . VAL B 1 142 ? 5.006 -38.950 -56.475 1.00 60.15 179 VAL B O 1
ATOM 5216 N N . LEU B 1 143 ? 7.001 -39.346 -55.518 1.00 58.68 180 LEU B N 1
ATOM 5217 C CA . LEU B 1 143 ? 6.415 -39.844 -54.282 1.00 56.18 180 LEU B CA 1
ATOM 5218 C C . LEU B 1 143 ? 6.341 -38.734 -53.252 1.00 54.30 180 LEU B C 1
ATOM 5219 O O . LEU B 1 143 ? 7.365 -38.199 -52.825 1.00 55.13 180 LEU B O 1
ATOM 5224 N N . VAL B 1 144 ? 5.124 -38.384 -52.861 1.00 51.34 181 VAL B N 1
ATOM 5225 C CA . VAL B 1 144 ? 4.921 -37.336 -51.874 1.00 48.92 181 VAL B CA 1
ATOM 5226 C C . VAL B 1 144 ? 5.217 -37.880 -50.478 1.00 47.06 181 VAL B C 1
ATOM 5227 O O . VAL B 1 144 ? 4.790 -38.985 -50.130 1.00 46.21 181 VAL B O 1
ATOM 5231 N N . PRO B 1 145 ? 5.978 -37.125 -49.669 1.00 45.37 182 PRO B N 1
ATOM 5232 C CA . PRO B 1 145 ? 6.282 -37.592 -48.314 1.00 43.60 182 PRO B CA 1
ATOM 5233 C C . PRO B 1 145 ? 4.999 -37.510 -47.485 1.00 40.98 182 PRO B C 1
ATOM 5234 O O . PRO B 1 145 ? 4.107 -36.724 -47.796 1.00 40.79 182 PRO B O 1
ATOM 5238 N N . LYS B 1 146 ? 4.902 -38.326 -46.443 1.00 38.08 183 LYS B N 1
ATOM 5239 C CA . LYS B 1 146 ? 3.713 -38.335 -45.603 1.00 35.76 183 LYS B CA 1
ATOM 5240 C C . LYS B 1 146 ? 3.919 -37.524 -44.327 1.00 34.55 183 LYS B C 1
ATOM 5241 O O . LYS B 1 146 ? 4.964 -37.614 -43.678 1.00 33.92 183 LYS B O 1
ATOM 5247 N N . LEU B 1 147 ? 2.916 -36.726 -43.980 1.00 32.67 184 LEU B N 1
ATOM 5248 C CA . LEU B 1 147 ? 2.967 -35.906 -42.778 1.00 32.60 184 LEU B CA 1
ATOM 5249 C C . LEU B 1 147 ? 2.425 -36.738 -41.612 1.00 32.03 184 LEU B C 1
ATOM 5250 O O . LEU B 1 147 ? 1.212 -36.894 -41.466 1.00 31.09 184 LEU B O 1
ATOM 5255 N N . LEU B 1 148 ? 3.333 -37.280 -40.800 1.00 31.31 185 LEU B N 1
ATOM 5256 C CA . LEU B 1 148 ? 2.967 -38.108 -39.648 1.00 30.85 185 LEU B CA 1
ATOM 5257 C C . LEU B 1 148 ? 2.368 -37.294 -38.512 1.00 30.29 185 LEU B C 1
ATOM 5258 O O . LEU B 1 148 ? 1.272 -37.575 -38.042 1.00 30.31 185 LEU B O 1
ATOM 5263 N N . VAL B 1 149 ? 3.106 -36.292 -38.055 1.00 29.49 186 VAL B N 1
ATOM 5264 C CA . VAL B 1 149 ? 2.623 -35.448 -36.985 1.00 30.24 186 VAL B CA 1
ATOM 5265 C C . VAL B 1 149 ? 2.625 -34.000 -37.463 1.00 31.31 186 VAL B C 1
ATOM 5266 O O . VAL B 1 149 ? 3.656 -33.454 -37.860 1.00 30.80 186 VAL B O 1
ATOM 5270 N N . ASP B 1 150 ? 1.448 -33.391 -37.437 1.00 32.61 187 ASP B N 1
ATOM 5271 C CA . ASP B 1 150 ? 1.275 -32.010 -37.868 1.00 33.38 187 ASP B CA 1
ATOM 5272 C C . ASP B 1 150 ? 0.832 -31.126 -36.700 1.00 33.88 187 ASP B C 1
ATOM 5273 O O . ASP B 1 150 ? -0.294 -31.241 -36.220 1.00 33.49 187 ASP B O 1
ATOM 5278 N N . ASN B 1 151 ? 1.723 -30.259 -36.229 1.00 34.01 188 ASN B N 1
ATOM 5279 C CA . ASN B 1 151 ? 1.379 -29.374 -35.121 1.00 36.48 188 ASN B CA 1
ATOM 5280 C C . ASN B 1 151 ? 1.076 -27.953 -35.574 1.00 38.06 188 ASN B C 1
ATOM 5281 O O . ASN B 1 151 ? 1.023 -27.028 -34.760 1.00 38.05 188 ASN B O 1
ATOM 5286 N N . CYS B 1 152 ? 0.867 -27.778 -36.871 1.00 40.02 189 CYS B N 1
ATOM 5287 C CA . CYS B 1 152 ? 0.571 -26.455 -37.392 1.00 41.55 189 CYS B CA 1
ATOM 5288 C C . CYS B 1 152 ? -0.743 -25.922 -36.832 1.00 41.23 189 CYS B C 1
ATOM 5289 O O . CYS B 1 152 ? -1.783 -26.577 -36.927 1.00 39.50 189 CYS B O 1
ATOM 5292 N N . GLY B 1 153 ? -0.689 -24.736 -36.239 1.00 40.69 190 GLY B N 1
ATOM 5293 C CA . GLY B 1 153 ? -1.893 -24.139 -35.696 1.00 42.96 190 GLY B CA 1
ATOM 5294 C C . GLY B 1 153 ? -2.146 -24.437 -34.231 1.00 44.32 190 GLY B C 1
ATOM 5295 O O . GLY B 1 153 ? -3.166 -24.018 -33.680 1.00 44.71 190 GLY B O 1
ATOM 5296 N N . ARG B 1 154 ? -1.232 -25.165 -33.596 1.00 44.49 191 ARG B N 1
ATOM 5297 C CA . ARG B 1 154 ? -1.378 -25.484 -32.181 1.00 44.08 191 ARG B CA 1
ATOM 5298 C C . ARG B 1 154 ? -0.972 -24.301 -31.324 1.00 43.68 191 ARG B C 1
ATOM 5299 O O . ARG B 1 154 ? 0.062 -23.678 -31.560 1.00 43.36 191 ARG B O 1
ATOM 5307 N N . THR B 1 155 ? -1.782 -24.010 -30.313 1.00 44.12 192 THR B N 1
ATOM 5308 C CA . THR B 1 155 ? -1.496 -22.902 -29.413 1.00 43.82 192 THR B CA 1
ATOM 5309 C C . THR B 1 155 ? -0.857 -23.410 -28.123 1.00 42.75 192 THR B C 1
ATOM 5310 O O . THR B 1 155 ? -0.310 -22.632 -27.346 1.00 43.71 192 THR B O 1
ATOM 5314 N N . LYS B 1 156 ? -0.928 -24.720 -27.906 1.00 40.50 193 LYS B N 1
ATOM 5315 C CA . LYS B 1 156 ? -0.359 -25.348 -26.718 1.00 38.44 193 LYS B CA 1
ATOM 5316 C C . LYS B 1 156 ? 0.465 -26.567 -27.123 1.00 36.08 193 LYS B C 1
ATOM 5317 O O . LYS B 1 156 ? 0.186 -27.203 -28.142 1.00 35.44 193 LYS B O 1
ATOM 5323 N N . ALA B 1 157 ? 1.481 -26.890 -26.329 1.00 32.68 194 ALA B N 1
ATOM 5324 C CA . ALA B 1 157 ? 2.294 -28.068 -26.599 1.00 29.65 194 ALA B CA 1
ATOM 5325 C C . ALA B 1 157 ? 1.336 -29.254 -26.477 1.00 27.95 194 ALA B C 1
ATOM 5326 O O . ALA B 1 157 ? 0.385 -29.220 -25.695 1.00 27.91 194 ALA B O 1
ATOM 5328 N N . PRO B 1 158 ? 1.575 -30.321 -27.244 1.00 26.85 195 PRO B N 1
ATOM 5329 C CA . PRO B 1 158 ? 0.721 -31.515 -27.224 1.00 26.72 195 PRO B CA 1
ATOM 5330 C C . PRO B 1 158 ? 0.570 -32.259 -25.893 1.00 26.00 195 PRO B C 1
ATOM 5331 O O . PRO B 1 158 ? 1.527 -32.411 -25.133 1.00 26.35 195 PRO B O 1
ATOM 5335 N N . PHE B 1 159 ? -0.645 -32.724 -25.625 1.00 24.42 196 PHE B N 1
ATOM 5336 C CA . PHE B 1 159 ? -0.912 -33.535 -24.443 1.00 25.65 196 PHE B CA 1
ATOM 5337 C C . PHE B 1 159 ? -1.478 -34.817 -25.017 1.00 25.51 196 PHE B C 1
ATOM 5338 O O . PHE B 1 159 ? -2.562 -34.801 -25.595 1.00 27.04 196 PHE B O 1
ATOM 5346 N N . ILE B 1 160 ? -0.759 -35.924 -24.867 1.00 25.06 197 ILE B N 1
ATOM 5347 C CA . ILE B 1 160 ? -1.233 -37.195 -25.409 1.00 23.05 197 ILE B CA 1
ATOM 5348 C C . ILE B 1 160 ? -1.470 -38.199 -24.291 1.00 23.20 197 ILE B C 1
ATOM 5349 O O . ILE B 1 160 ? -0.527 -38.614 -23.614 1.00 23.79 197 ILE B O 1
ATOM 5354 N N . ASP B 1 161 ? -2.724 -38.596 -24.096 1.00 22.33 198 ASP B N 1
ATOM 5355 C CA . ASP B 1 161 ? -3.054 -39.567 -23.051 1.00 20.97 198 ASP B CA 1
ATOM 5356 C C . ASP B 1 161 ? -2.909 -40.959 -23.652 1.00 21.76 198 ASP B C 1
ATOM 5357 O O . ASP B 1 161 ? -3.746 -41.394 -24.453 1.00 20.64 198 ASP B O 1
ATOM 5362 N N . ALA B 1 162 ? -1.850 -41.660 -23.262 1.00 21.00 199 ALA B N 1
ATOM 5363 C CA . ALA B 1 162 ? -1.597 -43.001 -23.783 1.00 20.03 199 ALA B CA 1
ATOM 5364 C C . ALA B 1 162 ? -2.050 -44.105 -22.820 1.00 19.40 199 ALA B C 1
ATOM 5365 O O . ALA B 1 162 ? -1.665 -45.261 -22.972 1.00 18.88 199 ALA B O 1
ATOM 5367 N N . THR B 1 163 ? -2.866 -43.749 -21.832 1.00 19.63 200 THR B N 1
ATOM 5368 C CA . THR B 1 163 ? -3.361 -44.723 -20.863 1.00 19.13 200 THR B CA 1
ATOM 5369 C C . THR B 1 163 ? -4.017 -45.896 -21.593 1.00 19.45 200 THR B C 1
ATOM 5370 O O . THR B 1 163 ? -4.861 -45.690 -22.460 1.00 19.84 200 THR B O 1
ATOM 5374 N N . GLY B 1 164 ? -3.606 -47.116 -21.255 1.00 19.02 201 GLY B N 1
ATOM 5375 C CA . GLY B 1 164 ? -4.169 -48.311 -21.870 1.00 20.00 201 GLY B CA 1
ATOM 5376 C C . GLY B 1 164 ? -3.908 -48.565 -23.354 1.00 22.27 201 GLY B C 1
ATOM 5377 O O . GLY B 1 164 ? -4.434 -49.523 -23.922 1.00 21.94 201 GLY B O 1
ATOM 5378 N N . ALA B 1 165 ? -3.092 -47.743 -24.002 1.00 21.05 202 ALA B N 1
ATOM 5379 C CA . ALA B 1 165 ? -2.854 -47.950 -25.430 1.00 21.41 202 ALA B CA 1
ATOM 5380 C C . ALA B 1 165 ? -2.196 -49.294 -25.756 1.00 21.35 202 ALA B C 1
ATOM 5381 O O . ALA B 1 165 ? -1.446 -49.847 -24.942 1.00 20.91 202 ALA B O 1
ATOM 5383 N N . HIS B 1 166 ? -2.487 -49.824 -26.944 1.00 20.28 203 HIS B N 1
ATOM 5384 C CA . HIS B 1 166 ? -1.865 -51.071 -27.367 1.00 22.01 203 HIS B CA 1
ATOM 5385 C C . HIS B 1 166 ? -0.520 -50.694 -28.014 1.00 20.85 203 HIS B C 1
ATOM 5386 O O . HIS B 1 166 ? -0.287 -49.522 -28.310 1.00 19.98 203 HIS B O 1
ATOM 5393 N N . ALA B 1 167 ? 0.363 -51.673 -28.209 1.00 22.17 204 ALA B N 1
ATOM 5394 C CA . ALA B 1 167 ? 1.695 -51.421 -28.776 1.00 20.95 204 ALA B CA 1
ATOM 5395 C C . ALA B 1 167 ? 1.738 -50.502 -30.003 1.00 21.42 204 ALA B C 1
ATOM 5396 O O . ALA B 1 167 ? 2.447 -49.491 -30.009 1.00 21.41 204 ALA B O 1
ATOM 5398 N N . GLY B 1 168 ? 0.987 -50.847 -31.040 1.00 21.29 205 GLY B N 1
ATOM 5399 C CA . GLY B 1 168 ? 0.958 -50.025 -32.240 1.00 21.58 205 GLY B CA 1
ATOM 5400 C C . GLY B 1 168 ? 0.532 -48.577 -32.021 1.00 20.87 205 GLY B C 1
ATOM 5401 O O . GLY B 1 168 ? 1.014 -47.672 -32.709 1.00 20.07 205 GLY B O 1
ATOM 5402 N N . ALA B 1 169 ? -0.375 -48.343 -31.074 1.00 20.01 206 ALA B N 1
ATOM 5403 C CA . ALA B 1 169 ? -0.842 -46.982 -30.812 1.00 18.70 206 ALA B CA 1
ATOM 5404 C C . ALA B 1 169 ? 0.201 -46.185 -30.047 1.00 18.37 206 ALA B C 1
ATOM 5405 O O . ALA B 1 169 ? 0.432 -45.018 -30.342 1.00 20.74 206 ALA B O 1
ATOM 5407 N N . LEU B 1 170 ? 0.837 -46.816 -29.064 1.00 19.16 207 LEU B N 1
ATOM 5408 C CA . LEU B 1 170 ? 1.843 -46.131 -28.269 1.00 18.89 207 LEU B CA 1
ATOM 5409 C C . LEU B 1 170 ? 3.167 -45.937 -29.016 1.00 20.96 207 LEU B C 1
ATOM 5410 O O . LEU B 1 170 ? 3.735 -44.842 -29.012 1.00 18.16 207 LEU B O 1
ATOM 5415 N N . LEU B 1 171 ? 3.643 -46.994 -29.670 1.00 20.15 208 LEU B N 1
ATOM 5416 C CA . LEU B 1 171 ? 4.939 -46.947 -30.344 1.00 22.48 208 LEU B CA 1
ATOM 5417 C C . LEU B 1 171 ? 4.976 -46.717 -31.841 1.00 23.73 208 LEU B C 1
ATOM 5418 O O . LEU B 1 171 ? 6.057 -46.523 -32.400 1.00 26.59 208 LEU B O 1
ATOM 5423 N N . GLY B 1 172 ? 3.818 -46.732 -32.492 1.00 21.48 209 GLY B N 1
ATOM 5424 C CA . GLY B 1 172 ? 3.791 -46.537 -33.928 1.00 21.17 209 GLY B CA 1
ATOM 5425 C C . GLY B 1 172 ? 3.605 -47.878 -34.618 1.00 20.23 209 GLY B C 1
ATOM 5426 O O . GLY B 1 172 ? 3.862 -48.929 -34.028 1.00 19.25 209 GLY B O 1
ATOM 5427 N N . ASP B 1 173 ? 3.168 -47.853 -35.871 1.00 19.35 210 ASP B N 1
ATOM 5428 C CA . ASP B 1 173 ? 2.932 -49.096 -36.600 1.00 20.30 210 ASP B CA 1
ATOM 5429 C C . ASP B 1 173 ? 3.141 -48.859 -38.090 1.00 19.33 210 ASP B C 1
ATOM 5430 O O . ASP B 1 173 ? 3.319 -47.721 -38.529 1.00 20.71 210 ASP B O 1
ATOM 5435 N N . VAL B 1 174 ? 3.126 -49.947 -38.856 1.00 21.10 211 VAL B N 1
ATOM 5436 C CA . VAL B 1 174 ? 3.246 -49.898 -40.313 1.00 19.39 211 VAL B CA 1
ATOM 5437 C C . VAL B 1 174 ? 2.138 -50.795 -40.853 1.00 20.38 211 VAL B C 1
ATOM 5438 O O . VAL B 1 174 ? 2.114 -51.997 -40.582 1.00 20.12 211 VAL B O 1
ATOM 5442 N N . ARG B 1 175 ? 1.222 -50.212 -41.611 1.00 21.92 212 ARG B N 1
ATOM 5443 C CA . ARG B 1 175 ? 0.099 -50.967 -42.145 1.00 26.78 212 ARG B CA 1
ATOM 5444 C C . ARG B 1 175 ? 0.554 -52.134 -43.000 1.00 28.75 212 ARG B C 1
ATOM 5445 O O . ARG B 1 175 ? 1.584 -52.068 -43.672 1.00 28.95 212 ARG B O 1
ATOM 5453 N N . HIS B 1 176 ? -0.217 -53.211 -42.956 1.00 30.81 213 HIS B N 1
ATOM 5454 C CA . HIS B 1 176 ? 0.079 -54.399 -43.743 1.00 34.39 213 HIS B CA 1
ATOM 5455 C C . HIS B 1 176 ? -0.247 -54.114 -45.208 1.00 36.57 213 HIS B C 1
ATOM 5456 O O . HIS B 1 176 ? -1.147 -53.333 -45.507 1.00 36.43 213 HIS B O 1
ATOM 5463 N N . ASP B 1 177 ? 0.489 -54.746 -46.113 1.00 41.74 214 ASP B N 1
ATOM 5464 C CA . ASP B 1 177 ? 0.266 -54.579 -47.548 1.00 46.63 214 ASP B CA 1
ATOM 5465 C C . ASP B 1 177 ? 0.193 -55.965 -48.182 1.00 49.47 214 ASP B C 1
ATOM 5466 O O . ASP B 1 177 ? 1.177 -56.703 -48.194 1.00 49.56 214 ASP B O 1
ATOM 5471 N N . PRO B 1 178 ? -0.987 -56.347 -48.694 1.00 53.22 215 PRO B N 1
ATOM 5472 C CA . PRO B 1 178 ? -1.148 -57.662 -49.323 1.00 56.92 215 PRO B CA 1
ATOM 5473 C C . PRO B 1 178 ? -0.229 -57.814 -50.531 1.00 60.54 215 PRO B C 1
ATOM 5474 O O . PRO B 1 178 ? 0.165 -58.924 -50.891 1.00 61.66 215 PRO B O 1
ATOM 5478 N N . PHE B 1 179 ? 0.108 -56.682 -51.144 1.00 63.86 216 PHE B N 1
ATOM 5479 C CA . PHE B 1 179 ? 0.973 -56.642 -52.319 1.00 66.81 216 PHE B CA 1
ATOM 5480 C C . PHE B 1 179 ? 2.399 -56.228 -51.952 1.00 66.88 216 PHE B C 1
ATOM 5481 O O . PHE B 1 179 ? 3.219 -57.056 -51.554 1.00 67.55 216 PHE B O 1
ATOM 5489 N N . GLY B 1 185 ? 1.089 -52.711 -54.869 1.00 53.34 222 GLY B N 1
ATOM 5490 C CA . GLY B 1 185 ? 1.543 -52.497 -53.506 1.00 52.31 222 GLY B CA 1
ATOM 5491 C C . GLY B 1 185 ? 1.646 -51.025 -53.154 1.00 52.00 222 GLY B C 1
ATOM 5492 O O . GLY B 1 185 ? 1.822 -50.182 -54.040 1.00 52.22 222 GLY B O 1
ATOM 5493 N N . THR B 1 186 ? 1.535 -50.709 -51.865 1.00 50.09 223 THR B N 1
ATOM 5494 C CA . THR B 1 186 ? 1.621 -49.322 -51.402 1.00 47.70 223 THR B CA 1
ATOM 5495 C C . THR B 1 186 ? 3.005 -49.022 -50.828 1.00 45.55 223 THR B C 1
ATOM 5496 O O . THR B 1 186 ? 3.574 -49.837 -50.098 1.00 45.99 223 THR B O 1
ATOM 5500 N N . PRO B 1 187 ? 3.566 -47.844 -51.158 1.00 43.04 224 PRO B N 1
ATOM 5501 C CA . PRO B 1 187 ? 4.891 -47.438 -50.674 1.00 40.64 224 PRO B CA 1
ATOM 5502 C C . PRO B 1 187 ? 4.996 -47.529 -49.150 1.00 37.83 224 PRO B C 1
ATOM 5503 O O . PRO B 1 187 ? 4.144 -47.010 -48.434 1.00 36.94 224 PRO B O 1
ATOM 5507 N N . ALA B 1 188 ? 6.049 -48.178 -48.667 1.00 35.09 225 ALA B N 1
ATOM 5508 C CA . ALA B 1 188 ? 6.262 -48.346 -47.235 1.00 34.47 225 ALA B CA 1
ATOM 5509 C C . ALA B 1 188 ? 6.133 -47.058 -46.422 1.00 34.09 225 ALA B C 1
ATOM 5510 O O . ALA B 1 188 ? 5.497 -47.062 -45.364 1.00 33.67 225 ALA B O 1
ATOM 5512 N N . HIS B 1 189 ? 6.719 -45.959 -46.898 1.00 31.90 226 HIS B N 1
ATOM 5513 C CA . HIS B 1 189 ? 6.644 -44.712 -46.142 1.00 31.37 226 HIS B CA 1
ATOM 5514 C C . HIS B 1 189 ? 5.202 -44.263 -45.922 1.00 32.45 226 HIS B C 1
ATOM 5515 O O . HIS B 1 189 ? 4.872 -43.720 -44.863 1.00 32.97 226 HIS B O 1
ATOM 5522 N N . GLU B 1 190 ? 4.345 -44.500 -46.911 1.00 31.87 227 GLU B N 1
ATOM 5523 C CA . GLU B 1 190 ? 2.937 -44.119 -46.806 1.00 33.48 227 GLU B CA 1
ATOM 5524 C C . GLU B 1 190 ? 2.151 -44.979 -45.821 1.00 31.19 227 GLU B C 1
ATOM 5525 O O . GLU B 1 190 ? 1.062 -44.605 -45.396 1.00 31.13 227 GLU B O 1
ATOM 5531 N N . ARG B 1 191 ? 2.710 -46.125 -45.453 1.00 28.96 228 ARG B N 1
ATOM 5532 C CA . ARG B 1 191 ? 2.048 -47.036 -44.529 1.00 27.32 228 ARG B CA 1
ATOM 5533 C C . ARG B 1 191 ? 2.488 -46.861 -43.080 1.00 25.48 228 ARG B C 1
ATOM 5534 O O . ARG B 1 191 ? 2.006 -47.554 -42.189 1.00 25.48 228 ARG B O 1
ATOM 5542 N N . VAL B 1 192 ? 3.408 -45.932 -42.854 1.00 24.46 229 VAL B N 1
ATOM 5543 C CA . VAL B 1 192 ? 3.925 -45.655 -41.522 1.00 23.87 229 VAL B CA 1
ATOM 5544 C C . VAL B 1 192 ? 2.912 -44.830 -40.731 1.00 22.99 229 VAL B C 1
ATOM 5545 O O . VAL B 1 192 ? 2.335 -43.873 -41.251 1.00 19.45 229 VAL B O 1
ATOM 5549 N N . GLU B 1 193 ? 2.675 -45.231 -39.482 1.00 22.74 230 GLU B N 1
ATOM 5550 C CA . GLU B 1 193 ? 1.735 -44.521 -38.602 1.00 23.72 230 GLU B CA 1
ATOM 5551 C C . GLU B 1 193 ? 2.458 -44.128 -37.324 1.00 21.36 230 GLU B C 1
ATOM 5552 O O . GLU B 1 193 ? 3.138 -44.946 -36.706 1.00 20.26 230 GLU B O 1
ATOM 5558 N N . PRO B 1 194 ? 2.316 -42.865 -36.908 1.00 22.15 231 PRO B N 1
ATOM 5559 C CA . PRO B 1 194 ? 2.976 -42.381 -35.695 1.00 22.37 231 PRO B CA 1
ATOM 5560 C C . PRO B 1 194 ? 2.417 -43.005 -34.423 1.00 22.85 231 PRO B C 1
ATOM 5561 O O . PRO B 1 194 ? 1.251 -43.400 -34.363 1.00 22.74 231 PRO B O 1
ATOM 5565 N N . GLY B 1 195 ? 3.264 -43.097 -33.409 1.00 22.59 232 GLY B N 1
ATOM 5566 C CA . GLY B 1 195 ? 2.823 -43.626 -32.134 1.00 20.72 232 GLY B CA 1
ATOM 5567 C C . GLY B 1 195 ? 2.533 -42.420 -31.265 1.00 19.93 232 GLY B C 1
ATOM 5568 O O . GLY B 1 195 ? 2.856 -41.278 -31.640 1.00 18.86 232 GLY B O 1
ATOM 5569 N N . MET B 1 196 ? 1.922 -42.647 -30.112 1.00 18.34 233 MET B N 1
ATOM 5570 C CA . MET B 1 196 ? 1.620 -41.543 -29.221 1.00 17.53 233 MET B CA 1
ATOM 5571 C C . MET B 1 196 ? 2.914 -40.884 -28.731 1.00 18.48 233 MET B C 1
ATOM 5572 O O . MET B 1 196 ? 2.956 -39.675 -28.460 1.00 16.92 233 MET B O 1
ATOM 5577 N N . ILE B 1 197 ? 3.982 -41.669 -28.624 1.00 17.20 234 ILE B N 1
ATOM 5578 C CA . ILE B 1 197 ? 5.243 -41.098 -28.174 1.00 17.76 234 ILE B CA 1
ATOM 5579 C C . ILE B 1 197 ? 5.695 -40.036 -29.187 1.00 17.85 234 ILE B C 1
ATOM 5580 O O . ILE B 1 197 ? 6.254 -39.002 -28.813 1.00 18.23 234 ILE B O 1
ATOM 5585 N N . HIS B 1 198 ? 5.416 -40.282 -30.465 1.00 16.45 235 HIS B N 1
ATOM 5586 C CA . HIS B 1 198 ? 5.774 -39.356 -31.536 1.00 18.15 235 HIS B CA 1
ATOM 5587 C C . HIS B 1 198 ? 4.834 -38.139 -31.548 1.00 19.98 235 HIS B C 1
ATOM 5588 O O . HIS B 1 198 ? 5.281 -37.009 -31.717 1.00 20.37 235 HIS B O 1
ATOM 5595 N N . ARG B 1 199 ? 3.535 -38.365 -31.371 1.00 20.33 236 ARG B N 1
ATOM 5596 C CA . ARG B 1 199 ? 2.598 -37.250 -31.325 1.00 22.13 236 ARG B CA 1
ATOM 5597 C C . ARG B 1 199 ? 2.937 -36.363 -30.126 1.00 23.77 236 ARG B C 1
ATOM 5598 O O . ARG B 1 199 ? 2.646 -35.164 -30.122 1.00 24.28 236 ARG B O 1
ATOM 5606 N N . ALA B 1 200 ? 3.570 -36.956 -29.116 1.00 21.97 237 ALA B N 1
ATOM 5607 C CA . ALA B 1 200 ? 3.945 -36.234 -27.909 1.00 21.27 237 ALA B CA 1
ATOM 5608 C C . ALA B 1 200 ? 5.317 -35.577 -27.986 1.00 21.19 237 ALA B C 1
ATOM 5609 O O . ALA B 1 200 ? 5.824 -35.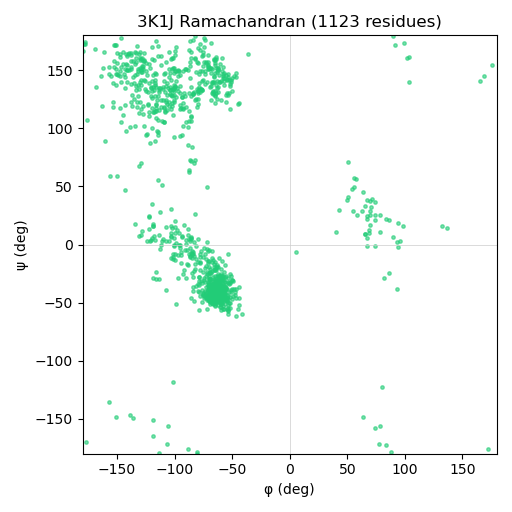075 -26.982 1.00 20.28 237 ALA B O 1
ATOM 5611 N N . HIS B 1 201 ? 5.925 -35.585 -29.166 1.00 21.04 238 HIS B N 1
ATOM 5612 C CA . HIS B 1 201 ? 7.236 -34.968 -29.336 1.00 22.10 238 HIS B CA 1
ATOM 5613 C C . HIS B 1 201 ? 7.116 -33.483 -28.966 1.00 23.11 238 HIS B C 1
ATOM 5614 O O . HIS B 1 201 ? 6.289 -32.759 -29.528 1.00 20.19 238 HIS B O 1
ATOM 5621 N N . LYS B 1 202 ? 7.949 -33.051 -28.020 1.00 23.36 239 LYS B N 1
ATOM 5622 C CA . LYS B 1 202 ? 7.945 -31.676 -27.515 1.00 25.17 239 LYS B CA 1
ATOM 5623 C C . LYS B 1 202 ? 6.668 -31.357 -26.740 1.00 25.36 239 LYS B C 1
ATOM 5624 O O . LYS B 1 202 ? 6.293 -30.200 -26.587 1.00 24.25 239 LYS B O 1
ATOM 5630 N N . GLY B 1 203 ? 6.010 -32.403 -26.247 1.00 24.59 240 GLY B N 1
ATOM 5631 C CA . GLY B 1 203 ? 4.799 -32.219 -25.474 1.00 24.22 240 GLY B CA 1
ATOM 5632 C C . GLY B 1 203 ? 4.817 -33.113 -24.242 1.00 22.75 240 GLY B C 1
ATOM 5633 O O . GLY B 1 203 ? 5.874 -33.424 -23.703 1.00 21.62 240 GLY B O 1
ATOM 5634 N N . VAL B 1 204 ? 3.634 -33.536 -23.813 1.00 21.69 241 VAL B N 1
ATOM 5635 C CA . VAL B 1 204 ? 3.481 -34.397 -22.643 1.00 20.23 241 VAL B CA 1
ATOM 5636 C C . VAL B 1 204 ? 2.826 -35.707 -23.027 1.00 19.29 241 VAL B C 1
ATOM 5637 O O . VAL B 1 204 ? 1.810 -35.718 -23.732 1.00 19.86 241 VAL B O 1
ATOM 5641 N N . LEU B 1 205 ? 3.414 -36.805 -22.571 1.00 17.61 242 LEU B N 1
ATOM 5642 C CA . LEU B 1 205 ? 2.856 -38.128 -22.809 1.00 16.34 242 LEU B CA 1
ATOM 5643 C C . LEU B 1 205 ? 2.361 -38.539 -21.433 1.00 17.44 242 LEU B C 1
ATOM 5644 O O . LEU B 1 205 ? 3.158 -38.645 -20.493 1.00 16.94 242 LEU B O 1
ATOM 5649 N N . PHE B 1 206 ? 1.056 -38.739 -21.295 1.00 16.93 243 PHE B N 1
ATOM 5650 C CA . PHE B 1 206 ? 0.493 -39.132 -20.003 1.00 16.62 243 PHE B CA 1
ATOM 5651 C C . PHE B 1 206 ? 0.068 -40.598 -20.005 1.00 16.22 243 PHE B C 1
ATOM 5652 O O . PHE B 1 206 ? -0.649 -41.053 -20.903 1.00 15.14 243 PHE B O 1
ATOM 5660 N N . ILE B 1 207 ? 0.526 -41.342 -19.006 1.00 16.81 244 ILE B N 1
ATOM 5661 C CA . ILE B 1 207 ? 0.170 -42.753 -18.907 1.00 17.03 244 ILE B CA 1
ATOM 5662 C C . ILE B 1 207 ? -0.252 -43.164 -17.495 1.00 17.36 244 ILE B C 1
ATOM 5663 O O . ILE B 1 207 ? 0.581 -43.345 -16.618 1.00 17.45 244 ILE B O 1
ATOM 5668 N N . ASP B 1 208 ? -1.551 -43.293 -17.265 1.00 19.70 245 ASP B N 1
ATOM 5669 C CA . ASP B 1 208 ? -2.017 -43.737 -15.957 1.00 21.20 245 ASP B CA 1
ATOM 5670 C C . ASP B 1 208 ? -1.901 -45.264 -15.986 1.00 21.47 245 ASP B C 1
ATOM 5671 O O . ASP B 1 208 ? -1.820 -45.858 -17.066 1.00 19.34 245 ASP B O 1
ATOM 5676 N N . GLU B 1 209 ? -1.876 -45.890 -14.811 1.00 21.30 246 GLU B N 1
ATOM 5677 C CA . GLU B 1 209 ? -1.766 -47.345 -14.707 1.00 22.91 246 GLU B CA 1
ATOM 5678 C C . GLU B 1 209 ? -0.610 -47.858 -15.567 1.00 22.76 246 GLU B C 1
ATOM 5679 O O . GLU B 1 209 ? -0.697 -48.922 -16.178 1.00 20.57 246 GLU B O 1
ATOM 5685 N N . ILE B 1 210 ? 0.479 -47.099 -15.594 1.00 22.49 247 ILE B N 1
ATOM 5686 C CA . ILE B 1 210 ? 1.637 -47.456 -16.394 1.00 24.21 247 ILE B CA 1
ATOM 5687 C C . ILE B 1 210 ? 2.170 -48.871 -16.137 1.00 23.98 247 ILE B C 1
ATOM 5688 O O . ILE B 1 210 ? 2.659 -49.517 -17.051 1.00 25.22 247 ILE B O 1
ATOM 5693 N N . ALA B 1 211 ? 2.057 -49.359 -14.908 1.00 24.87 248 ALA B N 1
ATOM 5694 C CA . ALA B 1 211 ? 2.543 -50.702 -14.578 1.00 26.80 248 ALA B CA 1
ATOM 5695 C C . ALA B 1 211 ? 1.694 -51.847 -15.146 1.00 27.77 248 ALA B C 1
ATOM 5696 O O . ALA B 1 211 ? 2.044 -53.020 -14.985 1.00 28.07 248 ALA B O 1
ATOM 5698 N N . THR B 1 212 ? 0.581 -51.521 -15.799 1.00 25.76 249 THR B N 1
ATOM 5699 C CA . THR B 1 212 ? -0.269 -52.561 -16.382 1.00 26.70 249 THR B CA 1
ATOM 5700 C C . THR B 1 212 ? 0.013 -52.714 -17.875 1.00 26.54 249 THR B C 1
ATOM 5701 O O . THR B 1 212 ? -0.643 -53.493 -18.569 1.00 26.47 249 THR B O 1
ATOM 5705 N N . LEU B 1 213 ? 0.967 -51.928 -18.369 1.00 24.86 250 LEU B N 1
ATOM 5706 C CA . LEU B 1 213 ? 1.398 -52.016 -19.757 1.00 23.65 250 LEU B CA 1
ATOM 5707 C C . LEU B 1 213 ? 2.305 -53.253 -19.747 1.00 24.08 250 LEU B C 1
ATOM 5708 O O . LEU B 1 213 ? 2.933 -53.552 -18.726 1.00 21.50 250 LEU B O 1
ATOM 5713 N N . SER B 1 214 ? 2.377 -53.979 -20.856 1.00 25.32 251 SER B N 1
ATOM 5714 C CA . SER B 1 214 ? 3.241 -55.151 -20.901 1.00 26.54 251 SER B CA 1
ATOM 5715 C C . SER B 1 214 ? 4.673 -54.702 -20.571 1.00 28.53 251 SER B C 1
ATOM 5716 O O . SER B 1 214 ? 5.059 -53.573 -20.897 1.00 28.09 251 SER B O 1
ATOM 5719 N N . LEU B 1 215 ? 5.449 -55.572 -19.921 1.00 28.13 252 LEU B N 1
ATOM 5720 C CA . LEU B 1 215 ? 6.833 -55.250 -19.569 1.00 29.83 252 LEU B CA 1
ATOM 5721 C C . LEU B 1 215 ? 7.635 -54.903 -20.816 1.00 30.04 252 LEU B C 1
ATOM 5722 O O . LEU B 1 215 ? 8.608 -54.150 -20.762 1.00 30.00 252 LEU B O 1
ATOM 5727 N N . LYS B 1 216 ? 7.213 -55.450 -21.949 1.00 30.31 253 LYS B N 1
ATOM 5728 C CA . LYS B 1 216 ? 7.886 -55.186 -23.204 1.00 30.76 253 LYS B CA 1
ATOM 5729 C C . LYS B 1 216 ? 7.618 -53.748 -23.677 1.00 30.00 253 LYS B C 1
ATOM 5730 O O . LYS B 1 216 ? 8.535 -53.058 -24.128 1.00 31.50 253 LYS B O 1
ATOM 5736 N N . MET B 1 217 ? 6.372 -53.291 -23.574 1.00 26.03 254 MET B N 1
ATOM 5737 C CA . MET B 1 217 ? 6.049 -51.931 -23.984 1.00 24.44 254 MET B CA 1
ATOM 5738 C C . MET B 1 217 ? 6.719 -50.930 -23.051 1.00 22.93 254 MET B C 1
ATOM 5739 O O . MET B 1 217 ? 7.082 -49.831 -23.471 1.00 22.51 254 MET B O 1
ATOM 5744 N N . GLN B 1 218 ? 6.869 -51.306 -21.785 1.00 21.90 255 GLN B N 1
ATOM 5745 C CA . GLN B 1 218 ? 7.523 -50.439 -20.810 1.00 24.92 255 GLN B CA 1
ATOM 5746 C C . GLN B 1 218 ? 8.992 -50.286 -21.198 1.00 26.79 255 GLN B C 1
ATOM 5747 O O . GLN B 1 218 ? 9.588 -49.218 -21.029 1.00 27.01 255 GLN B O 1
ATOM 5753 N N . GLN B 1 219 ? 9.553 -51.367 -21.729 1.00 26.76 256 GLN B N 1
ATOM 5754 C CA . GLN B 1 219 ? 10.938 -51.398 -22.161 1.00 29.08 256 GLN B CA 1
ATOM 5755 C C . GLN B 1 219 ? 11.114 -50.443 -23.332 1.00 28.36 256 GLN B C 1
ATOM 5756 O O . GLN B 1 219 ? 12.057 -49.648 -23.365 1.00 26.41 256 GLN B O 1
ATOM 5762 N N . SER B 1 220 ? 10.205 -50.529 -24.297 1.00 25.73 257 SER B N 1
ATOM 5763 C CA . SER B 1 220 ? 10.279 -49.666 -25.461 1.00 24.65 257 SER B CA 1
ATOM 5764 C C . SER B 1 220 ? 10.099 -48.216 -25.010 1.00 24.70 257 SER B C 1
ATOM 5765 O O . SER B 1 220 ? 10.732 -47.299 -25.545 1.00 22.04 257 SER B O 1
ATOM 5768 N N . LEU B 1 221 ? 9.245 -48.010 -24.015 1.00 23.34 258 LEU B N 1
ATOM 5769 C CA . LEU B 1 221 ? 9.021 -46.664 -23.509 1.00 22.77 258 LEU B CA 1
ATOM 5770 C C . LEU B 1 221 ? 10.337 -46.144 -22.932 1.00 23.13 258 LEU B C 1
ATOM 5771 O O . LEU B 1 221 ? 10.728 -45.004 -23.179 1.00 21.94 258 LEU B O 1
ATOM 5776 N N . LEU B 1 222 ? 11.022 -46.992 -22.171 1.00 23.94 259 LEU B N 1
ATOM 5777 C CA . LEU B 1 222 ? 12.297 -46.615 -21.568 1.00 26.01 259 LEU B CA 1
ATOM 5778 C C . LEU B 1 222 ? 13.272 -46.163 -22.661 1.00 25.15 259 LEU B C 1
ATOM 5779 O O . LEU B 1 222 ? 13.867 -45.093 -22.569 1.00 25.74 259 LEU B O 1
ATOM 5784 N N . THR B 1 223 ? 13.422 -46.989 -23.693 1.00 24.59 260 THR B N 1
ATOM 5785 C CA . THR B 1 223 ? 14.316 -46.695 -24.812 1.00 25.06 260 THR B CA 1
ATOM 5786 C C . THR B 1 223 ? 13.935 -45.374 -25.467 1.00 25.99 260 THR B C 1
ATOM 5787 O O . THR B 1 223 ? 14.802 -44.544 -25.773 1.00 25.44 260 THR B O 1
ATOM 5791 N N . ALA B 1 224 ? 12.637 -45.185 -25.690 1.00 22.64 261 ALA B N 1
ATOM 5792 C CA . ALA B 1 224 ? 12.150 -43.953 -26.288 1.00 22.06 261 ALA B CA 1
ATOM 5793 C C . ALA B 1 224 ? 12.584 -42.770 -25.413 1.00 22.78 261 ALA B C 1
ATOM 5794 O O . ALA B 1 224 ? 12.940 -41.704 -25.927 1.00 22.79 261 ALA B O 1
ATOM 5796 N N . MET B 1 225 ? 12.556 -42.957 -24.096 1.00 22.32 262 MET B N 1
ATOM 5797 C CA . MET B 1 225 ? 12.954 -41.900 -23.169 1.00 25.40 262 MET B CA 1
ATOM 5798 C C . MET B 1 225 ? 14.457 -41.645 -23.221 1.00 27.66 262 MET B C 1
ATOM 5799 O O . MET B 1 225 ? 14.896 -40.502 -23.267 1.00 28.14 262 MET B O 1
ATOM 5804 N N . GLN B 1 226 ? 15.236 -42.720 -23.192 1.00 28.88 263 GLN B N 1
ATOM 5805 C CA . GLN B 1 226 ? 16.690 -42.626 -23.220 1.00 29.70 263 GLN B CA 1
ATOM 5806 C C . GLN B 1 226 ? 17.213 -41.948 -24.482 1.00 30.24 263 GLN B C 1
ATOM 5807 O O . GLN B 1 226 ? 18.013 -41.016 -24.401 1.00 30.36 263 GLN B O 1
ATOM 5813 N N . GLU B 1 227 ? 16.746 -42.407 -25.641 1.00 29.71 264 GLU B N 1
ATOM 5814 C CA . GLU B 1 227 ? 17.193 -41.873 -26.923 1.00 30.80 264 GLU B CA 1
ATOM 5815 C C . GLU B 1 227 ? 16.465 -40.627 -27.417 1.00 30.38 264 GLU B C 1
ATOM 5816 O O . GLU B 1 227 ? 17.015 -39.860 -28.208 1.00 30.99 264 GLU B O 1
ATOM 5822 N N . LYS B 1 228 ? 15.231 -40.430 -26.960 1.00 29.55 265 LYS B N 1
ATOM 5823 C CA . LYS B 1 228 ? 14.407 -39.303 -27.393 1.00 28.68 265 LYS B CA 1
ATOM 5824 C C . LYS B 1 228 ? 14.010 -39.478 -28.856 1.00 27.59 265 LYS B C 1
ATOM 5825 O O . LYS B 1 228 ? 13.501 -38.562 -29.497 1.00 27.95 265 LYS B O 1
ATOM 5831 N N . LYS B 1 229 ? 14.245 -40.682 -29.364 1.00 26.61 266 LYS B N 1
ATOM 5832 C CA . LYS B 1 229 ? 13.904 -41.064 -30.731 1.00 26.59 266 LYS B CA 1
ATOM 5833 C C . LYS B 1 229 ? 13.544 -42.541 -30.665 1.00 23.00 266 LYS B C 1
ATOM 5834 O O . LYS B 1 229 ? 14.071 -43.264 -29.830 1.00 20.86 266 LYS B O 1
ATOM 5840 N N . PHE B 1 230 ? 12.650 -42.991 -31.537 1.00 22.62 267 PHE B N 1
ATOM 5841 C CA . PHE B 1 230 ? 12.248 -44.397 -31.532 1.00 21.86 267 PHE B CA 1
ATOM 5842 C C . PHE B 1 230 ? 11.781 -44.775 -32.933 1.00 22.18 267 PHE B C 1
ATOM 5843 O O . PHE B 1 230 ? 10.861 -44.160 -33.474 1.00 24.18 267 PHE B O 1
ATOM 5851 N N . PRO B 1 231 ? 12.409 -45.794 -33.544 1.00 22.96 268 PRO B N 1
ATOM 5852 C CA . PRO B 1 231 ? 12.011 -46.211 -34.900 1.00 22.62 268 PRO B CA 1
ATOM 5853 C C . PRO B 1 231 ? 10.595 -46.784 -34.931 1.00 22.59 268 PRO B C 1
ATOM 5854 O O . PRO B 1 231 ? 10.188 -47.467 -33.997 1.00 23.84 268 PRO B O 1
ATOM 5858 N N . ILE B 1 232 ? 9.858 -46.517 -36.005 1.00 22.74 269 ILE B N 1
ATOM 5859 C CA . ILE B 1 232 ? 8.509 -47.063 -36.153 1.00 22.43 269 ILE B CA 1
ATOM 5860 C C . ILE B 1 232 ? 8.619 -48.342 -36.978 1.00 23.69 269 ILE B C 1
ATOM 5861 O O . ILE B 1 232 ? 9.336 -48.381 -37.981 1.00 24.65 269 ILE B O 1
ATOM 5866 N N . THR B 1 233 ? 7.917 -49.388 -36.553 1.00 24.18 270 THR B N 1
ATOM 5867 C CA . THR B 1 233 ? 7.942 -50.664 -37.261 1.00 24.08 270 THR B CA 1
ATOM 5868 C C . THR B 1 233 ? 6.623 -51.421 -37.097 1.00 25.07 270 THR B C 1
ATOM 5869 O O . THR B 1 233 ? 5.814 -51.094 -36.221 1.00 24.19 270 THR B O 1
ATOM 5873 N N . GLY B 1 234 ? 6.410 -52.428 -37.940 1.00 25.98 271 GLY B N 1
ATOM 5874 C CA . GLY B 1 234 ? 5.197 -53.228 -37.847 1.00 26.67 271 GLY B CA 1
ATOM 5875 C C . GLY B 1 234 ? 5.183 -53.963 -36.518 1.00 27.83 271 GLY B C 1
ATOM 5876 O O . GLY B 1 234 ? 6.164 -54.605 -36.147 1.00 26.49 271 GLY B O 1
ATOM 5877 N N . GLN B 1 235 ? 4.077 -53.872 -35.789 1.00 27.51 272 GLN B N 1
ATOM 5878 C CA . GLN B 1 235 ? 3.992 -54.530 -34.494 1.00 28.58 272 GLN B CA 1
ATOM 5879 C C . GLN B 1 235 ? 3.603 -56.000 -34.582 1.00 29.02 272 GLN B C 1
ATOM 5880 O O . GLN B 1 235 ? 4.095 -56.819 -33.810 1.00 32.07 272 GLN B O 1
ATOM 5886 N N . SER B 1 236 ? 2.731 -56.341 -35.521 1.00 27.67 273 SER B N 1
ATOM 5887 C CA . SER B 1 236 ? 2.296 -57.725 -35.665 1.00 26.90 273 SER B CA 1
ATOM 5888 C C . SER B 1 236 ? 3.124 -58.513 -36.675 1.00 27.14 273 SER B C 1
ATOM 5889 O O . SER B 1 236 ? 3.278 -58.099 -37.825 1.00 24.16 273 SER B O 1
ATOM 5892 N N . GLU B 1 237 ? 3.643 -59.659 -36.238 1.00 26.45 274 GLU B N 1
ATOM 5893 C CA . GLU B 1 237 ? 4.450 -60.511 -37.099 1.00 27.05 274 GLU B CA 1
ATOM 5894 C C . GLU B 1 237 ? 3.618 -61.205 -38.181 1.00 27.19 274 GLU B C 1
ATOM 5895 O O . GLU B 1 237 ? 4.156 -61.875 -39.061 1.00 26.54 274 GLU B O 1
ATOM 5901 N N . MET B 1 238 ? 2.303 -61.033 -38.113 1.00 28.85 275 MET B N 1
ATOM 5902 C CA . MET B 1 238 ? 1.392 -61.601 -39.105 1.00 29.05 275 MET B CA 1
ATOM 5903 C C . MET B 1 238 ? 1.297 -60.601 -40.261 1.00 27.87 275 MET B C 1
ATOM 5904 O O . MET B 1 238 ? 0.747 -60.903 -41.319 1.00 27.05 275 MET B O 1
ATOM 5909 N N . SER B 1 239 ? 1.833 -59.405 -40.038 1.00 27.49 276 SER B N 1
ATOM 5910 C CA . SER B 1 239 ? 1.781 -58.316 -41.018 1.00 26.76 276 SER B CA 1
ATOM 5911 C C . SER B 1 239 ? 3.087 -58.077 -41.765 1.00 27.15 276 SER B C 1
ATOM 5912 O O . SER B 1 239 ? 4.173 -58.265 -41.211 1.00 27.81 276 SER B O 1
ATOM 5915 N N . SER B 1 240 ? 2.974 -57.645 -43.019 1.00 26.72 277 SER B N 1
ATOM 5916 C CA . SER B 1 240 ? 4.154 -57.343 -43.821 1.00 27.66 277 SER B CA 1
ATOM 5917 C C . SER B 1 240 ? 4.776 -56.045 -43.292 1.00 27.35 277 SER B C 1
ATOM 5918 O O . SER B 1 240 ? 5.896 -55.693 -43.650 1.00 27.35 277 SER B O 1
ATOM 5921 N N . GLY B 1 241 ? 4.039 -55.334 -42.440 1.00 26.03 278 GLY B N 1
ATOM 5922 C CA . GLY B 1 241 ? 4.558 -54.104 -41.871 1.00 24.83 278 GLY B CA 1
ATOM 5923 C C . GLY B 1 241 ? 5.760 -54.390 -40.983 1.00 25.63 278 GLY B C 1
ATOM 5924 O O . GLY B 1 241 ? 6.591 -53.509 -40.739 1.00 26.46 278 GLY B O 1
ATOM 5925 N N . ALA B 1 242 ? 5.855 -55.629 -40.503 1.00 24.10 279 ALA B N 1
ATOM 5926 C CA . ALA B 1 242 ? 6.951 -56.052 -39.637 1.00 25.43 279 ALA B CA 1
ATOM 5927 C C . ALA B 1 242 ? 8.321 -56.047 -40.317 1.00 26.63 279 ALA B C 1
ATOM 5928 O O . ALA B 1 242 ? 9.345 -56.082 -39.635 1.00 27.08 279 ALA B O 1
ATOM 5930 N N . MET B 1 243 ? 8.344 -56.014 -41.648 1.00 28.02 280 MET B N 1
ATOM 5931 C CA . MET B 1 243 ? 9.614 -56.003 -42.377 1.00 30.45 280 MET B CA 1
ATOM 5932 C C . MET B 1 243 ? 10.081 -54.569 -42.614 1.00 29.26 280 MET B C 1
ATOM 5933 O O . MET B 1 243 ? 11.127 -54.330 -43.214 1.00 29.35 280 MET B O 1
ATOM 5938 N N . VAL B 1 244 ? 9.298 -53.614 -42.123 1.00 28.33 281 VAL B N 1
ATOM 5939 C CA . VAL B 1 244 ? 9.623 -52.206 -42.272 1.00 25.28 281 VAL B CA 1
ATOM 5940 C C . VAL B 1 244 ? 10.018 -51.608 -40.935 1.00 25.71 281 VAL B C 1
ATOM 5941 O O . VAL B 1 244 ? 9.357 -51.842 -39.927 1.00 25.65 281 VAL B O 1
ATOM 5945 N N . ARG B 1 245 ? 11.104 -50.843 -40.934 1.00 25.03 282 ARG B N 1
ATOM 5946 C CA . ARG B 1 245 ? 11.592 -50.169 -39.736 1.00 26.95 282 ARG B CA 1
ATOM 5947 C C . ARG B 1 245 ? 12.181 -48.835 -40.189 1.00 27.44 282 ARG B C 1
ATOM 5948 O O . ARG B 1 245 ? 13.214 -48.810 -40.866 1.00 27.34 282 ARG B O 1
ATOM 5956 N N . THR B 1 246 ? 11.524 -47.736 -39.821 1.00 24.54 283 THR B N 1
ATOM 5957 C CA . THR B 1 246 ? 11.970 -46.399 -40.206 1.00 24.95 283 THR B CA 1
ATOM 5958 C C . THR B 1 246 ? 13.198 -45.951 -39.433 1.00 25.00 283 THR B C 1
ATOM 5959 O O . THR B 1 246 ? 13.674 -46.642 -38.534 1.00 24.60 283 THR B O 1
ATOM 5963 N N . GLU B 1 247 ? 13.704 -44.778 -39.798 1.00 25.83 284 GLU B N 1
ATOM 5964 C CA . GLU B 1 247 ? 14.840 -44.190 -39.096 1.00 26.83 284 GLU B CA 1
ATOM 5965 C C . GLU B 1 247 ? 14.241 -43.782 -37.747 1.00 26.54 284 GLU B C 1
ATOM 5966 O O . GLU B 1 247 ? 13.046 -43.516 -37.659 1.00 24.26 284 GLU B O 1
ATOM 5972 N N . PRO B 1 248 ? 15.054 -43.733 -36.684 1.00 27.26 285 PRO B N 1
ATOM 5973 C CA . PRO B 1 248 ? 14.456 -43.331 -35.407 1.00 26.41 285 PRO B CA 1
ATOM 5974 C C . PRO B 1 248 ? 13.642 -42.039 -35.589 1.00 26.42 285 PRO B C 1
ATOM 5975 O O . PRO B 1 248 ? 14.103 -41.089 -36.216 1.00 23.25 285 PRO B O 1
ATOM 5979 N N . VAL B 1 249 ? 12.420 -42.027 -35.065 1.00 26.40 286 VAL B N 1
ATOM 5980 C CA . VAL B 1 249 ? 11.554 -40.857 -35.160 1.00 25.71 286 VAL B CA 1
ATOM 5981 C C . VAL B 1 249 ? 11.594 -40.114 -33.824 1.00 27.14 286 VAL B C 1
ATOM 5982 O O . VAL B 1 249 ? 11.480 -40.728 -32.764 1.00 27.33 286 VAL B O 1
ATOM 5986 N N . PRO B 1 250 ? 11.757 -38.782 -33.859 1.00 27.45 287 PRO B N 1
ATOM 5987 C CA . PRO B 1 250 ? 11.807 -38.003 -32.619 1.00 26.69 287 PRO B CA 1
ATOM 5988 C C . PRO B 1 250 ? 10.577 -38.162 -31.724 1.00 24.76 287 PRO B C 1
ATOM 5989 O O . PRO B 1 250 ? 9.438 -38.174 -32.188 1.00 22.88 287 PRO B O 1
ATOM 5993 N N . CYS B 1 251 ? 10.833 -38.298 -30.429 1.00 23.33 288 CYS B N 1
ATOM 5994 C CA . CYS B 1 251 ? 9.778 -38.448 -29.441 1.00 22.33 288 CYS B CA 1
ATOM 5995 C C . CYS B 1 251 ? 10.279 -37.841 -28.133 1.00 21.37 288 CYS B C 1
ATOM 5996 O O . CYS B 1 251 ? 10.346 -38.501 -27.106 1.00 19.06 288 CYS B O 1
ATOM 5999 N N . ASP B 1 252 ? 10.623 -36.559 -28.189 1.00 22.00 289 ASP B N 1
ATOM 6000 C CA . ASP B 1 252 ? 11.126 -35.848 -27.022 1.00 22.69 289 ASP B CA 1
ATOM 6001 C C . ASP B 1 252 ? 9.963 -35.381 -26.156 1.00 21.44 289 ASP B C 1
ATOM 6002 O O . ASP B 1 252 ? 9.635 -34.193 -26.111 1.00 20.99 289 ASP B O 1
ATOM 6007 N N . PHE B 1 253 ? 9.335 -36.331 -25.476 1.00 19.46 290 PHE B N 1
ATOM 6008 C CA . PHE B 1 253 ? 8.200 -36.021 -24.622 1.00 20.44 290 PHE B CA 1
ATOM 6009 C C . PHE B 1 253 ? 8.587 -35.969 -23.164 1.00 20.10 290 PHE B C 1
ATOM 6010 O O . PHE B 1 253 ? 9.627 -36.482 -22.764 1.00 21.64 290 PHE B O 1
ATOM 6018 N N . VAL B 1 254 ? 7.747 -35.318 -22.373 1.00 19.53 291 VAL B N 1
ATOM 6019 C CA . VAL B 1 254 ? 7.941 -35.310 -20.941 1.00 17.34 291 VAL B CA 1
ATOM 6020 C C . VAL B 1 254 ? 6.897 -36.340 -20.516 1.00 16.93 291 VAL B C 1
ATOM 6021 O O . VAL B 1 254 ? 5.726 -36.260 -20.909 1.00 14.20 291 VAL B O 1
ATOM 6025 N N . LEU B 1 255 ? 7.325 -37.324 -19.743 1.00 15.84 292 LEU B N 1
ATOM 6026 C CA . LEU B 1 255 ? 6.411 -38.357 -19.283 1.00 16.09 292 LEU B CA 1
ATOM 6027 C C . LEU B 1 255 ? 5.789 -38.005 -17.941 1.00 16.16 292 LEU B C 1
ATOM 6028 O O . LEU B 1 255 ? 6.482 -37.615 -17.005 1.00 16.54 292 LEU B O 1
ATOM 6033 N N . VAL B 1 256 ? 4.471 -38.114 -17.867 1.00 16.16 293 VAL B N 1
ATOM 6034 C CA . VAL B 1 256 ? 3.770 -37.916 -16.614 1.00 15.64 293 VAL B CA 1
ATOM 6035 C C . VAL B 1 256 ? 3.110 -39.271 -16.446 1.00 14.85 293 VAL B C 1
ATOM 6036 O O . VAL B 1 256 ? 2.112 -39.573 -17.097 1.00 13.70 293 VAL B O 1
ATOM 6040 N N . ALA B 1 257 ? 3.703 -40.108 -15.607 1.00 15.62 294 ALA B N 1
ATOM 6041 C CA . ALA B 1 257 ? 3.171 -41.444 -15.384 1.00 17.44 294 ALA B CA 1
ATOM 6042 C C . ALA B 1 257 ? 2.335 -41.419 -14.131 1.00 16.93 294 ALA B C 1
ATOM 6043 O O . ALA B 1 257 ? 2.615 -40.648 -13.225 1.00 20.45 294 ALA B O 1
ATOM 6045 N N . ALA B 1 258 ? 1.307 -42.257 -14.075 1.00 17.63 295 ALA B N 1
ATOM 6046 C CA . ALA B 1 258 ? 0.439 -42.305 -12.905 1.00 17.92 295 ALA B CA 1
ATOM 6047 C C . ALA B 1 258 ? 0.113 -43.733 -12.477 1.00 20.00 295 ALA B C 1
ATOM 6048 O O . ALA B 1 258 ? 0.200 -44.671 -13.271 1.00 19.52 295 ALA B O 1
ATOM 6050 N N . GLY B 1 259 ? -0.263 -43.889 -11.212 1.00 20.99 296 GLY B N 1
ATOM 6051 C CA . GLY B 1 259 ? -0.613 -45.197 -10.694 1.00 22.57 296 GLY B CA 1
ATOM 6052 C C . GLY B 1 259 ? -1.071 -45.105 -9.247 1.00 24.61 296 GLY B C 1
ATOM 6053 O O . GLY B 1 259 ? -1.315 -44.009 -8.739 1.00 22.55 296 GLY B O 1
ATOM 6054 N N . ASN B 1 260 ? -1.216 -46.255 -8.592 1.00 26.06 297 ASN B N 1
ATOM 6055 C CA . ASN B 1 260 ? -1.611 -46.301 -7.187 1.00 30.55 297 ASN B CA 1
ATOM 6056 C C . ASN B 1 260 ? -0.434 -46.861 -6.391 1.00 33.33 297 ASN B C 1
ATOM 6057 O O . ASN B 1 260 ? 0.609 -47.182 -6.961 1.00 34.18 297 ASN B O 1
ATOM 6062 N N . LEU B 1 261 ? -0.600 -46.998 -5.083 1.00 36.17 298 LEU B N 1
ATOM 6063 C CA . LEU B 1 261 ? 0.484 -47.493 -4.241 1.00 40.02 298 LEU B CA 1
ATOM 6064 C C . LEU B 1 261 ? 1.141 -48.829 -4.628 1.00 41.74 298 LEU B C 1
ATOM 6065 O O . LEU B 1 261 ? 2.162 -49.200 -4.050 1.00 41.29 298 LEU B O 1
ATOM 6070 N N . ASP B 1 262 ? 0.580 -49.544 -5.601 1.00 43.98 299 ASP B N 1
ATOM 6071 C CA . ASP B 1 262 ? 1.155 -50.828 -6.028 1.00 46.07 299 ASP B CA 1
ATOM 6072 C C . ASP B 1 262 ? 1.940 -50.743 -7.341 1.00 46.53 299 ASP B C 1
ATOM 6073 O O . ASP B 1 262 ? 2.662 -51.672 -7.719 1.00 46.32 299 ASP B O 1
ATOM 6078 N N . THR B 1 263 ? 1.804 -49.617 -8.028 1.00 45.96 300 THR B N 1
ATOM 6079 C CA . THR B 1 263 ? 2.459 -49.416 -9.308 1.00 45.24 300 THR B CA 1
ATOM 6080 C C . THR B 1 263 ? 3.989 -49.555 -9.334 1.00 45.58 300 THR B C 1
ATOM 6081 O O . THR B 1 263 ? 4.521 -50.358 -10.100 1.00 44.60 300 THR B O 1
ATOM 6085 N N . VAL B 1 264 ? 4.701 -48.801 -8.502 1.00 46.45 301 VAL B N 1
ATOM 6086 C CA . VAL B 1 264 ? 6.165 -48.860 -8.527 1.00 47.60 301 VAL B CA 1
ATOM 6087 C C . VAL B 1 264 ? 6.755 -50.268 -8.361 1.00 48.53 301 VAL B C 1
ATOM 6088 O O . VAL B 1 264 ? 7.749 -50.613 -9.007 1.00 48.73 301 VAL B O 1
ATOM 6092 N N . ASP B 1 265 ? 6.146 -51.086 -7.511 1.00 47.53 302 ASP B N 1
ATOM 6093 C CA . ASP B 1 265 ? 6.648 -52.434 -7.313 1.00 47.23 302 ASP B CA 1
ATOM 6094 C C . ASP B 1 265 ? 6.375 -53.337 -8.516 1.00 45.70 302 ASP B C 1
ATOM 6095 O O . ASP B 1 265 ? 7.111 -54.295 -8.755 1.00 45.69 302 ASP B O 1
ATOM 6100 N N . LYS B 1 266 ? 5.343 -53.021 -9.293 1.00 42.80 303 LYS B N 1
ATOM 6101 C CA . LYS B 1 266 ? 5.003 -53.849 -10.447 1.00 42.13 303 LYS B CA 1
ATOM 6102 C C . LYS B 1 266 ? 5.565 -53.457 -11.811 1.00 40.48 303 LYS B C 1
ATOM 6103 O O . LYS B 1 266 ? 5.555 -54.271 -12.730 1.00 38.60 303 LYS B O 1
ATOM 6109 N N . MET B 1 267 ? 6.060 -52.235 -11.963 1.00 38.82 304 MET B N 1
ATOM 6110 C CA . MET B 1 267 ? 6.570 -51.839 -13.268 1.00 39.09 304 MET B CA 1
ATOM 6111 C C . MET B 1 267 ? 7.985 -52.304 -13.616 1.00 37.07 304 MET B C 1
ATOM 6112 O O . MET B 1 267 ? 8.790 -52.621 -12.741 1.00 36.32 304 MET B O 1
ATOM 6117 N N . HIS B 1 268 ? 8.261 -52.358 -14.917 1.00 36.00 305 HIS B N 1
ATOM 6118 C CA . HIS B 1 268 ? 9.562 -52.776 -15.438 1.00 34.60 305 HIS B CA 1
ATOM 6119 C C . HIS B 1 268 ? 10.672 -52.086 -14.636 1.00 34.24 305 HIS B C 1
ATOM 6120 O O . HIS B 1 268 ? 10.753 -50.859 -14.600 1.00 33.56 305 HIS B O 1
ATOM 6127 N N . PRO B 1 269 ? 11.550 -52.875 -13.997 1.00 33.56 306 PRO B N 1
ATOM 6128 C CA . PRO B 1 269 ? 12.648 -52.335 -13.188 1.00 33.07 306 PRO B CA 1
ATOM 6129 C C . PRO B 1 269 ? 13.485 -51.221 -13.821 1.00 33.49 306 PRO B C 1
ATOM 6130 O O . PRO B 1 269 ? 13.818 -50.235 -13.156 1.00 33.48 306 PRO B O 1
ATOM 6134 N N . ALA B 1 270 ? 13.837 -51.370 -15.095 1.00 32.12 307 ALA B N 1
ATOM 6135 C CA . ALA B 1 270 ? 14.633 -50.346 -15.754 1.00 30.77 307 ALA B CA 1
ATOM 6136 C C . ALA B 1 270 ? 13.816 -49.053 -15.870 1.00 31.41 307 ALA B C 1
ATOM 6137 O O . ALA B 1 270 ? 14.361 -47.957 -15.720 1.00 30.08 307 ALA B O 1
ATOM 6139 N N . LEU B 1 271 ? 12.512 -49.181 -16.131 1.00 30.59 308 LEU B N 1
ATOM 6140 C CA . LEU B 1 271 ? 11.641 -48.008 -16.252 1.00 30.91 308 LEU B CA 1
ATOM 6141 C C . LEU B 1 271 ? 11.523 -47.359 -14.879 1.00 30.74 308 LEU B C 1
ATOM 6142 O O . LEU B 1 271 ? 11.588 -46.136 -14.752 1.00 29.13 308 LEU B O 1
ATOM 6147 N N . ARG B 1 272 ? 11.352 -48.194 -13.857 1.00 31.64 309 ARG B N 1
ATOM 6148 C CA . ARG B 1 272 ? 11.215 -47.724 -12.482 1.00 35.29 309 ARG B CA 1
ATOM 6149 C C . ARG B 1 272 ? 12.431 -46.939 -11.995 1.00 36.66 309 ARG B C 1
ATOM 6150 O O . ARG B 1 272 ? 12.291 -45.867 -11.419 1.00 37.74 309 ARG B O 1
ATOM 6158 N N . SER B 1 273 ? 13.624 -47.476 -12.218 1.00 37.31 310 SER B N 1
ATOM 6159 C CA . SER B 1 273 ? 14.835 -46.800 -11.775 1.00 38.74 310 SER B CA 1
ATOM 6160 C C . SER B 1 273 ? 14.994 -45.450 -12.451 1.00 37.68 310 SER B C 1
ATOM 6161 O O . SER B 1 273 ? 15.388 -44.472 -11.819 1.00 37.80 310 SER B O 1
ATOM 6164 N N . ARG B 1 274 ? 14.682 -45.400 -13.740 1.00 37.20 311 ARG B N 1
ATOM 6165 C CA . ARG B 1 274 ? 14.797 -44.163 -14.492 1.00 36.80 311 ARG B CA 1
ATOM 6166 C C . ARG B 1 274 ? 13.922 -43.075 -13.892 1.00 35.38 311 ARG B C 1
ATOM 6167 O O . ARG B 1 274 ? 14.372 -41.955 -13.661 1.00 33.88 311 ARG B O 1
ATOM 6175 N N . ILE B 1 275 ? 12.662 -43.410 -13.648 1.00 35.23 312 ILE B N 1
ATOM 6176 C CA . ILE B 1 275 ? 11.726 -42.448 -13.090 1.00 35.98 312 ILE B CA 1
ATOM 6177 C C . ILE B 1 275 ? 12.083 -42.087 -11.659 1.00 35.37 312 ILE B C 1
ATOM 6178 O O . ILE B 1 275 ? 12.167 -40.908 -11.322 1.00 35.00 312 ILE B O 1
ATOM 6183 N N . ARG B 1 276 ? 12.305 -43.100 -10.823 1.00 36.47 313 ARG B N 1
ATOM 6184 C CA . ARG B 1 276 ? 12.643 -42.871 -9.416 1.00 37.21 313 ARG B CA 1
ATOM 6185 C C . ARG B 1 276 ? 13.954 -42.096 -9.302 1.00 37.87 313 ARG B C 1
ATOM 6186 O O . ARG B 1 276 ? 14.115 -41.238 -8.431 1.00 36.77 313 ARG B O 1
ATOM 6194 N N . GLY B 1 277 ? 14.888 -42.399 -10.197 1.00 37.20 314 GLY B N 1
ATOM 6195 C CA . GLY B 1 277 ? 16.182 -41.746 -10.163 1.00 36.70 314 GLY B CA 1
ATOM 6196 C C . GLY B 1 277 ? 16.305 -40.369 -10.790 1.00 36.12 314 GLY B C 1
ATOM 6197 O O . GLY B 1 277 ? 17.035 -39.528 -10.271 1.00 36.26 314 GLY B O 1
ATOM 6198 N N . TYR B 1 278 ? 15.597 -40.110 -11.883 1.00 34.35 315 TYR B N 1
ATOM 6199 C CA . TYR B 1 278 ? 15.740 -38.813 -12.533 1.00 33.36 315 TYR B CA 1
ATOM 6200 C C . TYR B 1 278 ? 14.512 -37.915 -12.685 1.00 31.81 315 TYR B C 1
ATOM 6201 O O . TYR B 1 278 ? 14.596 -36.841 -13.283 1.00 33.11 315 TYR B O 1
ATOM 6210 N N . GLY B 1 279 ? 13.377 -38.337 -12.142 1.00 29.70 316 GLY B N 1
ATOM 6211 C CA . GLY B 1 279 ? 12.187 -37.510 -12.231 1.00 27.68 316 GLY B CA 1
ATOM 6212 C C . GLY B 1 279 ? 11.708 -37.136 -10.840 1.00 25.49 316 GLY B C 1
ATOM 6213 O O . GLY B 1 279 ? 12.457 -37.260 -9.871 1.00 24.40 316 GLY B O 1
ATOM 6214 N N . TYR B 1 280 ? 10.476 -36.650 -10.742 1.00 21.16 317 TYR B N 1
ATOM 6215 C CA . TYR B 1 280 ? 9.889 -36.295 -9.456 1.00 20.48 317 TYR B CA 1
ATOM 6216 C C . TYR B 1 280 ? 8.817 -37.336 -9.153 1.00 20.71 317 TYR B C 1
ATOM 6217 O O . TYR B 1 280 ? 8.176 -37.856 -10.069 1.00 22.33 317 TYR B O 1
ATOM 6226 N N . GLU B 1 281 ? 8.636 -37.656 -7.881 1.00 20.19 318 GLU B N 1
ATOM 6227 C CA . GLU B 1 281 ? 7.617 -38.614 -7.470 1.00 22.03 318 GLU B CA 1
ATOM 6228 C C . GLU B 1 281 ? 6.688 -37.835 -6.580 1.00 21.99 318 GLU B C 1
ATOM 6229 O O . GLU B 1 281 ? 7.144 -37.101 -5.706 1.00 21.99 318 GLU B O 1
ATOM 6235 N N . VAL B 1 282 ? 5.388 -38.011 -6.773 1.00 20.52 319 VAL B N 1
ATOM 6236 C CA . VAL B 1 282 ? 4.428 -37.288 -5.962 1.00 20.62 319 VAL B CA 1
ATOM 6237 C C . VAL B 1 282 ? 3.291 -38.161 -5.456 1.00 20.49 319 VAL B C 1
ATOM 6238 O O . VAL B 1 282 ? 2.631 -38.847 -6.239 1.00 20.22 319 VAL B O 1
ATOM 6242 N N . TYR B 1 283 ? 3.082 -38.165 -4.145 1.00 19.77 320 TYR B N 1
ATOM 6243 C CA . TYR B 1 283 ? 1.971 -38.911 -3.586 1.00 22.52 320 TYR B CA 1
ATOM 6244 C C . TYR B 1 283 ? 0.805 -37.922 -3.492 1.00 21.97 320 TYR B C 1
ATOM 6245 O O . TYR B 1 283 ? 0.890 -36.919 -2.792 1.00 21.79 320 TYR B O 1
ATOM 6254 N N . MET B 1 284 ? -0.275 -38.204 -4.209 1.00 21.62 321 MET B N 1
ATOM 6255 C CA . MET B 1 284 ? -1.446 -37.335 -4.211 1.00 23.83 321 MET B CA 1
ATOM 6256 C C . MET B 1 284 ? -2.106 -37.294 -2.833 1.00 25.77 321 MET B C 1
ATOM 6257 O O . MET B 1 284 ? -2.513 -38.321 -2.297 1.00 25.53 321 MET B O 1
ATOM 6262 N N . ARG B 1 285 ? -2.220 -36.100 -2.266 1.00 28.96 322 ARG B N 1
ATOM 6263 C CA . ARG B 1 285 ? -2.836 -35.949 -0.955 1.00 32.36 322 ARG B CA 1
ATOM 6264 C C . ARG B 1 285 ? -4.309 -36.347 -0.972 1.00 33.48 322 ARG B C 1
ATOM 6265 O O . ARG B 1 285 ? -4.961 -36.364 -2.023 1.00 30.14 322 ARG B O 1
ATOM 6273 N N . THR B 1 286 ? -4.834 -36.640 0.212 1.00 33.80 323 THR B N 1
ATOM 6274 C CA . THR B 1 286 ? -6.210 -37.066 0.333 1.00 33.06 323 THR B CA 1
ATOM 6275 C C . THR B 1 286 ? -7.097 -36.041 1.058 1.00 32.33 323 THR B C 1
ATOM 6276 O O . THR B 1 286 ? -8.302 -36.234 1.179 1.00 30.71 323 THR B O 1
ATOM 6280 N N . THR B 1 287 ? -6.496 -34.958 1.548 1.00 30.46 324 THR B N 1
ATOM 6281 C CA . THR B 1 287 ? -7.255 -33.897 2.206 1.00 31.54 324 THR B CA 1
ATOM 6282 C C . THR B 1 287 ? -6.466 -32.603 2.030 1.00 32.55 324 THR B C 1
ATOM 6283 O O . THR B 1 287 ? -5.335 -32.622 1.536 1.00 34.27 324 THR B O 1
ATOM 6287 N N . MET B 1 288 ? -7.062 -31.482 2.411 1.00 31.19 325 MET B N 1
ATOM 6288 C CA . MET B 1 288 ? -6.390 -30.195 2.309 1.00 31.19 325 MET B CA 1
ATOM 6289 C C . MET B 1 288 ? -6.854 -29.331 3.470 1.00 31.17 325 MET B C 1
ATOM 6290 O O . MET B 1 288 ? -7.957 -29.519 3.986 1.00 31.95 325 MET B O 1
ATOM 6295 N N . PRO B 1 289 ? -6.015 -28.380 3.909 1.00 31.47 326 PRO B N 1
ATOM 6296 C CA . PRO B 1 289 ? -6.399 -27.516 5.029 1.00 32.53 326 PRO B CA 1
ATOM 6297 C C . PRO B 1 289 ? -7.726 -26.810 4.759 1.00 34.27 326 PRO B C 1
ATOM 6298 O O . PRO B 1 289 ? -8.034 -26.460 3.612 1.00 33.41 326 PRO B O 1
ATOM 6302 N N . ASP B 1 290 ? -8.504 -26.609 5.819 1.00 35.10 327 ASP B N 1
ATOM 6303 C CA . ASP B 1 290 ? -9.802 -25.947 5.708 1.00 36.22 327 ASP B CA 1
ATOM 6304 C C . ASP B 1 290 ? -9.667 -24.440 5.846 1.00 37.08 327 ASP B C 1
ATOM 6305 O O . ASP B 1 290 ? -9.825 -23.895 6.935 1.00 37.51 327 ASP B O 1
ATOM 6310 N N . THR B 1 291 ? -9.380 -23.770 4.735 1.00 38.74 328 THR B N 1
ATOM 6311 C CA . THR B 1 291 ? -9.224 -22.320 4.737 1.00 38.61 328 THR B CA 1
ATOM 6312 C C . THR B 1 291 ? -10.242 -21.690 3.802 1.00 40.26 328 THR B C 1
ATOM 6313 O O . THR B 1 291 ? -10.907 -22.386 3.033 1.00 40.45 328 THR B O 1
ATOM 6317 N N . ILE B 1 292 ? -10.347 -20.368 3.859 1.00 40.56 329 ILE B N 1
ATOM 6318 C CA . ILE B 1 292 ? -11.276 -19.646 3.001 1.00 41.11 329 ILE B CA 1
ATOM 6319 C C . ILE B 1 292 ? -10.887 -19.871 1.540 1.00 41.03 329 ILE B C 1
ATOM 6320 O O . ILE B 1 292 ? -11.740 -20.130 0.690 1.00 37.59 329 ILE B O 1
ATOM 6325 N N . GLU B 1 293 ? -9.590 -19.785 1.261 1.00 41.55 330 GLU B N 1
ATOM 6326 C CA . GLU B 1 293 ? -9.093 -19.967 -0.097 1.00 43.12 330 GLU B CA 1
ATOM 6327 C C . GLU B 1 293 ? -9.412 -21.343 -0.661 1.00 41.73 330 GLU B C 1
ATOM 6328 O O . GLU B 1 293 ? -9.733 -21.474 -1.849 1.00 41.80 330 GLU B O 1
ATOM 6334 N N . ASN B 1 294 ? -9.312 -22.370 0.182 1.00 38.33 331 ASN B N 1
ATOM 6335 C CA . ASN B 1 294 ? -9.595 -23.722 -0.272 1.00 36.03 331 ASN B CA 1
ATOM 6336 C C . ASN B 1 294 ? -11.098 -23.907 -0.483 1.00 33.86 331 ASN B C 1
ATOM 6337 O O . ASN B 1 294 ? -11.518 -24.524 -1.468 1.00 33.93 331 ASN B O 1
ATOM 6342 N N . ARG B 1 295 ? -11.908 -23.361 0.420 1.00 31.87 332 ARG B N 1
ATOM 6343 C CA . ARG B 1 295 ? -13.360 -23.473 0.277 1.00 31.16 332 ARG B CA 1
ATOM 6344 C C . ARG B 1 295 ? -13.763 -22.837 -1.057 1.00 31.22 332 ARG B C 1
ATOM 6345 O O . ARG B 1 295 ? -14.635 -23.338 -1.792 1.00 26.48 332 ARG B O 1
ATOM 6353 N N . ARG B 1 296 ? -13.098 -21.735 -1.371 1.00 29.37 333 ARG B N 1
ATOM 6354 C CA . ARG B 1 296 ? -13.369 -21.027 -2.601 1.00 33.29 333 ARG B CA 1
ATOM 6355 C C . ARG B 1 296 ? -13.091 -21.950 -3.781 1.00 33.38 333 ARG B C 1
ATOM 6356 O O . ARG B 1 296 ? -13.804 -21.926 -4.791 1.00 32.48 333 ARG B O 1
ATOM 6364 N N . LYS B 1 297 ? -12.057 -22.775 -3.640 1.00 33.25 334 LYS B N 1
ATOM 6365 C CA . LYS B 1 297 ? -11.688 -23.727 -4.684 1.00 32.29 334 LYS B CA 1
ATOM 6366 C C . LYS B 1 297 ? -12.805 -24.759 -4.827 1.00 29.86 334 LYS B C 1
ATOM 6367 O O . LYS B 1 297 ? -13.102 -25.228 -5.933 1.00 27.33 334 LYS B O 1
ATOM 6373 N N . LEU B 1 298 ? -13.424 -25.105 -3.700 1.00 28.55 335 LEU B N 1
ATOM 6374 C CA . LEU B 1 298 ? -14.533 -26.054 -3.709 1.00 27.48 335 LEU B CA 1
ATOM 6375 C C . LEU B 1 298 ? -15.732 -25.440 -4.462 1.00 26.61 335 LEU B C 1
ATOM 6376 O O . LEU B 1 298 ? -16.517 -26.151 -5.084 1.00 27.77 335 LEU B O 1
ATOM 6381 N N . VAL B 1 299 ? -15.858 -24.116 -4.433 1.00 27.85 336 VAL B N 1
ATOM 6382 C CA . VAL B 1 299 ? -16.940 -23.448 -5.159 1.00 26.00 336 VAL B CA 1
ATOM 6383 C C . VAL B 1 299 ? -16.619 -23.606 -6.647 1.00 26.04 336 VAL B C 1
ATOM 6384 O O . VAL B 1 299 ? -17.463 -23.986 -7.474 1.00 21.54 336 VAL B O 1
ATOM 6388 N N . GLN B 1 300 ? -15.370 -23.304 -6.979 1.00 27.49 337 GLN B N 1
ATOM 6389 C CA . GLN B 1 300 ? -14.910 -23.422 -8.344 1.00 26.67 337 GLN B CA 1
ATOM 6390 C C . GLN B 1 300 ? -15.136 -24.856 -8.792 1.00 27.81 337 GLN B C 1
ATOM 6391 O O . GLN B 1 300 ? -15.588 -25.119 -9.918 1.00 28.56 337 GLN B O 1
ATOM 6397 N N . PHE B 1 301 ? -14.827 -25.784 -7.890 1.00 26.40 338 PHE B N 1
ATOM 6398 C CA . PHE B 1 301 ? -14.974 -27.193 -8.186 1.00 25.54 338 PHE B CA 1
ATOM 6399 C C . PHE B 1 301 ? -16.417 -27.522 -8.572 1.00 23.68 338 PHE B C 1
ATOM 6400 O O . PHE B 1 301 ? -16.669 -28.132 -9.619 1.00 22.91 338 PHE B O 1
ATOM 6408 N N . VAL B 1 302 ? -17.364 -27.125 -7.725 1.00 23.73 339 VAL B N 1
ATOM 6409 C CA . VAL B 1 302 ? -18.773 -27.399 -8.002 1.00 23.62 339 VAL B CA 1
ATOM 6410 C C . VAL B 1 302 ? -19.090 -26.819 -9.383 1.00 25.16 339 VAL B C 1
ATOM 6411 O O . VAL B 1 302 ? -19.678 -27.499 -10.242 1.00 22.75 339 VAL B O 1
ATOM 6415 N N . ALA B 1 303 ? -18.672 -25.574 -9.601 1.00 22.94 340 ALA B N 1
ATOM 6416 C CA . ALA B 1 303 ? -18.894 -24.912 -10.889 1.00 27.13 340 ALA B CA 1
ATOM 6417 C C . ALA B 1 303 ? -18.382 -25.752 -12.058 1.00 27.52 340 ALA B C 1
ATOM 6418 O O . ALA B 1 303 ? -19.096 -25.967 -13.043 1.00 27.58 340 ALA B O 1
ATOM 6420 N N . GLN B 1 304 ? -17.137 -26.210 -11.963 1.00 28.50 341 GLN B N 1
ATOM 6421 C CA . GLN B 1 304 ? -16.568 -27.005 -13.042 1.00 30.59 341 GLN B CA 1
ATOM 6422 C C . GLN B 1 304 ? -17.336 -28.309 -13.250 1.00 30.91 341 GLN B C 1
ATOM 6423 O O . GLN B 1 304 ? -17.621 -28.691 -14.392 1.00 30.40 341 GLN B O 1
ATOM 6429 N N . GLU B 1 305 ? -17.680 -28.986 -12.155 1.00 29.26 342 GLU B N 1
ATOM 6430 C CA . GLU B 1 305 ? -18.409 -30.248 -12.261 1.00 29.35 342 GLU B CA 1
ATOM 6431 C C . GLU B 1 305 ? -19.746 -30.134 -12.969 1.00 28.05 342 GLU B C 1
ATOM 6432 O O . GLU B 1 305 ? -20.104 -31.011 -13.747 1.00 26.32 342 GLU B O 1
ATOM 6438 N N . VAL B 1 306 ? -20.495 -29.071 -12.692 1.00 29.00 343 VAL B N 1
ATOM 6439 C CA . VAL B 1 306 ? -21.795 -28.878 -13.344 1.00 29.21 343 VAL B CA 1
ATOM 6440 C C . VAL B 1 306 ? -21.572 -28.681 -14.846 1.00 29.28 343 VAL B C 1
ATOM 6441 O O . VAL B 1 306 ? -22.256 -29.275 -15.691 1.00 29.10 343 VAL B O 1
ATOM 6445 N N . LYS B 1 307 ? -20.597 -27.839 -15.156 1.00 31.69 344 LYS B N 1
ATOM 6446 C CA . LYS B 1 307 ? -20.239 -27.517 -16.531 1.00 35.24 344 LYS B CA 1
ATOM 6447 C C . LYS B 1 307 ? -19.856 -28.758 -17.341 1.00 34.59 344 LYS B C 1
ATOM 6448 O O . LYS B 1 307 ? -20.451 -29.031 -18.385 1.00 32.58 344 LYS B O 1
ATOM 6454 N N . ARG B 1 308 ? -18.881 -29.526 -16.864 1.00 34.70 345 ARG B N 1
ATOM 6455 C CA . ARG B 1 308 ? -18.481 -30.697 -17.633 1.00 36.15 345 ARG B CA 1
ATOM 6456 C C . ARG B 1 308 ? -19.462 -31.864 -17.607 1.00 35.65 345 ARG B C 1
ATOM 6457 O O . ARG B 1 308 ? -19.419 -32.712 -18.490 1.00 35.65 345 ARG B O 1
ATOM 6465 N N . ASP B 1 309 ? -20.357 -31.912 -16.622 1.00 34.38 346 ASP B N 1
ATOM 6466 C CA . ASP B 1 309 ? -21.337 -32.998 -16.579 1.00 33.72 346 ASP B CA 1
ATOM 6467 C C . ASP B 1 309 ? -22.389 -32.717 -17.646 1.00 33.60 346 ASP B C 1
ATOM 6468 O O . ASP B 1 309 ? -22.824 -33.621 -18.367 1.00 31.24 346 ASP B O 1
ATOM 6473 N N . GLY B 1 310 ? -22.802 -31.450 -17.712 1.00 33.71 347 GLY B N 1
ATOM 6474 C CA . GLY B 1 310 ? -23.786 -31.007 -18.686 1.00 33.74 347 GLY B CA 1
ATOM 6475 C C . GLY B 1 310 ? -25.200 -31.551 -18.575 1.00 33.84 347 GLY B C 1
ATOM 6476 O O . GLY B 1 310 ? -26.009 -31.312 -19.472 1.00 35.05 347 GLY B O 1
ATOM 6477 N N . LYS B 1 311 ? -25.519 -32.258 -17.492 1.00 32.23 348 LYS B N 1
ATOM 6478 C CA . LYS B 1 311 ? -26.856 -32.831 -17.339 1.00 31.59 348 LYS B CA 1
ATOM 6479 C C . LYS B 1 311 ? -27.584 -32.361 -16.084 1.00 31.09 348 LYS B C 1
ATOM 6480 O O . LYS B 1 311 ? -28.705 -32.784 -15.808 1.00 29.65 348 LYS B O 1
ATOM 6486 N N . ILE B 1 312 ? -26.964 -31.461 -15.335 1.00 30.27 349 ILE B N 1
ATOM 6487 C CA . ILE B 1 312 ? -27.573 -31.004 -14.104 1.00 30.19 349 ILE B CA 1
ATOM 6488 C C . ILE B 1 312 ? -27.600 -29.488 -14.000 1.00 29.52 349 ILE B C 1
ATOM 6489 O O . ILE B 1 312 ? -26.831 -28.800 -14.671 1.00 30.69 349 ILE B O 1
ATOM 6494 N N . PRO B 1 313 ? -28.495 -28.943 -13.162 1.00 29.59 350 PRO B N 1
ATOM 6495 C CA . PRO B 1 313 ? -28.585 -27.483 -13.007 1.00 29.87 350 PRO B CA 1
ATOM 6496 C C . PRO B 1 313 ? -27.491 -26.902 -12.127 1.00 29.69 350 PRO B C 1
ATOM 6497 O O . PRO B 1 313 ? -26.714 -27.646 -11.514 1.00 27.99 350 PRO B O 1
ATOM 6501 N N . HIS B 1 314 ? -27.415 -25.574 -12.064 1.00 29.89 351 HIS B N 1
ATOM 6502 C CA . HIS B 1 314 ? -26.409 -24.963 -11.213 1.00 30.55 351 HIS B CA 1
ATOM 6503 C C . HIS B 1 314 ? -26.817 -25.077 -9.755 1.00 29.62 351 HIS B C 1
ATOM 6504 O O . HIS B 1 314 ? -27.966 -25.389 -9.445 1.00 28.01 351 HIS B O 1
ATOM 6511 N N . PHE B 1 315 ? -25.852 -24.835 -8.875 1.00 28.11 352 PHE B N 1
ATOM 6512 C CA . PHE B 1 315 ? -26.032 -24.924 -7.431 1.00 28.62 352 PHE B CA 1
ATOM 6513 C C . PHE B 1 315 ? -26.193 -23.540 -6.811 1.00 28.67 352 PHE B C 1
ATOM 6514 O O . PHE B 1 315 ? -25.433 -22.638 -7.142 1.00 26.87 352 PHE B O 1
ATOM 6522 N N . THR B 1 316 ? -27.167 -23.382 -5.910 1.00 28.76 353 THR B N 1
ATOM 6523 C CA . THR B 1 316 ? -27.351 -22.102 -5.225 1.00 29.50 353 THR B CA 1
AT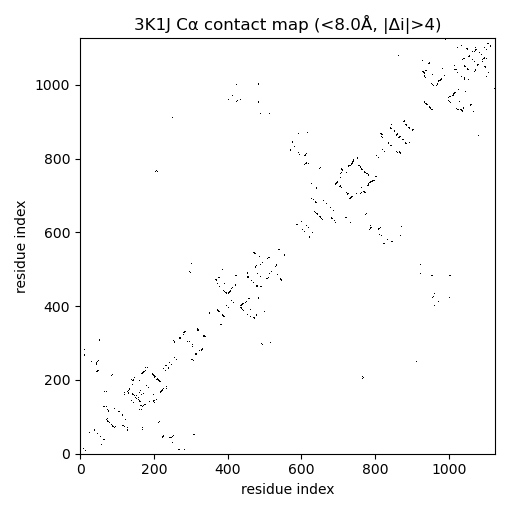OM 6524 C C . THR B 1 316 ? -26.206 -22.058 -4.237 1.00 29.06 353 THR B C 1
ATOM 6525 O O . THR B 1 316 ? -25.463 -23.025 -4.129 1.00 30.11 353 THR B O 1
ATOM 6529 N N . LYS B 1 317 ? -26.081 -20.966 -3.489 1.00 29.46 354 LYS B N 1
ATOM 6530 C CA . LYS B 1 317 ? -25.005 -20.854 -2.507 1.00 30.26 354 LYS B CA 1
ATOM 6531 C C . LYS B 1 317 ? -25.127 -21.871 -1.373 1.00 29.64 354 LYS B C 1
ATOM 6532 O O . LYS B 1 317 ? -24.150 -22.524 -1.026 1.00 30.19 354 LYS B O 1
ATOM 6538 N N . GLU B 1 318 ? -26.318 -22.014 -0.793 1.00 28.76 355 GLU B N 1
ATOM 6539 C CA . GLU B 1 318 ? -26.503 -22.965 0.306 1.00 27.93 355 GLU B CA 1
ATOM 6540 C C . GLU B 1 318 ? -26.236 -24.421 -0.104 1.00 24.11 355 GLU B C 1
ATOM 6541 O O . GLU B 1 318 ? -25.856 -25.253 0.729 1.00 21.12 355 GLU B O 1
ATOM 6547 N N . ALA B 1 319 ? -26.443 -24.726 -1.380 1.00 21.68 356 ALA B N 1
ATOM 6548 C CA . ALA B 1 319 ? -26.180 -26.070 -1.882 1.00 21.92 356 ALA B CA 1
ATOM 6549 C C . ALA B 1 319 ? -24.658 -26.282 -1.862 1.00 22.00 356 ALA B C 1
ATOM 6550 O O . ALA B 1 319 ? -24.165 -27.324 -1.433 1.00 20.83 356 ALA B O 1
ATOM 6552 N N . VAL B 1 320 ? -23.915 -25.276 -2.306 1.00 22.38 357 VAL B N 1
ATOM 6553 C CA . VAL B 1 320 ? -22.460 -25.367 -2.315 1.00 23.40 357 VAL B CA 1
ATOM 6554 C C . VAL B 1 320 ? -21.965 -25.497 -0.878 1.00 24.60 357 VAL B C 1
ATOM 6555 O O . VAL B 1 320 ? -21.030 -26.252 -0.599 1.00 23.75 357 VAL B O 1
ATOM 6559 N N . GLU B 1 321 ? -22.614 -24.787 0.042 1.00 24.97 358 GLU B N 1
ATOM 6560 C CA . GLU B 1 321 ? -22.222 -24.841 1.448 1.00 25.76 358 GLU B CA 1
ATOM 6561 C C . GLU B 1 321 ? -22.384 -26.256 1.993 1.00 24.96 358 GLU B C 1
ATOM 6562 O O . GLU B 1 321 ? -21.577 -26.717 2.798 1.00 26.30 358 GLU B O 1
ATOM 6568 N N . GLU B 1 322 ? -23.430 -26.937 1.539 1.00 23.12 359 GLU B N 1
ATOM 6569 C CA . GLU B 1 322 ? -23.720 -28.302 1.952 1.00 22.28 359 GLU B CA 1
ATOM 6570 C C . GLU B 1 322 ? -22.633 -29.234 1.396 1.00 22.81 359 GLU B C 1
ATOM 6571 O O . GLU B 1 322 ? -22.251 -30.208 2.046 1.00 23.76 359 GLU B O 1
ATOM 6577 N N . ILE B 1 323 ? -22.152 -28.937 0.188 1.00 20.66 360 ILE B N 1
ATOM 6578 C CA . ILE B 1 323 ? -21.093 -29.727 -0.432 1.00 20.09 360 ILE B CA 1
ATOM 6579 C C . ILE B 1 323 ? -19.833 -29.568 0.432 1.00 21.23 360 ILE B C 1
ATOM 6580 O O . ILE B 1 323 ? -19.091 -30.525 0.639 1.00 20.51 360 ILE B O 1
ATOM 6585 N N . VAL B 1 324 ? -19.609 -28.350 0.933 1.00 22.89 361 VAL B N 1
ATOM 6586 C CA . VAL B 1 324 ? -18.454 -28.038 1.784 1.00 23.31 361 VAL B CA 1
ATOM 6587 C C . VAL B 1 324 ? -18.588 -28.687 3.149 1.00 27.13 361 VAL B C 1
ATOM 6588 O O . VAL B 1 324 ? -17.587 -29.124 3.732 1.00 29.79 361 VAL B O 1
ATOM 6592 N N . ARG B 1 325 ? -19.814 -28.745 3.667 1.00 28.00 362 ARG B N 1
ATOM 6593 C CA . ARG B 1 325 ? -20.051 -29.372 4.966 1.00 29.93 362 ARG B CA 1
ATOM 6594 C C . ARG B 1 325 ? -19.687 -30.839 4.818 1.00 29.69 362 ARG B C 1
ATOM 6595 O O . ARG B 1 325 ? -19.155 -31.454 5.745 1.00 28.87 362 ARG B O 1
ATOM 6603 N N . GLU B 1 326 ? -19.983 -31.390 3.645 1.00 28.28 363 GLU B N 1
ATOM 6604 C CA . GLU B 1 326 ? -19.660 -32.776 3.359 1.00 29.78 363 GLU B CA 1
ATOM 6605 C C . GLU B 1 326 ? -18.134 -32.908 3.236 1.00 30.55 363 GLU B C 1
ATOM 6606 O O . GLU B 1 326 ? -17.538 -33.832 3.787 1.00 31.35 363 GLU B O 1
ATOM 6612 N N . ALA B 1 327 ? -17.499 -31.976 2.535 1.00 30.48 364 ALA B N 1
ATOM 6613 C CA . ALA B 1 327 ? -16.049 -32.031 2.397 1.00 33.14 364 ALA B CA 1
ATOM 6614 C C . ALA B 1 327 ? -15.424 -32.063 3.799 1.00 34.08 364 ALA B C 1
ATOM 6615 O O . ALA B 1 327 ? -14.447 -32.781 4.030 1.00 36.02 364 ALA B O 1
ATOM 6617 N N . GLN B 1 328 ? -16.002 -31.302 4.730 1.00 34.22 365 GLN B N 1
ATOM 6618 C CA . GLN B 1 328 ? -15.507 -31.253 6.112 1.00 34.21 365 GLN B CA 1
ATOM 6619 C C . GLN B 1 328 ? -15.661 -32.602 6.813 1.00 36.04 365 GLN B C 1
ATOM 6620 O O . GLN B 1 328 ? -14.690 -33.141 7.354 1.00 35.97 365 GLN B O 1
ATOM 6626 N N . LYS B 1 329 ? -16.877 -33.146 6.791 1.00 34.92 366 LYS B N 1
ATOM 6627 C CA . LYS B 1 329 ? -17.157 -34.434 7.418 1.00 35.74 366 LYS B CA 1
ATOM 6628 C C . LYS B 1 329 ? -16.353 -35.584 6.800 1.00 35.42 366 LYS B C 1
ATOM 6629 O O . LYS B 1 329 ? -16.032 -36.560 7.475 1.00 35.79 366 LYS B O 1
ATOM 6635 N N . ARG B 1 330 ? -16.041 -35.469 5.516 1.00 33.40 367 ARG B N 1
ATOM 6636 C CA . ARG B 1 330 ? -15.303 -36.511 4.818 1.00 34.16 367 ARG B CA 1
ATOM 6637 C C . ARG B 1 330 ? -13.801 -36.470 5.021 1.00 34.57 367 ARG B C 1
ATOM 6638 O O . ARG B 1 330 ? -13.097 -37.411 4.659 1.00 31.42 367 ARG B O 1
ATOM 6646 N N . ALA B 1 331 ? -13.311 -35.372 5.579 1.00 36.27 368 ALA B N 1
ATOM 6647 C CA . ALA B 1 331 ? -11.886 -35.238 5.819 1.00 39.35 368 ALA B CA 1
ATOM 6648 C C . ALA B 1 331 ? -11.485 -36.245 6.893 1.00 40.53 368 ALA B C 1
ATOM 6649 O O . ALA B 1 331 ? -10.394 -36.803 6.839 1.00 41.30 368 ALA B O 1
ATOM 6651 N N . GLY B 1 332 ? -12.388 -36.494 7.842 1.00 42.27 369 GLY B N 1
ATOM 6652 C CA . GLY B 1 332 ? -12.088 -37.415 8.926 1.00 45.04 369 GLY B CA 1
ATOM 6653 C C . GLY B 1 332 ? -10.800 -36.868 9.491 1.00 46.49 369 GLY B C 1
ATOM 6654 O O . GLY B 1 332 ? -9.832 -37.600 9.727 1.00 47.43 369 GLY B O 1
ATOM 6655 N N . ARG B 1 333 ? -10.808 -35.556 9.714 1.00 46.96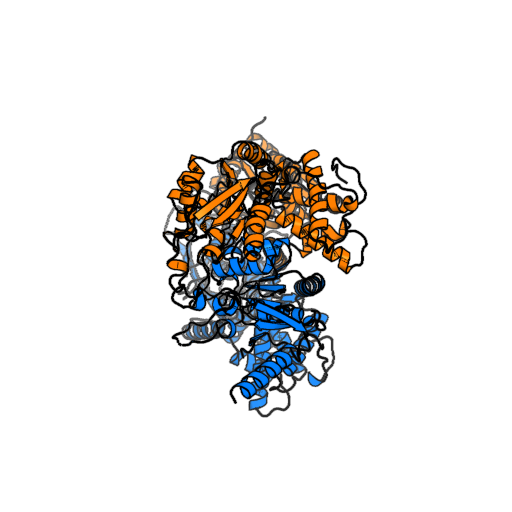 370 ARG B N 1
ATOM 6656 C CA . ARG B 1 333 ? -9.625 -34.846 10.170 1.00 46.33 370 ARG B CA 1
ATOM 6657 C C . ARG B 1 333 ? -10.004 -33.375 10.414 1.00 45.33 370 ARG B C 1
ATOM 6658 O O . ARG B 1 333 ? -10.225 -32.613 9.468 1.00 41.54 370 ARG B O 1
ATOM 6666 N N . LYS B 1 334 ? -10.080 -32.983 11.683 1.00 44.15 371 LYS B N 1
ATOM 6667 C CA . LYS B 1 334 ? -10.443 -31.615 12.043 1.00 43.70 371 LYS B CA 1
ATOM 6668 C C . LYS B 1 334 ? -9.619 -30.565 11.305 1.00 43.05 371 LYS B C 1
ATOM 6669 O O . LYS B 1 334 ? -8.411 -30.726 11.128 1.00 43.49 371 LYS B O 1
ATOM 6675 N N . GLY B 1 335 ? -10.280 -29.489 10.879 1.00 40.90 372 GLY B N 1
ATOM 6676 C CA . GLY B 1 335 ? -9.593 -28.423 10.172 1.00 38.22 372 GLY B CA 1
ATOM 6677 C C . GLY B 1 335 ? -9.201 -28.753 8.742 1.00 38.14 372 GLY B C 1
ATOM 6678 O O . GLY B 1 335 ? -8.310 -28.122 8.177 1.00 37.52 372 GLY B O 1
ATOM 6679 N N . HIS B 1 336 ? -9.860 -29.740 8.144 1.00 37.24 373 HIS B N 1
ATOM 6680 C CA . HIS B 1 336 ? -9.546 -30.126 6.772 1.00 36.17 373 HIS B CA 1
ATOM 6681 C C . HIS B 1 336 ? -10.774 -30.402 5.917 1.00 35.96 373 HIS B C 1
ATOM 6682 O O . HIS B 1 336 ? -11.886 -30.581 6.430 1.00 35.09 373 HIS B O 1
ATOM 6689 N N . LEU B 1 337 ? -10.542 -30.446 4.606 1.00 34.43 374 LEU B N 1
ATOM 6690 C CA . LEU B 1 337 ? -11.566 -30.713 3.600 1.00 31.27 374 LEU B CA 1
ATOM 6691 C C . LEU B 1 337 ? -11.066 -31.894 2.755 1.00 31.64 374 LEU B C 1
ATOM 6692 O O . LEU B 1 337 ? -9.868 -31.986 2.455 1.00 32.18 374 LEU B O 1
ATOM 6697 N N . THR B 1 338 ? -11.964 -32.801 2.378 1.00 29.47 375 THR B N 1
ATOM 6698 C CA . THR B 1 338 ? -11.583 -33.967 1.570 1.00 27.21 375 THR B CA 1
ATOM 6699 C C . THR B 1 338 ? -11.080 -33.613 0.168 1.00 27.61 375 THR B C 1
ATOM 6700 O O . THR B 1 338 ? -11.446 -32.576 -0.390 1.00 26.46 375 THR B O 1
ATOM 6704 N N . LEU B 1 339 ? -10.263 -34.492 -0.410 1.00 26.81 376 LEU B N 1
ATOM 6705 C CA . LEU B 1 339 ? -9.755 -34.270 -1.762 1.00 26.11 376 LEU B CA 1
ATOM 6706 C C . LEU B 1 339 ? -10.114 -35.412 -2.700 1.00 25.79 376 LEU B C 1
ATOM 6707 O O . LEU B 1 339 ? -9.560 -35.530 -3.786 1.00 24.87 376 LEU B O 1
ATOM 6712 N N . ARG B 1 340 ? -11.034 -36.267 -2.274 1.00 28.58 377 ARG B N 1
ATOM 6713 C CA . ARG B 1 340 ? -11.486 -37.349 -3.139 1.00 32.23 377 ARG B CA 1
ATOM 6714 C C . ARG B 1 340 ? -12.584 -36.665 -3.913 1.00 32.95 377 ARG B C 1
ATOM 6715 O O . ARG B 1 340 ? -13.767 -36.910 -3.693 1.00 33.86 377 ARG B O 1
ATOM 6723 N N . LEU B 1 341 ? -12.174 -35.791 -4.816 1.00 32.60 378 LEU B N 1
ATOM 6724 C CA . LEU B 1 341 ? -13.113 -35.019 -5.582 1.00 32.42 378 LEU B CA 1
ATOM 6725 C C . LEU B 1 341 ? -13.949 -35.833 -6.541 1.00 32.97 378 LEU B C 1
ATOM 6726 O O . LEU B 1 341 ? -14.942 -35.340 -7.055 1.00 34.08 378 LEU B O 1
ATOM 6731 N N . ARG B 1 342 ? -13.557 -37.083 -6.767 1.00 35.28 379 ARG B N 1
ATOM 6732 C CA . ARG B 1 342 ? -14.323 -37.977 -7.641 1.00 35.37 379 ARG B CA 1
ATOM 6733 C C . ARG B 1 342 ? -15.590 -38.297 -6.842 1.00 34.31 379 ARG B C 1
ATOM 6734 O O . ARG B 1 342 ? -16.686 -38.352 -7.385 1.00 35.48 379 ARG B O 1
ATOM 6742 N N . ASP B 1 343 ? -15.427 -38.477 -5.536 1.00 34.03 380 ASP B N 1
ATOM 6743 C CA . ASP B 1 343 ? -16.546 -38.765 -4.644 1.00 32.94 380 ASP B CA 1
ATOM 6744 C C . ASP B 1 343 ? -17.447 -37.546 -4.511 1.00 32.20 380 ASP B C 1
ATOM 6745 O O . ASP B 1 343 ? -18.663 -37.660 -4.639 1.00 32.71 380 ASP B O 1
ATOM 6750 N N . LEU B 1 344 ? -16.851 -36.389 -4.229 1.00 28.59 381 LEU B N 1
ATOM 6751 C CA . LEU B 1 344 ? -17.623 -35.165 -4.104 1.00 26.95 381 LEU B CA 1
ATOM 6752 C C . LEU B 1 344 ? -18.389 -34.924 -5.384 1.00 25.41 381 LEU B C 1
ATOM 6753 O O . LEU B 1 344 ? -19.537 -34.497 -5.341 1.00 24.65 381 LEU B O 1
ATOM 6758 N N . GLY B 1 345 ? -17.735 -35.179 -6.518 1.00 24.84 382 GLY B N 1
ATOM 6759 C CA . GLY B 1 345 ? -18.380 -35.004 -7.812 1.00 23.65 382 GLY B CA 1
ATOM 6760 C C . GLY B 1 345 ? -19.549 -35.966 -7.952 1.00 24.22 382 GLY B C 1
ATOM 6761 O O . GLY B 1 345 ? -20.464 -35.741 -8.746 1.00 25.34 382 GLY B O 1
ATOM 6762 N N . GLY B 1 346 ? -19.51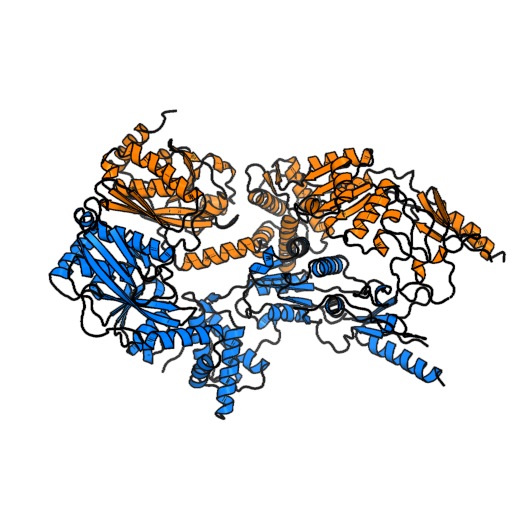9 -37.048 -7.173 1.00 24.53 383 GLY B N 1
ATOM 6763 C CA . GLY B 1 346 ? -20.597 -38.023 -7.217 1.00 24.18 383 GLY B CA 1
ATOM 6764 C C . GLY B 1 346 ? -21.820 -37.459 -6.522 1.00 25.95 383 GLY B C 1
ATOM 6765 O O . GLY B 1 346 ? -22.959 -37.630 -6.983 1.00 26.24 383 GLY B O 1
ATOM 6766 N N . ILE B 1 347 ? -21.584 -36.771 -5.407 1.00 25.60 384 ILE B N 1
ATOM 6767 C CA . ILE B 1 347 ? -22.668 -36.167 -4.656 1.00 26.30 384 ILE B CA 1
ATOM 6768 C C . ILE B 1 347 ? -23.250 -35.019 -5.479 1.00 26.18 384 ILE B C 1
ATOM 6769 O O . ILE B 1 347 ? -24.470 -34.863 -5.560 1.00 25.84 384 ILE B O 1
ATOM 6774 N N . VAL B 1 348 ? -22.375 -34.214 -6.075 1.00 23.41 385 VAL B N 1
ATOM 6775 C CA . VAL B 1 348 ? -22.824 -33.097 -6.896 1.00 22.02 385 VAL B CA 1
ATOM 6776 C C . VAL B 1 348 ? -23.797 -33.600 -7.950 1.00 23.67 385 VAL B C 1
ATOM 6777 O O . VAL B 1 348 ? -24.898 -33.071 -8.100 1.00 24.90 385 VAL B O 1
ATOM 6781 N N . ARG B 1 349 ? -23.382 -34.631 -8.686 1.00 24.38 386 ARG B N 1
ATOM 6782 C CA . ARG B 1 349 ? -24.215 -35.186 -9.736 1.00 23.80 386 ARG B CA 1
ATOM 6783 C C . ARG B 1 349 ? -25.518 -35.794 -9.235 1.00 21.78 386 ARG B C 1
ATOM 6784 O O . ARG B 1 349 ? -26.549 -35.624 -9.865 1.00 20.48 386 ARG B O 1
ATOM 6792 N N . ALA B 1 350 ? -25.477 -36.500 -8.108 1.00 20.88 387 ALA B N 1
ATOM 6793 C CA . ALA B 1 350 ? -26.688 -37.101 -7.565 1.00 22.14 387 ALA B CA 1
ATOM 6794 C C . ALA B 1 350 ? -27.632 -35.988 -7.112 1.00 22.50 387 ALA B C 1
ATOM 6795 O O . ALA B 1 350 ? -28.844 -36.122 -7.238 1.00 22.31 387 ALA B O 1
ATOM 6797 N N . ALA B 1 351 ? -27.076 -34.897 -6.585 1.00 22.31 388 ALA B N 1
ATOM 6798 C CA . ALA B 1 351 ? -27.896 -33.766 -6.153 1.00 24.54 388 ALA B CA 1
ATOM 6799 C C . ALA B 1 351 ? -28.527 -33.148 -7.409 1.00 26.10 388 ALA B C 1
ATOM 6800 O O . ALA B 1 351 ? -29.716 -32.822 -7.416 1.00 27.27 388 ALA B O 1
ATOM 6802 N N . GLY B 1 352 ? -27.734 -33.006 -8.472 1.00 25.67 389 GLY B N 1
ATOM 6803 C CA . GLY B 1 352 ? -28.258 -32.459 -9.713 1.00 25.70 389 GLY B CA 1
ATOM 6804 C C . GLY B 1 352 ? -29.408 -33.306 -10.245 1.00 26.36 389 GLY B C 1
ATOM 6805 O O . GLY B 1 352 ? -30.483 -32.801 -10.611 1.00 22.54 389 GLY B O 1
ATOM 6806 N N . ASP B 1 353 ? -29.186 -34.614 -10.289 1.00 26.32 390 ASP B N 1
ATOM 6807 C CA . ASP B 1 353 ? -30.215 -35.526 -10.768 1.00 27.54 390 ASP B CA 1
ATOM 6808 C C . ASP B 1 353 ? -31.507 -35.368 -9.957 1.00 28.78 390 ASP B C 1
ATOM 6809 O O . ASP B 1 353 ? -32.612 -35.468 -10.502 1.00 29.43 390 ASP B O 1
ATOM 6814 N N . ILE B 1 354 ? -31.375 -35.117 -8.658 1.00 28.21 391 ILE B N 1
ATOM 6815 C CA . ILE B 1 354 ? -32.548 -34.942 -7.818 1.00 29.31 391 ILE B CA 1
ATOM 6816 C C . ILE B 1 354 ? -33.246 -33.623 -8.215 1.00 30.40 391 ILE B C 1
ATOM 6817 O O . ILE B 1 354 ? -34.480 -33.567 -8.335 1.00 28.57 391 ILE B O 1
ATOM 6822 N N . ALA B 1 355 ? -32.458 -32.578 -8.453 1.00 30.18 392 ALA B N 1
ATOM 6823 C CA . ALA B 1 355 ? -33.021 -31.292 -8.874 1.00 30.82 392 ALA B CA 1
ATOM 6824 C C . ALA B 1 355 ? -33.815 -31.484 -10.170 1.00 30.94 392 ALA B C 1
ATOM 6825 O O . ALA B 1 355 ? -34.940 -31.000 -10.299 1.00 29.49 392 ALA B O 1
ATOM 6827 N N . VAL B 1 356 ? -33.219 -32.206 -11.119 1.00 32.22 393 VAL B N 1
ATOM 6828 C CA . VAL B 1 356 ? -33.843 -32.482 -12.413 1.00 32.00 393 VAL B CA 1
ATOM 6829 C C . VAL B 1 356 ? -35.156 -33.264 -12.298 1.00 33.66 393 VAL B C 1
ATOM 6830 O O . VAL B 1 356 ? -36.135 -32.950 -12.966 1.00 33.08 393 VAL B O 1
ATOM 6834 N N . LYS B 1 357 ? -35.164 -34.286 -11.451 1.00 36.47 394 LYS B N 1
ATOM 6835 C CA . LYS B 1 357 ? -36.341 -35.124 -11.225 1.00 37.21 394 LYS B CA 1
ATOM 6836 C C . LYS B 1 357 ? -37.533 -34.288 -10.732 1.00 38.35 394 LYS B C 1
ATOM 6837 O O . LYS B 1 357 ? -38.649 -34.421 -11.240 1.00 37.30 394 LYS B O 1
ATOM 6843 N N . LYS B 1 358 ? -37.284 -33.427 -9.745 1.00 38.54 395 LYS B N 1
ATOM 6844 C CA . LYS B 1 358 ? -38.312 -32.553 -9.169 1.00 38.89 395 LYS B CA 1
ATOM 6845 C C . LYS B 1 358 ? -38.669 -31.374 -10.091 1.00 38.96 395 LYS B C 1
ATOM 6846 O O . LYS B 1 358 ? -39.637 -30.651 -9.846 1.00 38.49 395 LYS B O 1
ATOM 6852 N N . GLY B 1 359 ? -37.879 -31.179 -11.144 1.00 38.75 396 GLY B N 1
ATOM 6853 C CA . GLY B 1 359 ? -38.136 -30.090 -12.069 1.00 37.90 396 GLY B CA 1
ATOM 6854 C C . GLY B 1 359 ? -37.672 -28.741 -11.551 1.00 38.22 396 GLY B C 1
ATOM 6855 O O . GLY B 1 359 ? -38.192 -27.699 -11.963 1.00 37.18 396 GLY B O 1
ATOM 6856 N N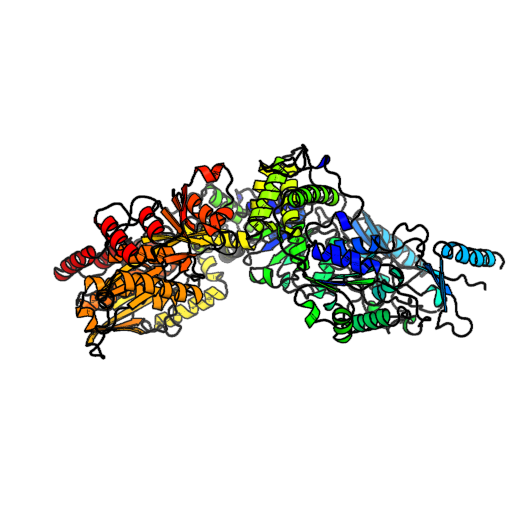 . LYS B 1 360 ? -36.689 -28.751 -10.653 1.00 37.02 397 LYS B N 1
ATOM 6857 C CA . LYS B 1 360 ? -36.169 -27.513 -10.076 1.00 35.92 397 LYS B CA 1
ATOM 6858 C C . LYS B 1 360 ? -35.202 -26.793 -11.003 1.00 36.40 397 LYS B C 1
ATOM 6859 O O . LYS B 1 360 ? -34.434 -27.429 -11.737 1.00 35.35 397 LYS B O 1
ATOM 6865 N N . LYS B 1 361 ? -35.214 -25.463 -10.947 1.00 34.23 398 LYS B N 1
ATOM 6866 C CA . LYS B 1 361 ? -34.320 -24.678 -11.782 1.00 34.55 398 LYS B CA 1
ATOM 6867 C C . LYS B 1 361 ? -32.878 -24.713 -11.279 1.00 33.60 398 LYS B C 1
ATOM 6868 O O . LYS B 1 361 ? -31.942 -24.613 -12.070 1.00 33.22 398 LYS B O 1
ATOM 6874 N N . TYR B 1 362 ? -32.703 -24.846 -9.967 1.00 31.59 399 TYR B N 1
ATOM 6875 C CA . TYR B 1 362 ? -31.370 -24.883 -9.366 1.00 31.19 399 TYR B CA 1
ATOM 6876 C C . TYR B 1 362 ? -31.282 -25.955 -8.283 1.00 30.94 399 TYR B C 1
ATOM 6877 O O . TYR B 1 362 ? -32.295 -26.377 -7.724 1.00 31.05 399 TYR B O 1
ATOM 6886 N N . VAL B 1 363 ? -30.064 -26.397 -7.992 1.00 29.15 400 VAL B N 1
ATOM 6887 C CA . VAL B 1 363 ? -29.860 -27.387 -6.943 1.00 28.14 400 VAL B CA 1
ATOM 6888 C C . VAL B 1 363 ? -29.806 -26.580 -5.641 1.00 26.43 400 VAL B C 1
ATOM 6889 O O . VAL B 1 363 ? -29.093 -25.584 -5.540 1.00 24.42 400 VAL B O 1
ATOM 6893 N N . GLU B 1 364 ? -30.593 -27.000 -4.659 1.00 27.35 401 GLU B N 1
ATOM 6894 C CA . GLU B 1 364 ? -30.650 -26.320 -3.371 1.00 27.74 401 GLU B CA 1
ATOM 6895 C C . GLU B 1 364 ? -30.098 -27.246 -2.302 1.00 27.07 401 GLU B C 1
ATOM 6896 O O . GLU B 1 364 ? -29.862 -28.423 -2.561 1.00 27.35 401 GLU B O 1
ATOM 6902 N N . ARG B 1 365 ? -29.906 -26.722 -1.099 1.00 26.75 402 ARG B N 1
ATOM 6903 C CA . ARG B 1 365 ? -29.371 -27.517 0.001 1.00 27.81 402 ARG B CA 1
ATOM 6904 C C . ARG B 1 365 ? -30.121 -28.833 0.216 1.00 29.15 402 ARG B C 1
ATOM 6905 O O . ARG B 1 365 ? -29.508 -29.871 0.491 1.00 26.39 402 ARG B O 1
ATOM 6913 N N . GLU B 1 366 ? -31.447 -28.773 0.109 1.00 29.60 403 GLU B N 1
ATOM 6914 C CA . GLU B 1 366 ? -32.309 -29.935 0.314 1.00 32.20 403 GLU B CA 1
ATOM 6915 C C . GLU B 1 366 ? -31.944 -31.062 -0.653 1.00 31.16 403 GLU B C 1
ATOM 6916 O O . GLU B 1 366 ? -31.920 -32.237 -0.282 1.00 30.37 403 GLU B O 1
ATOM 6922 N N . ASP B 1 367 ? -31.662 -30.687 -1.893 1.00 28.91 404 ASP B N 1
ATOM 6923 C CA . ASP B 1 367 ? -31.284 -31.635 -2.916 1.00 29.64 404 ASP B CA 1
ATOM 6924 C C . ASP B 1 367 ? -29.963 -32.321 -2.545 1.00 30.10 404 ASP B C 1
ATOM 6925 O O . ASP B 1 367 ? -29.828 -33.540 -2.652 1.00 30.47 404 ASP B O 1
ATOM 6930 N N . VAL B 1 368 ? -28.991 -31.541 -2.092 1.00 28.25 405 VAL B N 1
ATOM 6931 C CA . VAL B 1 368 ? -27.715 -32.119 -1.712 1.00 26.88 405 VAL B CA 1
ATOM 6932 C C . VAL B 1 368 ? -27.882 -33.087 -0.535 1.00 29.09 405 VAL B C 1
ATOM 6933 O O . VAL B 1 368 ? -27.240 -34.139 -0.487 1.00 27.67 405 VAL B O 1
ATOM 6937 N N . ILE B 1 369 ? -28.747 -32.743 0.412 1.00 30.05 406 ILE B N 1
ATOM 6938 C CA . ILE B 1 369 ? -28.950 -33.612 1.565 1.00 31.54 406 ILE B CA 1
ATOM 6939 C C . ILE B 1 369 ? -29.537 -34.956 1.144 1.00 32.18 406 ILE B C 1
ATOM 6940 O O . ILE B 1 369 ? -29.163 -36.006 1.682 1.00 29.63 406 ILE B O 1
ATOM 6945 N N . GLU B 1 370 ? -30.446 -34.937 0.178 1.00 32.44 407 GLU B N 1
ATOM 6946 C CA . GLU B 1 370 ? -31.032 -36.185 -0.289 1.00 33.16 407 GLU B CA 1
ATOM 6947 C C . GLU B 1 370 ? -30.003 -36.947 -1.125 1.00 32.03 407 GLU B C 1
ATOM 6948 O O . GLU B 1 370 ? -29.982 -38.186 -1.127 1.00 30.63 407 GLU B O 1
ATOM 6954 N N . ALA B 1 371 ? -29.147 -36.200 -1.820 1.00 30.16 408 ALA B N 1
ATOM 6955 C CA . ALA B 1 371 ? -28.088 -36.783 -2.644 1.00 30.39 408 ALA B CA 1
ATOM 6956 C C . ALA B 1 371 ? -27.100 -37.572 -1.783 1.00 29.57 408 ALA B C 1
ATOM 6957 O O . ALA B 1 371 ? -26.647 -38.642 -2.171 1.00 28.61 408 ALA B O 1
ATOM 6959 N N . VAL B 1 372 ? -26.758 -37.032 -0.621 1.00 29.67 409 VAL B N 1
ATOM 6960 C CA . VAL B 1 372 ? -25.821 -37.714 0.264 1.00 32.49 409 VAL B CA 1
ATOM 6961 C C . VAL B 1 372 ? -26.379 -39.084 0.645 1.00 34.40 409 VAL B C 1
ATOM 6962 O O . VAL B 1 372 ? -25.674 -40.098 0.620 1.00 34.44 409 VAL B O 1
ATOM 6966 N N . LYS B 1 373 ? -27.661 -39.096 0.982 1.00 34.97 410 LYS B N 1
ATOM 6967 C CA . LYS B 1 373 ? -28.353 -40.311 1.367 1.00 38.16 410 LYS B CA 1
ATOM 6968 C C . LYS B 1 373 ? -28.499 -41.278 0.178 1.00 38.95 410 LYS B C 1
ATOM 6969 O O . LYS B 1 373 ? -28.269 -42.479 0.317 1.00 37.07 410 LYS B O 1
ATOM 6975 N N . MET B 1 374 ? -28.845 -40.745 -0.993 1.00 40.02 411 MET B N 1
ATOM 6976 C CA . MET B 1 374 ? -29.045 -41.575 -2.177 1.00 40.88 411 MET B CA 1
ATOM 6977 C C . MET B 1 374 ? -27.792 -42.057 -2.909 1.00 40.83 411 MET B C 1
ATOM 6978 O O . MET B 1 374 ? -27.843 -43.045 -3.646 1.00 41.53 411 MET B O 1
ATOM 6983 N N . ALA B 1 375 ? -26.673 -41.367 -2.726 1.00 38.53 412 ALA B N 1
ATOM 6984 C CA . ALA B 1 375 ? -25.451 -41.759 -3.401 1.00 34.33 412 ALA B CA 1
ATOM 6985 C C . ALA B 1 375 ? -24.352 -42.097 -2.421 1.00 34.63 412 ALA B C 1
ATOM 6986 O O . ALA B 1 375 ? -23.179 -41.832 -2.689 1.00 33.14 412 ALA B O 1
ATOM 6988 N N . LYS B 1 376 ? -24.704 -42.684 -1.283 1.00 32.08 413 LYS B N 1
ATOM 6989 C CA . LYS B 1 376 ? -23.657 -43.013 -0.345 1.00 33.15 413 LYS B CA 1
ATOM 6990 C C . LYS B 1 376 ? -22.805 -44.185 -0.788 1.00 32.89 413 LYS B C 1
ATOM 6991 O O . LYS B 1 376 ? -23.220 -45.015 -1.599 1.00 31.52 413 LYS B O 1
ATOM 6997 N N . PRO B 1 377 ? -21.578 -44.248 -0.266 1.00 33.23 414 PRO B N 1
ATOM 6998 C CA . PRO B 1 377 ? -20.637 -45.317 -0.585 1.00 33.76 414 PRO B CA 1
ATOM 6999 C C . PRO B 1 377 ? -21.248 -46.648 -0.169 1.00 32.62 414 PRO B C 1
ATOM 7000 O O . PRO B 1 377 ? -21.885 -46.754 0.877 1.00 31.35 414 PRO B O 1
ATOM 7004 N N . LEU B 1 378 ? -21.055 -47.660 -0.993 1.00 31.40 415 LEU B N 1
ATOM 7005 C CA . LEU B 1 378 ? -21.551 -48.975 -0.670 1.00 31.80 415 LEU B CA 1
ATOM 7006 C C . LEU B 1 378 ? -21.136 -49.354 0.766 1.00 32.22 415 LEU B C 1
ATOM 7007 O O . LEU B 1 378 ? -21.859 -50.073 1.470 1.00 29.33 415 LEU B O 1
ATOM 7012 N N . GLU B 1 379 ? -19.977 -48.854 1.200 1.00 30.98 416 GLU B N 1
ATOM 7013 C CA . GLU B 1 379 ? -19.475 -49.144 2.546 1.00 30.58 416 GLU B CA 1
ATOM 7014 C C . GLU B 1 379 ? -20.383 -48.581 3.631 1.00 29.34 416 GLU B C 1
ATOM 7015 O O . GLU B 1 379 ? -20.527 -49.180 4.702 1.00 28.87 416 GLU B O 1
ATOM 7021 N N . LYS B 1 380 ? -20.985 -47.427 3.367 1.00 26.69 417 LYS B N 1
ATOM 7022 C CA . LYS B 1 380 ? -21.875 -46.840 4.347 1.00 27.22 417 LYS B CA 1
ATOM 7023 C C . LYS B 1 380 ? -23.247 -47.518 4.337 1.00 26.76 417 LYS B C 1
ATOM 7024 O O . LYS B 1 380 ? -23.835 -47.751 5.406 1.00 24.80 417 LYS B O 1
ATOM 7030 N N . GLN B 1 381 ? -23.759 -47.832 3.142 1.00 24.48 418 GLN B N 1
ATOM 7031 C CA . GLN B 1 381 ? -25.054 -48.500 3.031 1.00 23.49 418 GLN B CA 1
ATOM 7032 C C . GLN B 1 381 ? -24.931 -49.813 3.788 1.00 23.49 418 GLN B C 1
ATOM 7033 O O . GLN B 1 381 ? -25.869 -50.251 4.451 1.00 23.64 418 GLN B O 1
ATOM 7039 N N . LEU B 1 382 ? -23.753 -50.422 3.695 1.00 24.21 419 LEU B N 1
ATOM 7040 C CA . LEU B 1 382 ? -23.482 -51.684 4.361 1.00 26.13 419 LEU B CA 1
ATOM 7041 C C . LEU B 1 382 ? -23.507 -51.501 5.874 1.00 26.22 419 LEU B C 1
ATOM 7042 O O . LEU B 1 382 ? -24.107 -52.296 6.591 1.00 25.72 419 LEU B O 1
ATOM 7047 N N . ALA B 1 383 ? -22.839 -50.456 6.353 1.00 25.88 420 ALA B N 1
ATOM 7048 C CA . ALA B 1 383 ? -22.786 -50.175 7.780 1.00 25.94 420 ALA B CA 1
ATOM 7049 C C . ALA B 1 383 ? -24.182 -49.816 8.293 1.00 26.06 420 ALA B C 1
ATOM 7050 O O . ALA B 1 383 ? -24.597 -50.267 9.361 1.00 26.38 420 ALA B O 1
ATOM 7052 N N . ASP B 1 384 ? -24.905 -49.015 7.519 1.00 26.16 421 ASP B N 1
ATOM 7053 C CA . ASP B 1 384 ? -26.244 -48.596 7.903 1.00 26.76 421 ASP B CA 1
ATOM 7054 C C . ASP B 1 384 ? -27.200 -49.777 7.941 1.00 27.31 421 ASP B C 1
ATOM 7055 O O . ASP B 1 384 ? -28.064 -49.861 8.812 1.00 25.64 421 ASP B O 1
ATOM 7060 N N . TRP B 1 385 ? -27.052 -50.677 6.978 1.00 26.98 422 TRP B N 1
ATOM 7061 C CA . TRP B 1 385 ? -27.895 -51.858 6.914 1.00 28.19 422 TRP B CA 1
ATOM 7062 C C . TRP B 1 385 ? -27.663 -52.655 8.190 1.00 27.10 422 TRP B C 1
ATOM 7063 O O . TRP B 1 385 ? -28.605 -53.055 8.865 1.00 27.43 422 TRP B O 1
ATOM 7074 N N . TYR B 1 386 ? -26.391 -52.871 8.510 1.00 25.30 423 TYR B N 1
ATOM 7075 C CA . TYR B 1 386 ? -25.982 -53.607 9.703 1.00 24.49 423 TYR B CA 1
ATOM 7076 C C . TYR B 1 386 ? -26.519 -52.975 10.983 1.00 22.89 423 TYR B C 1
ATOM 7077 O O . TYR B 1 386 ? -27.097 -53.659 11.824 1.00 23.59 423 TYR B O 1
ATOM 7086 N N . ILE B 1 387 ? -26.344 -51.667 11.125 1.00 21.93 424 ILE B N 1
ATOM 7087 C CA . ILE B 1 387 ? -26.821 -50.961 12.308 1.00 20.05 424 ILE B CA 1
ATOM 7088 C C . ILE B 1 387 ? -28.337 -51.077 12.434 1.00 21.16 424 ILE B C 1
ATOM 7089 O O . ILE B 1 387 ? -28.882 -51.211 13.536 1.00 19.80 424 ILE B O 1
ATOM 7094 N N . GLU B 1 388 ? -29.017 -51.031 11.299 1.00 21.27 425 GLU B N 1
ATOM 7095 C CA . GLU B 1 388 ? -30.470 -51.124 11.288 1.00 23.90 425 GLU B CA 1
ATOM 7096 C C . GLU B 1 388 ? -30.934 -52.509 11.732 1.00 22.90 425 GLU B C 1
ATOM 7097 O O . GLU B 1 388 ? -31.890 -52.638 12.483 1.00 21.89 425 GLU B O 1
ATOM 7103 N N . ARG B 1 389 ? -30.258 -53.548 11.258 1.00 23.72 426 ARG B N 1
ATOM 7104 C CA . ARG B 1 389 ? -30.620 -54.909 11.632 1.00 25.30 426 ARG B CA 1
ATOM 7105 C C . ARG B 1 389 ? -30.379 -55.113 13.117 1.00 25.11 426 ARG B C 1
ATOM 7106 O O . ARG B 1 389 ? -31.190 -55.720 13.810 1.00 27.52 426 ARG B O 1
ATOM 7114 N N . LYS B 1 390 ? -29.259 -54.601 13.606 1.00 24.38 427 LYS B N 1
ATOM 7115 C CA . LYS B 1 390 ? -28.922 -54.748 15.012 1.00 25.88 427 LYS B CA 1
ATOM 7116 C C . LYS B 1 390 ? -29.841 -53.974 15.948 1.00 24.75 427 LYS B C 1
ATOM 7117 O O . LYS B 1 390 ? -30.146 -54.441 17.041 1.00 23.85 427 LYS B O 1
ATOM 7123 N N . LYS B 1 391 ? -30.284 -52.795 15.527 1.00 24.20 428 LYS B N 1
ATOM 7124 C CA . LYS B 1 391 ? -31.167 -52.007 16.370 1.00 25.50 428 LYS B CA 1
ATOM 7125 C C . LYS B 1 391 ? -32.457 -52.767 16.632 1.00 25.68 428 LYS B C 1
ATOM 7126 O O . LYS B 1 391 ? -33.055 -52.637 17.697 1.00 26.08 428 LYS B O 1
ATOM 7132 N N . GLU B 1 392 ? -32.869 -53.564 15.654 1.00 25.50 429 GLU B N 1
ATOM 7133 C CA . GLU B 1 392 ? -34.097 -54.352 15.741 1.00 26.34 429 GLU B CA 1
ATOM 7134 C C . GLU B 1 392 ? -34.118 -55.261 16.966 1.00 25.61 429 GLU B C 1
ATOM 7135 O O . GLU B 1 392 ? -35.157 -55.444 17.596 1.00 23.36 429 GLU B O 1
ATOM 7141 N N . TYR B 1 393 ? -32.967 -55.840 17.295 1.00 24.07 430 TYR B N 1
ATOM 7142 C CA . TYR B 1 393 ? -32.875 -56.742 18.438 1.00 24.70 430 TYR B CA 1
ATOM 7143 C C . TYR B 1 393 ? -32.020 -56.160 19.554 1.00 26.51 430 TYR B C 1
ATOM 7144 O O . TYR B 1 393 ? -31.424 -56.899 20.340 1.00 25.29 430 TYR B O 1
ATOM 7153 N N . GLN B 1 394 ? -31.979 -54.835 19.633 1.00 27.84 431 GLN B N 1
ATOM 7154 C CA . GLN B 1 394 ? -31.173 -54.188 20.640 1.00 31.10 431 GLN B CA 1
ATOM 7155 C C . GLN B 1 394 ? -31.902 -53.798 21.914 1.00 34.54 431 GLN B C 1
ATOM 7156 O O . GLN B 1 394 ? -33.064 -53.405 21.908 1.00 33.67 431 GLN B O 1
ATOM 7162 N N . VAL B 1 395 ? -31.146 -53.896 22.998 1.00 38.97 432 VAL B N 1
ATOM 7163 C CA . VAL B 1 395 ? -31.544 -53.601 24.370 1.00 42.45 432 VAL B CA 1
ATOM 7164 C C . VAL B 1 395 ? -31.157 -52.146 24.666 1.00 42.69 432 VAL B C 1
ATOM 7165 O O . VAL B 1 395 ? -30.018 -51.897 25.050 1.00 45.53 432 VAL B O 1
ATOM 7169 N N . ILE B 1 396 ? -32.057 -51.179 24.505 1.00 42.02 433 ILE B N 1
ATOM 7170 C CA . ILE B 1 396 ? -31.634 -49.801 24.765 1.00 41.06 433 ILE B CA 1
ATOM 7171 C C . ILE B 1 396 ? -32.483 -48.957 25.693 1.00 39.96 433 ILE B C 1
ATOM 7172 O O . ILE B 1 396 ? -33.633 -48.648 25.391 1.00 41.31 433 ILE B O 1
ATOM 7177 N N . LYS B 1 397 ? -31.896 -48.563 26.817 1.00 37.65 434 LYS B N 1
ATOM 7178 C CA . LYS B 1 397 ? -32.581 -47.710 27.779 1.00 34.40 434 LYS B CA 1
ATOM 7179 C C . LYS B 1 397 ? -32.065 -46.300 27.530 1.00 32.19 434 LYS B C 1
ATOM 7180 O O . LYS B 1 397 ? -30.860 -46.097 27.355 1.00 31.17 434 LYS B O 1
ATOM 7186 N N . THR B 1 398 ? -32.970 -45.327 27.499 1.00 29.27 435 THR B N 1
ATOM 7187 C CA . THR B 1 398 ? -32.569 -43.952 27.243 1.00 28.51 435 THR B CA 1
ATOM 7188 C C . THR B 1 398 ? -33.106 -42.998 28.297 1.00 28.32 435 THR B C 1
ATOM 7189 O O . THR B 1 398 ? -33.049 -41.782 28.135 1.00 27.14 435 THR B O 1
ATOM 7193 N N . GLU B 1 399 ? -33.629 -43.557 29.381 1.00 28.03 436 GLU B N 1
ATOM 7194 C CA . GLU B 1 399 ? -34.159 -42.750 30.471 1.00 29.35 436 GLU B CA 1
ATOM 7195 C C . GLU B 1 399 ? -33.935 -43.496 31.768 1.00 25.88 436 GLU B C 1
ATOM 7196 O O . GLU B 1 399 ? -33.712 -44.699 31.761 1.00 26.06 436 GLU B O 1
ATOM 7202 N N . GLY B 1 400 ? -33.995 -42.783 32.883 1.00 25.34 437 GLY B N 1
ATOM 7203 C CA . GLY B 1 400 ? -33.787 -43.433 34.162 1.00 23.59 437 GLY B CA 1
ATOM 7204 C C . GLY B 1 400 ? -32.310 -43.649 34.399 1.00 23.36 437 GLY B C 1
ATOM 7205 O O . GLY B 1 400 ? -31.459 -42.941 33.841 1.00 23.23 437 GLY B O 1
ATOM 7206 N N . SER B 1 401 ? -31.996 -44.625 35.231 1.00 21.94 438 SER B N 1
ATOM 7207 C CA . SER B 1 401 ? -30.611 -44.916 35.538 1.00 22.45 438 SER B CA 1
ATOM 7208 C C . SER B 1 401 ? -30.494 -46.385 35.907 1.00 21.66 438 SER B C 1
ATOM 7209 O O . SER B 1 401 ? -31.477 -47.013 36.292 1.00 21.10 438 SER B O 1
ATOM 7212 N N . GLU B 1 402 ? -29.289 -46.927 35.777 1.00 23.24 439 GLU B N 1
ATOM 7213 C CA . GLU B 1 402 ? -29.028 -48.336 36.061 1.00 23.18 439 GLU B CA 1
ATOM 7214 C C . GLU B 1 402 ? -27.617 -48.523 36.599 1.00 22.54 439 GLU B C 1
ATOM 7215 O O . GLU B 1 402 ? -26.680 -47.832 36.185 1.00 21.84 439 GLU B O 1
ATOM 7221 N N . ILE B 1 403 ? -27.462 -49.467 37.514 1.00 20.48 440 ILE B N 1
ATOM 7222 C CA . ILE B 1 403 ? -26.147 -49.762 38.056 1.00 19.71 440 ILE B CA 1
ATOM 7223 C C . ILE B 1 403 ? -25.452 -50.743 37.095 1.00 18.37 440 ILE B C 1
ATOM 7224 O O . ILE B 1 403 ? -26.038 -51.749 36.694 1.00 17.27 440 ILE B O 1
ATOM 7229 N N . GLY B 1 404 ? -24.217 -50.439 36.712 1.00 18.02 441 GLY B N 1
ATOM 7230 C CA . GLY B 1 404 ? -23.482 -51.344 35.846 1.00 17.53 441 GLY B CA 1
ATOM 7231 C C . GLY B 1 404 ? -23.952 -51.477 34.409 1.00 17.58 441 GLY B C 1
ATOM 7232 O O . GLY B 1 404 ? -23.781 -52.525 33.785 1.00 18.85 441 GLY B O 1
ATOM 7233 N N . ARG B 1 405 ? -24.544 -50.422 33.875 1.00 17.01 442 ARG B N 1
ATOM 7234 C CA . ARG B 1 405 ? -25.014 -50.431 32.496 1.00 16.61 442 ARG B CA 1
ATOM 7235 C C . ARG B 1 405 ? -24.764 -49.055 31.914 1.00 16.34 442 ARG B C 1
ATOM 7236 O O . ARG B 1 405 ? -25.280 -48.060 32.426 1.00 14.83 442 ARG B O 1
ATOM 7244 N N . VAL B 1 406 ? -23.971 -48.987 30.851 1.00 13.90 443 VAL B N 1
ATOM 7245 C CA . VAL B 1 406 ? -23.683 -47.701 30.242 1.00 14.69 443 VAL B CA 1
ATOM 7246 C C . VAL B 1 406 ? -23.921 -47.727 28.744 1.00 15.68 443 VAL B C 1
ATOM 7247 O O . VAL B 1 406 ? -23.801 -48.776 28.101 1.00 13.79 443 VAL B O 1
ATOM 7251 N N . ASN B 1 407 ? -24.289 -46.572 28.193 1.00 15.55 444 ASN B N 1
ATOM 7252 C CA . ASN B 1 407 ? -24.510 -46.478 26.765 1.00 15.60 444 ASN B CA 1
ATOM 7253 C C . ASN B 1 407 ? -23.240 -45.960 26.109 1.00 17.01 444 ASN B C 1
ATOM 7254 O O . ASN B 1 407 ? -23.013 -44.748 26.039 1.00 17.69 444 ASN B O 1
ATOM 7259 N N . GLY B 1 408 ? -22.396 -46.880 25.658 1.00 16.45 445 GLY B N 1
ATOM 7260 C CA . GLY B 1 408 ? -21.187 -46.470 24.976 1.00 17.12 445 GLY B CA 1
ATOM 7261 C C . GLY B 1 408 ? -21.597 -46.180 23.539 1.00 16.64 445 GLY B C 1
ATOM 7262 O O . GLY B 1 408 ? -22.767 -46.344 23.185 1.00 16.40 445 GLY B O 1
ATOM 7263 N N . LEU B 1 409 ? -20.649 -45.769 22.705 1.00 16.99 446 LEU B N 1
ATOM 7264 C CA . LEU B 1 409 ? -20.953 -45.460 21.307 1.00 18.46 446 LEU B CA 1
ATOM 7265 C C . LEU B 1 409 ? -19.866 -46.021 20.399 1.00 19.52 446 LEU B C 1
ATOM 7266 O O . LEU B 1 409 ? -18.676 -45.779 20.609 1.00 20.32 446 LEU B O 1
ATOM 7271 N N . ALA B 1 410 ? -20.280 -46.769 19.390 1.00 19.07 447 ALA B N 1
ATOM 7272 C CA . ALA B 1 410 ? -19.325 -47.365 18.475 1.00 20.25 447 ALA B CA 1
ATOM 7273 C C . ALA B 1 410 ? -19.516 -46.828 17.061 1.00 19.29 447 ALA B C 1
ATOM 7274 O O . ALA B 1 410 ? -20.627 -46.486 16.654 1.00 19.91 447 ALA B O 1
ATOM 7276 N N . VAL B 1 411 ? -18.418 -46.738 16.324 1.00 19.73 448 VAL B N 1
ATOM 7277 C CA . VAL B 1 411 ? -18.463 -46.270 14.952 1.00 21.37 448 VAL B CA 1
ATOM 7278 C C . VAL B 1 411 ? -18.121 -47.460 14.065 1.00 22.53 448 VAL B C 1
ATOM 7279 O O . VAL B 1 411 ? -17.048 -48.040 14.180 1.00 22.34 448 VAL B O 1
ATOM 7283 N N . ILE B 1 412 ? -19.058 -47.840 13.208 1.00 26.05 449 ILE B N 1
ATOM 7284 C CA . ILE B 1 412 ? -18.869 -48.962 12.305 1.00 30.16 449 ILE B CA 1
ATOM 7285 C C . ILE B 1 412 ? -18.356 -48.425 10.975 1.00 33.09 449 ILE B C 1
ATOM 7286 O O . ILE B 1 412 ? -19.037 -47.645 10.306 1.00 31.88 449 ILE B O 1
ATOM 7291 N N . GLY B 1 413 ? -17.153 -48.833 10.592 1.00 36.23 450 GLY B N 1
ATOM 7292 C CA . GLY B 1 413 ? -16.610 -48.347 9.339 1.00 39.77 450 GLY B CA 1
ATOM 7293 C C . GLY B 1 413 ? -16.033 -46.954 9.502 1.00 42.89 450 GLY B C 1
ATOM 7294 O O . GLY B 1 413 ? -15.163 -46.734 10.344 1.00 43.78 450 GLY B O 1
ATOM 7295 N N . GLU B 1 414 ? -16.520 -45.999 8.718 1.00 44.35 451 GLU B N 1
ATOM 7296 C CA . GLU B 1 414 ? -15.986 -44.651 8.801 1.00 45.39 451 GLU B CA 1
ATOM 7297 C C . GLU B 1 414 ? -16.995 -43.591 9.197 1.00 46.09 451 GLU B C 1
ATOM 7298 O O . GLU B 1 414 ? -16.631 -42.575 9.798 1.00 45.88 451 GLU B O 1
ATOM 7300 N N . GLN B 1 415 ? -18.261 -43.805 8.858 1.00 46.08 452 GLN B N 1
ATOM 7301 C CA . GLN B 1 415 ? -19.267 -42.807 9.194 1.00 44.55 452 GLN B CA 1
ATOM 7302 C C . GLN B 1 415 ? -20.620 -43.343 9.593 1.00 40.47 452 GLN B C 1
ATOM 7303 O O . GLN B 1 415 ? -21.634 -42.859 9.110 1.00 42.85 452 GLN B O 1
ATOM 7309 N N . SER B 1 416 ? -20.641 -44.333 10.478 1.00 36.88 453 SER B N 1
ATOM 7310 C CA . SER B 1 416 ? -21.902 -44.891 10.950 1.00 32.80 453 SER B CA 1
ATOM 7311 C C . SER B 1 416 ? -21.812 -45.362 12.395 1.00 28.90 453 SER B C 1
ATOM 7312 O O . SER B 1 416 ? -21.049 -46.270 12.722 1.00 26.95 453 SER B O 1
ATOM 7315 N N . GLY B 1 417 ? -22.606 -44.746 13.262 1.00 25.49 454 GLY B N 1
ATOM 7316 C CA . GLY B 1 417 ? -22.567 -45.119 14.659 1.00 23.36 454 GLY B CA 1
ATOM 7317 C C . GLY B 1 417 ? -23.730 -45.947 15.148 1.00 23.31 454 GLY B C 1
ATOM 7318 O O . GLY B 1 417 ? -24.762 -46.088 14.489 1.00 23.18 454 GLY B O 1
ATOM 7319 N N . ILE B 1 418 ? -23.546 -46.522 16.325 1.00 22.82 455 ILE B N 1
ATOM 7320 C CA . ILE B 1 418 ? -24.582 -47.321 16.942 1.00 21.72 455 ILE B CA 1
ATOM 7321 C C . ILE B 1 418 ? -24.320 -47.294 18.441 1.00 19.37 455 ILE B C 1
ATOM 7322 O O . ILE B 1 418 ? -23.175 -47.225 18.870 1.00 17.47 455 ILE B O 1
ATOM 7327 N N . VAL B 1 419 ? -25.381 -47.302 19.236 1.00 19.80 456 VAL B N 1
ATOM 7328 C CA . VAL B 1 419 ? -25.216 -47.299 20.684 1.00 19.48 456 VAL B CA 1
ATOM 7329 C C . VAL B 1 419 ? -24.622 -48.654 21.074 1.00 20.22 456 VAL B C 1
ATOM 7330 O O . VAL B 1 419 ? -25.033 -49.695 20.550 1.00 19.74 456 VAL B O 1
ATOM 7334 N N . LEU B 1 420 ? -23.642 -48.628 21.974 1.00 20.12 457 LEU B N 1
ATOM 7335 C CA . LEU B 1 420 ? -22.949 -49.836 22.428 1.00 21.54 457 LEU B CA 1
ATOM 7336 C C . LEU B 1 420 ? -23.167 -50.070 23.932 1.00 20.85 457 LEU B C 1
ATOM 7337 O O . LEU B 1 420 ? -22.385 -49.603 24.764 1.00 19.99 457 LEU B O 1
ATOM 7342 N N . PRO B 1 421 ? -24.232 -50.796 24.296 1.00 20.14 458 PRO B N 1
ATOM 7343 C CA . PRO B 1 421 ? -24.524 -51.078 25.702 1.00 20.40 458 PRO B CA 1
ATOM 7344 C C . PRO B 1 421 ? -23.421 -51.944 26.299 1.00 19.17 458 PRO B C 1
ATOM 7345 O O . PRO B 1 421 ? -23.075 -52.987 25.746 1.00 19.30 458 PRO B O 1
ATOM 7349 N N . ILE B 1 422 ? -22.881 -51.516 27.429 1.00 17.56 459 ILE B N 1
ATOM 7350 C CA . ILE B 1 422 ? -21.827 -52.261 28.115 1.00 16.38 459 ILE B CA 1
ATOM 7351 C C . ILE B 1 422 ? -22.293 -52.480 29.558 1.00 17.11 459 ILE B C 1
ATOM 7352 O O . ILE B 1 422 ? -22.796 -51.562 30.204 1.00 16.29 459 ILE B O 1
ATOM 7357 N N . GLU B 1 423 ? -22.159 -53.699 30.057 1.00 16.52 460 GLU B N 1
ATOM 7358 C CA . GLU B 1 423 ? -22.565 -53.975 31.423 1.00 16.39 460 GLU B CA 1
ATOM 7359 C C . GLU B 1 423 ? -21.418 -54.509 32.257 1.00 16.63 460 GLU B C 1
ATOM 7360 O O . GLU B 1 423 ? -20.489 -55.139 31.743 1.00 16.15 460 GLU B O 1
ATOM 7366 N N . ALA B 1 424 ? -21.485 -54.249 33.555 1.00 15.99 461 ALA B N 1
ATOM 7367 C CA . ALA B 1 424 ? -20.475 -54.744 34.464 1.00 16.95 461 ALA B CA 1
ATOM 7368 C C . ALA B 1 424 ? -21.154 -55.174 35.756 1.00 17.97 461 ALA B C 1
ATOM 7369 O O . ALA B 1 424 ? -22.106 -54.532 36.199 1.00 17.99 461 ALA B O 1
ATOM 7371 N N . VAL B 1 425 ? -20.706 -56.287 36.321 1.00 16.81 462 VAL B N 1
ATOM 7372 C CA . VAL B 1 425 ? -21.217 -56.745 37.605 1.00 20.08 462 VAL B CA 1
ATOM 7373 C C . VAL B 1 425 ? -19.994 -57.209 38.373 1.00 20.41 462 VAL B C 1
ATOM 7374 O O . VAL B 1 425 ? -18.995 -57.638 37.782 1.00 19.55 462 VAL B O 1
ATOM 7378 N N . VAL B 1 426 ? -20.082 -57.102 39.689 1.00 19.83 463 VAL B N 1
ATOM 7379 C CA . VAL B 1 426 ? -19.006 -57.485 40.569 1.00 20.29 463 VAL B CA 1
ATOM 7380 C C . VAL B 1 426 ? -19.366 -58.819 41.216 1.00 21.12 463 VAL B C 1
ATOM 7381 O O . VAL B 1 426 ? -20.486 -59.011 41.693 1.00 21.86 463 VAL B O 1
ATOM 7385 N N . ALA B 1 427 ? -18.417 -59.746 41.217 1.00 21.26 464 ALA B N 1
ATOM 7386 C CA . ALA B 1 427 ? -18.653 -61.048 41.810 1.00 22.94 464 ALA B CA 1
ATOM 7387 C C . ALA B 1 427 ? -17.479 -61.426 42.696 1.00 23.73 464 ALA B C 1
ATOM 7388 O O . ALA B 1 427 ? -16.417 -60.814 42.624 1.00 23.61 464 ALA B O 1
ATOM 7390 N N . PRO B 1 428 ? -17.663 -62.441 43.553 1.00 25.53 465 PRO B N 1
ATOM 7391 C CA . PRO B 1 428 ? -16.600 -62.907 44.447 1.00 25.30 465 PRO B CA 1
ATOM 7392 C C . PRO B 1 428 ? -15.524 -63.512 43.554 1.00 24.40 465 PRO B C 1
ATOM 7393 O O . PRO B 1 428 ? -15.851 -64.189 42.582 1.00 23.90 465 PRO B O 1
ATOM 7397 N N . ALA B 1 429 ? -14.251 -63.286 43.863 1.00 24.99 466 ALA B N 1
ATOM 7398 C CA . ALA B 1 429 ? -13.190 -63.846 43.023 1.00 24.61 466 ALA B CA 1
ATOM 7399 C C . ALA B 1 429 ? -13.232 -65.374 42.999 1.00 25.66 466 ALA B C 1
ATOM 7400 O O . ALA B 1 429 ? -13.464 -66.014 44.023 1.00 27.13 466 ALA B O 1
ATOM 7402 N N . ALA B 1 430 ? -13.004 -65.961 41.831 1.00 25.32 467 ALA B N 1
ATOM 7403 C CA . ALA B 1 430 ? -13.013 -67.414 41.705 1.00 24.89 467 ALA B CA 1
ATOM 7404 C C . ALA B 1 430 ? -11.727 -67.989 42.307 1.00 26.34 467 ALA B C 1
ATOM 7405 O O . ALA B 1 430 ? -11.672 -69.151 42.711 1.00 24.63 467 ALA B O 1
ATOM 7407 N N . SER B 1 431 ? -10.695 -67.158 42.359 1.00 26.16 468 SER B N 1
ATOM 7408 C CA . SER B 1 431 ? -9.418 -67.558 42.911 1.00 27.91 468 SER B CA 1
ATOM 7409 C C . SER B 1 431 ? -9.140 -66.749 44.162 1.00 28.82 468 SER B C 1
ATOM 7410 O O . SER B 1 431 ? -9.206 -65.524 44.147 1.00 28.47 468 SER B O 1
ATOM 7413 N N . LYS B 1 432 ? -8.821 -67.434 45.249 1.00 30.74 469 LYS B N 1
ATOM 7414 C CA . LYS B 1 432 ? -8.548 -66.746 46.502 1.00 32.81 469 LYS B CA 1
ATOM 7415 C C . LYS B 1 432 ? -7.180 -66.061 46.502 1.00 31.90 469 LYS B C 1
ATOM 7416 O O . LYS B 1 432 ? -6.835 -65.363 47.449 1.00 31.70 469 LYS B O 1
ATOM 7422 N N . GLU B 1 433 ? -6.423 -66.229 45.420 1.00 31.62 470 GLU B N 1
ATOM 7423 C CA . GLU B 1 433 ? -5.095 -65.627 45.306 1.00 31.76 470 GLU B CA 1
ATOM 7424 C C . GLU B 1 433 ? -5.081 -64.314 44.522 1.00 31.46 470 GLU B C 1
ATOM 7425 O O . GLU B 1 433 ? -4.246 -63.434 44.761 1.00 31.70 470 GLU B O 1
ATOM 7427 N N . GLU B 1 434 ? -6.007 -64.174 43.587 1.00 29.63 471 GLU B N 1
ATOM 7428 C CA . GLU B 1 434 ? -6.043 -62.973 42.773 1.00 29.93 471 GLU B CA 1
ATOM 7429 C C . GLU B 1 434 ? -7.444 -62.629 42.285 1.00 28.17 471 GLU B C 1
ATOM 7430 O O . GLU B 1 434 ? -8.260 -63.505 42.027 1.00 26.48 471 GLU B O 1
ATOM 7436 N N . GLY B 1 435 ? -7.712 -61.337 42.168 1.00 29.18 472 GLY B N 1
ATOM 7437 C CA . GLY B 1 435 ? -8.997 -60.895 41.670 1.00 28.50 472 GLY B CA 1
ATOM 7438 C C . GLY B 1 435 ? -8.754 -60.580 40.212 1.00 28.71 472 GLY B C 1
ATOM 7439 O O . GLY B 1 435 ? -7.643 -60.179 39.846 1.00 28.46 472 GLY B O 1
ATOM 7440 N N . LYS B 1 436 ? -9.767 -60.753 39.372 1.00 27.48 473 LYS B N 1
ATOM 7441 C CA . LYS B 1 436 ? -9.596 -60.488 37.952 1.00 25.47 473 LYS B CA 1
ATOM 7442 C C . LYS B 1 436 ? -10.686 -59.614 37.357 1.00 25.40 473 LYS B C 1
ATOM 7443 O O . LYS B 1 436 ? -11.749 -59.417 37.948 1.00 23.05 473 LYS B O 1
ATOM 7449 N N . ILE B 1 437 ? -10.399 -59.078 36.178 1.00 24.37 474 ILE B N 1
ATOM 7450 C CA . ILE B 1 437 ? -11.373 -58.285 35.449 1.00 25.98 474 ILE B CA 1
ATOM 7451 C C . ILE B 1 437 ? -11.550 -59.117 34.192 1.00 24.71 474 ILE B C 1
ATOM 7452 O O . ILE B 1 437 ? -10.619 -59.284 33.414 1.00 25.16 474 ILE B O 1
ATOM 7457 N N . ILE B 1 438 ? -12.742 -59.666 34.022 1.00 23.48 475 ILE B N 1
ATOM 7458 C CA . ILE B 1 438 ? -13.042 -60.528 32.889 1.00 21.14 475 ILE B CA 1
ATOM 7459 C C . ILE B 1 438 ? -13.971 -59.781 31.945 1.00 19.47 475 ILE B C 1
ATOM 7460 O O . ILE B 1 438 ? -15.103 -59.476 32.294 1.00 19.29 475 ILE B O 1
ATOM 7465 N N . VAL B 1 439 ? -13.479 -59.480 30.749 1.00 18.79 476 VAL B N 1
ATOM 7466 C CA . VAL B 1 439 ? -14.264 -58.736 29.775 1.00 17.32 476 VAL B CA 1
ATOM 7467 C C . VAL B 1 439 ? -14.599 -59.581 28.561 1.00 16.40 476 VAL B C 1
ATOM 7468 O O . VAL B 1 439 ? -13.716 -60.207 27.984 1.00 16.00 476 VAL B O 1
ATOM 7472 N N . THR B 1 440 ? -15.868 -59.583 28.163 1.00 14.79 477 THR B N 1
ATOM 7473 C CA . THR B 1 440 ? -16.290 -60.361 27.002 1.00 14.44 477 THR B CA 1
ATOM 7474 C C . THR B 1 440 ? -16.846 -59.453 25.911 1.00 12.49 477 THR B C 1
ATOM 7475 O O . THR B 1 440 ? -17.259 -58.327 26.178 1.00 12.36 477 THR B O 1
ATOM 7479 N N . GLY B 1 441 ? -16.858 -59.955 24.685 1.00 12.10 478 GLY B N 1
ATOM 7480 C CA . GLY B 1 441 ? -17.352 -59.178 23.560 1.00 12.72 478 GLY B CA 1
ATOM 7481 C C . GLY B 1 441 ? -16.489 -59.279 22.311 1.00 13.86 478 GLY B C 1
ATOM 7482 O O . GLY B 1 441 ? -16.662 -58.497 21.377 1.00 13.87 478 GLY B O 1
ATOM 7483 N N . LYS B 1 442 ? -15.580 -60.255 22.278 1.00 14.13 479 LYS B N 1
ATOM 7484 C CA . LYS B 1 442 ? -14.666 -60.453 21.146 1.00 15.97 479 LYS B CA 1
ATOM 7485 C C . LYS B 1 442 ? -13.834 -59.207 20.879 1.00 14.37 479 LYS B C 1
ATOM 7486 O O . LYS B 1 442 ? -13.832 -58.669 19.779 1.00 14.23 479 LYS B O 1
ATOM 7492 N N . LEU B 1 443 ? -13.120 -58.758 21.901 1.00 15.46 480 LEU B N 1
ATOM 7493 C CA . LEU B 1 443 ? -12.294 -57.566 21.788 1.00 15.09 480 LEU B CA 1
ATOM 7494 C C . LEU B 1 443 ? -11.003 -57.817 21.006 1.00 15.29 480 LEU B C 1
ATOM 7495 O O . LEU B 1 443 ? -10.381 -58.878 21.139 1.00 14.78 480 LEU B O 1
ATOM 7500 N N . GLY B 1 444 ? -10.611 -56.839 20.189 1.00 15.85 481 GLY B N 1
ATOM 7501 C CA . GLY B 1 444 ? -9.365 -56.944 19.447 1.00 13.78 481 GLY B CA 1
ATOM 7502 C C . GLY B 1 444 ? -8.237 -56.552 20.400 1.00 15.83 481 GLY B C 1
ATOM 7503 O O . GLY B 1 444 ? -8.470 -56.233 21.570 1.00 13.55 481 GLY B O 1
ATOM 7504 N N . GLU B 1 445 ? -7.008 -56.563 19.898 1.00 16.69 482 GLU B N 1
ATOM 7505 C CA . GLU B 1 445 ? -5.828 -56.240 20.695 1.00 17.17 482 GLU B CA 1
ATOM 7506 C C . GLU B 1 445 ? -5.819 -54.856 21.360 1.00 14.74 482 GLU B C 1
ATOM 7507 O O . GLU B 1 445 ? -5.453 -54.735 22.521 1.00 15.32 482 GLU B O 1
ATOM 7513 N N . ILE B 1 446 ? -6.225 -53.818 20.638 1.00 13.83 483 ILE B N 1
ATOM 7514 C CA . ILE B 1 446 ? -6.238 -52.475 21.207 1.00 14.17 483 ILE B CA 1
ATOM 7515 C C . ILE B 1 446 ? -7.328 -52.339 22.283 1.00 15.47 483 ILE B C 1
ATOM 7516 O O . ILE B 1 446 ? -7.120 -51.680 23.306 1.00 14.76 483 ILE B O 1
ATOM 7521 N N . ALA B 1 447 ? -8.480 -52.970 22.064 1.00 14.94 484 ALA B N 1
ATOM 7522 C CA . ALA B 1 447 ? -9.561 -52.906 23.045 1.00 14.25 484 ALA B CA 1
ATOM 7523 C C . ALA B 1 447 ? -9.166 -53.631 24.329 1.00 14.38 484 ALA B C 1
ATOM 7524 O O . ALA B 1 447 ? -9.529 -53.202 25.425 1.00 14.43 484 ALA B O 1
ATOM 7526 N N . LYS B 1 448 ? -8.416 -54.726 24.197 1.00 13.43 485 LYS B N 1
ATOM 7527 C CA . LYS B 1 448 ? -7.977 -55.480 25.368 1.00 13.75 485 LYS B CA 1
ATOM 7528 C C . LYS B 1 448 ? -6.972 -54.681 26.185 1.00 14.67 485 LYS B C 1
ATOM 7529 O O . LYS B 1 448 ? -7.014 -54.700 27.414 1.00 14.14 485 LYS B O 1
ATOM 7535 N N . GLU B 1 449 ? -6.061 -53.988 25.510 1.00 12.63 486 GLU B N 1
ATOM 7536 C CA . GLU B 1 449 ? -5.095 -53.163 26.220 1.00 12.51 486 GLU B CA 1
ATOM 7537 C C . GLU B 1 449 ? -5.816 -51.965 26.853 1.00 12.77 486 GLU B C 1
ATOM 7538 O O . GLU B 1 449 ? -5.477 -51.541 27.954 1.00 14.93 486 GLU B O 1
ATOM 7544 N N . ALA B 1 450 ? -6.824 -51.435 26.170 1.00 13.27 487 ALA B N 1
ATOM 7545 C CA . ALA B 1 450 ? -7.605 -50.317 26.711 1.00 14.27 487 ALA B CA 1
ATOM 7546 C C . ALA B 1 450 ? -8.175 -50.735 28.077 1.00 15.94 487 ALA B C 1
ATOM 7547 O O . ALA B 1 450 ? -8.161 -49.962 29.044 1.00 17.03 487 ALA B O 1
ATOM 7549 N N . VAL B 1 451 ? -8.675 -51.965 28.143 1.00 16.71 488 VAL B N 1
ATOM 7550 C CA . VAL B 1 451 ? -9.231 -52.493 29.373 1.00 17.80 488 VAL B CA 1
ATOM 7551 C C . VAL B 1 451 ? -8.140 -52.554 30.432 1.00 17.69 488 VAL B C 1
ATOM 7552 O O . VAL B 1 451 ? -8.384 -52.236 31.592 1.00 18.83 488 VAL B O 1
ATOM 7556 N N . GLN B 1 452 ? -6.931 -52.948 30.048 1.00 17.41 489 GLN B N 1
ATOM 7557 C CA . GLN B 1 452 ? -5.846 -52.984 31.030 1.00 17.55 489 GLN B CA 1
ATOM 7558 C C . GLN B 1 452 ? -5.548 -51.577 31.549 1.00 17.20 489 GLN B C 1
ATOM 7559 O O . GLN B 1 452 ? -5.308 -51.390 32.746 1.00 17.35 489 GLN B O 1
ATOM 7565 N N . ASN B 1 453 ? -5.564 -50.584 30.665 1.00 15.11 490 ASN B N 1
ATOM 7566 C CA . ASN B 1 453 ? -5.308 -49.220 31.121 1.00 14.77 490 ASN B CA 1
ATOM 7567 C C . ASN B 1 453 ? -6.402 -48.798 32.112 1.00 14.72 490 ASN B C 1
ATOM 7568 O O . ASN B 1 453 ? -6.141 -48.099 33.091 1.00 14.44 490 ASN B O 1
ATOM 7573 N N . VAL B 1 454 ? -7.637 -49.204 31.853 1.00 15.34 491 VAL B N 1
ATOM 7574 C CA . VAL B 1 454 ? -8.723 -48.831 32.755 1.00 16.70 491 VAL B CA 1
ATOM 7575 C C . VAL B 1 454 ? -8.549 -49.498 34.125 1.00 17.46 491 VAL B C 1
ATOM 7576 O O . VAL B 1 454 ? -8.783 -48.878 35.172 1.00 18.60 491 VAL B O 1
ATOM 7580 N N . SER B 1 455 ? -8.125 -50.756 34.123 1.00 17.06 492 SER B N 1
ATOM 7581 C CA . SER B 1 455 ? -7.954 -51.472 35.377 1.00 18.97 492 SER B CA 1
ATOM 7582 C C . SER B 1 455 ? -6.923 -50.784 36.276 1.00 18.36 492 SER B C 1
ATOM 7583 O O . SER B 1 455 ? -6.990 -50.891 37.492 1.00 19.52 492 SER B O 1
ATOM 7586 N N . ALA B 1 456 ? -5.977 -50.062 35.684 1.00 19.02 493 ALA B N 1
ATOM 7587 C CA . ALA B 1 456 ? -4.974 -49.350 36.478 1.00 20.00 493 ALA B CA 1
ATOM 7588 C C . ALA B 1 456 ? -5.668 -48.318 37.373 1.00 19.91 493 ALA B C 1
ATOM 7589 O O . ALA B 1 456 ? -5.375 -48.220 38.565 1.00 20.79 493 ALA B O 1
ATOM 7591 N N . ILE B 1 457 ? -6.588 -47.561 36.781 1.00 19.16 494 ILE B N 1
ATOM 7592 C CA . ILE B 1 457 ? -7.335 -46.538 37.493 1.00 21.60 494 ILE B CA 1
ATOM 7593 C C . ILE B 1 457 ? -8.237 -47.141 38.570 1.00 23.04 494 ILE B C 1
ATOM 7594 O O . ILE B 1 457 ? -8.325 -46.619 39.683 1.00 24.45 494 ILE B O 1
ATOM 7599 N N . ILE B 1 458 ? -8.908 -48.237 38.232 1.00 23.79 495 ILE B N 1
ATOM 7600 C CA . ILE B 1 458 ? -9.804 -48.902 39.167 1.00 24.24 495 ILE B CA 1
ATOM 7601 C C . ILE B 1 458 ? -9.028 -49.433 40.376 1.00 25.31 495 ILE B C 1
ATOM 7602 O O . ILE B 1 458 ? -9.427 -49.216 41.518 1.00 24.79 495 ILE B O 1
ATOM 7607 N N . LYS B 1 459 ? -7.924 -50.129 40.118 1.00 24.82 496 LYS B N 1
ATOM 7608 C CA . LYS B 1 459 ? -7.098 -50.684 41.183 1.00 25.69 496 LYS B CA 1
ATOM 7609 C C . LYS B 1 459 ? -6.554 -49.585 42.089 1.00 27.03 496 LYS B C 1
ATOM 7610 O O . LYS B 1 459 ? -6.551 -49.735 43.303 1.00 26.84 496 LYS B O 1
ATOM 7616 N N . ARG B 1 460 ? -6.103 -48.479 41.505 1.00 28.65 497 ARG B N 1
ATOM 7617 C CA . ARG B 1 460 ? -5.574 -47.380 42.305 1.00 31.20 497 ARG B CA 1
ATOM 7618 C C . ARG B 1 460 ? -6.572 -46.761 43.287 1.00 31.68 497 ARG B C 1
ATOM 7619 O O . ARG B 1 460 ? -6.242 -46.559 44.451 1.00 33.07 497 ARG B O 1
ATOM 7627 N N . TYR B 1 461 ? -7.782 -46.453 42.832 1.00 31.84 498 TYR B N 1
ATOM 7628 C CA . TYR B 1 461 ? -8.764 -45.841 43.721 1.00 32.07 498 TYR B CA 1
ATOM 7629 C C . TYR B 1 461 ? -9.421 -46.862 44.635 1.00 31.85 498 TYR B C 1
ATOM 7630 O O . TYR B 1 461 ? -9.831 -46.528 45.744 1.00 32.15 498 TYR B O 1
ATOM 7639 N N . LYS B 1 462 ? -9.503 -48.110 44.196 1.00 31.72 499 LYS B N 1
ATOM 7640 C CA . LYS B 1 462 ? -10.162 -49.113 45.016 1.00 32.22 499 LYS B CA 1
ATOM 7641 C C . LYS B 1 462 ? -9.299 -49.756 46.110 1.00 33.85 499 LYS B C 1
ATOM 7642 O O . LYS B 1 462 ? -9.828 -50.268 47.097 1.00 34.94 499 LYS B O 1
ATOM 7648 N N . GLY B 1 463 ? -7.982 -49.735 45.950 1.00 33.35 500 GLY B N 1
ATOM 7649 C CA . GLY B 1 463 ? -7.129 -50.327 46.966 1.00 35.21 500 GLY B CA 1
ATOM 7650 C C . GLY B 1 463 ? -7.052 -51.845 46.926 1.00 36.80 500 GLY B C 1
ATOM 7651 O O . GLY B 1 463 ? -7.562 -52.482 46.006 1.00 34.63 500 GLY B O 1
ATOM 7652 N N . GLU B 1 464 ? -6.423 -52.421 47.949 1.00 39.67 501 GLU B N 1
ATOM 7653 C CA . GLU B 1 464 ? -6.226 -53.869 48.052 1.00 43.06 501 GLU B CA 1
ATOM 7654 C C . GLU B 1 464 ? -7.456 -54.760 47.973 1.00 44.02 501 GLU B C 1
ATOM 7655 O O . GLU B 1 464 ? -7.350 -55.917 47.567 1.00 45.33 501 GLU B O 1
ATOM 7661 N N . ASP B 1 465 ? -8.615 -54.250 48.366 1.00 44.84 502 ASP B N 1
ATOM 7662 C CA . ASP B 1 465 ? -9.833 -55.049 48.307 1.00 47.09 502 ASP B CA 1
ATOM 7663 C C . ASP B 1 465 ? -10.085 -55.580 46.897 1.00 46.43 502 ASP B C 1
ATOM 7664 O O . ASP B 1 465 ? -10.693 -56.635 46.714 1.00 46.08 502 ASP B O 1
ATOM 7669 N N . ILE B 1 466 ? -9.599 -54.849 45.903 1.00 45.61 503 ILE B N 1
ATOM 7670 C CA . ILE B 1 466 ? -9.802 -55.225 44.511 1.00 45.95 503 ILE B CA 1
ATOM 7671 C C . ILE B 1 466 ? -9.450 -56.681 44.185 1.00 45.98 503 ILE B C 1
ATOM 7672 O O . ILE B 1 466 ? -10.063 -57.283 43.296 1.00 47.15 503 ILE B O 1
ATOM 7677 N N . SER B 1 467 ? -8.478 -57.249 44.895 1.00 44.23 504 SER B N 1
ATOM 7678 C CA . SER B 1 467 ? -8.070 -58.630 44.635 1.00 42.98 504 SER B CA 1
ATOM 7679 C C . SER B 1 467 ? -9.076 -59.658 45.133 1.00 41.71 504 SER B C 1
ATOM 7680 O O . SER B 1 467 ? -8.949 -60.852 44.855 1.00 41.15 504 SER B O 1
ATOM 7683 N N . ARG B 1 468 ? -10.067 -59.168 45.864 1.00 40.18 505 ARG B N 1
ATOM 7684 C CA . ARG B 1 468 ? -11.095 -60.006 46.455 1.00 40.28 505 ARG B CA 1
ATOM 7685 C C . ARG B 1 468 ? -12.291 -60.202 45.494 1.00 39.00 505 ARG B C 1
ATOM 7686 O O . ARG B 1 468 ? -13.192 -61.009 45.778 1.00 36.72 505 ARG B O 1
ATOM 7694 N N . TYR B 1 469 ? -12.270 -59.529 44.336 1.00 36.64 506 TYR B N 1
ATOM 7695 C CA . TYR B 1 469 ? -13.368 -59.641 43.384 1.00 33.89 506 TYR B CA 1
ATOM 7696 C C . TYR B 1 469 ? -12.934 -59.960 41.979 1.00 31.31 506 TYR B C 1
ATOM 7697 O O . TYR B 1 469 ? -11.802 -59.770 41.569 1.00 30.72 506 TYR B O 1
ATOM 7706 N N . ASP B 1 470 ? -13.922 -60.473 41.277 1.00 28.83 507 ASP B N 1
ATOM 7707 C CA . ASP B 1 470 ? -13.853 -60.786 39.883 1.00 25.66 507 ASP B CA 1
ATOM 7708 C C . ASP B 1 470 ? -14.889 -59.817 39.313 1.00 24.15 507 ASP B C 1
ATOM 7709 O O . ASP B 1 470 ? -16.071 -59.870 39.678 1.00 24.55 507 ASP B O 1
ATOM 7714 N N . ILE B 1 471 ? -14.443 -58.941 38.422 1.00 21.54 508 ILE B N 1
ATOM 7715 C CA . ILE B 1 471 ? -15.327 -57.972 37.806 1.00 20.01 508 ILE B CA 1
ATOM 7716 C C . ILE B 1 471 ? -15.590 -58.456 36.380 1.00 18.97 508 ILE B C 1
ATOM 7717 O O . ILE B 1 471 ? -14.659 -58.633 35.597 1.00 19.04 508 ILE B O 1
ATOM 7722 N N . HIS B 1 472 ? -16.856 -58.724 36.072 1.00 17.51 509 HIS B N 1
ATOM 7723 C CA . HIS B 1 472 ? -17.240 -59.171 34.747 1.00 16.65 509 HIS B CA 1
ATOM 7724 C C . HIS B 1 472 ? -17.815 -58.010 33.949 1.00 16.91 509 HIS B C 1
ATOM 7725 O O . HIS B 1 472 ? -18.754 -57.346 34.375 1.00 16.26 509 HIS B O 1
ATOM 7732 N N . VAL B 1 473 ? -17.228 -57.760 32.791 1.00 17.08 510 VAL B N 1
ATOM 7733 C CA . VAL B 1 473 ? -17.678 -56.695 31.912 1.00 14.67 510 VAL B CA 1
ATOM 7734 C C . VAL B 1 473 ? -18.114 -57.354 30.620 1.00 15.23 510 VAL B C 1
ATOM 7735 O O . VAL B 1 473 ? -17.412 -58.215 30.094 1.00 14.84 510 VAL B O 1
ATOM 7739 N N . GLN B 1 474 ? -19.280 -56.969 30.121 1.00 14.47 511 GLN B N 1
ATOM 7740 C CA . GLN B 1 474 ? -19.785 -57.552 28.894 1.00 14.95 511 GLN B CA 1
ATOM 7741 C C . GLN B 1 474 ? -20.239 -56.508 27.875 1.00 15.75 511 GLN B C 1
ATOM 7742 O O . GLN B 1 474 ? -21.083 -55.664 28.183 1.00 14.37 511 GLN B O 1
ATOM 7748 N N . PHE B 1 475 ? -19.659 -56.553 26.677 1.00 14.33 512 PHE B N 1
ATOM 7749 C CA . PHE B 1 475 ? -20.072 -55.665 25.594 1.00 14.14 512 PHE B CA 1
ATOM 7750 C C . PHE B 1 475 ? -21.231 -56.477 25.011 1.00 14.26 512 PHE B C 1
ATOM 7751 O O . PHE B 1 475 ? -21.002 -57.517 24.414 1.00 14.14 512 PHE B O 1
ATOM 7759 N N . LEU B 1 476 ? -22.468 -56.019 25.181 1.00 13.50 513 LEU B N 1
ATOM 7760 C CA . LEU B 1 476 ? -23.612 -56.808 24.713 1.00 16.23 513 LEU B CA 1
ATOM 7761 C C . LEU B 1 476 ? -23.770 -56.998 23.215 1.00 15.69 513 LEU B C 1
ATOM 7762 O O . LEU B 1 476 ? -23.724 -56.044 22.439 1.00 14.63 513 LEU B O 1
ATOM 7767 N N . GLN B 1 477 ? -23.953 -58.251 22.827 1.00 14.83 514 GLN B N 1
ATOM 7768 C CA . GLN B 1 477 ? -24.221 -58.599 21.448 1.00 13.66 514 GLN B CA 1
ATOM 7769 C C . GLN B 1 477 ? -23.234 -58.125 20.396 1.00 13.83 514 GLN B C 1
ATOM 7770 O O . GLN B 1 477 ? -23.629 -57.898 19.254 1.00 14.06 514 GLN B O 1
ATOM 7776 N N . THR B 1 478 ? -21.966 -57.962 20.749 1.00 12.47 515 THR B N 1
ATOM 7777 C CA . THR B 1 478 ? -20.985 -57.514 19.760 1.00 13.88 515 THR B CA 1
ATOM 7778 C C . THR B 1 478 ? -20.419 -58.736 19.034 1.00 15.00 515 THR B C 1
ATOM 7779 O O . THR B 1 478 ? -19.227 -59.017 19.132 1.00 13.89 515 THR B O 1
ATOM 7783 N N . TYR B 1 479 ? -21.281 -59.438 18.301 1.00 13.39 516 TYR B N 1
ATOM 7784 C CA . TYR B 1 479 ? -20.894 -60.651 17.584 1.00 15.65 516 TYR B CA 1
ATOM 7785 C C . TYR B 1 479 ? -19.843 -60.472 16.483 1.00 18.02 516 TYR B C 1
ATOM 7786 O O . TYR B 1 479 ? -19.203 -61.442 16.078 1.00 16.95 516 TYR B O 1
ATOM 7795 N N . GLU B 1 480 ? -19.655 -59.251 15.999 1.00 17.88 517 GLU B N 1
ATOM 7796 C CA . GLU B 1 480 ? -18.632 -59.024 14.985 1.00 21.60 517 GLU B CA 1
ATOM 7797 C C . GLU B 1 480 ? -17.394 -58.444 15.660 1.00 21.19 517 GLU B C 1
ATOM 7798 O O . GLU B 1 480 ? -16.480 -57.976 14.994 1.00 20.92 517 GLU B O 1
ATOM 7804 N N . GLY B 1 481 ? -17.389 -58.457 16.991 1.00 20.54 518 GLY B N 1
ATOM 7805 C CA . GLY B 1 481 ? -16.251 -57.953 17.735 1.00 17.67 518 GLY B CA 1
ATOM 7806 C C . GLY B 1 481 ? -16.283 -56.478 18.136 1.00 17.48 518 GLY B C 1
ATOM 7807 O O . GLY B 1 481 ? -17.148 -55.703 17.718 1.00 15.23 518 GLY B O 1
ATOM 7808 N N . VAL B 1 482 ? -15.311 -56.114 18.966 1.00 16.01 519 VAL B N 1
ATOM 7809 C CA . VAL B 1 482 ? -15.135 -54.758 19.463 1.00 16.36 519 VAL B CA 1
ATOM 7810 C C . VAL B 1 482 ? -13.721 -54.356 19.056 1.00 16.63 519 VAL B C 1
ATOM 7811 O O . VAL B 1 482 ? -12.769 -55.109 19.275 1.00 15.95 519 VAL B O 1
ATOM 7815 N N . GLU B 1 483 ? -13.562 -53.182 18.465 1.00 17.49 520 GLU B N 1
ATOM 7816 C CA . GLU B 1 483 ? -12.220 -52.766 18.078 1.00 20.59 520 GLU B CA 1
ATOM 7817 C C . GLU B 1 483 ? -11.918 -51.339 18.517 1.00 18.44 520 GLU B C 1
ATOM 7818 O O . GLU B 1 483 ? -12.819 -50.494 18.603 1.00 17.76 520 GLU B O 1
ATOM 7824 N N . GLY B 1 484 ? -10.650 -51.072 18.803 1.00 15.69 521 GLY B N 1
ATOM 7825 C CA . GLY B 1 484 ? -10.280 -49.730 19.223 1.00 14.95 521 GLY B CA 1
ATOM 7826 C C . GLY B 1 484 ? -10.412 -49.524 20.715 1.00 13.73 521 GLY B C 1
ATOM 7827 O O . GLY B 1 484 ? -10.790 -50.439 21.442 1.00 14.73 521 GLY B O 1
ATOM 7828 N N . ASP B 1 485 ? -10.119 -48.308 21.164 1.00 14.89 522 ASP B N 1
ATOM 7829 C CA . ASP B 1 485 ? -10.145 -47.953 22.583 1.00 15.80 522 ASP B CA 1
ATOM 7830 C C . ASP B 1 485 ? -11.161 -46.854 22.908 1.00 16.02 522 ASP B C 1
ATOM 7831 O O . ASP B 1 485 ? -11.106 -46.259 23.984 1.00 17.53 522 ASP B O 1
ATOM 7836 N N . ALA B 1 486 ? -12.090 -46.601 21.989 1.00 16.93 523 ALA B N 1
ATOM 7837 C CA . ALA B 1 486 ? -13.109 -45.563 22.186 1.00 17.00 523 ALA B CA 1
ATOM 7838 C C . ALA B 1 486 ? -14.103 -45.887 23.298 1.00 16.09 523 ALA B C 1
ATOM 7839 O O . ALA B 1 486 ? -14.838 -45.009 23.747 1.00 17.35 523 ALA B O 1
ATOM 7841 N N . ALA B 1 487 ? -14.143 -47.139 23.738 1.00 15.10 524 ALA B N 1
ATOM 7842 C CA . ALA B 1 487 ? -15.055 -47.513 24.818 1.00 14.98 524 ALA B CA 1
ATOM 7843 C C . ALA B 1 487 ? -14.371 -47.447 26.182 1.00 14.87 524 ALA B C 1
ATOM 7844 O O . ALA B 1 487 ? -14.956 -47.834 27.188 1.00 17.16 524 ALA B O 1
ATOM 7846 N N . SER B 1 488 ? -13.138 -46.946 26.226 1.00 15.64 525 SER B N 1
ATOM 7847 C CA . SER B 1 488 ? -12.408 -46.850 27.493 1.00 14.67 525 SER B CA 1
ATOM 7848 C C . SER B 1 488 ? -13.164 -46.156 28.636 1.00 13.77 525 SER B C 1
ATOM 7849 O O . SER B 1 488 ? -13.238 -46.692 29.735 1.00 14.28 525 SER B O 1
ATOM 7852 N N . ILE B 1 489 ? -13.717 -44.969 28.404 1.00 13.28 526 ILE B N 1
ATOM 7853 C CA . ILE B 1 489 ? -14.404 -44.299 29.504 1.00 14.92 526 ILE B CA 1
ATOM 7854 C C . ILE B 1 489 ? -15.698 -45.012 29.870 1.00 16.08 526 ILE B C 1
ATOM 7855 O O . ILE B 1 489 ? -16.133 -44.971 31.023 1.00 17.19 526 ILE B O 1
ATOM 7860 N N . SER B 1 490 ? -16.290 -45.691 28.892 1.00 15.78 527 SER B N 1
ATOM 7861 C CA . SER B 1 490 ? -17.519 -46.449 29.101 1.00 16.16 527 SER B CA 1
ATOM 7862 C C . SER B 1 490 ? -17.271 -47.627 30.026 1.00 15.22 527 SER B C 1
ATOM 7863 O O . SER B 1 490 ? -18.072 -47.909 30.930 1.00 15.63 527 SER B O 1
ATOM 7866 N N . VAL B 1 491 ? -16.166 -48.328 29.795 1.00 15.16 528 VAL B N 1
ATOM 7867 C CA . VAL B 1 491 ? -15.835 -49.472 30.634 1.00 14.40 528 VAL B CA 1
ATOM 7868 C C . VAL B 1 491 ? -15.519 -48.991 32.041 1.00 14.83 528 VAL B C 1
ATOM 7869 O O . VAL B 1 491 ? -15.913 -49.625 33.015 1.00 16.67 528 VAL B O 1
ATOM 7873 N N . ALA B 1 492 ? -14.804 -47.871 32.143 1.00 13.52 529 ALA B N 1
ATOM 7874 C CA . ALA B 1 492 ? -14.453 -47.307 33.446 1.00 14.47 529 ALA B CA 1
ATOM 7875 C C . ALA B 1 492 ? -15.716 -46.927 34.219 1.00 14.80 529 ALA B C 1
ATOM 7876 O O . ALA B 1 492 ? -15.827 -47.204 35.406 1.00 17.18 529 ALA B O 1
ATOM 7878 N N . THR B 1 493 ? -16.663 -46.287 33.546 1.00 13.38 530 THR B N 1
ATOM 7879 C CA . THR B 1 493 ? -17.900 -45.885 34.195 1.00 14.69 530 THR B CA 1
ATOM 7880 C C . THR B 1 493 ? -18.714 -47.100 34.660 1.00 16.03 530 THR B C 1
ATOM 7881 O O . THR B 1 493 ? -19.191 -47.147 35.800 1.00 16.21 530 THR B O 1
ATOM 7885 N N . ALA B 1 494 ? -18.854 -48.089 33.785 1.00 14.91 531 ALA B N 1
ATOM 7886 C CA . ALA B 1 494 ? -19.609 -49.295 34.119 1.00 16.07 531 ALA B CA 1
ATOM 7887 C C . ALA B 1 494 ? -19.005 -50.043 35.301 1.00 17.33 531 ALA B C 1
ATOM 7888 O O . ALA B 1 494 ? -19.728 -50.551 36.165 1.00 16.71 531 ALA B O 1
ATOM 7890 N N . VAL B 1 495 ? -17.678 -50.118 35.339 1.00 16.15 532 VAL B N 1
ATOM 7891 C CA . VAL B 1 495 ? -17.001 -50.833 36.416 1.00 16.97 532 VAL B CA 1
ATOM 7892 C C . VAL B 1 495 ? -17.084 -50.095 37.739 1.00 16.94 532 VAL B C 1
ATOM 7893 O O . VAL B 1 495 ? -17.306 -50.706 38.779 1.00 15.31 532 VAL B O 1
ATOM 7897 N N . ILE B 1 496 ? -16.905 -48.780 37.700 1.00 18.47 533 ILE B N 1
ATOM 7898 C CA . ILE B 1 496 ? -16.970 -47.982 38.912 1.00 19.70 533 ILE B CA 1
ATOM 7899 C C . ILE B 1 496 ? -18.399 -48.017 39.455 1.00 20.16 533 ILE B C 1
ATOM 7900 O O . ILE B 1 496 ? -18.615 -48.193 40.657 1.00 21.41 533 ILE B O 1
ATOM 7905 N N . SER B 1 497 ? -19.371 -47.888 38.566 1.00 19.02 534 SER B N 1
ATOM 7906 C CA . SER B 1 497 ? -20.767 -47.948 38.968 1.00 19.51 534 SER B CA 1
ATOM 7907 C C . SER B 1 497 ? -21.065 -49.268 39.698 1.00 20.64 534 SER B C 1
ATOM 7908 O O . SER B 1 497 ? -21.712 -49.275 40.749 1.00 20.73 534 SER B O 1
ATOM 7911 N N . ALA B 1 498 ? -20.591 -50.379 39.140 1.00 18.71 535 ALA B N 1
ATOM 7912 C CA . ALA B 1 498 ? -20.832 -51.699 39.726 1.00 18.08 535 ALA B CA 1
ATOM 7913 C C . ALA B 1 498 ? -20.110 -51.892 41.057 1.00 18.47 535 ALA B C 1
ATOM 7914 O O . ALA B 1 498 ? -20.660 -52.468 41.998 1.00 19.31 535 ALA B O 1
ATOM 7916 N N . LEU B 1 499 ? -18.877 -51.415 41.139 1.00 16.60 536 LEU B N 1
ATOM 7917 C CA . LEU B 1 499 ? -18.124 -51.538 42.372 1.00 18.09 536 LEU B CA 1
ATOM 7918 C C . LEU B 1 499 ? -18.740 -50.719 43.509 1.00 19.60 536 LEU B C 1
ATOM 7919 O O . LEU B 1 499 ? -18.746 -51.154 44.662 1.00 17.72 536 LEU B O 1
ATOM 7924 N N . GLU B 1 500 ? -19.254 -49.538 43.174 1.00 19.65 537 GLU B N 1
ATOM 7925 C CA . GLU B 1 500 ? -19.818 -48.626 44.165 1.00 21.44 537 GLU B CA 1
ATOM 7926 C C . GLU B 1 500 ? -21.338 -48.667 44.331 1.00 22.86 537 GLU B C 1
ATOM 7927 O O . GLU B 1 500 ? -21.871 -48.044 45.248 1.00 22.62 537 GLU B O 1
ATOM 7933 N N . GLY B 1 501 ? -22.032 -49.383 43.453 1.00 21.50 538 GLY B N 1
ATOM 7934 C CA . GLY B 1 501 ? -23.481 -49.431 43.532 1.00 22.59 538 GLY B CA 1
ATOM 7935 C C . GLY B 1 501 ? -24.068 -48.061 43.217 1.00 23.23 538 GLY B C 1
ATOM 7936 O O . GLY B 1 501 ? -25.044 -47.637 43.827 1.00 24.50 538 GLY B O 1
ATOM 7937 N N . ILE B 1 502 ? -23.466 -47.360 42.261 1.00 23.68 539 ILE B N 1
ATOM 7938 C CA . ILE B 1 502 ? -23.921 -46.025 41.864 1.00 22.10 539 ILE B CA 1
ATOM 7939 C C . ILE B 1 502 ? -24.531 -46.051 40.460 1.00 23.45 539 ILE B C 1
ATOM 7940 O O . ILE B 1 502 ? -23.813 -46.162 39.466 1.00 22.98 539 ILE B O 1
ATOM 7945 N N . PRO B 1 503 ? -25.869 -45.943 40.360 1.00 22.76 540 PRO B N 1
ATOM 7946 C CA . PRO B 1 503 ? -26.517 -45.962 39.041 1.00 21.07 540 PRO B CA 1
ATOM 7947 C C . PRO B 1 503 ? -25.981 -44.940 38.031 1.00 20.31 540 PRO B C 1
ATOM 7948 O O . PRO B 1 503 ? -25.560 -43.829 38.387 1.00 18.37 540 PRO B O 1
ATOM 7952 N N . ILE B 1 504 ? -25.995 -45.349 36.768 1.00 16.61 541 ILE B N 1
ATOM 7953 C CA . ILE B 1 504 ? -25.526 -44.543 35.645 1.00 17.06 541 ILE B CA 1
ATOM 7954 C C . ILE B 1 504 ? -26.744 -44.015 34.893 1.00 16.95 541 ILE B C 1
ATOM 7955 O O . ILE B 1 504 ? -27.693 -44.762 34.637 1.00 16.40 541 ILE B O 1
ATOM 7960 N N . ARG B 1 505 ? -26.722 -42.740 34.535 1.00 18.06 542 ARG B N 1
ATOM 7961 C CA . ARG B 1 505 ? -27.840 -42.162 33.790 1.00 19.62 542 ARG B CA 1
ATOM 7962 C C . ARG B 1 505 ? -27.906 -42.804 32.405 1.00 19.44 542 ARG B C 1
ATOM 7963 O O . ARG B 1 505 ? -26.899 -42.890 31.698 1.00 16.75 542 ARG B O 1
ATOM 7971 N N . GLN B 1 506 ? -29.096 -43.238 32.014 1.00 18.63 543 GLN B N 1
ATOM 7972 C CA . GLN B 1 506 ? -29.284 -43.870 30.722 1.00 18.05 543 GLN B CA 1
ATOM 7973 C C . GLN B 1 506 ? -29.575 -42.846 29.621 1.00 20.02 543 GLN B C 1
ATOM 7974 O O . GLN B 1 506 ? -29.612 -43.194 28.440 1.00 18.62 543 GLN B O 1
ATOM 7980 N N . ASP B 1 507 ? -29.789 -41.588 30.007 1.00 20.39 544 ASP B N 1
ATOM 7981 C CA . ASP B 1 507 ? -30.046 -40.535 29.028 1.00 21.50 544 ASP B CA 1
ATOM 7982 C C . ASP B 1 507 ? -28.717 -39.874 28.653 1.00 21.66 544 ASP B C 1
ATOM 7983 O O . ASP B 1 507 ? -28.672 -38.779 28.084 1.00 20.96 544 ASP B O 1
ATOM 7988 N N . VAL B 1 508 ? -27.632 -40.569 28.983 1.00 19.69 545 VAL B N 1
ATOM 7989 C CA . VAL B 1 508 ? -26.275 -40.123 28.670 1.00 19.72 545 VAL B CA 1
ATOM 7990 C C . VAL B 1 508 ? -25.596 -41.219 27.833 1.00 18.82 545 VAL B C 1
ATOM 7991 O O . VAL B 1 508 ? -25.794 -42.414 28.081 1.00 17.74 545 VAL B O 1
ATOM 7995 N N . ALA B 1 509 ? -24.844 -40.819 26.814 1.00 17.88 546 ALA B N 1
ATOM 7996 C CA . ALA B 1 509 ? -24.090 -41.782 26.009 1.00 17.93 546 ALA B CA 1
ATOM 7997 C C . ALA B 1 509 ? -22.678 -41.219 26.039 1.00 17.74 546 ALA B C 1
ATOM 7998 O O . ALA B 1 509 ? -22.490 -40.021 26.282 1.00 17.65 546 ALA B O 1
ATOM 8000 N N . MET B 1 510 ? -21.680 -42.059 25.795 1.00 17.40 547 MET B N 1
ATOM 8001 C CA . MET B 1 510 ? -20.312 -41.568 25.854 1.00 17.26 547 MET B CA 1
ATOM 8002 C C . MET B 1 510 ? -19.312 -42.319 24.988 1.00 17.23 547 MET B C 1
ATOM 8003 O O . MET B 1 510 ? -19.481 -43.511 24.692 1.00 15.18 547 MET B O 1
ATOM 8008 N N . THR B 1 511 ? -18.265 -41.603 24.593 1.00 15.38 548 THR B N 1
ATOM 8009 C CA . THR B 1 511 ? -17.187 -42.205 23.827 1.00 17.07 548 THR B CA 1
ATOM 8010 C C . THR B 1 511 ? -15.888 -41.465 24.127 1.00 15.47 548 THR B C 1
ATOM 8011 O O . THR B 1 511 ? -15.860 -40.237 24.222 1.00 16.17 548 THR B O 1
ATOM 8015 N N . GLY B 1 512 ? -14.809 -42.210 24.308 1.00 15.56 549 GLY B N 1
ATOM 8016 C CA . GLY B 1 512 ? -13.542 -41.561 24.587 1.00 14.51 549 GLY B CA 1
ATOM 8017 C C . GLY B 1 512 ? -12.495 -42.544 25.034 1.00 14.03 549 GLY B C 1
ATOM 8018 O O . GLY B 1 512 ? -12.799 -43.517 25.702 1.00 14.86 549 GLY B O 1
ATOM 8019 N N . SER B 1 513 ? -11.253 -42.296 24.652 1.00 15.20 550 SER B N 1
ATOM 8020 C CA . SER B 1 513 ? -10.169 -43.167 25.049 1.00 16.92 550 SER B CA 1
ATOM 8021 C C . SER B 1 513 ? -9.680 -42.684 26.407 1.00 17.27 550 SER B C 1
ATOM 8022 O O . SER B 1 513 ? -10.132 -41.646 26.896 1.00 16.18 550 SER B O 1
ATOM 8025 N N . LEU B 1 514 ? -8.740 -43.408 27.002 1.00 14.48 551 LEU B N 1
ATOM 8026 C CA . LEU B 1 514 ? -8.283 -43.039 28.326 1.00 16.50 551 LEU B CA 1
ATOM 8027 C C . LEU B 1 514 ? -6.833 -43.408 28.606 1.00 15.93 551 LEU B C 1
ATOM 8028 O O . LEU B 1 514 ? -6.353 -44.418 28.106 1.00 16.36 551 LEU B O 1
ATOM 8033 N N . SER B 1 515 ? -6.145 -42.585 29.402 1.00 15.90 552 SER B N 1
ATOM 8034 C CA . SER B 1 515 ? -4.752 -42.842 29.785 1.00 17.17 552 SER B CA 1
ATOM 8035 C C . SER B 1 515 ? -4.778 -43.379 31.220 1.00 17.43 552 SER B C 1
ATOM 8036 O O . SER B 1 515 ? -5.767 -43.182 31.928 1.00 18.13 552 SER B O 1
ATOM 8039 N N . VAL B 1 516 ? -3.717 -44.064 31.650 1.00 15.42 553 VAL B N 1
ATOM 8040 C CA . VAL B 1 516 ? -3.697 -44.636 32.994 1.00 15.29 553 VAL B CA 1
ATOM 8041 C C . VAL B 1 516 ? -3.734 -43.566 34.078 1.00 17.90 553 VAL B C 1
ATOM 8042 O O . VAL B 1 516 ? -4.095 -43.849 35.223 1.00 19.01 553 VAL B O 1
ATOM 8046 N N . ARG B 1 517 ? -3.383 -42.334 33.713 1.00 18.61 554 ARG B N 1
ATOM 8047 C CA . ARG B 1 517 ? -3.406 -41.236 34.669 1.00 19.65 554 ARG B CA 1
ATOM 8048 C C . ARG B 1 517 ? -4.770 -40.541 34.677 1.00 20.64 554 ARG B C 1
ATOM 8049 O O . ARG B 1 517 ? -4.952 -39.540 35.363 1.00 21.27 554 ARG B O 1
ATOM 8057 N N . GLY B 1 518 ? -5.724 -41.064 33.906 1.00 21.51 555 GLY B N 1
ATOM 8058 C CA . GLY B 1 518 ? -7.068 -40.498 33.897 1.00 19.06 555 GLY B CA 1
ATOM 8059 C C . GLY B 1 518 ? -7.431 -39.495 32.821 1.00 19.78 555 GLY B C 1
ATOM 8060 O O . GLY B 1 518 ? -8.546 -38.962 32.824 1.00 19.02 555 GLY B O 1
ATOM 8061 N N . GLU B 1 519 ? -6.512 -39.239 31.896 1.00 19.53 556 GLU B N 1
ATOM 8062 C CA . GLU B 1 519 ? -6.756 -38.291 30.821 1.00 20.67 556 GLU B CA 1
ATOM 8063 C C . GLU B 1 519 ? -7.603 -38.893 29.687 1.00 20.21 556 GLU B C 1
ATOM 8064 O O . GLU B 1 519 ? -7.346 -40.004 29.227 1.00 18.25 556 GLU B O 1
ATOM 8070 N N . VAL B 1 520 ? -8.626 -38.160 29.252 1.00 19.34 557 VAL B N 1
ATOM 8071 C CA . VAL B 1 520 ? -9.478 -38.644 28.178 1.00 18.84 557 VAL B CA 1
ATOM 8072 C C . VAL B 1 520 ? -8.783 -38.342 26.850 1.00 19.49 557 VAL B C 1
ATOM 8073 O O . VAL B 1 520 ? -8.425 -37.192 26.569 1.00 17.86 557 VAL B O 1
ATOM 8077 N N . LEU B 1 521 ? -8.584 -39.389 26.049 1.00 17.13 558 LEU B N 1
ATOM 8078 C CA . LEU B 1 521 ? -7.894 -39.277 24.766 1.00 15.98 558 LEU B CA 1
ATOM 8079 C C . LEU B 1 521 ? -8.879 -39.232 23.606 1.00 17.60 558 LEU B C 1
ATOM 8080 O O . LEU B 1 521 ? -9.971 -39.779 23.690 1.00 17.83 558 LEU B O 1
ATOM 8085 N N . PRO B 1 522 ? -8.503 -38.575 22.496 1.00 19.02 559 PRO B N 1
ATOM 8086 C CA . PRO B 1 522 ? -9.385 -38.467 21.334 1.00 18.50 559 PRO B CA 1
ATOM 8087 C C . PRO B 1 522 ? -9.813 -39.762 20.657 1.00 18.48 559 PRO B C 1
ATOM 8088 O O . PRO B 1 522 ? -9.131 -40.789 20.746 1.00 17.64 559 PRO B O 1
ATOM 8092 N N . ILE B 1 523 ? -10.957 -39.693 19.981 1.00 16.72 560 ILE B N 1
ATOM 8093 C CA . ILE B 1 523 ? -11.501 -40.835 19.259 1.00 17.54 560 ILE B CA 1
ATOM 8094 C C . ILE B 1 523 ? -11.863 -40.441 17.832 1.00 18.72 560 ILE B C 1
ATOM 8095 O O . ILE B 1 523 ? -12.008 -39.251 17.531 1.00 18.79 560 ILE B O 1
ATOM 8100 N N . GLY B 1 524 ? -11.982 -41.435 16.958 1.00 17.46 561 GLY B N 1
ATOM 8101 C CA . GLY B 1 524 ? -12.355 -41.173 15.577 1.00 19.14 561 GLY B CA 1
ATOM 8102 C C . GLY B 1 524 ? -13.864 -41.264 15.357 1.00 20.89 561 GLY B C 1
ATOM 8103 O O . GLY B 1 524 ? -14.564 -42.019 16.034 1.00 21.68 561 GLY B O 1
ATOM 8104 N N . GLY B 1 525 ? -14.378 -40.484 14.412 1.00 21.73 562 GLY B N 1
ATOM 8105 C CA . GLY B 1 525 ? -15.802 -40.518 14.124 1.00 21.71 562 GLY B CA 1
ATOM 8106 C C . GLY B 1 525 ? -16.692 -39.901 15.196 1.00 22.81 562 GLY B C 1
ATOM 8107 O O . GLY B 1 525 ? -17.775 -40.414 15.491 1.00 20.19 562 GLY B O 1
ATOM 8108 N N . ALA B 1 526 ? -16.243 -38.794 15.781 1.00 22.46 563 ALA B N 1
ATOM 8109 C CA . ALA B 1 526 ? -17.027 -38.111 16.805 1.00 23.30 563 ALA B CA 1
ATOM 8110 C C . ALA B 1 526 ? -18.430 -37.739 16.310 1.00 22.87 563 ALA B C 1
ATOM 8111 O O . ALA B 1 526 ? -19.395 -37.841 17.063 1.00 23.88 563 ALA B O 1
ATOM 8113 N N . THR B 1 527 ? -18.551 -37.311 15.053 1.00 22.84 564 THR B N 1
ATOM 8114 C CA . THR B 1 527 ? -19.861 -36.924 14.519 1.00 22.14 564 THR B CA 1
ATOM 8115 C C . THR B 1 527 ? -20.799 -38.126 14.342 1.00 20.47 564 THR B C 1
ATOM 8116 O O . THR B 1 527 ? -21.945 -38.084 14.777 1.00 17.87 564 THR B O 1
ATOM 8120 N N . PRO B 1 528 ? -20.339 -39.195 13.673 1.00 19.93 565 PRO B N 1
ATOM 8121 C CA . PRO B 1 528 ? -21.203 -40.368 13.499 1.00 20.25 565 PRO B CA 1
ATOM 8122 C C . PRO B 1 528 ? -21.614 -40.947 14.858 1.00 21.99 565 PRO B C 1
ATOM 8123 O O . PRO B 1 528 ? -22.704 -41.506 15.003 1.00 23.38 565 PRO B O 1
ATOM 8127 N N . ALA B 1 529 ? -20.737 -40.823 15.855 1.00 22.42 566 ALA B N 1
ATOM 8128 C CA . ALA B 1 529 ? -21.043 -41.342 17.190 1.00 22.26 566 ALA B CA 1
ATOM 8129 C C . ALA B 1 529 ? -22.184 -40.536 17.797 1.00 21.98 566 ALA B C 1
ATOM 8130 O O . ALA B 1 529 ? -23.152 -41.095 18.309 1.00 19.31 566 ALA B O 1
ATOM 8132 N N . ILE B 1 530 ? -22.057 -39.215 17.740 1.00 22.47 567 ILE B N 1
ATOM 8133 C CA . ILE B 1 530 ? -23.082 -38.335 18.280 1.00 23.60 567 ILE B CA 1
ATOM 8134 C C . ILE B 1 530 ? -24.399 -38.542 17.539 1.00 24.11 567 ILE B C 1
ATOM 8135 O O . ILE B 1 530 ? -25.471 -38.530 18.145 1.00 24.66 567 ILE B O 1
ATOM 8140 N N . GLU B 1 531 ? -24.322 -38.753 16.231 1.00 24.06 568 GLU B N 1
ATOM 8141 C CA . GLU B 1 531 ? -25.533 -38.967 15.458 1.00 24.23 568 GLU B CA 1
ATOM 8142 C C . GLU B 1 531 ? -26.293 -40.210 15.910 1.00 23.44 568 GLU B C 1
ATOM 8143 O O . GLU B 1 531 ? -27.527 -40.217 15.891 1.00 21.70 568 GLU B O 1
ATOM 8149 N N . ALA B 1 532 ? -25.571 -41.254 16.323 1.00 22.74 569 ALA B N 1
ATOM 8150 C CA . ALA B 1 532 ? -26.224 -42.482 16.794 1.00 21.41 569 ALA B CA 1
ATOM 8151 C C . ALA B 1 532 ? -26.993 -42.182 18.093 1.00 21.93 569 ALA B C 1
ATOM 8152 O O . ALA B 1 532 ? -28.098 -42.679 18.313 1.00 20.18 569 ALA B O 1
ATOM 8154 N N . ALA B 1 533 ? -26.393 -41.362 18.948 1.00 20.96 570 ALA B N 1
ATOM 8155 C CA . ALA B 1 533 ? -27.018 -40.979 20.205 1.00 23.25 570 ALA B CA 1
ATOM 8156 C C . ALA B 1 533 ? -28.321 -40.238 19.898 1.00 23.51 570 ALA B C 1
ATOM 8157 O O . ALA B 1 533 ? -29.362 -40.533 20.476 1.00 23.93 570 ALA B O 1
ATOM 8159 N N . ILE B 1 534 ? -28.259 -39.279 18.980 1.00 24.60 571 ILE B N 1
ATOM 8160 C CA . ILE B 1 534 ? -29.449 -38.518 18.609 1.00 23.53 571 ILE B CA 1
ATOM 8161 C C . ILE B 1 534 ? -30.522 -39.461 18.066 1.00 24.85 571 ILE B C 1
ATOM 8162 O O . ILE B 1 534 ? -31.679 -39.396 18.473 1.00 21.76 571 ILE B O 1
ATOM 8167 N N . GLU B 1 535 ? -30.134 -40.352 17.161 1.00 25.80 572 GLU B N 1
ATOM 8168 C CA . GLU B 1 535 ? -31.086 -41.299 16.595 1.00 28.78 572 GLU B CA 1
ATOM 8169 C C . GLU B 1 535 ? -31.702 -42.210 17.662 1.00 28.09 572 GLU B C 1
ATOM 8170 O O . GLU B 1 535 ? -32.839 -42.657 17.523 1.00 29.73 572 GLU B O 1
ATOM 8176 N N . ALA B 1 536 ? -30.961 -42.478 18.732 1.00 26.83 573 ALA B N 1
ATOM 8177 C CA . ALA B 1 536 ? -31.459 -43.337 19.801 1.00 25.02 573 ALA B CA 1
ATOM 8178 C C . ALA B 1 536 ? -32.305 -42.560 20.809 1.00 25.90 573 ALA B C 1
ATOM 8179 O O . ALA B 1 536 ? -32.928 -43.151 21.686 1.00 26.27 573 ALA B O 1
ATOM 8181 N N . GLY B 1 537 ? -32.328 -41.235 20.686 1.00 23.61 574 GLY B N 1
ATOM 8182 C CA . GLY B 1 537 ? -33.104 -40.434 21.613 1.00 22.88 574 GLY B CA 1
ATOM 8183 C C . GLY B 1 537 ? -32.369 -40.134 22.909 1.00 24.21 574 GLY B C 1
ATOM 8184 O O . GLY B 1 537 ? -33.000 -39.848 23.927 1.00 22.77 574 GLY B O 1
ATOM 8185 N N . ILE B 1 538 ? -31.037 -40.210 22.882 1.00 23.30 575 ILE B N 1
ATOM 8186 C CA . ILE B 1 538 ? -30.239 -39.930 24.067 1.00 24.39 575 ILE B CA 1
ATOM 8187 C C . ILE B 1 538 ? -30.006 -38.423 24.100 1.00 25.56 575 ILE B C 1
ATOM 8188 O O . ILE B 1 538 ? -29.555 -37.835 23.124 1.00 25.62 575 ILE B O 1
ATOM 8193 N N . LYS B 1 539 ? -30.318 -37.805 25.234 1.00 26.85 576 LYS B N 1
ATOM 8194 C CA . LYS B 1 539 ? -30.224 -36.358 25.373 1.00 28.05 576 LYS B CA 1
ATOM 8195 C C . LYS B 1 539 ? -28.848 -35.750 25.569 1.00 27.99 576 LYS B C 1
ATOM 8196 O O . LYS B 1 539 ? -28.604 -34.616 25.146 1.00 26.95 576 LYS B O 1
ATOM 8202 N N . MET B 1 540 ? -27.959 -36.488 26.223 1.00 25.17 577 MET B N 1
ATOM 8203 C CA . MET B 1 540 ? -26.619 -35.996 26.497 1.00 23.66 577 MET B CA 1
ATOM 8204 C C . MET B 1 540 ? -25.534 -36.951 26.017 1.00 22.63 577 MET B C 1
ATOM 8205 O O . MET B 1 540 ? -25.666 -38.168 26.128 1.00 21.41 577 MET B O 1
ATOM 8210 N N . VAL B 1 541 ? -24.451 -36.394 25.494 1.00 21.75 578 VAL B N 1
ATOM 8211 C CA . VAL B 1 541 ? -23.352 -37.215 25.015 1.00 21.39 578 VAL B CA 1
ATOM 8212 C C . VAL B 1 541 ? -22.051 -36.633 25.542 1.00 20.62 578 VAL B C 1
ATOM 8213 O O . VAL B 1 541 ? -21.867 -35.425 25.544 1.00 20.80 578 VAL B O 1
ATOM 8217 N N . ILE B 1 542 ? -21.164 -37.503 26.010 1.00 20.15 579 ILE B N 1
ATOM 8218 C CA . ILE B 1 542 ? -19.855 -37.097 26.519 1.00 18.53 579 ILE B CA 1
ATOM 8219 C C . ILE B 1 542 ? -18.835 -37.453 25.431 1.00 19.47 579 ILE B C 1
ATOM 8220 O O . ILE B 1 542 ? -18.884 -38.550 24.884 1.00 19.68 579 ILE B O 1
ATOM 8225 N N . ILE B 1 543 ? -17.941 -36.526 25.094 1.00 18.14 580 ILE B N 1
ATOM 8226 C CA . ILE B 1 543 ? -16.902 -36.792 24.097 1.00 17.66 580 ILE B CA 1
ATOM 8227 C C . ILE B 1 543 ? -15.636 -36.115 24.601 1.00 20.49 580 ILE B C 1
ATOM 8228 O O . ILE B 1 543 ? -15.695 -35.270 25.494 1.00 19.98 580 ILE B O 1
ATOM 8233 N N . PRO B 1 544 ? -14.466 -36.499 24.066 1.00 21.30 581 PRO B N 1
ATOM 8234 C CA . PRO B 1 544 ? -13.257 -35.833 24.553 1.00 21.50 581 PRO B CA 1
ATOM 8235 C C . PRO B 1 544 ? -13.159 -34.407 24.014 1.00 22.48 581 PRO B C 1
ATOM 8236 O O . PRO B 1 544 ? -13.601 -34.116 22.899 1.00 20.77 581 PRO B O 1
ATOM 8240 N N . LYS B 1 545 ? -12.595 -33.511 24.815 1.00 23.54 582 LYS B N 1
ATOM 8241 C CA . LYS B 1 545 ? -12.486 -32.119 24.397 1.00 25.22 582 LYS B CA 1
ATOM 8242 C C . LYS B 1 545 ? -11.684 -31.980 23.112 1.00 24.65 582 LYS B C 1
ATOM 8243 O O . LYS B 1 545 ? -12.006 -31.158 22.262 1.00 24.93 582 LYS B O 1
ATOM 8249 N N . SER B 1 546 ? -10.644 -32.790 22.966 1.00 22.77 583 SER B N 1
ATOM 8250 C CA . SER B 1 546 ? -9.818 -32.734 21.769 1.00 24.29 583 SER B CA 1
ATOM 8251 C C . SER B 1 546 ? -10.581 -33.061 20.482 1.00 24.19 583 SER B C 1
ATOM 8252 O O . SER B 1 546 ? -10.051 -32.839 19.395 1.00 24.01 583 SER B O 1
ATOM 8255 N N . ASN B 1 547 ? -11.810 -33.578 20.600 1.00 22.68 584 ASN B N 1
ATOM 8256 C CA . ASN B 1 547 ? -12.634 -33.903 19.426 1.00 22.36 584 ASN B CA 1
ATOM 8257 C C . ASN B 1 547 ? -13.736 -32.863 19.239 1.00 23.41 584 ASN B C 1
ATOM 8258 O O . ASN B 1 547 ? -14.584 -32.980 18.356 1.00 22.86 584 ASN B O 1
ATOM 8263 N N . GLU B 1 548 ? -13.726 -31.849 20.087 1.00 25.09 585 GLU B N 1
ATOM 8264 C CA . GLU B 1 548 ? -14.719 -30.785 20.021 1.00 29.06 585 GLU B CA 1
ATOM 8265 C C . GLU B 1 548 ? -14.857 -30.210 18.599 1.00 29.48 585 GLU B C 1
ATOM 8266 O O . GLU B 1 548 ? -15.962 -29.909 18.145 1.00 29.14 585 GLU B O 1
ATOM 8272 N N . LYS B 1 549 ? -13.734 -30.080 17.896 1.00 29.90 586 LYS B N 1
ATOM 8273 C CA . LYS B 1 549 ? -13.723 -29.553 16.530 1.00 30.09 586 LYS B CA 1
ATOM 8274 C C . LYS B 1 549 ? -14.046 -30.597 15.451 1.00 29.18 586 LYS B C 1
ATOM 8275 O O . LYS B 1 549 ? -14.024 -30.292 14.256 1.00 26.55 586 LYS B O 1
ATOM 8281 N N . ASP B 1 550 ? -14.333 -31.826 15.867 1.00 29.12 587 ASP B N 1
ATOM 8282 C CA . ASP B 1 550 ? -14.661 -32.894 14.923 1.00 29.11 587 ASP B CA 1
ATOM 8283 C C . ASP B 1 550 ? -16.158 -33.101 14.861 1.00 29.25 587 ASP B C 1
ATOM 8284 O O . ASP B 1 550 ? -16.646 -34.033 14.209 1.00 30.83 587 ASP B O 1
ATOM 8289 N N . VAL B 1 551 ? -16.885 -32.239 15.558 1.00 26.85 588 VAL B N 1
ATOM 8290 C CA . VAL B 1 551 ? -18.334 -32.320 15.605 1.00 26.42 588 VAL B CA 1
ATOM 8291 C C . VAL B 1 551 ? -18.945 -31.444 14.518 1.00 27.84 588 VAL B C 1
ATOM 8292 O O . VAL B 1 551 ? -18.776 -30.224 14.522 1.00 27.36 588 VAL B O 1
ATOM 8296 N N . PHE B 1 552 ? -19.650 -32.083 13.589 1.00 29.52 589 PHE B N 1
ATOM 8297 C CA . PHE B 1 552 ? -20.284 -31.393 12.472 1.00 30.56 589 PHE B CA 1
ATOM 8298 C C . PHE B 1 552 ? -21.765 -31.703 12.442 1.00 30.03 589 PHE B C 1
ATOM 8299 O O . PHE B 1 552 ? -22.187 -32.715 11.885 1.00 29.83 589 PHE B O 1
ATOM 8307 N N . LEU B 1 553 ? -22.557 -30.822 13.037 1.00 30.58 590 LEU B N 1
ATOM 8308 C CA . LEU B 1 553 ? -23.997 -31.023 13.087 1.00 32.55 590 LEU B CA 1
ATOM 8309 C C . LEU B 1 553 ? -24.765 -29.857 12.492 1.00 34.33 590 LEU B C 1
ATOM 8310 O O . LEU B 1 553 ? -24.340 -28.707 12.599 1.00 35.34 590 LEU B O 1
ATOM 8315 N N . SER B 1 554 ? -25.890 -30.161 11.856 1.00 36.93 591 SER B N 1
ATOM 8316 C CA . SER B 1 554 ? -26.739 -29.112 11.304 1.00 40.80 591 SER B CA 1
ATOM 8317 C C . SER B 1 554 ? -27.423 -28.524 12.537 1.00 41.91 591 SER B C 1
ATOM 8318 O O . SER B 1 554 ? -27.428 -29.151 13.599 1.00 41.66 591 SER B O 1
ATOM 8321 N N . LYS B 1 555 ? -27.999 -27.333 12.412 1.00 43.89 592 LYS B N 1
ATOM 8322 C CA . LYS B 1 555 ? -28.663 -26.728 13.557 1.00 45.51 592 LYS B CA 1
ATOM 8323 C C . LYS B 1 555 ? -29.795 -27.590 14.090 1.00 45.12 592 LYS B C 1
ATOM 8324 O O . LYS B 1 555 ? -29.998 -27.667 15.296 1.00 44.98 592 LYS B O 1
ATOM 8330 N N . ASP B 1 556 ? -30.520 -28.249 13.193 1.00 45.37 593 ASP B N 1
ATOM 8331 C CA . ASP B 1 556 ? -31.637 -29.103 13.591 1.00 46.88 593 ASP B CA 1
ATOM 8332 C C . ASP B 1 556 ? -31.206 -30.142 14.629 1.00 46.08 593 ASP B C 1
ATOM 8333 O O . ASP B 1 556 ? -31.773 -30.225 15.721 1.00 45.74 593 ASP B O 1
ATOM 8338 N N . LYS B 1 557 ? -30.201 -30.936 14.274 1.00 44.66 594 LYS B N 1
ATOM 8339 C CA . LYS B 1 557 ? -29.695 -31.991 15.147 1.00 42.59 594 LYS B CA 1
ATOM 8340 C C . LYS B 1 557 ? -29.007 -31.481 16.403 1.00 40.25 594 LYS B C 1
ATOM 8341 O O . LYS B 1 557 ? -29.191 -32.042 17.482 1.00 39.86 594 LYS B O 1
ATOM 8347 N N . ALA B 1 558 ? -28.224 -30.416 16.264 1.00 38.85 595 ALA B N 1
ATOM 8348 C CA . ALA B 1 558 ? -27.514 -29.848 17.402 1.00 38.75 595 ALA B CA 1
ATOM 8349 C C . ALA B 1 558 ? -28.453 -29.474 18.546 1.00 39.10 595 ALA B C 1
ATOM 8350 O O . ALA B 1 558 ? -28.106 -29.622 19.721 1.00 38.68 595 ALA B O 1
ATOM 8352 N N . GLU B 1 559 ? -29.644 -28.996 18.212 1.00 38.71 596 GLU B N 1
ATOM 8353 C CA . GLU B 1 559 ? -30.583 -28.600 19.248 1.00 39.99 596 GLU B CA 1
ATOM 8354 C C . GLU B 1 559 ? -31.273 -29.793 19.903 1.00 38.53 596 GLU B C 1
ATOM 8355 O O . GLU B 1 559 ? -32.014 -29.636 20.869 1.00 39.01 596 GLU B O 1
ATOM 8361 N N . LYS B 1 560 ? -31.021 -30.989 19.386 1.00 36.55 597 LYS B N 1
ATOM 8362 C CA . LYS B 1 560 ? -31.618 -32.186 19.958 1.00 34.93 597 LYS B CA 1
ATOM 8363 C C . LYS B 1 560 ? -30.691 -32.859 20.973 1.00 32.93 597 LYS B C 1
ATOM 8364 O O . LYS B 1 560 ? -31.097 -33.780 21.673 1.00 32.20 597 LYS B O 1
ATOM 8370 N N . ILE B 1 561 ? -29.445 -32.408 21.065 1.00 31.49 598 ILE B N 1
ATOM 8371 C CA . ILE B 1 561 ? -28.531 -33.045 21.999 1.00 30.86 598 ILE B CA 1
ATOM 8372 C C . ILE B 1 561 ? -27.600 -32.075 22.725 1.00 29.48 598 ILE B C 1
ATOM 8373 O O . ILE B 1 561 ? -27.263 -31.020 22.213 1.00 29.31 598 ILE B O 1
ATOM 8378 N N . GLN B 1 562 ? -27.214 -32.435 23.941 1.00 30.18 599 GLN B N 1
ATOM 8379 C CA . GLN B 1 562 ? -26.291 -31.629 24.733 1.00 29.18 599 GLN B CA 1
ATOM 8380 C C . GLN B 1 562 ? -24.946 -32.340 24.684 1.00 27.69 599 GLN B C 1
ATOM 8381 O O . GLN B 1 562 ? -24.848 -33.495 25.090 1.00 26.57 599 GLN B O 1
ATOM 8387 N N . ILE B 1 563 ? -23.913 -31.651 24.212 1.00 25.95 600 ILE B N 1
ATOM 8388 C CA . ILE B 1 563 ? -22.589 -32.248 24.112 1.00 24.50 600 ILE B CA 1
ATOM 8389 C C . ILE B 1 563 ? -21.711 -31.770 25.245 1.00 24.51 600 ILE B C 1
ATOM 8390 O O . ILE B 1 563 ? -21.591 -30.569 25.467 1.00 26.37 600 ILE B O 1
ATOM 8395 N N . PHE B 1 564 ? -21.096 -32.709 25.955 1.00 23.18 601 PHE B N 1
ATOM 8396 C CA . PHE B 1 564 ? -20.217 -32.389 27.073 1.00 24.61 601 PHE B CA 1
ATOM 8397 C C . PHE B 1 564 ? -18.778 -32.813 26.783 1.00 25.32 601 PHE B C 1
ATOM 8398 O O . PHE B 1 564 ? -18.436 -33.976 26.952 1.00 25.02 601 PHE B O 1
ATOM 8406 N N . PRO B 1 565 ? -17.917 -31.881 26.339 1.00 26.53 602 PRO B N 1
ATOM 8407 C CA . PRO B 1 565 ? -16.523 -32.260 26.058 1.00 24.97 602 PRO B CA 1
ATOM 8408 C C . PRO B 1 565 ? -15.756 -32.398 27.369 1.00 25.37 602 PRO B C 1
ATOM 8409 O O . PRO B 1 565 ? -15.859 -31.530 28.238 1.00 25.83 602 PRO B O 1
ATOM 8413 N N . VAL B 1 566 ? -14.994 -33.483 27.525 1.00 22.97 603 VAL B N 1
ATOM 8414 C CA . VAL B 1 566 ? -14.250 -33.701 28.763 1.00 21.24 603 VAL B CA 1
ATOM 8415 C C . VAL B 1 566 ? -12.772 -33.949 28.565 1.00 22.69 603 VAL B C 1
ATOM 8416 O O . VAL B 1 566 ? -12.337 -34.390 27.495 1.00 22.48 603 VAL B O 1
ATOM 8420 N N . GLU B 1 567 ? -12.017 -33.701 29.631 1.00 22.00 604 GLU B N 1
ATOM 8421 C CA . GLU B 1 567 ? -10.570 -33.870 29.637 1.00 23.07 604 GLU B CA 1
ATOM 8422 C C . GLU B 1 567 ? -10.076 -34.975 30.555 1.00 21.87 604 GLU B C 1
ATOM 8423 O O . GLU B 1 567 ? -9.034 -35.589 30.289 1.00 23.04 604 GLU B O 1
ATOM 8429 N N . THR B 1 568 ? -10.813 -35.227 31.636 1.00 19.31 605 THR B N 1
ATOM 8430 C CA . THR B 1 568 ? -10.414 -36.239 32.606 1.00 20.58 605 THR B CA 1
ATOM 8431 C C . THR B 1 568 ? -11.563 -37.162 33.009 1.00 20.22 605 THR B C 1
ATOM 8432 O O . THR B 1 568 ? -12.742 -36.825 32.860 1.00 20.37 605 THR B O 1
ATOM 8436 N N . ILE B 1 569 ? -11.209 -38.321 33.549 1.00 17.96 606 ILE B N 1
ATOM 8437 C CA . ILE B 1 569 ? -12.212 -39.299 33.930 1.00 18.74 606 ILE B CA 1
ATOM 8438 C C . ILE B 1 569 ? -13.178 -38.832 35.032 1.00 19.05 606 ILE B C 1
ATOM 8439 O O . ILE B 1 569 ? -14.342 -39.219 35.023 1.00 18.43 606 ILE B O 1
ATOM 8444 N N . ASP B 1 570 ? -12.733 -37.993 35.966 1.00 18.72 607 ASP B N 1
ATOM 8445 C CA . ASP B 1 570 ? -13.658 -37.536 37.008 1.00 20.09 607 ASP B CA 1
ATOM 8446 C C . ASP B 1 570 ? -14.803 -36.699 36.405 1.00 19.58 607 ASP B C 1
ATOM 8447 O O . ASP B 1 570 ? -15.926 -36.730 36.901 1.00 20.35 607 ASP B O 1
ATOM 8452 N N . GLU B 1 571 ? -14.533 -35.970 35.325 1.00 19.95 608 GLU B N 1
ATOM 8453 C CA . GLU B 1 571 ? -15.580 -35.172 34.691 1.00 20.33 608 GLU B CA 1
ATOM 8454 C C . GLU B 1 571 ? -16.622 -36.099 34.061 1.00 20.87 608 GLU B C 1
ATOM 8455 O O . GLU B 1 571 ? -17.820 -35.818 34.086 1.00 20.39 608 GLU B O 1
ATOM 8461 N N . VAL B 1 572 ? -16.157 -37.202 33.480 1.00 21.14 609 VAL B N 1
ATOM 8462 C CA . VAL B 1 572 ? -17.056 -38.177 32.868 1.00 18.44 609 VAL B CA 1
ATOM 8463 C C . VAL B 1 572 ? -18.002 -38.691 33.947 1.00 17.65 609 VAL B C 1
ATOM 8464 O O . VAL B 1 572 ? -19.217 -38.745 33.758 1.00 17.03 609 VAL B O 1
ATOM 8468 N N . LEU B 1 573 ? -17.432 -39.062 35.088 1.00 19.05 610 LEU B N 1
ATOM 8469 C CA . LEU B 1 573 ? -18.225 -39.592 36.195 1.00 19.19 610 LEU B CA 1
ATOM 8470 C C . LEU B 1 573 ? -19.198 -38.581 36.793 1.00 20.56 610 LEU B C 1
ATOM 8471 O O . LEU B 1 573 ? -20.333 -38.930 37.146 1.00 21.18 610 LEU B O 1
ATOM 8476 N N . GLU B 1 574 ? -18.788 -37.327 36.912 1.00 21.50 611 GLU B N 1
ATOM 8477 C CA . GLU B 1 574 ? -19.720 -36.384 37.505 1.00 24.37 611 GLU B CA 1
ATOM 8478 C C . GLU B 1 574 ? -20.918 -36.117 36.609 1.00 22.45 611 GLU B C 1
ATOM 8479 O O . GLU B 1 574 ? -21.989 -35.774 37.087 1.00 22.37 611 GLU B O 1
ATOM 8485 N N . ILE B 1 575 ? -20.750 -36.325 35.309 1.00 22.93 612 ILE B N 1
ATOM 8486 C CA . ILE B 1 575 ? -21.851 -36.153 34.373 1.00 22.28 612 ILE B CA 1
ATOM 8487 C C . ILE B 1 575 ? -22.745 -37.408 34.310 1.00 21.78 612 ILE B C 1
ATOM 8488 O O . ILE B 1 575 ? -23.972 -37.318 34.419 1.00 20.23 612 ILE B O 1
ATOM 8493 N N . ALA B 1 576 ? -22.124 -38.577 34.167 1.00 22.03 613 ALA B N 1
ATOM 8494 C CA . ALA B 1 576 ? -22.861 -39.844 34.016 1.00 21.87 613 ALA B CA 1
ATOM 8495 C C . ALA B 1 576 ? -23.454 -40.519 35.253 1.00 21.44 613 ALA B C 1
ATOM 8496 O O . ALA B 1 576 ? -24.440 -41.257 35.150 1.00 20.55 613 ALA B O 1
ATOM 8498 N N . LEU B 1 577 ? -22.856 -40.296 36.414 1.00 21.46 614 LEU B N 1
ATOM 8499 C CA . LEU B 1 577 ? -23.360 -40.942 37.619 1.00 22.84 614 LEU B CA 1
ATOM 8500 C C . LEU B 1 577 ? -24.479 -40.123 38.280 1.00 24.58 614 LEU B C 1
ATOM 8501 O O . LEU B 1 577 ? -24.459 -38.893 38.266 1.00 22.69 614 LEU B O 1
ATOM 8506 N N . GLU B 1 578 ? -25.462 -40.824 38.832 1.00 26.84 615 GLU B N 1
ATOM 8507 C CA . GLU B 1 578 ? -26.586 -40.188 39.523 1.00 30.28 615 GLU B CA 1
ATOM 8508 C C . GLU B 1 578 ? -26.076 -39.515 40.792 1.00 29.52 615 GLU B C 1
ATOM 8509 O O . GLU B 1 578 ? -25.245 -40.078 41.498 1.00 26.71 615 GLU B O 1
ATOM 8515 N N . GLU B 1 579 ? -26.578 -38.323 41.093 1.00 31.48 616 GLU B N 1
ATOM 8516 C CA . GLU B 1 579 ? -26.158 -37.623 42.307 1.00 34.32 616 GLU B CA 1
ATOM 8517 C C . GLU B 1 579 ? -26.526 -38.369 43.586 1.00 34.31 616 GLU B C 1
ATOM 8518 O O . GLU B 1 579 ? -27.609 -38.940 43.698 1.00 33.77 616 GLU B O 1
ATOM 8524 N N . SER B 1 580 ? -25.611 -38.345 44.548 1.00 36.01 617 SER B N 1
ATOM 8525 C CA . SER B 1 580 ? -25.792 -39.011 45.836 1.00 37.88 617 SER B CA 1
ATOM 8526 C C . SER B 1 580 ? -24.536 -38.739 46.660 1.00 39.78 617 SER B C 1
ATOM 8527 O O . SER B 1 580 ? -23.530 -38.282 46.121 1.00 41.29 617 SER B O 1
ATOM 8530 N N . GLU B 1 581 ? -24.577 -39.008 47.959 1.00 40.70 618 GLU B N 1
ATOM 8531 C CA . GLU B 1 581 ? -23.389 -38.776 48.773 1.00 41.77 618 GLU B CA 1
ATOM 8532 C C . GLU B 1 581 ? -22.384 -39.836 48.351 1.00 40.27 618 GLU B C 1
ATOM 8533 O O . GLU B 1 581 ? -21.170 -39.622 48.360 1.00 39.78 618 GLU B O 1
ATOM 8539 N N . LYS B 1 582 ? -22.930 -40.985 47.980 1.00 37.41 619 LYS B N 1
ATOM 8540 C CA . LYS B 1 582 ? -22.169 -42.131 47.517 1.00 35.18 619 LYS B CA 1
ATOM 8541 C C . LYS B 1 582 ? -21.289 -41.663 46.342 1.00 33.38 619 LYS B C 1
ATOM 8542 O O . LYS B 1 582 ? -20.099 -41.955 46.284 1.00 32.82 619 LYS B O 1
ATOM 8548 N N . LYS B 1 583 ? -21.888 -40.923 45.416 1.00 31.42 620 LYS B N 1
ATOM 8549 C CA . LYS B 1 583 ? -21.170 -40.413 44.262 1.00 30.20 620 LYS B CA 1
ATOM 8550 C C . LYS B 1 583 ? -20.172 -39.342 44.675 1.00 30.91 620 LYS B C 1
ATOM 8551 O O . LYS B 1 583 ? -19.065 -39.277 44.145 1.00 29.65 620 LYS B O 1
ATOM 8557 N N . ARG B 1 584 ? -20.562 -38.495 45.620 1.00 32.26 621 ARG B N 1
ATOM 8558 C CA . ARG B 1 584 ? -19.662 -37.443 46.070 1.00 34.21 621 ARG B CA 1
ATOM 8559 C C . ARG B 1 584 ? -18.421 -38.045 46.709 1.00 33.08 621 ARG B C 1
ATOM 8560 O O . ARG B 1 584 ? -17.311 -37.561 46.500 1.00 32.91 621 ARG B O 1
ATOM 8568 N N . GLU B 1 585 ? -18.606 -39.116 47.469 1.00 32.59 622 GLU B N 1
ATOM 8569 C CA . GLU B 1 585 ? -17.477 -39.774 48.101 1.00 34.47 622 GLU B CA 1
ATOM 8570 C C . GLU B 1 585 ? -16.594 -40.437 47.039 1.00 33.97 622 GLU B C 1
ATOM 8571 O O . GLU B 1 585 ? -15.360 -40.379 47.111 1.00 32.83 622 GLU B O 1
ATOM 8577 N N . LEU B 1 586 ? -17.231 -41.069 46.055 1.00 32.04 623 LEU B N 1
ATOM 8578 C CA . LEU B 1 586 ? -16.491 -41.732 44.992 1.00 29.18 623 LEU B CA 1
ATOM 8579 C C . LEU B 1 586 ? -15.612 -40.720 44.265 1.00 28.06 623 LEU B C 1
ATOM 8580 O O . LEU B 1 586 ? -14.436 -40.972 44.045 1.00 28.60 623 LEU B O 1
ATOM 8585 N N . LEU B 1 587 ? -16.168 -39.564 43.919 1.00 27.67 624 LEU B N 1
ATOM 8586 C CA . LEU B 1 587 ? -15.394 -38.547 43.211 1.00 28.93 624 LEU B CA 1
ATOM 8587 C C . LEU B 1 587 ? -14.229 -38.036 44.043 1.00 30.32 624 LEU B C 1
ATOM 8588 O O . LEU B 1 587 ? -13.149 -37.752 43.517 1.00 29.95 624 LEU B O 1
ATOM 8593 N N . ARG B 1 588 ? -14.453 -37.912 45.345 1.00 30.85 625 ARG B N 1
ATOM 8594 C CA . ARG B 1 588 ? -13.416 -37.436 46.238 1.00 31.96 625 ARG B CA 1
ATOM 8595 C C . ARG B 1 588 ? -12.306 -38.483 46.271 1.00 31.83 625 ARG B C 1
ATOM 8596 O O . ARG B 1 588 ? -11.124 -38.153 46.228 1.00 29.80 625 ARG B O 1
ATOM 8604 N N . ARG B 1 589 ? -12.698 -39.749 46.342 1.00 32.28 626 ARG B N 1
ATOM 8605 C CA . ARG B 1 589 ? -11.733 -40.839 46.373 1.00 34.26 626 ARG B CA 1
ATOM 8606 C C . ARG B 1 589 ? -10.945 -40.852 45.053 1.00 34.01 626 ARG B C 1
ATOM 8607 O O . ARG B 1 589 ? -9.714 -40.931 45.045 1.00 35.73 626 ARG B O 1
ATOM 8615 N N . ILE B 1 590 ? -11.660 -40.763 43.939 1.00 32.15 627 ILE B N 1
ATOM 8616 C CA . ILE B 1 590 ? -11.036 -40.761 42.621 1.00 31.71 627 ILE B CA 1
ATOM 8617 C C . ILE B 1 590 ? -10.047 -39.606 42.418 1.00 30.30 627 ILE B C 1
ATOM 8618 O O . ILE B 1 590 ? -8.885 -39.826 42.081 1.00 26.60 627 ILE B O 1
ATOM 8623 N N . ARG B 1 591 ? -10.516 -38.378 42.612 1.00 30.79 628 ARG B N 1
ATOM 8624 C CA . ARG B 1 591 ? -9.675 -37.207 42.415 1.00 31.71 628 ARG B CA 1
ATOM 8625 C C . ARG B 1 591 ? -8.411 -37.249 43.257 1.00 33.13 628 ARG B C 1
ATOM 8626 O O . ARG B 1 591 ? -7.441 -36.543 42.988 1.00 33.71 628 ARG B O 1
ATOM 8634 N N . GLU B 1 592 ? -8.423 -38.104 44.264 1.00 35.07 629 GLU B N 1
ATOM 8635 C CA . GLU B 1 592 ? -7.284 -38.252 45.143 1.00 38.80 629 GLU B CA 1
ATOM 8636 C C . GLU B 1 592 ? -6.177 -39.094 44.502 1.00 38.23 629 GLU B C 1
ATOM 8637 O O . GLU B 1 592 ? -5.038 -39.087 44.966 1.00 37.38 629 GLU B O 1
ATOM 8643 N N . THR B 1 593 ? -6.511 -39.823 43.443 1.00 37.61 630 THR B N 1
ATOM 8644 C CA . THR B 1 593 ? -5.527 -40.664 42.771 1.00 38.48 630 THR B CA 1
ATOM 8645 C C . THR B 1 593 ? -5.160 -40.129 41.392 1.00 38.43 630 THR B C 1
ATOM 8646 O O . THR B 1 593 ? -4.412 -40.761 40.652 1.00 37.68 630 THR B O 1
ATOM 8650 N N . LEU B 1 594 ? -5.690 -38.963 41.052 1.00 38.88 631 LEU B N 1
ATOM 8651 C CA . LEU B 1 594 ? -5.415 -38.349 39.765 1.00 40.97 631 LEU B CA 1
ATOM 8652 C C . LEU B 1 594 ? -4.493 -37.154 39.933 1.00 43.07 631 LEU B C 1
ATOM 8653 O O . LEU B 1 594 ? -4.424 -36.559 41.006 1.00 42.04 631 LEU B O 1
ATOM 8658 N N . PRO B 1 595 ? -3.774 -36.778 38.868 1.00 45.37 632 PRO B N 1
ATOM 8659 C CA . PRO B 1 595 ? -2.881 -35.625 39.003 1.00 48.79 632 PRO B CA 1
ATOM 8660 C C . PRO B 1 595 ? -3.704 -34.376 39.321 1.00 52.91 632 PRO B C 1
ATOM 8661 O O . PRO B 1 595 ? -4.874 -34.297 38.949 1.00 52.98 632 PRO B O 1
ATOM 8665 N N . LEU B 1 596 ? -3.108 -33.412 40.017 1.00 57.02 633 LEU B N 1
ATOM 8666 C CA . LEU B 1 596 ? -3.827 -32.184 40.352 1.00 61.71 633 LEU B CA 1
ATOM 8667 C C . LEU B 1 596 ? -3.867 -31.207 39.193 1.00 63.99 633 LEU B C 1
ATOM 8668 O O . LEU B 1 596 ? -4.887 -30.560 38.960 1.00 64.61 633 LEU B O 1
ATOM 8673 N N . SER B 1 597 ? -2.748 -31.103 38.480 1.00 66.92 634 SER B N 1
ATOM 8674 C CA . SER B 1 597 ? -2.615 -30.194 37.343 1.00 69.69 634 SER B CA 1
ATOM 8675 C C . SER B 1 597 ? -3.955 -29.698 36.796 1.00 70.90 634 SER B C 1
ATOM 8676 O O . SER B 1 597 ? -4.159 -28.460 36.788 1.00 71.50 634 SER B O 1
#

InterPro domains:
  IPR000523 Magnesium chelatase ChlI-like, catalytic domain [PF01078] (41-93)
  IPR002078 RNA polymerase sigma factor 54 interaction domain [PF00158] (223-275)
  IPR002078 RNA polymerase sigma factor 54 interaction domain [PS50045] (145-322)
  IPR003593 AAA+ ATPase domain [SM00382] (59-289)
  IPR004663 Lon protease, archaeal [TIGR00764] (24-629)
  IPR008269 Peptidase S16, Lon proteolytic domain [PF05362] (434-615)
  IPR008269 Peptidase S16, Lon proteolytic domain [PS51786] (437-616)
  IPR014721 Small ribosomal subunit protein uS5 domain 2-type fold, subgroup [G3DSA:3.30.230.10] (432-635)
  IPR020568 Ribosomal protein uS5 domain 2-type superfamily [SSF54211] (440-613)
  IPR027065 Lon protease [PTHR10046] (241-623)
  IPR027417 P-loop containing nucleoside triphosphate hydrolase [G3DSA:3.40.50.300] (20-133)
  IPR027417 P-loop containing nucleoside triphosphate hydrolase [G3DSA:3.40.50.300] (162-320)
  IPR027417 P-loop containing nucleoside triphosphate hydrolase [SSF52540] (36-414)
  IPR046843 LonB, AAA+ ATPase LID domain, archaeal-type [PF20436] (351-411)

Foldseek 3Di:
DDFDQQLDDDFWLVPPDADPALLVLQADFVVLSVQLLVCLVVVAAEEEAEDPLLCLLSSQVRSQQSFDDQADWWKKWAADPVDLLATEIDIDGAPVLVVQQVVQVVVVVVVVCHDGIDTQAHCHPPPTQDRQECEPPALCQAAWAFAFWPDVTDRRRVRTHHHSLLNNFSGEYEYELQLVHDLVSLVQVVVCQVVQWAWHAHDDPPGPSRSHTYDTHGRSHHYRYYYYPVSVVRHDVVNVVRSVVGGYYHYRDFKHFPDSVSSNSLSSVLSVLCVVVVPFAIATSQQSRLLQLVQLLPSQDFRIGTSSSSLSSQLSVQLRVQCVVVVHRHRHNVSSVVSCVVSDDPVVVVLQVVQVVVVVPDDADAADWAFFWAWEKDADDAQAIATWIKGKAKDFAPDPAFEEEAEDQAEDVQQVVLVVLLVLLVCQLVDPCNRGIHMYMYGPPNVVYDYHAFCSLVRSQSRLRNVLVFIWRSLEYETFGAGSLFWTHADTNPQSRVVNSLVVQRAEYEGALVCPSSHRDDPVSVVRHHYHHDTGSLVVQVVTTDDDPSSVVSSVSSVVSHDPVD/DDQQPDDDFWLVPPDQDDALLVLQAFQVVLSVQLLVCLVVLFAEEEAEDPQLCLLSSLVNSQQSFDDQADKWKKWAADVVDLQATEIDIGGAPVLVVQQVVLVVVVVVDVRDGIDTQAHCHPPPTQDRAECEPPALCQAQWAFAFQPPHDRRRVRTHHHSLQNQQSGEYEYELQLVHPLVSLVQVLVCAVVQWAWHAHPDPVGPSNSHTYDTHGRSHRYRYYYYPCRLVRHNVSSSCSCVPTHYYYYRDFKHFQDSVSSNSLSSLLSVLCVVVVQFAIATVQLSVLLQLVQLLVVLDFRIGGSSSVLSSQLSVQLRVQCVVVPHRHRYNVSSVVSCVVRPDPQVVVLVVVQVVAVVVDDADQFDWAQFWAFEKDARDAFAIATWIKGKAKDFAPDPVFEEEAEDQAEDPQCVVLVVLLVLLVCQLVDPCRRRIHMYMYRPPNVVYDYHQFCSLVRNLSRLSNVLVWIWGRLEYETFGAGSLFWTHADTNPQNRLVNSLVSQRAEYEHAPVCVSSHRDDPVSVVRHHYHHDTGSLVVQVVTTDDDVSSVVSSVSSVVSHDPD

Nearest PDB structures (foldseek):
  3k1j-assembly1_A  TM=1.002E+00  e=0.000E+00  Thermococcus onnurineus NA1
  3k1j-assembly1_B  TM=9.293E-01  e=0.000E+00  Thermococcus onnurineus NA1
  4zpx-assembly1_B  TM=9.870E-01  e=1.813E-60  Thermococcus onnurineus NA1
  1z0c-assembly1_A  TM=9.212E-01  e=6.911E-25  Archaeoglobus fulgidus
  1z0b-assembly1_A  TM=9.264E-01  e=8.670E-25  Archaeoglobus fulgidus

Secondary structure (DSSP, 8-state):
------SS--SBGGGS---SSHHHH--S-HHHHHHHHHHHHTT--EEEE--TTSSHHHHHHHHHHTS--SS-EEEEEE--TT-TTS-EEEEEETTHHHHHHHHHHHHHHHHT-----EEEE--TT-SS--EEE-TT--HHHHH-EE---------GGGGEE--HHHHTTTSEEEETTGGGS-HHHHHHHHHHHHHSEE--B-S-TTSGGGG-BPSPEE---EEEEEE-HHHHHHS-HHHHHHHHHHSEEEEPPSEEE--HHHHHHHHHHHHHHHHHH-SSPPBBHHHHHHHHHHHHHTT-STTEEE--HHHHHHHHHHHHHHHHHTT-SSB-HHHHHHHHHHT--HHHHHHHHHHHHHHTT-----SSEETTEEEEEEEETTTEEEEEEEEEEEEE-SSSSB--EEEES-B-HHHHHHHHHHHHHHHHHH-GGGGGEEEEEEETT-TT-B-SSTTHHHHHHHHHHHHHT--EETTEEE--EE-TTSBEEP-S-HHHHHHHHHHHT--EEEEEGGGGGG----HHHHTT-EEEEESBHHHHHHHHBPPSHHHHHHHHHHHTTS-TT-/----SS--SBGGGPPP-SSHHHH--S-HHHHHHHHHHHHHT--EEEE--SSSSHHHHHHHHHHTS--TT-EEEEEE--SS-TTS-EEEEEETTHHHHHHHHHHHHHH----PPPEEEE--TT-SS--EEE-TT--HHHHH-EE--------GGGGEE--HHHHTTTSEEEETTGGGS-HHHHHHHHHHHHHSEE--B---TTSGGGG-B-SPEE--PEEEEEE-TTHHHHS-HHHHHHHHHHSEEEEPPSEEE--HHHHHHHHHHHHHHHHHH-SSPPBBHHHHHHHHHHHHHHH-STTEEE--HHHHHHHHHHHHHHHHHHT-SSB-HHHHHHHHHHT--HHHHHHHHHHHHHHHT-----SSEETTEEEEEEE-SSS-EEEEEEEEEEEE-SBSS--EEEEES-B-HHHHHHHHHHHHHHHHHHGGGGGGEEEEEEETT-TT-B-SSTTHHHHHHHHHHHHHT--EETTEEE--EE-TTSBEEP-S-HHHHHHHHHHHT--EEEEEGGGGGG----HHHHTT-EEEEESBHHHHHHHHBPPSHHHHHHHHHHHTSS---

Radius of gyration: 36.47 Å; Cα contacts (8 Å, |Δi|>4): 2548; chains: 2; bounding box: 78×77×113 Å

Solvent-accessible surface area: 48934 Å² total; per-residue (Å²): 135,60,79,39,93,1,35,44,140,18,96,9,2,111,107,13,140,31,32,177,97,23,5,59,18,16,8,3,8,113,57,2,19,46,0,0,74,17,0,4,121,22,79,6,21,0,0,0,0,1,53,84,16,7,24,12,40,36,0,0,66,0,0,0,55,51,11,84,50,136,83,8,46,0,0,0,0,39,33,11,130,151,26,77,20,72,0,116,28,108,46,12,90,29,33,68,0,118,138,28,15,78,142,80,132,107,117,22,154,81,114,138,143,94,86,31,3,45,42,7,5,55,4,32,68,105,118,90,1,0,52,20,68,1,57,62,14,125,31,5,27,0,10,0,45,3,124,84,23,96,173,146,40,54,33,0,3,58,15,0,63,15,0,51,0,0,99,0,15,59,1,0,0,4,0,36,97,0,15,94,13,60,80,153,14,4,34,21,0,15,49,0,7,91,111,90,107,28,23,0,32,10,77,60,92,88,16,10,0,29,40,0,86,4,35,68,0,15,1,25,4,4,0,0,0,0,3,61,76,81,2,14,134,142,4,18,77,17,0,35,11,52,0,44,1,68,8,7,6,1,24,1,66,8,1,2,61,36,62,82,105,13,30,60,57,0,0,19,7,0,3,4,20,6,143,123,41,64,166,17,24,52,0,22,37,87,0,0,1,9,0,0,30,12,0,23,80,31,4,67,16,35,39,21,0,0,2,71,27,143,62,0,1,22,6,0,86,15,0,0,85,20,0,80,187,86,65,52,154,66,0,77,50,89,0,0,90,70,0,36,158,139,34,56,56,132,128,30,89,121,17,31,127,50,11,95,116,53,43,117,174,64,70,37,86,27,119,58,34,63,100,2,11,0,0,0,4,22,44,62,60,96,62,2,8,18,8,18,7,0,55,2,94,47,33,114,24,103,38,86,98,47,8,104,49,66,37,72,16,143,17,32,96,47,4,124,27,8,14,67,14,3,10,0,2,0,10,78,13,48,20,123,83,8,13,158,70,7,1,73,1,88,6,22,55,15,150,117,27,17,163,26,22,29,12,4,0,0,4,0,0,0,1,0,0,19,28,21,33,2,32,0,94,0,18,1,0,0,3,0,2,2,0,1,14,0,40,8,2,17,17,63,28,2,10,19,2,0,56,5,0,24,124,28,39,2,110,19,0,0,0,0,88,36,1,68,138,17,33,42,40,32,137,86,78,48,134,118,14,103,53,63,49,5,97,8,0,13,52,0,0,84,34,0,2,75,109,45,117,113,6,133,62,2,9,141,80,0,99,119,30,18,38,188,78,66,123,47,97,1,28,43,138,16,97,14,2,116,92,26,156,40,46,151,95,35,13,68,19,11,10,11,10,112,111,1,20,101,14,0,90,61,0,3,120,105,90,113,27,1,3,0,23,4,70,41,20,16,20,11,42,44,0,0,63,0,0,4,40,67,8,84,46,182,65,7,38,0,0,0,0,31,23,7,126,161,71,85,60,85,0,107,28,100,54,14,90,30,37,74,0,118,144,23,11,98,124,88,129,106,113,43,90,94,122,116,20,79,34,3,46,46,10,6,48,4,23,71,113,111,86,5,0,57,24,68,1,51,58,17,76,31,7,27,1,8,0,44,3,57,52,22,96,199,76,50,37,0,2,63,21,0,61,14,0,50,0,0,99,0,13,45,0,0,0,4,0,33,31,0,18,63,15,61,107,169,19,1,79,20,0,10,47,0,6,80,111,100,108,28,35,0,19,9,64,27,170,78,12,22,0,39,126,1,129,2,38,69,0,12,1,24,6,2,0,0,0,0,5,60,131,89,8,30,122,152,4,22,76,40,0,69,71,82,2,125,51,168,19,80,72,4,110,4,146,48,16,2,71,37,63,82,100,9,32,99,26,0,1,8,12,0,7,8,17,5,145,126,24,64,86,17,23,52,0,22,39,95,0,0,3,10,0,0,42,11,0,22,56,49,10,74,116,98,47,29,0,1,2,84,28,52,32,0,1,7,4,0,8,2,0,0,2,16,0,65,123,91,66,57,156,67,0,81,79,98,0,0,85,52,0,31,125,43,18,41,27,2,85,56,18,60,7,39,70,48,11,68,44,46,85,55,46,43,22,55,56,32,126,57,34,15,79,0,0,0,1,0,4,24,45,54,72,82,60,5,8,11,6,14,4,0,0,2,12,23,2,29,13,23,11,119,78,97,18,93,46,36,29,4,10,62,16,32,138,109,5,116,95,8,17,115,57,2,19,31,3,0,113,139,7,56,25,159,90,26,60,139,75,2,0,3,1,9,6,5,18,19,68,115,28,15,155,20,49,30,12,4,0,0,4,0,0,0,1,0,0,18,25,42,23,1,33,1,79,1,16,0,0,0,2,0,3,4,28,73,146,0,92,9,60,75,15,62,26,2,8,11,0,0,38,2,0,23,113,31,45,2,100,16,0,0,0,0,98,48,7,79,158,26,34,44,39,29,185,94,71,46,148,138,15,105,58,60,47,3,101,45,0,17,53,0,0,73,36,0,2,67,123,36,124,107,4,132,83,5,12,131,83,0,97,113,13,22,57,175,144

Sequence (1127 aa):
GESLELGIEFTTTEEIEVPEKLIDQVIGQEHAVEVIKTAANQKRHVLLIGEPGTGKSMLGQAMAELLPTETLEDILVFPNPEDENMPRIKTVPACQGRRIVEKYREKAKSQESVLVPKLLVDNCGRTKAPFIDATGAHAGALLGDVRHDPFLGTPAHERVEPGMIHRAHKGVLFIDEIATLSLKMQQSLLTAMQEKKFPITGQSEMSSGAMVRTEPVPCDFVLVAAGNLDTVDKMHPALRSRIRGYGYEVYMRTTMPDTIENRRKLVQFVAQEVKRDGKIPHFTKEAVEEIVREAQKRAGRKGHLTLRLRDLGGIVRAAGDIAVKKGKKYVEREDVIEAVKMAKPLEKQLADWYIERKKEYQVIKTEGSEIGRVNGLAVIGEQSGIVLPIEAVVAPAASKEEGKIIVTGKLGEIAKEAVQNVSAIIKRYKGEDISRYDIHVQFLQTYEGVEGDAASISVATAVISALEGIPIRQDVAMTGSLSVRGEVLPIGGATPAIEAAIEAGIKMVIIPKSNEKDVFLSKDKAEKIQIFPVETIDEVLEIALEESEKKRELLRRIRETLPLSLSLELGIEFTTTEEIEVPEKLIDQVIGQEHAVEVIKTAANQKRHVLLIGEPGTGKSMLGQAMAELLPTETLEDILVFPNPEDENMPRIKTVPACQGRRIVEKYREKAKSQTVLVPKLLVDNCGRTKAPFIDATGAHAGALLGDVRHDPFGTPAHERVEPGMIHRAHKGVLFIDEIATLSLKMQQSLLTAMQEKKFPITGQSEMSSGAMVRTEPVPCDFVLVAAGNLDTVDKMHPALRSRIRGYGYEVYMRTTMPDTIENRRKLVQFVAQEVKRDGKIPHFTKEAVEEIVREAQKRAGRKGHLTLRLRDLGGIVRAAGDIAVKKGKKYVEREDVIEAVKMAKPLEKQLADWYIERKKEYQVIKTEGSEIGRVNGLAVIGEQSGIVLPIEAVVAPAASKEEGKIIVTGKLGEIAKEAVQNVSAIIKRYKGEDISRYDIHVQFLQTYEGVEGDAASISVATAVISALEGIPIRQDVAMTGSLSVRGEVLPIGGATPAIEAAIEAGIKMVIIPKSNEKDVFLSKDKAEKIQIFPVETIDEVLEIALEESEKKRELLRRIRETLPLS